Protein AF-0000000078991186 (afdb_homodimer)

Nearest PDB structures (foldseek):
  8r7i-assembly1_A-2  TM=9.058E-01  e=6.563E-64  Neocapritermes taracua
  5a7e-assembly1_A  TM=8.671E-01  e=4.006E-41  Coriolopsis gallica
  5ehf-assembly1_A  TM=8.457E-01  e=2.054E-40  Antrodiella faginea
  5anh-assembly2_B  TM=8.358E-01  e=5.991E-40  basidiomycete PM1
  2ih9-assembly1_A  TM=8.107E-01  e=1.988E-37  Melanocarpus albomyces

pLDDT: mean 91.58, std 9.91, range [33.53, 98.88]

Organism: Anopheles darlingi (NCBI:txid43151)

Sequence (1192 aa):
MVLSACGDCRWGNRSHCFHPQCITADGMERGVLSLNRKIPGPTIHVCRNDVVVVDLHNMMEGLESTIHWHGVHQTDTPWMDGVPMITQCPIPHGTTFRYVFNATESGTQYYHSHSGHQKANGHYGLLVVRSPTDLSLPLYDYDLSEHHIVISDWTLDLVEKFVPGLQSSTVRMDSILINGRGRHYDEEEHELQVQAPLAVFRVRKGFRYRFRLISSGSQFCPFQLQIEHHRMQLISTDGGAVLPRTIDTLISTSGERYDFVLHANQKPGNYWVRVRAIGFCNVERREEFAILSYADEATVTDEELAYPPTSPPTWDRRFPPGTVLNNPNATCYVPEDNDLCVADLESHEEHRDDSLIDAKPDKTFRILFNTFTADPNILFSDSGYVRYMTVVLTLNNIGVTNNISMVFPDFPLLTQPEMIVGDKLFCNNTHRPDHCRPHHACFCLHRLKVNLDDVVEMSLIDDAEVIRDLYHPFHLHGHRFIVTGMGQLPHFRTQNEKVEYVERQPRVPRKVQMPSDHNPPYKDTVSIPSRGFTKIRFRADNPGFWLVHCHFEWHLGIGMSFVLQVGEIEQMKRPPADFPRCGSFQPDVRVPAPALMVLSACGDCRWGNRSHCFHPQCITADGMERGVLSLNRKIPGPTIHVCRNDVVVVDLHNMMEGLESTIHWHGVHQTDTPWMDGVPMITQCPIPHGTTFRYVFNATESGTQYYHSHSGHQKANGHYGLLVVRSPTDLSLPLYDYDLSEHHIVISDWTLDLVEKFVPGLQSSTVRMDSILINGRGRHYDEEEHELQVQAPLAVFRVRKGFRYRFRLISSGSQFCPFQLQIEHHRMQLISTDGGAVLPRTIDTLISTSGERYDFVLHANQKPGNYWVRVRAIGFCNVERREEFAILSYADEATVTDEELAYPPTSPPTWDRRFPPGTVLNNPNATCYVPEDNDLCVADLESHEEHRDDSLIDAKPDKTFRILFNTFTADPNILFSDSGYVRYMTVVLTLNNIGVTNNISMVFPDFPLLTQPEMIVGDKLFCNNTHRPDHCRPHHACFCLHRLKVNLDDVVEMSLIDDAEVIRDLYHPFHLHGHRFIVTGMGQLPHFRTQNEKVEYVERQPRVPRKVQMPSDHNPPYKDTVSIPSRGFTKIRFRADNPGFWLVHCHFEWHLGIGMSFVLQVGEIEQMKRPPADFPRCGSFQPDVRVPAPAL

Secondary structure (DSSP, 8-state):
---GGGTTGGGT-GGGGGSTT---BTSS------BTTBSS---EEEETTPEEEEEEE---TTB-B--EEET---SS-GGGS--BTTTB--B-TT-EEEEEEE--S-EEEEEE--STTTGGGT-EEEEEEE-TT-TTGGG-SB--TT-EEEEEEE-SS-GGGTSS--TT------EEEETTB---EETTTTEE---SPPEEEE--TT-EEEEEEEE---SS--EEEEETTB-EEEEEETTEEEEEEEESEEEE-TT-EEEEEEE--SPSSEEEEEEEE-GGGGGG--EEEEEEE---TTTS-HHHHTS-SSPPPPTTSPPPPS-EES-TTPPTT-TT-SEE-GGG--B--SS--HHHHSPPPSEEEEEEEEEEEEPHHHHTSTT-----EEEETTEEEEEEETTEEE---SS-TTT-GGG--SGGGEE-SS---TTPPTTS-EEEEEEEEE-TT-EEEEEEEE--SS--S--EEEEETT--EEEEEEEEPPP-SSHHHHHHHHHHTTTS--S-PPPTT--PPEESEEEEPTTEEEEEEEE--S-EEEEEEESSHHHHHTT-EEEEEES-GGGSPPPPTT------B-----------/--SGGGTTGGGT-GGGGGSTT---BTSS------BTTBSS---EEEETTPEEEEEEE---TTB-B--EEET---SS-GGGS--BTTTB--B-TT-EEEEEEE--S-EEEEEE--STTTGGGT-EEEEEEE-TT-TTGGG-SB--TT-EEEEEEE-SS-GGGTSS--TT------EEEETTB---EETTTTEE---SPPEEEE--TT-EEEEEEEE---SS--EEEEETTB-EEEEEETTEEEEEEEESEEEE-TT-EEEEEEE--SPSSEEEEEEEE-GGGGGG--EEEEEEE---TTTS-HHHHTS-SSPPPPTTSPPPPS-EES-TTPPTT-TT-SEE-GGG--B--SS--HHHHSPPPSEEEEEEEEEEEEPHHHHTSTT-----EEEETTEEEEEEETTEEE---SS-TTT-GGG--SGGGEE-SS---TTPPTTS-EEEEEEEEE-TT-EEEEEEEE--SS--S--EEEEETT--EEEEEEEEPPP-SSHHHHHHHHHHTTTS--S-PPPTT--PPEESEEEEPTTEEEEEEEE--S-EEEEEEESSHHHHHTT-EEEEEES-GGGSPPPPTT------B-----------

Structure (mmCIF, N/CA/C/O backbone):
data_AF-0000000078991186-model_v1
#
loop_
_entity.id
_entity.type
_entity.pdbx_description
1 polymer 'Multicopper oxidase'
#
loop_
_atom_site.group_PDB
_atom_site.id
_atom_site.type_symbol
_atom_site.label_atom_id
_atom_site.label_alt_id
_atom_site.label_comp_id
_atom_site.label_asym_id
_atom_site.label_entity_id
_atom_site.label_seq_id
_atom_site.pdbx_PDB_ins_code
_atom_site.Cartn_x
_atom_site.Cartn_y
_atom_site.Cartn_z
_atom_site.occupancy
_atom_site.B_iso_or_equiv
_atom_site.auth_seq_id
_atom_site.auth_comp_id
_atom_site.auth_asym_id
_atom_site.auth_atom_id
_atom_site.pdbx_PDB_model_num
ATOM 1 N N . MET A 1 1 ? 13.492 8.094 -2.629 1 52.09 1 MET A N 1
ATOM 2 C CA . MET A 1 1 ? 14.297 9.312 -2.617 1 52.09 1 MET A CA 1
ATOM 3 C C . MET A 1 1 ? 15.711 9.031 -3.098 1 52.09 1 MET A C 1
ATOM 5 O O . MET A 1 1 ? 16.219 7.926 -2.934 1 52.09 1 MET A O 1
ATOM 9 N N . VAL A 1 2 ? 16.25 9.961 -3.82 1 63.91 2 VAL A N 1
ATOM 10 C CA . VAL A 1 2 ? 17.531 9.953 -4.508 1 63.91 2 VAL A CA 1
ATOM 11 C C . VAL A 1 2 ? 17.641 8.719 -5.398 1 63.91 2 VAL A C 1
ATOM 13 O O . VAL A 1 2 ? 18.625 7.984 -5.34 1 63.91 2 VAL A O 1
ATOM 16 N N . LEU A 1 3 ? 16.516 8.547 -6.004 1 80.06 3 LEU A N 1
ATOM 17 C CA . LEU A 1 3 ? 16.406 7.43 -6.934 1 80.06 3 LEU A CA 1
ATOM 18 C C . LEU A 1 3 ? 16.953 7.809 -8.305 1 80.06 3 LEU A C 1
ATOM 20 O O . LEU A 1 3 ? 17.75 8.742 -8.43 1 80.06 3 LEU A O 1
ATOM 24 N N . SER A 1 4 ? 16.641 7.133 -9.234 1 83.19 4 SER A N 1
ATOM 25 C CA . SER A 1 4 ? 17.25 7.223 -10.555 1 83.19 4 SER A CA 1
ATOM 26 C C . SER A 1 4 ? 17.141 8.641 -11.117 1 83.19 4 SER A C 1
ATOM 28 O O . SER A 1 4 ? 18.031 9.086 -11.844 1 83.19 4 SER A O 1
ATOM 30 N N . ALA A 1 5 ? 16.156 9.336 -10.633 1 88.38 5 ALA A N 1
ATOM 31 C CA . ALA A 1 5 ? 15.977 10.703 -11.117 1 88.38 5 ALA A CA 1
ATOM 32 C C . ALA A 1 5 ? 17.094 11.609 -10.617 1 88.38 5 ALA A C 1
ATOM 34 O O . ALA A 1 5 ? 17.391 12.641 -11.234 1 88.38 5 ALA A O 1
ATOM 35 N N . CYS A 1 6 ? 17.734 11.273 -9.516 1 91.25 6 CYS A N 1
ATOM 36 C CA . CYS A 1 6 ? 18.719 12.141 -8.859 1 91.25 6 CYS A CA 1
ATOM 37 C C . CYS A 1 6 ? 20.125 11.82 -9.344 1 91.25 6 CYS A C 1
ATOM 39 O O . CYS A 1 6 ? 21.109 12.383 -8.844 1 91.25 6 CYS A O 1
ATOM 41 N N . GLY A 1 7 ? 20.25 10.883 -10.242 1 88.44 7 GLY A N 1
ATOM 42 C CA . GLY A 1 7 ? 21.562 10.547 -10.766 1 88.44 7 GLY A CA 1
ATOM 43 C C . GLY A 1 7 ? 22.578 10.227 -9.688 1 88.44 7 GLY A C 1
ATOM 44 O O . GLY A 1 7 ? 22.328 9.391 -8.82 1 88.44 7 GLY A O 1
ATOM 45 N N . ASP A 1 8 ? 23.656 11.047 -9.648 1 89.12 8 ASP A N 1
ATOM 46 C CA . ASP A 1 8 ? 24.75 10.773 -8.727 1 89.12 8 ASP A CA 1
ATOM 47 C C . ASP A 1 8 ? 24.688 11.672 -7.5 1 89.12 8 ASP A C 1
ATOM 49 O O . ASP A 1 8 ? 25.688 11.891 -6.824 1 89.12 8 ASP A O 1
ATOM 53 N N . CYS A 1 9 ? 23.547 12.188 -7.16 1 91.38 9 CYS A N 1
ATOM 54 C CA . CYS A 1 9 ? 23.406 13.094 -6.031 1 91.38 9 CYS A CA 1
ATOM 55 C C . CYS A 1 9 ? 23.859 12.43 -4.734 1 91.38 9 CYS A C 1
ATOM 57 O O . CYS A 1 9 ? 24.625 13.008 -3.973 1 91.38 9 CYS A O 1
ATOM 59 N N . ARG A 1 10 ? 23.484 11.258 -4.547 1 85.75 10 ARG A N 1
ATOM 60 C CA . ARG A 1 10 ? 23.797 10.562 -3.299 1 85.75 10 ARG A CA 1
ATOM 61 C C . ARG A 1 10 ? 25.297 10.344 -3.154 1 85.75 10 ARG A C 1
ATOM 63 O O . ARG A 1 10 ? 25.797 10.188 -2.043 1 85.75 10 ARG A O 1
ATOM 70 N N . TRP A 1 11 ? 25.938 10.359 -4.262 1 84.56 11 TRP A N 1
ATOM 71 C CA . TRP A 1 11 ? 27.359 10.07 -4.246 1 84.56 11 TRP A CA 1
ATOM 72 C C . TRP A 1 11 ? 28.172 11.359 -4.281 1 84.56 11 TRP A C 1
ATOM 74 O O . TRP A 1 11 ? 29.391 11.336 -4.535 1 84.56 11 TRP A O 1
ATOM 84 N N . GLY A 1 12 ? 27.531 12.461 -4.129 1 87 12 GLY A N 1
ATOM 85 C CA . GLY A 1 12 ? 28.25 13.695 -3.885 1 87 12 GLY A CA 1
ATOM 86 C C . GLY A 1 12 ? 28.172 14.672 -5.043 1 87 12 GLY A C 1
ATOM 87 O O . GLY A 1 12 ? 28.688 15.789 -4.953 1 87 12 GLY A O 1
ATOM 88 N N . ASN A 1 13 ? 27.5 14.297 -6.156 1 92.25 13 ASN A N 1
ATOM 89 C CA . ASN A 1 13 ? 27.328 15.234 -7.258 1 92.25 13 ASN A CA 1
ATOM 90 C C . ASN A 1 13 ? 26.203 16.219 -6.973 1 92.25 13 ASN A C 1
ATOM 92 O O . ASN A 1 13 ? 25.047 15.969 -7.312 1 92.25 13 ASN A O 1
ATOM 96 N N . ARG A 1 14 ? 26.516 17.406 -6.586 1 94 14 ARG A N 1
ATOM 97 C CA . ARG A 1 14 ? 25.562 18.406 -6.102 1 94 14 ARG A CA 1
ATOM 98 C C . ARG A 1 14 ? 24.641 18.875 -7.227 1 94 14 ARG A C 1
ATOM 100 O O . ARG A 1 14 ? 23.469 19.141 -6.992 1 94 14 ARG A O 1
ATOM 107 N N . SER A 1 15 ? 25.172 18.969 -8.391 1 93.06 15 SER A N 1
ATOM 108 C CA . SER A 1 15 ? 24.359 19.453 -9.508 1 93.06 15 SER A CA 1
ATOM 109 C C . SER A 1 15 ? 23.219 18.484 -9.812 1 93.06 15 SER A C 1
ATOM 111 O O . SER A 1 15 ? 22.141 18.906 -10.25 1 93.06 15 SER A O 1
ATOM 113 N N . HIS A 1 16 ? 23.438 17.172 -9.578 1 92.12 16 HIS A N 1
ATOM 114 C CA . HIS A 1 16 ? 22.438 16.156 -9.867 1 92.12 16 HIS A CA 1
ATOM 115 C C . HIS A 1 16 ? 21.281 16.234 -8.891 1 92.12 16 HIS A C 1
ATOM 117 O O . HIS A 1 16 ? 20.172 15.766 -9.188 1 92.12 16 HIS A O 1
ATOM 123 N N . CYS A 1 17 ? 21.547 16.844 -7.746 1 94.75 17 CYS A N 1
ATOM 124 C CA . CYS A 1 17 ? 20.5 16.969 -6.727 1 94.75 17 CYS A CA 1
ATOM 125 C C . CYS A 1 17 ? 19.406 17.922 -7.172 1 94.75 17 CYS A C 1
ATOM 127 O O . CYS A 1 17 ? 18.328 17.969 -6.582 1 94.75 17 CYS A O 1
ATOM 129 N N . PHE A 1 18 ? 19.656 18.594 -8.242 1 93.06 18 PHE A N 1
ATOM 130 C CA . PHE A 1 18 ? 18.703 19.594 -8.719 1 93.06 18 PHE A CA 1
ATOM 131 C C . PHE A 1 18 ? 18.109 19.156 -10.055 1 93.06 18 PHE A C 1
ATOM 133 O O . PHE A 1 18 ? 17.469 19.953 -10.742 1 93.06 18 PHE A O 1
ATOM 140 N N . HIS A 1 19 ? 18.312 17.859 -10.438 1 89.5 19 HIS A N 1
ATOM 141 C CA . HIS A 1 19 ? 17.656 17.328 -11.617 1 89.5 19 HIS A CA 1
ATOM 142 C C . HIS A 1 19 ? 16.141 17.422 -11.5 1 89.5 19 HIS A C 1
ATOM 144 O O . HIS A 1 19 ? 15.602 17.391 -10.391 1 89.5 19 HIS A O 1
ATOM 150 N N . PRO A 1 20 ? 15.578 17.438 -12.727 1 83.81 20 PRO A N 1
ATOM 151 C CA . PRO A 1 20 ? 14.117 17.406 -12.688 1 83.81 20 PRO A CA 1
ATOM 152 C C . PRO A 1 20 ? 13.578 16.172 -11.969 1 83.81 20 PRO A C 1
ATOM 154 O O . PRO A 1 20 ? 14.102 15.062 -12.148 1 83.81 20 PRO A O 1
ATOM 157 N N . GLN A 1 21 ? 12.664 16.391 -11.156 1 87.44 21 GLN A N 1
ATOM 158 C CA . GLN A 1 21 ? 11.914 15.336 -10.469 1 87.44 21 GLN A CA 1
ATOM 159 C C . GLN A 1 21 ? 12.781 14.609 -9.445 1 87.44 21 GLN A C 1
ATOM 161 O O . GLN A 1 21 ? 12.391 13.57 -8.914 1 87.44 21 GLN A O 1
ATOM 166 N N . CYS A 1 22 ? 14 15.133 -9.211 1 91.81 22 CYS A N 1
ATOM 167 C CA . CYS A 1 22 ? 14.789 14.586 -8.102 1 91.81 22 CYS A CA 1
ATOM 168 C C . CYS A 1 22 ? 14.188 14.984 -6.762 1 91.81 22 CYS A C 1
ATOM 170 O O . CYS A 1 22 ? 13.984 16.172 -6.492 1 91.81 22 CYS A O 1
ATOM 172 N N . ILE A 1 23 ? 13.867 14.062 -5.977 1 94.31 23 ILE A N 1
ATOM 173 C CA . ILE A 1 23 ? 13.469 14.258 -4.59 1 94.31 23 ILE A CA 1
ATOM 174 C C . ILE A 1 23 ? 14.609 13.859 -3.658 1 94.31 23 ILE A C 1
ATOM 176 O O . ILE A 1 23 ? 14.852 12.672 -3.438 1 94.31 23 ILE A O 1
ATOM 180 N N . THR A 1 24 ? 15.219 14.789 -3.021 1 95.69 24 THR A N 1
ATOM 181 C CA . THR A 1 24 ? 16.422 14.5 -2.242 1 95.69 24 THR A CA 1
ATOM 182 C C . THR A 1 24 ? 16.047 14.078 -0.822 1 95.69 24 THR A C 1
ATOM 184 O O . THR A 1 24 ? 16.75 13.266 -0.208 1 95.69 24 THR A O 1
ATOM 187 N N . ALA A 1 25 ? 14.953 14.703 -0.305 1 95.81 25 ALA A N 1
ATOM 188 C CA . ALA A 1 25 ? 14.586 14.484 1.092 1 95.81 25 ALA A CA 1
ATOM 189 C C . ALA A 1 25 ? 15.781 14.68 2.014 1 95.81 25 ALA A C 1
ATOM 191 O O . ALA A 1 25 ? 16.422 15.734 1.986 1 95.81 25 ALA A O 1
ATOM 192 N N . ASP A 1 26 ? 16.219 13.641 2.742 1 95.44 26 ASP A N 1
ATOM 193 C CA . ASP A 1 26 ? 17.328 13.828 3.672 1 95.44 26 ASP A CA 1
ATOM 194 C C . ASP A 1 26 ? 18.625 13.25 3.102 1 95.44 26 ASP A C 1
ATOM 196 O O . ASP A 1 26 ? 19.609 13.078 3.828 1 95.44 26 ASP A O 1
ATOM 200 N N . GLY A 1 27 ? 18.641 12.82 1.908 1 93.5 27 GLY A N 1
ATOM 201 C CA . GLY A 1 27 ? 19.844 12.367 1.22 1 93.5 27 GLY A CA 1
ATOM 202 C C . GLY A 1 27 ? 19.984 10.859 1.193 1 93.5 27 GLY A C 1
ATOM 203 O O . GLY A 1 27 ? 20.859 10.32 0.5 1 93.5 27 GLY A O 1
ATOM 204 N N . MET A 1 28 ? 19.172 10.188 1.878 1 91 28 MET A N 1
ATOM 205 C CA . MET A 1 28 ? 19.234 8.734 1.915 1 91 28 MET A CA 1
ATOM 206 C C . MET A 1 28 ? 18.219 8.117 0.968 1 91 28 MET A C 1
ATOM 208 O O . MET A 1 28 ? 17.094 8.602 0.858 1 91 28 MET A O 1
ATOM 212 N N . GLU A 1 29 ? 18.625 7 0.371 1 89.19 29 GLU A N 1
ATOM 213 C CA . GLU A 1 29 ? 17.75 6.328 -0.585 1 89.19 29 GLU A CA 1
ATOM 214 C C . GLU A 1 29 ? 16.609 5.602 0.124 1 89.19 29 GLU A C 1
ATOM 216 O O . GLU A 1 29 ? 16.844 4.801 1.033 1 89.19 29 GLU A O 1
ATOM 221 N N . ARG A 1 30 ? 15.445 5.891 -0.329 1 88.44 30 ARG A N 1
ATOM 222 C CA . ARG A 1 30 ? 14.273 5.109 0.055 1 88.44 30 ARG A CA 1
ATOM 223 C C . ARG A 1 30 ? 13.102 5.387 -0.881 1 88.44 30 ARG A C 1
ATOM 225 O O . ARG A 1 30 ? 13.047 6.438 -1.52 1 88.44 30 ARG A O 1
ATOM 232 N N . GLY A 1 31 ? 12.188 4.453 -0.937 1 88.31 31 GLY A N 1
ATOM 233 C CA . GLY A 1 31 ? 10.961 4.719 -1.677 1 88.31 31 GLY A CA 1
ATOM 234 C C . GLY A 1 31 ? 10.164 5.879 -1.116 1 88.31 31 GLY A C 1
ATOM 235 O O . GLY A 1 31 ? 10.227 6.164 0.082 1 88.31 31 GLY A O 1
ATOM 236 N N . VAL A 1 32 ? 9.414 6.602 -1.979 1 92.06 32 VAL A N 1
ATOM 237 C CA . VAL A 1 32 ? 8.594 7.723 -1.53 1 92.06 32 VAL A CA 1
ATOM 238 C C . VAL A 1 32 ? 7.238 7.68 -2.227 1 92.06 32 VAL A C 1
ATOM 240 O O . VAL A 1 32 ? 7.074 7 -3.244 1 92.06 32 VAL A O 1
ATOM 243 N N . LEU A 1 33 ? 6.242 8.25 -1.683 1 94.19 33 LEU A N 1
ATOM 244 C CA . LEU A 1 33 ? 4.973 8.602 -2.318 1 94.19 33 LEU A CA 1
ATOM 245 C C . LEU A 1 33 ? 4.895 10.094 -2.596 1 94.19 33 LEU A C 1
ATOM 247 O O . LEU A 1 33 ? 4.848 10.906 -1.666 1 94.19 33 LEU A O 1
ATOM 251 N N . SER A 1 34 ? 4.957 10.445 -3.854 1 94.19 34 SER A N 1
ATOM 252 C CA . SER A 1 34 ? 5.055 11.859 -4.211 1 94.19 34 SER A CA 1
ATOM 253 C C . SER A 1 34 ? 3.805 12.328 -4.949 1 94.19 34 SER A C 1
ATOM 255 O O . SER A 1 34 ? 2.979 11.516 -5.363 1 94.19 34 SER A O 1
ATOM 257 N N . LEU A 1 35 ? 3.527 13.539 -4.977 1 95.44 35 LEU A N 1
ATOM 258 C CA . LEU A 1 35 ? 2.521 14.211 -5.789 1 95.44 35 LEU A CA 1
ATOM 259 C C . LEU A 1 35 ? 3.176 15.023 -6.902 1 95.44 35 LEU A C 1
ATOM 261 O O . LEU A 1 35 ? 3.922 15.969 -6.629 1 95.44 35 LEU A O 1
ATOM 265 N N . ASN A 1 36 ? 2.936 14.641 -8.125 1 92.38 36 ASN A N 1
ATOM 266 C CA . ASN A 1 36 ? 3.59 15.234 -9.281 1 92.38 36 ASN A CA 1
ATOM 267 C C . ASN A 1 36 ? 5.109 15.188 -9.148 1 92.38 36 ASN A C 1
ATOM 269 O O . ASN A 1 36 ? 5.793 16.172 -9.43 1 92.38 36 ASN A O 1
ATOM 273 N N . ARG A 1 37 ? 5.598 14.141 -8.461 1 90.25 37 ARG A N 1
ATOM 274 C CA . ARG A 1 37 ? 7.02 13.859 -8.273 1 90.25 37 ARG A CA 1
ATOM 275 C C . ARG A 1 37 ? 7.688 14.953 -7.441 1 90.25 37 ARG A C 1
ATOM 277 O O . ARG A 1 37 ? 8.82 15.352 -7.727 1 90.25 37 ARG A O 1
ATOM 284 N N . LYS A 1 38 ? 6.898 15.398 -6.516 1 93.31 38 LYS A N 1
ATOM 285 C CA . LYS A 1 38 ? 7.398 16.391 -5.57 1 93.31 38 LYS A CA 1
ATOM 286 C C . LYS A 1 38 ? 7.023 16.016 -4.137 1 93.31 38 LYS A C 1
ATOM 288 O O . LYS A 1 38 ? 5.969 15.422 -3.9 1 93.31 38 LYS A O 1
ATOM 293 N N . ILE A 1 39 ? 7.945 16.359 -3.24 1 96.12 39 ILE A N 1
ATOM 294 C CA . ILE A 1 39 ? 7.691 16.359 -1.805 1 96.12 39 ILE A CA 1
ATOM 295 C C . ILE A 1 39 ? 8.258 17.641 -1.186 1 96.12 39 ILE A C 1
ATOM 297 O O . ILE A 1 39 ? 9.469 17.891 -1.247 1 96.12 39 ILE A O 1
ATOM 301 N N . PRO A 1 40 ? 7.434 18.484 -0.637 1 97 40 PRO A N 1
ATOM 302 C CA . PRO A 1 40 ? 5.973 18.422 -0.645 1 97 40 PRO A CA 1
ATOM 303 C C . PRO A 1 40 ? 5.383 18.5 -2.053 1 97 40 PRO A C 1
ATOM 305 O O . PRO A 1 40 ? 6.098 18.828 -3.004 1 97 40 PRO A O 1
ATOM 308 N N . GLY A 1 41 ? 4.109 18.109 -2.123 1 96.56 41 GLY A N 1
ATOM 309 C CA . GLY A 1 41 ? 3.422 18.281 -3.393 1 96.56 41 GLY A CA 1
ATOM 310 C C . GLY A 1 41 ? 3.348 19.734 -3.838 1 96.56 41 GLY A C 1
ATOM 311 O O . GLY A 1 41 ? 3.793 20.625 -3.121 1 96.56 41 GLY A O 1
ATOM 312 N N . PRO A 1 42 ? 2.729 19.984 -4.992 1 95.38 42 PRO A N 1
ATOM 313 C CA . PRO A 1 42 ? 2.65 21.344 -5.52 1 95.38 42 PRO A CA 1
ATOM 314 C C . PRO A 1 42 ? 1.891 22.297 -4.59 1 95.38 42 PRO A C 1
ATOM 316 O O . PRO A 1 42 ? 0.873 21.906 -4.008 1 95.38 42 PRO A O 1
ATOM 319 N N . THR A 1 43 ? 2.465 23.5 -4.465 1 96.62 43 THR A N 1
ATOM 320 C CA . THR A 1 43 ? 1.747 24.531 -3.717 1 96.62 43 THR A CA 1
ATOM 321 C C . THR A 1 43 ? 0.546 25.031 -4.508 1 96.62 43 THR A C 1
ATOM 323 O O . THR A 1 43 ? 0.637 25.25 -5.723 1 96.62 43 THR A O 1
ATOM 326 N N . ILE A 1 44 ? -0.542 25.188 -3.85 1 97.62 44 ILE A N 1
ATOM 327 C CA . ILE A 1 44 ? -1.756 25.719 -4.465 1 97.62 44 ILE A CA 1
ATOM 328 C C . ILE A 1 44 ? -2.102 27.062 -3.85 1 97.62 44 ILE A C 1
ATOM 330 O O . ILE A 1 44 ? -2.289 27.172 -2.635 1 97.62 44 ILE A O 1
ATOM 334 N N . HIS A 1 45 ? -2.1 28.109 -4.629 1 97.69 45 HIS A N 1
ATOM 335 C CA . HIS A 1 45 ? -2.527 29.453 -4.227 1 97.69 45 HIS A CA 1
ATOM 336 C C . HIS A 1 45 ? -3.777 29.875 -4.984 1 97.69 45 HIS A C 1
ATOM 338 O O . HIS A 1 45 ? -3.793 29.875 -6.215 1 97.69 45 HIS A O 1
ATOM 344 N N . VAL A 1 46 ? -4.773 30.156 -4.238 1 97.44 46 VAL A N 1
ATOM 345 C CA . VAL A 1 46 ? -6.023 30.609 -4.84 1 97.44 46 VAL A CA 1
ATOM 346 C C . VAL A 1 46 ? -6.539 31.844 -4.09 1 97.44 46 VAL A C 1
ATOM 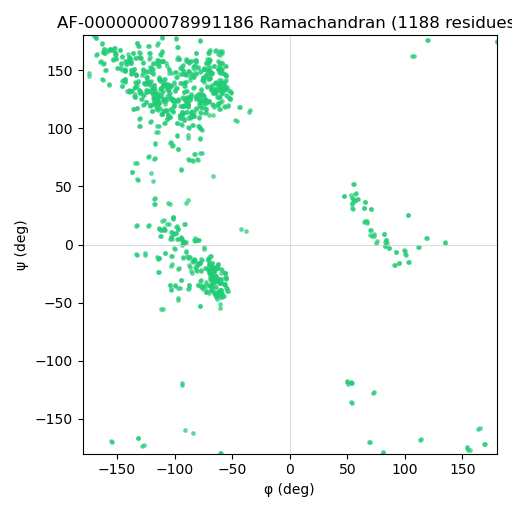348 O O . VAL A 1 46 ? -5.93 32.281 -3.109 1 97.44 46 VAL A O 1
ATOM 351 N N . CYS A 1 47 ? -7.578 32.438 -4.605 1 96.69 47 CYS A N 1
ATOM 352 C CA . CYS A 1 47 ? -8.25 33.531 -3.932 1 96.69 47 CYS A CA 1
ATOM 353 C C . CYS A 1 47 ? -9.57 33.062 -3.314 1 96.69 47 CYS A C 1
ATOM 355 O O . CYS A 1 47 ? -10.203 32.125 -3.814 1 96.69 47 CYS A O 1
ATOM 357 N N . ARG A 1 48 ? -9.891 33.75 -2.258 1 95.69 48 ARG A N 1
ATOM 358 C CA . ARG A 1 48 ? -11.172 33.438 -1.626 1 95.69 48 ARG A CA 1
ATOM 359 C C . ARG A 1 48 ? -12.312 33.5 -2.641 1 95.69 48 ARG A C 1
ATOM 361 O O . ARG A 1 48 ? -12.344 34.375 -3.496 1 95.69 48 ARG A O 1
ATOM 368 N N . ASN A 1 49 ? -13.18 32.5 -2.648 1 92.31 49 ASN A N 1
ATOM 369 C CA . ASN A 1 49 ? -14.383 32.344 -3.463 1 92.31 49 ASN A CA 1
ATOM 370 C C . ASN A 1 49 ? -14.055 31.781 -4.848 1 92.31 49 ASN A C 1
ATOM 372 O O . ASN A 1 49 ? -14.938 31.641 -5.691 1 92.31 49 ASN A O 1
ATOM 376 N N . ASP A 1 50 ? -12.758 31.5 -5.02 1 95.38 50 ASP A N 1
ATOM 377 C CA . ASP A 1 50 ? -12.453 30.703 -6.207 1 95.38 50 ASP A CA 1
ATOM 378 C C . ASP A 1 50 ? -13.047 29.312 -6.102 1 95.38 50 ASP A C 1
ATOM 380 O O . ASP A 1 50 ? -13.305 28.812 -5 1 95.38 50 ASP A O 1
ATOM 384 N N . VAL A 1 51 ? -13.32 28.719 -7.258 1 96.38 51 VAL A N 1
ATOM 385 C CA . VAL A 1 51 ? -13.594 27.281 -7.32 1 96.38 51 VAL A CA 1
ATOM 386 C C . VAL A 1 51 ? -12.289 26.516 -7.543 1 96.38 51 VAL A C 1
ATOM 388 O O . VAL A 1 51 ? -11.578 26.766 -8.523 1 96.38 51 VAL A O 1
ATOM 391 N N . VAL A 1 52 ? -11.969 25.672 -6.621 1 97.31 52 VAL A N 1
ATOM 392 C CA . VAL A 1 52 ? -10.773 24.844 -6.727 1 97.31 52 VAL A CA 1
ATOM 393 C C . VAL A 1 52 ? -11.102 23.531 -7.441 1 97.31 52 VAL A C 1
ATOM 395 O O . VAL A 1 52 ? -12.023 22.828 -7.039 1 97.31 52 VAL A O 1
ATOM 398 N N . VAL A 1 53 ? -10.398 23.25 -8.555 1 97.94 53 VAL A N 1
ATOM 399 C CA . VAL A 1 53 ? -10.539 22 -9.305 1 97.94 53 VAL A CA 1
ATOM 400 C C . VAL A 1 53 ? -9.203 21.266 -9.328 1 97.94 53 VAL A C 1
ATOM 402 O O . VAL A 1 53 ? -8.219 21.766 -9.883 1 97.94 53 VAL A O 1
ATOM 405 N N . VAL A 1 54 ? -9.133 20.109 -8.703 1 97.94 54 VAL A N 1
ATOM 406 C CA . VAL A 1 54 ? -7.91 19.312 -8.656 1 97.94 54 VAL A CA 1
ATOM 407 C C . VAL A 1 54 ? -8.211 17.875 -9.094 1 97.94 54 VAL A C 1
ATOM 409 O O . VAL A 1 54 ? -9.086 17.219 -8.523 1 97.94 54 VAL A O 1
ATOM 412 N N . ASP A 1 55 ? -7.512 17.344 -10.07 1 97.75 55 ASP A N 1
ATOM 413 C CA . ASP A 1 55 ? -7.566 15.945 -10.469 1 97.75 55 ASP A CA 1
ATOM 414 C C . ASP A 1 55 ? -6.48 15.125 -9.766 1 97.75 55 ASP A C 1
ATOM 416 O O . ASP A 1 55 ? -5.289 15.383 -9.953 1 97.75 55 ASP A O 1
ATOM 420 N N . LEU A 1 56 ? -6.895 14.227 -8.922 1 97.94 56 LEU A N 1
ATOM 421 C CA . LEU A 1 56 ? -5.961 13.242 -8.375 1 97.94 56 LEU A CA 1
ATOM 422 C C . LEU A 1 56 ? -5.949 11.977 -9.227 1 97.94 56 LEU A C 1
ATOM 424 O O . LEU A 1 56 ? -6.926 11.227 -9.242 1 97.94 56 LEU A O 1
ATOM 428 N N . HIS A 1 57 ? -4.918 11.781 -9.945 1 96.56 57 HIS A N 1
ATOM 429 C CA . HIS A 1 57 ? -4.684 10.555 -10.695 1 96.56 57 HIS A CA 1
ATOM 430 C C . HIS A 1 57 ? -3.807 9.586 -9.906 1 96.56 57 HIS A C 1
ATOM 432 O O . HIS A 1 57 ? -2.598 9.805 -9.773 1 96.56 57 HIS A O 1
ATOM 438 N N . ASN A 1 58 ? -4.391 8.5 -9.43 1 96.94 58 ASN A N 1
ATOM 439 C CA . ASN A 1 58 ? -3.668 7.547 -8.594 1 96.94 58 ASN A CA 1
ATOM 440 C C . ASN A 1 58 ? -2.875 6.551 -9.43 1 96.94 58 ASN A C 1
ATOM 442 O O . ASN A 1 58 ? -3.453 5.652 -10.039 1 96.94 58 ASN A O 1
ATOM 446 N N . MET A 1 59 ? -1.567 6.676 -9.367 1 93.19 59 MET A N 1
ATOM 447 C CA . MET A 1 59 ? -0.696 5.793 -10.141 1 93.19 59 MET A CA 1
ATOM 448 C C . MET A 1 59 ? 0.078 4.855 -9.219 1 93.19 59 MET A C 1
ATOM 450 O O . MET A 1 59 ? 1.031 4.203 -9.656 1 93.19 59 MET A O 1
ATOM 454 N N . MET A 1 60 ? -0.32 4.797 -7.992 1 93.56 60 MET A N 1
ATOM 455 C CA . MET A 1 60 ? 0.362 3.93 -7.035 1 93.56 60 MET A CA 1
ATOM 456 C C . MET A 1 60 ? -0.205 2.514 -7.086 1 93.56 60 MET A C 1
ATOM 458 O O . MET A 1 60 ? -1.272 2.25 -6.527 1 93.56 60 MET A O 1
ATOM 462 N N . GLU A 1 61 ? 0.595 1.628 -7.59 1 91.69 61 GLU A N 1
ATOM 463 C CA . GLU A 1 61 ? 0.138 0.262 -7.832 1 91.69 61 GLU A CA 1
ATOM 464 C C . GLU A 1 61 ? -0.283 -0.417 -6.531 1 91.69 61 GLU A C 1
ATOM 466 O O . GLU A 1 61 ? 0.484 -0.455 -5.566 1 91.69 61 GLU A O 1
ATOM 471 N N . GLY A 1 62 ? -1.576 -0.85 -6.516 1 94.88 62 GLY A N 1
ATOM 472 C CA . GLY A 1 62 ? -2.09 -1.618 -5.391 1 94.88 62 GLY A CA 1
ATOM 473 C C . GLY A 1 62 ? -2.531 -0.752 -4.227 1 94.88 62 GLY A C 1
ATOM 474 O O . GLY A 1 62 ? -3.021 -1.263 -3.219 1 94.88 62 GLY A O 1
ATOM 475 N N . LEU A 1 63 ? -2.387 0.554 -4.336 1 96.94 63 LEU A N 1
ATOM 476 C CA . LEU A 1 63 ? -2.742 1.453 -3.244 1 96.94 63 LEU A CA 1
ATOM 477 C C . LEU A 1 63 ? -4.008 2.236 -3.576 1 96.94 63 LEU A C 1
ATOM 479 O O . LEU A 1 63 ? -4.254 2.562 -4.738 1 96.94 63 LEU A O 1
ATOM 483 N N . GLU A 1 64 ? -4.801 2.428 -2.59 1 98.31 64 GLU A N 1
ATOM 484 C CA . GLU A 1 64 ? -5.895 3.393 -2.666 1 98.31 64 GLU A CA 1
ATOM 485 C C . GLU A 1 64 ? -5.488 4.734 -2.064 1 98.31 64 GLU A C 1
ATOM 487 O O . GLU A 1 64 ? -4.527 4.812 -1.296 1 98.31 64 GLU A O 1
ATOM 492 N N . SER A 1 65 ? -6.215 5.812 -2.434 1 98 65 SER A N 1
ATOM 493 C CA . SER A 1 65 ? -5.797 7.113 -1.927 1 98 65 SER A CA 1
ATOM 494 C C . SER A 1 65 ? -6.984 8.062 -1.803 1 98 65 SER A C 1
ATOM 496 O O . SER A 1 65 ? -8.078 7.758 -2.271 1 98 65 SER A O 1
ATOM 498 N N . THR A 1 66 ? -6.852 9.125 -1.076 1 98.38 66 THR A N 1
ATOM 499 C CA . THR A 1 66 ? -7.699 10.312 -0.991 1 98.38 66 THR A CA 1
ATOM 500 C C . THR A 1 66 ? -6.875 11.531 -0.596 1 98.38 66 THR A C 1
ATOM 502 O O . THR A 1 66 ? -5.719 11.406 -0.193 1 98.38 66 THR A O 1
ATOM 505 N N . ILE A 1 67 ? -7.453 12.695 -0.781 1 98.56 67 ILE A N 1
ATOM 506 C CA . ILE A 1 67 ? -6.84 13.922 -0.283 1 98.56 67 ILE A CA 1
ATOM 507 C C . ILE A 1 67 ? -7.828 14.664 0.614 1 98.56 67 ILE A C 1
ATOM 509 O O . ILE A 1 67 ? -8.961 14.93 0.21 1 98.56 67 ILE A O 1
ATOM 513 N N . HIS A 1 68 ? -7.379 14.875 1.772 1 98.62 68 HIS A N 1
ATOM 514 C CA . HIS A 1 68 ? -8.078 15.773 2.691 1 98.62 68 HIS A CA 1
ATOM 515 C C . HIS A 1 68 ? -7.582 17.203 2.541 1 98.62 68 HIS A C 1
ATOM 517 O O . HIS A 1 68 ? -6.375 17.453 2.525 1 98.62 68 HIS A O 1
ATOM 523 N N . TRP A 1 69 ? -8.539 18.094 2.438 1 98.56 69 TRP A N 1
ATOM 524 C CA . TRP A 1 69 ? -8.242 19.516 2.342 1 98.56 69 TRP A CA 1
ATOM 525 C C . TRP A 1 69 ? -8.352 20.188 3.705 1 98.56 69 TRP A C 1
ATOM 527 O O . TRP A 1 69 ? -9.352 20.844 4 1 98.56 69 TRP A O 1
ATOM 537 N N . HIS A 1 70 ? -7.281 20.031 4.414 1 98.44 70 HIS A N 1
ATOM 538 C CA . HIS A 1 70 ? -7.172 20.422 5.82 1 98.44 70 HIS A CA 1
ATOM 539 C C . HIS A 1 70 ? -7.348 21.922 6 1 98.44 70 HIS A C 1
ATOM 541 O O . HIS A 1 70 ? -6.559 22.703 5.473 1 98.44 70 HIS A O 1
ATOM 547 N N . GLY A 1 71 ? -8.297 22.344 6.727 1 97.75 71 GLY A N 1
ATOM 548 C CA . GLY A 1 71 ? -8.602 23.734 6.949 1 97.75 71 GLY A CA 1
ATOM 549 C C . GLY A 1 71 ? -9.789 24.219 6.145 1 97.75 71 GLY A C 1
ATOM 550 O O . GLY A 1 71 ? -10.352 25.281 6.434 1 97.75 71 GLY A O 1
ATOM 551 N N . VAL A 1 72 ? -10.188 23.438 5.145 1 98 72 VAL A N 1
ATOM 552 C CA . VAL A 1 72 ? -11.391 23.734 4.367 1 98 72 VAL A CA 1
ATOM 553 C C . VAL A 1 72 ? -12.594 23.031 4.984 1 98 72 VAL A C 1
ATOM 555 O O . VAL A 1 72 ? -12.555 21.828 5.242 1 98 72 VAL A O 1
ATOM 558 N N . HIS A 1 73 ? -13.664 23.75 5.188 1 97.94 73 HIS A N 1
ATOM 559 C CA . HIS A 1 73 ? -14.789 23.203 5.93 1 97.94 73 HIS A CA 1
ATOM 560 C C . HIS A 1 73 ? -15.734 22.438 5.008 1 97.94 73 HIS A C 1
ATOM 562 O O . HIS A 1 73 ? -16.578 21.656 5.477 1 97.94 73 HIS A O 1
ATOM 568 N N . GLN A 1 74 ? -15.664 22.672 3.742 1 98 74 GLN A N 1
ATOM 569 C CA . GLN A 1 74 ? -16.453 21.953 2.75 1 98 74 GLN A CA 1
ATOM 570 C C . GLN A 1 74 ? -17.953 22.125 3.012 1 98 74 GLN A C 1
ATOM 572 O O . GLN A 1 74 ? -18.719 21.172 2.889 1 98 74 GLN A O 1
ATOM 577 N N . THR A 1 75 ? -18.375 23.297 3.398 1 97.31 75 THR A N 1
ATOM 578 C CA . THR A 1 75 ? -19.75 23.547 3.797 1 97.31 75 THR A CA 1
ATOM 579 C C . THR A 1 75 ? -20.719 23.234 2.648 1 97.31 75 THR A C 1
ATOM 581 O O . THR A 1 75 ? -21.828 22.75 2.873 1 97.31 75 THR A O 1
ATOM 584 N N . ASP A 1 76 ? -20.281 23.469 1.432 1 96.44 76 ASP A N 1
ATOM 585 C CA . ASP A 1 76 ? -21.172 23.281 0.285 1 96.44 76 ASP A CA 1
ATOM 586 C C . ASP A 1 76 ? -20.953 21.906 -0.348 1 96.44 76 ASP A C 1
ATOM 588 O O . ASP A 1 76 ? -21.812 21.422 -1.095 1 96.44 76 ASP A O 1
ATOM 592 N N . THR A 1 77 ? -19.812 21.312 -0.1 1 97.62 77 THR A N 1
ATOM 593 C CA . THR A 1 77 ? -19.453 20.047 -0.713 1 97.62 77 THR A CA 1
ATOM 594 C C . THR A 1 77 ? -18.812 19.109 0.316 1 97.62 77 THR A C 1
ATOM 596 O O . THR A 1 77 ? -17.688 18.641 0.127 1 97.62 77 THR A O 1
ATOM 599 N N . PRO A 1 78 ? -19.562 18.734 1.338 1 98.5 78 PRO A N 1
ATOM 600 C CA . PRO A 1 78 ? -18.969 17.906 2.393 1 98.5 78 PRO A CA 1
ATOM 601 C C . PRO A 1 78 ? -18.359 16.609 1.86 1 98.5 78 PRO A C 1
ATOM 603 O O . PRO A 1 78 ? -17.422 16.062 2.449 1 98.5 78 PRO A O 1
ATOM 606 N N . TRP A 1 79 ? -18.828 16.109 0.698 1 98.5 79 TRP A N 1
ATOM 607 C CA . TRP A 1 79 ? -18.344 14.875 0.118 1 98.5 79 TRP A CA 1
ATOM 608 C C . TRP A 1 79 ? -16.953 15.062 -0.495 1 98.5 79 TRP A C 1
ATOM 610 O O . TRP A 1 79 ? -16.328 14.102 -0.925 1 98.5 79 TRP A O 1
ATOM 620 N N . MET A 1 80 ? -16.406 16.297 -0.498 1 98.62 80 MET A N 1
ATOM 621 C CA . MET A 1 80 ? -15.078 16.594 -1.038 1 98.62 80 MET A CA 1
ATOM 622 C C . MET A 1 80 ? -14.047 16.703 0.08 1 98.62 80 MET A C 1
ATOM 624 O O . MET A 1 80 ? -12.898 17.094 -0.161 1 98.62 80 MET A O 1
ATOM 628 N N . ASP A 1 81 ? -14.398 16.344 1.313 1 98.5 81 ASP A N 1
ATOM 629 C CA . ASP A 1 81 ? -13.516 16.469 2.469 1 98.5 81 ASP A CA 1
ATOM 630 C C . ASP A 1 81 ? -12.312 15.539 2.334 1 98.5 81 ASP A C 1
ATOM 632 O O . ASP A 1 81 ? -11.203 15.883 2.754 1 98.5 81 ASP A O 1
ATOM 636 N N . GLY A 1 82 ? -12.555 14.289 1.854 1 98.5 82 GLY A N 1
ATOM 637 C CA . GLY A 1 82 ? -11.43 13.453 1.481 1 98.5 82 GLY A CA 1
ATOM 638 C C . GLY A 1 82 ? -11.102 12.391 2.518 1 98.5 82 GLY A C 1
ATOM 639 O O . GLY A 1 82 ? -9.961 11.945 2.617 1 98.5 82 GLY A O 1
ATOM 640 N N . VAL A 1 83 ? -12.047 11.914 3.385 1 98.44 83 VAL A N 1
ATOM 641 C CA . VAL A 1 83 ? -11.805 10.852 4.348 1 98.44 83 VAL A CA 1
ATOM 642 C C . VAL A 1 83 ? -12.422 9.547 3.846 1 98.44 83 VAL A C 1
ATOM 644 O O . VAL A 1 83 ? -13.648 9.438 3.732 1 98.44 83 VAL A O 1
ATOM 647 N N . PRO A 1 84 ? -11.578 8.547 3.584 1 98.06 84 PRO A N 1
ATOM 648 C CA . PRO A 1 84 ? -12.156 7.285 3.109 1 98.06 84 PRO A CA 1
ATOM 649 C C . PRO A 1 84 ? -13.148 6.68 4.098 1 98.06 84 PRO A C 1
ATOM 651 O O . PRO A 1 84 ? -12.883 6.641 5.305 1 98.06 84 PRO A O 1
ATOM 654 N N . MET A 1 85 ? -14.367 6.289 3.598 1 98.31 85 MET A N 1
ATOM 655 C CA . MET A 1 85 ? -15.414 5.559 4.301 1 98.31 85 MET A CA 1
ATOM 656 C C . MET A 1 85 ? -16.156 6.477 5.266 1 98.31 85 MET A C 1
ATOM 658 O O . MET A 1 85 ? -17 6.016 6.043 1 98.31 85 MET A O 1
ATOM 662 N N . ILE A 1 86 ? -15.797 7.773 5.289 1 98.56 86 ILE A N 1
ATOM 663 C CA . ILE A 1 86 ? -16.594 8.75 6.023 1 98.56 86 ILE A CA 1
ATOM 664 C C . ILE A 1 86 ? -17.281 9.703 5.039 1 98.56 86 ILE A C 1
ATOM 666 O O . ILE A 1 86 ? -18.5 9.773 4.98 1 98.56 86 ILE A O 1
ATOM 670 N N . THR A 1 87 ? -16.438 10.344 4.172 1 98.69 87 THR A N 1
ATOM 671 C CA . THR A 1 87 ? -17.016 11.336 3.283 1 98.69 87 THR A CA 1
ATOM 672 C C . THR A 1 87 ? -16.922 10.891 1.828 1 98.69 87 THR A C 1
ATOM 674 O O . THR A 1 87 ? -17.547 11.477 0.949 1 98.69 87 THR A O 1
ATOM 677 N N . GLN A 1 88 ? -16.156 9.859 1.501 1 98.44 88 GLN A N 1
ATOM 678 C CA . GLN A 1 88 ? -16.031 9.344 0.141 1 98.44 88 GLN A CA 1
ATOM 679 C C . GLN A 1 88 ? -15.453 7.934 0.14 1 98.44 88 GLN A C 1
ATOM 681 O O . GLN A 1 88 ? -14.961 7.453 1.164 1 98.44 88 GLN A O 1
ATOM 686 N N . CYS A 1 89 ? -15.555 7.258 -0.984 1 98.31 89 CYS A N 1
ATOM 687 C CA . CYS A 1 89 ? -14.844 6.016 -1.243 1 98.31 89 CYS A CA 1
ATOM 688 C C . CYS A 1 89 ? -13.367 6.281 -1.512 1 98.31 89 CYS A C 1
ATOM 690 O O . CYS A 1 89 ? -13 7.359 -1.978 1 98.31 89 CYS A O 1
ATOM 692 N N . PRO A 1 90 ? -12.5 5.301 -1.188 1 98.25 90 PRO A N 1
ATOM 693 C CA . PRO A 1 90 ? -11.117 5.449 -1.65 1 98.25 90 PRO A CA 1
ATOM 694 C C . PRO A 1 90 ? -11.008 5.465 -3.172 1 98.25 90 PRO A C 1
ATOM 696 O O . PRO A 1 90 ? -11.844 4.887 -3.865 1 98.25 90 PRO A O 1
ATOM 699 N N . ILE A 1 91 ? -10.023 6.125 -3.707 1 98.56 91 ILE A N 1
ATOM 700 C CA . ILE A 1 91 ? -9.734 6.227 -5.133 1 98.56 91 ILE A CA 1
ATOM 701 C C . ILE A 1 91 ? -8.812 5.086 -5.555 1 98.56 91 ILE A C 1
ATOM 703 O O . ILE A 1 91 ? -7.652 5.031 -5.129 1 98.56 91 ILE A O 1
ATOM 707 N N . PRO A 1 92 ? -9.281 4.176 -6.379 1 97.69 92 PRO A N 1
ATOM 708 C CA . PRO A 1 92 ? -8.461 3.016 -6.742 1 97.69 92 PRO A CA 1
ATOM 709 C C . PRO A 1 92 ? -7.281 3.385 -7.633 1 97.69 92 PRO A C 1
ATOM 711 O O . PRO A 1 92 ? -7.297 4.43 -8.289 1 97.69 92 PRO A O 1
ATOM 714 N N . HIS A 1 93 ? -6.309 2.537 -7.664 1 96 93 HIS A N 1
ATOM 715 C CA . HIS A 1 93 ? -5.18 2.668 -8.578 1 96 93 HIS A CA 1
ATOM 716 C C . HIS A 1 93 ? -5.648 2.725 -10.023 1 96 93 HIS A C 1
ATOM 718 O O . HIS A 1 93 ? -6.559 1.992 -10.422 1 96 93 HIS A O 1
ATOM 724 N N . GLY A 1 94 ? -5.094 3.623 -10.742 1 95.56 94 GLY A N 1
ATOM 725 C CA . GLY A 1 94 ? -5.363 3.713 -12.172 1 95.56 94 GLY A CA 1
ATOM 726 C C . GLY A 1 94 ? -6.5 4.664 -12.5 1 95.56 94 GLY A C 1
ATOM 727 O O . GLY A 1 94 ? -6.746 4.957 -13.672 1 95.56 94 GLY A O 1
ATOM 728 N N . THR A 1 95 ? -7.191 5.184 -11.508 1 97.94 95 THR A N 1
ATOM 729 C CA . THR A 1 95 ? -8.344 6.043 -11.758 1 97.94 95 THR A CA 1
ATOM 730 C C . THR A 1 95 ? -8.039 7.48 -11.352 1 97.94 95 THR A C 1
ATOM 732 O O . THR A 1 95 ? -7.008 7.758 -10.734 1 97.94 95 THR A O 1
ATOM 735 N N . THR A 1 96 ? -8.93 8.367 -11.82 1 98.12 96 THR A N 1
ATOM 736 C CA . THR A 1 96 ? -8.844 9.789 -11.508 1 98.12 96 THR A CA 1
ATOM 737 C C . THR A 1 96 ? -10.078 10.25 -10.734 1 98.12 96 THR A C 1
ATOM 739 O O . THR A 1 96 ? -11.195 9.828 -11.039 1 98.12 96 THR A O 1
ATOM 742 N N . PHE A 1 97 ? -9.906 10.914 -9.695 1 98.75 97 PHE A N 1
ATOM 743 C CA . PHE A 1 97 ? -10.969 11.586 -8.961 1 98.75 97 PHE A CA 1
ATOM 744 C C . PHE A 1 97 ? -10.781 13.102 -9.008 1 98.75 97 PHE A C 1
ATOM 746 O O . PHE A 1 97 ? -9.727 13.609 -8.633 1 98.75 97 PHE A O 1
ATOM 753 N N . ARG A 1 98 ? -11.836 13.852 -9.516 1 98.31 98 ARG A N 1
ATOM 754 C CA . ARG A 1 98 ? -11.797 15.312 -9.562 1 98.31 98 ARG A CA 1
ATOM 755 C C . ARG A 1 98 ? -12.445 15.922 -8.328 1 98.31 98 ARG A C 1
ATOM 757 O O . ARG A 1 98 ? -13.648 15.75 -8.109 1 98.31 98 ARG A O 1
ATOM 764 N N . TYR A 1 99 ? -11.617 16.562 -7.496 1 98.56 99 TYR A N 1
ATOM 765 C CA . TYR A 1 99 ? -12.133 17.391 -6.406 1 98.56 99 TYR A CA 1
ATOM 766 C C . TYR A 1 99 ? -12.594 18.75 -6.922 1 98.56 99 TYR A C 1
ATOM 768 O O . TYR A 1 99 ? -11.883 19.406 -7.672 1 98.56 99 TYR A O 1
ATOM 776 N N . VAL A 1 100 ? -13.781 19.109 -6.559 1 97.62 100 VAL A N 1
ATOM 777 C CA . VAL A 1 100 ? -14.344 20.422 -6.875 1 97.62 100 VAL A CA 1
ATOM 778 C C . VAL A 1 100 ? -14.969 21.031 -5.621 1 97.62 100 VAL A C 1
ATOM 780 O O . VAL A 1 100 ? -15.914 20.469 -5.059 1 97.62 100 VAL A O 1
ATOM 783 N N . PHE A 1 101 ? -14.453 22.156 -5.164 1 97.06 101 PHE A N 1
ATOM 784 C CA . PHE A 1 101 ? -15 22.812 -3.98 1 97.06 101 PHE A CA 1
ATOM 785 C C . PHE A 1 101 ? -14.672 24.297 -3.977 1 97.06 101 PHE A C 1
ATOM 787 O O . PHE A 1 101 ? -13.82 24.75 -4.746 1 97.06 101 PHE A O 1
ATOM 794 N N . ASN A 1 102 ? -15.289 25.047 -3.107 1 95.62 102 ASN A N 1
ATOM 795 C CA . ASN A 1 102 ? -15.07 26.484 -2.994 1 95.62 102 ASN A CA 1
ATOM 796 C C . ASN A 1 102 ? -13.977 26.812 -1.978 1 95.62 102 ASN A C 1
ATOM 798 O O . ASN A 1 102 ? -13.938 26.234 -0.894 1 95.62 102 ASN A O 1
ATOM 802 N N . ALA A 1 103 ? -13.117 27.734 -2.361 1 96.25 103 ALA A N 1
ATOM 803 C CA . ALA A 1 103 ? -12.141 28.266 -1.414 1 96.25 103 ALA A CA 1
ATOM 804 C C . ALA A 1 103 ? -12.789 29.281 -0.476 1 96.25 103 ALA A C 1
ATOM 806 O O . ALA A 1 103 ? -12.727 30.484 -0.722 1 96.25 103 ALA A O 1
ATOM 807 N N . THR A 1 104 ? -13.273 28.828 0.622 1 94.44 104 THR A N 1
ATOM 808 C CA . THR A 1 104 ? -14.062 29.703 1.484 1 94.44 104 THR A CA 1
ATOM 809 C C . THR A 1 104 ? -13.234 30.172 2.68 1 94.44 104 THR A C 1
ATOM 811 O O . THR A 1 104 ? -13.359 31.312 3.121 1 94.44 104 THR A O 1
ATOM 814 N N . GLU A 1 105 ? -12.438 29.375 3.244 1 95.69 105 GLU A N 1
ATOM 815 C CA . GLU A 1 105 ? -11.641 29.688 4.43 1 95.69 105 GLU A CA 1
ATOM 816 C C . GLU A 1 105 ? -10.312 30.344 4.043 1 95.69 105 GLU A C 1
ATOM 818 O O . GLU A 1 105 ? -9.398 29.656 3.574 1 95.69 105 GLU A O 1
ATOM 823 N N . SER A 1 106 ? -10.18 31.578 4.301 1 95.62 106 SER A N 1
ATOM 824 C CA . SER A 1 106 ? -8.945 32.281 3.967 1 95.62 106 SER A CA 1
ATOM 825 C C . SER A 1 106 ? -7.801 31.828 4.879 1 95.62 106 SER A C 1
ATOM 827 O O . SER A 1 106 ? -8.031 31.422 6.02 1 95.62 106 SER A O 1
ATOM 829 N N . GLY A 1 107 ? -6.582 32.031 4.363 1 96.75 107 GLY A N 1
ATOM 830 C CA . GLY A 1 107 ? -5.395 31.75 5.164 1 96.75 107 GLY A CA 1
ATOM 831 C C . GLY A 1 107 ? -4.574 30.594 4.652 1 96.75 107 GLY A C 1
ATOM 832 O O . GLY A 1 107 ? -4.703 30.188 3.492 1 96.75 107 GLY A O 1
ATOM 833 N N . THR A 1 108 ? -3.617 30.141 5.504 1 98 108 THR A N 1
ATOM 834 C CA . THR A 1 108 ? -2.748 29 5.215 1 98 108 THR A CA 1
ATOM 835 C C . THR A 1 108 ? -3.443 27.688 5.555 1 98 108 THR A C 1
ATOM 837 O O . THR A 1 108 ? -3.719 27.406 6.723 1 98 108 THR A O 1
ATOM 840 N N . GLN A 1 109 ? -3.748 26.984 4.488 1 97.75 109 GLN A N 1
ATOM 841 C CA . GLN A 1 109 ? -4.305 25.641 4.645 1 97.75 109 GLN A CA 1
ATOM 842 C C . GLN A 1 109 ? -3.311 24.578 4.188 1 97.75 109 GLN A C 1
ATOM 844 O O . GLN A 1 109 ? -2.129 24.875 3.992 1 97.75 109 GLN A O 1
ATOM 849 N N . TYR A 1 110 ? -3.797 23.328 4.367 1 92.5 110 TYR A N 1
ATOM 850 C CA . TYR A 1 110 ? -2.957 22.141 4.25 1 92.5 110 TYR A CA 1
ATOM 851 C C . TYR A 1 110 ? -3.701 21.016 3.541 1 92.5 110 TYR A C 1
ATOM 853 O O . TYR A 1 110 ? -4.926 20.922 3.627 1 92.5 110 TYR A O 1
ATOM 861 N N . TYR A 1 111 ? -3.049 20.297 2.498 1 98.56 111 TYR A N 1
ATOM 862 C CA . TYR A 1 111 ? -3.701 19.078 2.041 1 98.56 111 TYR A CA 1
ATOM 863 C C . TYR A 1 111 ? -2.805 17.875 2.262 1 98.56 111 TYR A C 1
ATOM 865 O O . TYR A 1 111 ? -1.578 17.984 2.215 1 98.56 111 TYR A O 1
ATOM 873 N N . HIS A 1 112 ? -3.371 16.734 2.545 1 98.5 112 HIS A N 1
ATOM 874 C CA . HIS A 1 112 ? -2.635 15.492 2.734 1 98.5 112 HIS A CA 1
ATOM 875 C C . HIS A 1 112 ? -3.549 14.281 2.576 1 98.5 112 HIS A C 1
ATOM 877 O O . HIS A 1 112 ? -4.773 14.414 2.6 1 98.5 112 HIS A O 1
ATOM 883 N N . SER A 1 113 ? -2.961 13.172 2.42 1 98.12 113 SER A N 1
ATOM 884 C CA . SER A 1 113 ? -3.705 11.93 2.271 1 98.12 113 SER A CA 1
ATOM 885 C C . SER A 1 113 ? -4.285 11.469 3.605 1 98.12 113 SER A C 1
ATOM 887 O O . SER A 1 113 ? -3.666 11.656 4.652 1 98.12 113 SER A O 1
ATOM 889 N N . HIS A 1 114 ? -5.492 10.867 3.562 1 97.69 114 HIS A N 1
ATOM 890 C CA . HIS A 1 114 ? -6.074 10.156 4.695 1 97.69 114 HIS A CA 1
ATOM 891 C C . HIS A 1 114 ? -6.098 8.648 4.449 1 97.69 114 HIS A C 1
ATOM 893 O O . HIS A 1 114 ? -6.727 7.906 5.199 1 97.69 114 HIS A O 1
ATOM 899 N N . SER A 1 115 ? -5.359 8.156 3.428 1 96.62 115 SER A N 1
ATOM 900 C CA . SER A 1 115 ? -5.312 6.727 3.115 1 96.62 115 SER A CA 1
ATOM 901 C C . SER A 1 115 ? -4.012 6.098 3.604 1 96.62 115 SER A C 1
ATOM 903 O O . SER A 1 115 ? -2.924 6.523 3.215 1 96.62 115 SER A O 1
ATOM 905 N N . GLY A 1 116 ? -4.188 5.062 4.371 1 93.81 116 GLY A N 1
ATOM 906 C CA . GLY A 1 116 ? -3.002 4.426 4.926 1 93.81 116 GLY A CA 1
ATOM 907 C C . GLY A 1 116 ? -2.096 5.395 5.664 1 93.81 116 GLY A C 1
ATOM 908 O O . GLY A 1 116 ? -2.555 6.152 6.52 1 93.81 116 GLY A O 1
ATOM 909 N N . HIS A 1 117 ? -0.821 5.266 5.391 1 93.56 117 HIS A N 1
ATOM 910 C CA . HIS A 1 117 ? 0.181 6.141 5.992 1 93.56 117 HIS A CA 1
ATOM 911 C C . HIS A 1 117 ? 0.912 6.953 4.926 1 93.56 117 HIS A C 1
ATOM 913 O O . HIS A 1 117 ? 2.107 7.227 5.059 1 93.56 117 HIS A O 1
ATOM 919 N N . GLN A 1 118 ? 0.118 7.281 3.941 1 96.31 118 GLN A N 1
ATOM 920 C CA . GLN A 1 118 ? 0.686 7.93 2.764 1 96.31 118 GLN A CA 1
ATOM 921 C C . GLN A 1 118 ? 1.242 9.305 3.107 1 96.31 118 GLN A C 1
ATOM 923 O O . GLN A 1 118 ? 2.238 9.742 2.527 1 96.31 118 GLN A O 1
ATOM 928 N N . LYS A 1 119 ? 0.641 9.992 4.07 1 96.81 119 LYS A N 1
ATOM 929 C CA . LYS A 1 119 ? 1.134 11.305 4.496 1 96.81 119 LYS A CA 1
ATOM 930 C C . LYS A 1 119 ? 2.57 11.211 5.004 1 96.81 119 LYS A C 1
ATOM 932 O O . LYS A 1 119 ? 3.414 12.031 4.645 1 96.81 119 LYS A O 1
ATOM 937 N N . ALA A 1 120 ? 2.859 10.18 5.758 1 94.88 120 ALA A N 1
ATOM 938 C CA . ALA A 1 120 ? 4.18 10.016 6.355 1 94.88 120 ALA A CA 1
ATOM 939 C C . ALA A 1 120 ? 5.227 9.68 5.293 1 94.88 120 ALA A C 1
ATOM 941 O O . ALA A 1 120 ? 6.426 9.844 5.52 1 94.88 120 ALA A O 1
ATOM 942 N N . ASN A 1 121 ? 4.723 9.258 4.152 1 94.81 121 ASN A N 1
ATOM 943 C CA . ASN A 1 121 ? 5.633 8.898 3.072 1 94.81 121 ASN A CA 1
ATOM 944 C C . ASN A 1 121 ? 5.754 10.023 2.045 1 94.81 121 ASN A C 1
ATOM 946 O O . ASN A 1 121 ? 6.477 9.883 1.055 1 94.81 121 ASN A O 1
ATOM 950 N N . GLY A 1 122 ? 5.004 11.117 2.191 1 96.44 122 GLY A N 1
ATOM 951 C CA . GLY A 1 122 ? 5.289 12.266 1.344 1 96.44 122 GLY A CA 1
ATOM 952 C C . GLY A 1 122 ? 4.043 12.891 0.742 1 96.44 122 GLY A C 1
ATOM 953 O O . GLY A 1 122 ? 4.125 13.898 0.039 1 96.44 122 GLY A O 1
ATOM 954 N N . HIS A 1 123 ? 2.801 12.391 1.022 1 97.19 123 HIS A N 1
ATOM 955 C CA . HIS A 1 123 ? 1.569 12.852 0.391 1 97.19 123 HIS A CA 1
ATOM 956 C C . HIS A 1 123 ? 0.976 14.039 1.145 1 97.19 123 HIS A C 1
ATOM 958 O O . HIS A 1 123 ? -0.09 13.922 1.753 1 97.19 123 HIS A O 1
ATOM 964 N N . TYR A 1 124 ? 1.581 15.164 1.025 1 98.12 124 TYR A N 1
ATOM 965 C CA . TYR A 1 124 ? 1.109 16.406 1.646 1 98.12 124 TYR A CA 1
ATOM 966 C C . TYR A 1 124 ? 1.574 17.625 0.859 1 98.12 124 TYR A C 1
ATOM 968 O O . TYR A 1 124 ? 2.514 17.531 0.064 1 98.12 124 TYR A O 1
ATOM 976 N N . GLY A 1 125 ? 0.861 18.719 1.067 1 98.19 125 GLY A N 1
ATOM 977 C CA . GLY A 1 125 ? 1.212 19.969 0.412 1 98.19 125 GLY A CA 1
ATOM 978 C C . GLY A 1 125 ? 0.477 21.172 0.981 1 98.19 125 GLY A C 1
ATOM 979 O O . GLY A 1 125 ? -0.32 21.031 1.912 1 98.19 125 GLY A O 1
ATOM 980 N N . LEU A 1 126 ? 0.817 22.312 0.436 1 98.12 126 LEU A N 1
ATOM 981 C CA . LEU A 1 126 ? 0.319 23.609 0.917 1 98.12 126 LEU A CA 1
ATOM 982 C C . LEU A 1 126 ? -0.828 24.109 0.046 1 98.12 126 LEU A C 1
ATOM 984 O O . LEU A 1 126 ? -0.771 24 -1.182 1 98.12 126 LEU A O 1
ATOM 988 N N . LEU A 1 127 ? -1.881 24.531 0.697 1 98.44 127 LEU A N 1
ATOM 989 C CA . LEU A 1 127 ? -2.986 25.25 0.077 1 98.44 127 LEU A CA 1
ATOM 990 C C . LEU A 1 127 ? -3.172 26.625 0.721 1 98.44 127 LEU A C 1
ATOM 992 O O . LEU A 1 127 ? -3.406 26.719 1.928 1 98.44 127 LEU A O 1
ATOM 996 N N . VAL A 1 128 ? -3.047 27.672 -0.053 1 98.31 128 VAL A N 1
ATOM 997 C CA . VAL A 1 128 ? -3.221 29.016 0.46 1 98.31 128 VAL A CA 1
ATOM 998 C C . VAL A 1 128 ? -4.449 29.672 -0.183 1 98.31 128 VAL A C 1
ATOM 1000 O O . VAL A 1 128 ? -4.582 29.672 -1.409 1 98.31 128 VAL A O 1
ATOM 1003 N N . VAL A 1 129 ? -5.305 30.141 0.619 1 97.81 129 VAL A N 1
ATOM 1004 C CA . VAL A 1 129 ? -6.438 30.938 0.153 1 97.81 129 VAL A CA 1
ATOM 1005 C C . VAL A 1 129 ? -6.215 32.406 0.5 1 97.81 129 VAL A C 1
ATOM 1007 O O . VAL A 1 129 ? -6.355 32.812 1.658 1 97.81 129 VAL A O 1
ATOM 1010 N N . ARG A 1 130 ? -5.961 33.156 -0.413 1 96.44 130 ARG A N 1
ATOM 1011 C CA . ARG A 1 130 ? -5.711 34.594 -0.222 1 96.44 130 ARG A CA 1
ATOM 1012 C C . ARG A 1 130 ? -7.016 35.375 -0.184 1 96.44 130 ARG A C 1
ATOM 1014 O O . ARG A 1 130 ? -7.988 35 -0.845 1 96.44 130 ARG A O 1
ATOM 1021 N N . SER A 1 131 ? -6.992 36.406 0.605 1 93.44 131 SER A N 1
ATOM 1022 C CA . SER A 1 131 ? -8.148 37.281 0.702 1 93.44 131 SER A CA 1
ATOM 1023 C C . SER A 1 131 ? -7.758 38.719 0.456 1 93.44 131 SER A C 1
ATOM 1025 O O . SER A 1 131 ? -6.746 39.188 0.974 1 93.44 131 SER A O 1
ATOM 1027 N N . PRO A 1 132 ? -8.586 39.406 -0.276 1 88.56 132 PRO A N 1
ATOM 1028 C CA . PRO A 1 132 ? -8.312 40.844 -0.468 1 88.56 132 PRO A CA 1
ATOM 1029 C C . PRO A 1 132 ? -8.539 41.656 0.802 1 88.56 132 PRO A C 1
ATOM 1031 O O . PRO A 1 132 ? -8.062 42.781 0.899 1 88.56 132 PRO A O 1
ATOM 1034 N N . THR A 1 133 ? -9.227 41.125 1.711 1 88.31 133 THR A N 1
ATOM 1035 C CA . THR A 1 133 ? -9.516 41.844 2.957 1 88.31 133 THR A CA 1
ATOM 1036 C C . THR A 1 133 ? -8.664 41.281 4.098 1 88.31 133 THR A C 1
ATOM 1038 O O . THR A 1 133 ? -9.125 41.156 5.234 1 88.31 133 THR A O 1
ATOM 1041 N N . ASP A 1 134 ? -7.539 40.938 3.738 1 90.88 134 ASP A N 1
ATOM 1042 C CA . ASP A 1 134 ? -6.609 40.438 4.754 1 90.88 134 ASP A CA 1
ATOM 1043 C C . ASP A 1 134 ? -6.332 41.5 5.805 1 90.88 134 ASP A C 1
ATOM 1045 O O . ASP A 1 134 ? -5.746 42.562 5.496 1 90.88 134 ASP A O 1
ATOM 1049 N N . LEU A 1 135 ? -6.695 41.281 7.031 1 89 135 LEU A N 1
ATOM 1050 C CA . LEU A 1 135 ? -6.566 42.219 8.133 1 89 135 LEU A CA 1
ATOM 1051 C C . LEU A 1 135 ? -5.102 42.5 8.445 1 89 135 LEU A C 1
ATOM 1053 O O . LEU A 1 135 ? -4.77 43.531 9.047 1 89 135 LEU A O 1
ATOM 1057 N N . SER A 1 136 ? -4.258 41.625 8.055 1 93.25 136 SER A N 1
ATOM 1058 C CA . SER A 1 136 ? -2.838 41.75 8.375 1 93.25 136 SER A CA 1
ATOM 1059 C C . SER A 1 136 ? -2.076 42.438 7.25 1 93.25 136 SER A C 1
ATOM 1061 O O . SER A 1 136 ? -0.855 42.594 7.32 1 93.25 136 SER A O 1
ATOM 1063 N N . LEU A 1 137 ? -2.754 42.906 6.277 1 93.56 137 LEU A N 1
ATOM 1064 C CA . LEU A 1 137 ? -2.156 43.469 5.066 1 93.56 137 LEU A CA 1
ATOM 1065 C C . LEU A 1 137 ? -1.149 44.562 5.406 1 93.56 137 LEU A C 1
ATOM 1067 O O . LEU A 1 137 ? -0.074 44.625 4.809 1 93.56 137 LEU A O 1
ATOM 1071 N N . PRO A 1 138 ? -1.421 45.406 6.367 1 95.25 138 PRO A N 1
ATOM 1072 C CA . PRO A 1 138 ? -0.484 46.5 6.645 1 95.25 138 PRO A CA 1
ATOM 1073 C C . PRO A 1 138 ? 0.812 46 7.289 1 95.25 138 PRO A C 1
ATOM 1075 O O . PRO A 1 138 ? 1.782 46.781 7.383 1 95.25 138 PRO A O 1
ATOM 1078 N N . LEU A 1 139 ? 0.832 44.844 7.719 1 97.31 139 LEU A N 1
ATOM 1079 C CA . LEU A 1 139 ? 1.932 44.375 8.555 1 97.31 139 LEU A CA 1
ATOM 1080 C C . LEU A 1 139 ? 3.059 43.812 7.699 1 97.31 139 LEU A C 1
ATOM 1082 O O . LEU A 1 139 ? 4.164 43.562 8.195 1 97.31 139 LEU A O 1
ATOM 1086 N N . TYR A 1 140 ? 2.844 43.594 6.434 1 98.06 140 TYR A N 1
ATOM 1087 C CA . TYR A 1 140 ? 3.881 43.031 5.578 1 98.06 140 TYR A CA 1
ATOM 1088 C C . TYR A 1 140 ? 3.92 43.719 4.23 1 98.06 140 TYR A C 1
ATOM 1090 O O . TYR A 1 140 ? 2.939 44.344 3.82 1 98.06 140 TYR A O 1
ATOM 1098 N N . ASP A 1 141 ? 5.086 43.594 3.547 1 98.38 141 ASP A N 1
ATOM 1099 C CA . ASP A 1 141 ? 5.277 44.156 2.213 1 98.38 141 ASP A CA 1
ATOM 1100 C C . ASP A 1 141 ? 5.102 43.094 1.139 1 98.38 141 ASP A C 1
ATOM 1102 O O . ASP A 1 141 ? 4.621 43.375 0.041 1 98.38 141 ASP A O 1
ATOM 1106 N N . TYR A 1 142 ? 5.555 41.781 1.47 1 97.56 142 TYR A N 1
ATOM 1107 C CA . TYR A 1 142 ? 5.52 40.719 0.486 1 97.56 142 TYR A CA 1
ATOM 1108 C C . TYR A 1 142 ? 4.848 39.469 1.06 1 97.56 142 TYR A C 1
ATOM 1110 O O . TYR A 1 142 ? 5.117 39.094 2.199 1 97.56 142 TYR A O 1
ATOM 1118 N N . ASP A 1 143 ? 3.934 38.875 0.354 1 96.94 143 ASP A N 1
ATOM 1119 C CA . ASP A 1 143 ? 3.354 37.562 0.551 1 96.94 143 ASP A CA 1
ATOM 1120 C C . ASP A 1 143 ? 3.633 36.656 -0.646 1 96.94 143 ASP A C 1
ATOM 1122 O O . ASP A 1 143 ? 2.727 36.344 -1.421 1 96.94 143 ASP A O 1
ATOM 1126 N N . LEU A 1 144 ? 4.883 36.219 -0.725 1 96.31 144 LEU A N 1
ATOM 1127 C CA . LEU A 1 144 ? 5.352 35.469 -1.887 1 96.31 144 LEU A CA 1
ATOM 1128 C C . LEU A 1 144 ? 5.176 33.969 -1.679 1 96.31 144 LEU A C 1
ATOM 1130 O O . LEU A 1 144 ? 5.312 33.469 -0.557 1 96.31 144 LEU A O 1
ATOM 1134 N N . SER A 1 145 ? 4.906 33.281 -2.768 1 94.62 145 SER A N 1
ATOM 1135 C CA . SER A 1 145 ? 4.641 31.844 -2.699 1 94.62 145 SER A CA 1
ATOM 1136 C C . SER A 1 145 ? 5.863 31.078 -2.209 1 94.62 145 SER A C 1
ATOM 1138 O O . SER A 1 145 ? 5.738 29.969 -1.674 1 94.62 145 SER A O 1
ATOM 1140 N N . GLU A 1 146 ? 7.02 31.656 -2.305 1 95.19 146 GLU A N 1
ATOM 1141 C CA . GLU A 1 146 ? 8.25 30.953 -1.956 1 95.19 146 GLU A CA 1
ATOM 1142 C C . GLU A 1 146 ? 8.531 31.031 -0.459 1 95.19 146 GLU A C 1
ATOM 1144 O O . GLU A 1 146 ? 9.367 30.297 0.064 1 95.19 146 GLU A O 1
ATOM 1149 N N . HIS A 1 147 ? 7.836 31.906 0.21 1 98.12 147 HIS A N 1
ATOM 1150 C CA . HIS A 1 147 ? 8.094 32.062 1.636 1 98.12 147 HIS A CA 1
ATOM 1151 C C . HIS A 1 147 ? 7.148 31.219 2.471 1 98.12 147 HIS A C 1
ATOM 1153 O O . HIS A 1 147 ? 6.316 31.75 3.209 1 98.12 147 HIS A O 1
ATOM 1159 N N . HIS A 1 148 ? 7.254 29.922 2.352 1 98.44 148 HIS A N 1
ATOM 1160 C CA . HIS A 1 148 ? 6.562 28.938 3.184 1 98.44 148 HIS A CA 1
ATOM 1161 C C . HIS A 1 148 ? 7.539 27.922 3.771 1 98.44 148 HIS A C 1
ATOM 1163 O O . HIS A 1 148 ? 8.594 27.656 3.186 1 98.44 148 HIS A O 1
ATOM 1169 N N . ILE A 1 149 ? 7.254 27.484 4.938 1 98.75 149 ILE A N 1
ATOM 1170 C CA . ILE A 1 149 ? 8.016 26.453 5.641 1 98.75 149 ILE A CA 1
ATOM 1171 C C . ILE A 1 149 ? 7.109 25.266 5.953 1 98.75 149 ILE A C 1
ATOM 1173 O O . ILE A 1 149 ? 6.234 25.344 6.816 1 98.75 149 ILE A O 1
ATOM 1177 N N . VAL A 1 150 ? 7.27 24.188 5.246 1 98.69 150 VAL A N 1
ATOM 1178 C CA . VAL A 1 150 ? 6.59 22.938 5.566 1 98.69 150 VAL A CA 1
ATOM 1179 C C . VAL A 1 150 ? 7.559 21.984 6.277 1 98.69 150 VAL A C 1
ATOM 1181 O O . VAL A 1 150 ? 8.555 21.562 5.695 1 98.69 150 VAL A O 1
ATOM 1184 N N . ILE A 1 151 ? 7.266 21.719 7.52 1 98.62 151 ILE A N 1
ATOM 1185 C CA . ILE A 1 151 ? 8.094 20.812 8.32 1 98.62 151 ILE A CA 1
ATOM 1186 C C . ILE A 1 151 ? 7.48 19.422 8.336 1 98.62 151 ILE A C 1
ATOM 1188 O O . ILE A 1 151 ? 6.266 19.266 8.5 1 98.62 151 ILE A O 1
ATOM 1192 N N . SER A 1 152 ? 8.289 18.422 8.141 1 97.12 152 SER A N 1
ATOM 1193 C CA . SER A 1 152 ? 7.824 17.047 8.258 1 97.12 152 SER A CA 1
ATOM 1194 C C . SER A 1 152 ? 8.891 16.156 8.883 1 97.12 152 SER A C 1
ATOM 1196 O O . SER A 1 152 ? 10.078 16.453 8.828 1 97.12 152 SER A O 1
ATOM 1198 N N . ASP A 1 153 ? 8.477 15.148 9.594 1 96.12 153 ASP A N 1
ATOM 1199 C CA . ASP A 1 153 ? 9.391 14.102 10.039 1 96.12 153 ASP A CA 1
ATOM 1200 C C . ASP A 1 153 ? 9.641 13.086 8.93 1 96.12 153 ASP A C 1
ATOM 1202 O O . ASP A 1 153 ? 8.859 12.984 7.984 1 96.12 153 ASP A O 1
ATOM 1206 N N . TRP A 1 154 ? 10.734 12.406 9.047 1 95.38 154 TRP A N 1
ATOM 1207 C CA . TRP A 1 154 ? 11.156 11.5 7.98 1 95.38 154 TRP A CA 1
ATOM 1208 C C . TRP A 1 154 ? 11.852 10.273 8.555 1 95.38 154 TRP A C 1
ATOM 1210 O O . TRP A 1 154 ? 12.516 10.352 9.594 1 95.38 154 TRP A O 1
ATOM 1220 N N . THR A 1 155 ? 11.555 9.117 7.93 1 91.69 155 THR A N 1
ATOM 1221 C CA . THR A 1 155 ? 12.188 7.859 8.328 1 91.69 155 THR A CA 1
ATOM 1222 C C . THR A 1 155 ? 13.117 7.352 7.23 1 91.69 155 THR A C 1
ATOM 1224 O O . THR A 1 155 ? 13.031 7.797 6.082 1 91.69 155 THR A O 1
ATOM 1227 N N . LEU A 1 156 ? 13.992 6.426 7.605 1 88.31 156 LEU A N 1
ATOM 1228 C CA . LEU A 1 156 ? 14.938 5.879 6.637 1 88.31 156 LEU A CA 1
ATOM 1229 C C . LEU A 1 156 ? 14.289 4.781 5.801 1 88.31 156 LEU A C 1
ATOM 1231 O O . LEU A 1 156 ? 14.797 4.418 4.742 1 88.31 156 LEU A O 1
ATOM 1235 N N . ASP A 1 157 ? 13.195 4.207 6.281 1 88.25 157 ASP A N 1
ATOM 1236 C CA . ASP A 1 157 ? 12.398 3.223 5.555 1 88.25 157 ASP A CA 1
ATOM 1237 C C . ASP A 1 157 ? 10.953 3.699 5.398 1 88.25 157 ASP A C 1
ATOM 1239 O O . ASP A 1 157 ? 10.539 4.672 6.035 1 88.25 157 ASP A O 1
ATOM 1243 N N . LEU A 1 158 ? 10.234 3.002 4.469 1 89.12 158 LEU A N 1
ATOM 1244 C CA . LEU A 1 158 ? 8.797 3.262 4.414 1 89.12 158 LEU A CA 1
ATOM 1245 C C . LEU A 1 158 ? 8.156 3.033 5.777 1 89.12 158 LEU A C 1
ATOM 1247 O O . LEU A 1 158 ? 8.547 2.119 6.508 1 89.12 158 LEU A O 1
ATOM 1251 N N . VAL A 1 159 ? 7.195 3.822 6.039 1 89.25 159 VAL A N 1
ATOM 1252 C CA . VAL A 1 159 ? 6.66 3.875 7.395 1 89.25 159 VAL A CA 1
ATOM 1253 C C . VAL A 1 159 ? 5.953 2.562 7.723 1 89.25 159 VAL A C 1
ATOM 1255 O O . VAL A 1 159 ? 5.801 2.205 8.891 1 89.25 159 VAL A O 1
ATOM 1258 N N . GLU A 1 160 ? 5.547 1.792 6.715 1 87.25 160 GLU A N 1
ATOM 1259 C CA . GLU A 1 160 ? 4.859 0.522 6.926 1 87.25 160 GLU A CA 1
ATOM 1260 C C . GLU A 1 160 ? 5.75 -0.471 7.668 1 87.25 160 GLU A C 1
ATOM 1262 O O . GLU A 1 160 ? 5.254 -1.443 8.242 1 87.25 160 GLU A O 1
ATOM 1267 N N . LYS A 1 161 ? 7.035 -0.199 7.684 1 85.38 161 LYS A N 1
ATOM 1268 C CA . LYS A 1 161 ? 7.961 -1.019 8.461 1 85.38 161 LYS A CA 1
ATOM 1269 C C . LYS A 1 161 ? 7.699 -0.873 9.961 1 85.38 161 LYS A C 1
ATOM 1271 O O . LYS A 1 161 ? 7.961 -1.797 10.734 1 85.38 161 LYS A O 1
ATOM 1276 N N . PHE A 1 162 ? 7.031 0.228 10.32 1 83.19 162 PHE A N 1
ATOM 1277 C CA . PHE A 1 162 ? 6.953 0.568 11.734 1 83.19 162 PHE A CA 1
ATOM 1278 C C . PHE A 1 162 ? 5.52 0.449 12.242 1 83.19 162 PHE A C 1
ATOM 1280 O O . PHE A 1 162 ? 5.273 0.517 13.445 1 83.19 162 PHE A O 1
ATOM 1287 N N . VAL A 1 163 ? 4.539 0.3 11.422 1 78.81 163 VAL A N 1
ATOM 1288 C CA . VAL A 1 163 ? 3.137 0.129 11.781 1 78.81 163 VAL A CA 1
ATOM 1289 C C . VAL A 1 163 ? 2.551 -1.064 11.023 1 78.81 163 VAL A C 1
ATOM 1291 O O . VAL A 1 163 ? 2.307 -0.987 9.82 1 78.81 163 VAL A O 1
ATOM 1294 N N . PRO A 1 164 ? 2.371 -2.252 11.609 1 82.25 164 PRO A N 1
ATOM 1295 C CA . PRO A 1 164 ? 2.277 -2.32 13.07 1 82.25 164 PRO A CA 1
ATOM 1296 C C . PRO A 1 164 ? 3.645 -2.346 13.75 1 82.25 164 PRO A C 1
ATOM 1298 O O . PRO A 1 164 ? 3.74 -2.129 14.961 1 82.25 164 PRO A O 1
ATOM 1301 N N . GLY A 1 165 ? 4.711 -2.578 13.016 1 83.12 165 GLY A N 1
ATOM 1302 C CA . GLY A 1 165 ? 6.051 -2.393 13.547 1 83.12 165 GLY A CA 1
ATOM 1303 C C . GLY A 1 165 ? 6.766 -3.699 13.836 1 83.12 165 GLY A C 1
ATOM 1304 O O . GLY A 1 165 ? 6.137 -4.754 13.906 1 83.12 165 GLY A O 1
ATOM 1305 N N . LEU A 1 166 ? 8.078 -3.598 13.953 1 86.94 166 LEU A N 1
ATOM 1306 C CA . LEU A 1 166 ? 8.961 -4.715 14.273 1 86.94 166 LEU A CA 1
ATOM 1307 C C . LEU A 1 166 ? 9.227 -4.781 15.773 1 86.94 166 LEU A C 1
ATOM 1309 O O . LEU A 1 166 ? 9.242 -3.752 16.453 1 86.94 166 LEU A O 1
ATOM 1313 N N . GLN A 1 167 ? 9.484 -5.926 16.25 1 85.62 167 GLN A N 1
ATOM 1314 C CA . GLN A 1 167 ? 9.82 -6.086 17.656 1 85.62 167 GLN A CA 1
ATOM 1315 C C . GLN A 1 167 ? 11.164 -5.453 17.984 1 85.62 167 GLN A C 1
ATOM 1317 O O . GLN A 1 167 ? 11.367 -4.934 19.094 1 85.62 167 GLN A O 1
ATOM 1322 N N . SER A 1 168 ? 11.969 -5.457 16.984 1 81.75 168 SER A N 1
ATOM 1323 C CA . SER A 1 168 ? 13.344 -5.031 17.203 1 81.75 168 SER A CA 1
ATOM 1324 C C . SER A 1 168 ? 13.484 -3.52 17.062 1 81.75 168 SER A C 1
ATOM 1326 O O . SER A 1 168 ? 14.555 -2.965 17.328 1 81.75 168 SER A O 1
ATOM 1328 N N . SER A 1 169 ? 12.43 -2.961 16.578 1 77.88 169 SER A N 1
ATOM 1329 C CA . SER A 1 169 ? 12.547 -1.534 16.297 1 77.88 169 SER A CA 1
ATOM 1330 C C . SER A 1 169 ? 11.312 -0.773 16.781 1 77.88 169 SER A C 1
ATOM 1332 O O . SER A 1 169 ? 10.234 -1.354 16.922 1 77.88 169 SER A O 1
ATOM 1334 N N . THR A 1 170 ? 11.594 0.423 17.156 1 75.62 170 THR A N 1
ATOM 1335 C CA . THR A 1 170 ? 10.516 1.323 17.562 1 75.62 170 THR A CA 1
ATOM 1336 C C . THR A 1 170 ? 10.273 2.385 16.5 1 75.62 170 THR A C 1
ATOM 1338 O O . THR A 1 170 ? 11.117 2.607 15.633 1 75.62 170 THR A O 1
ATOM 1341 N N . VAL A 1 171 ? 9.008 2.863 16.5 1 74.38 171 VAL A N 1
ATOM 1342 C CA . VAL A 1 171 ? 8.742 4.012 15.633 1 74.38 171 VAL A CA 1
ATOM 1343 C C . VAL A 1 171 ? 9.688 5.152 15.992 1 74.38 171 VAL A C 1
ATOM 1345 O O . VAL A 1 171 ? 9.891 5.461 17.172 1 74.38 171 VAL A O 1
ATOM 1348 N N . ARG A 1 172 ? 10.484 5.523 15.031 1 77.44 172 ARG A N 1
ATOM 1349 C CA . ARG A 1 172 ? 11.422 6.609 15.281 1 77.44 172 ARG A CA 1
ATOM 1350 C C . ARG A 1 172 ? 11.484 7.566 14.102 1 77.44 172 ARG A C 1
ATOM 1352 O O . ARG A 1 172 ? 11.211 7.172 12.961 1 77.44 172 ARG A O 1
ATOM 1359 N N . MET A 1 173 ? 11.695 8.758 14.438 1 88.25 173 MET A N 1
ATOM 1360 C CA . MET A 1 173 ? 11.992 9.773 13.43 1 88.25 173 MET A CA 1
ATOM 1361 C C . MET A 1 173 ? 13.5 9.859 13.188 1 88.25 173 MET A C 1
ATOM 1363 O O . MET A 1 173 ? 14.281 10.016 14.125 1 88.25 173 MET A O 1
ATOM 1367 N N . ASP A 1 174 ? 13.891 9.727 11.945 1 92.5 174 ASP A N 1
ATOM 1368 C CA . ASP A 1 174 ? 15.312 9.703 11.617 1 92.5 174 ASP A CA 1
ATOM 1369 C C . ASP A 1 174 ? 15.812 11.094 11.234 1 92.5 174 ASP A C 1
ATOM 1371 O O . ASP A 1 174 ? 16.984 11.422 11.445 1 92.5 174 ASP A O 1
ATOM 1375 N N . SER A 1 175 ? 14.953 11.875 10.664 1 95.56 175 SER A N 1
ATOM 1376 C CA . SER A 1 175 ? 15.336 13.227 10.242 1 95.56 175 SER A CA 1
ATOM 1377 C C . SER A 1 175 ? 14.117 14.133 10.117 1 95.56 175 SER A C 1
ATOM 1379 O O . SER A 1 175 ? 12.984 13.68 10.281 1 95.56 175 SER A O 1
ATOM 1381 N N . ILE A 1 176 ? 14.367 15.391 10 1 97.38 176 ILE A N 1
ATOM 1382 C CA . ILE A 1 176 ? 13.367 16.422 9.742 1 97.38 176 ILE A CA 1
ATOM 1383 C C . ILE A 1 176 ? 13.555 16.969 8.328 1 97.38 176 ILE A C 1
ATOM 1385 O O . ILE A 1 176 ? 14.688 17.109 7.855 1 97.38 176 ILE A O 1
ATOM 1389 N N . LEU A 1 177 ? 12.477 17.203 7.652 1 97.88 177 LEU A N 1
ATOM 1390 C CA . LEU A 1 177 ? 12.539 17.875 6.359 1 97.88 177 LEU A CA 1
ATOM 1391 C C . LEU A 1 177 ? 11.945 19.281 6.449 1 97.88 177 LEU A C 1
ATOM 1393 O O . LEU A 1 177 ? 10.938 19.484 7.133 1 97.88 177 LEU A O 1
ATOM 1397 N N . ILE A 1 178 ? 12.586 20.203 5.855 1 98.69 178 ILE A N 1
ATOM 1398 C CA . ILE A 1 178 ? 12.055 21.531 5.602 1 98.69 178 ILE A CA 1
ATOM 1399 C C . ILE A 1 178 ? 11.82 21.719 4.105 1 98.69 178 ILE A C 1
ATOM 1401 O O . ILE A 1 178 ? 12.773 21.766 3.322 1 98.69 178 ILE A O 1
ATOM 1405 N N . ASN A 1 179 ? 10.578 21.812 3.756 1 98.12 179 ASN A N 1
ATOM 1406 C CA . ASN A 1 179 ? 10.195 21.906 2.352 1 98.12 179 ASN A CA 1
ATOM 1407 C C . ASN A 1 179 ? 10.773 20.75 1.536 1 98.12 179 ASN A C 1
ATOM 1409 O O . ASN A 1 179 ? 11.305 20.969 0.442 1 98.12 179 ASN A O 1
ATOM 1413 N N . GLY A 1 180 ? 10.773 19.562 2.129 1 96.88 180 GLY A N 1
ATOM 1414 C CA . GLY A 1 180 ? 11.164 18.344 1.439 1 96.88 180 GLY A CA 1
ATOM 1415 C C . GLY A 1 180 ? 12.664 18.125 1.423 1 96.88 180 GLY A C 1
ATOM 1416 O O . GLY A 1 180 ? 13.148 17.141 0.847 1 96.88 180 GLY A O 1
ATOM 1417 N N . ARG A 1 181 ? 13.383 18.984 2.076 1 97.12 181 ARG A N 1
ATOM 1418 C CA . ARG A 1 181 ? 14.836 18.891 2.08 1 97.12 181 ARG A CA 1
ATOM 1419 C C . ARG A 1 181 ? 15.375 18.766 3.502 1 97.12 181 ARG A C 1
ATOM 1421 O O . ARG A 1 181 ? 14.844 19.391 4.43 1 97.12 181 ARG A O 1
ATOM 1428 N N . GLY A 1 182 ? 16.297 17.938 3.668 1 96.44 182 GLY A N 1
ATOM 1429 C CA . GLY A 1 182 ? 16.969 17.719 4.941 1 96.44 182 GLY A CA 1
ATOM 1430 C C . GLY A 1 182 ? 18.203 16.859 4.82 1 96.44 182 GLY A C 1
ATOM 1431 O O . GLY A 1 182 ? 18.609 16.5 3.713 1 96.44 182 GLY A O 1
ATOM 1432 N N . ARG A 1 183 ? 18.844 16.641 5.949 1 95.38 183 ARG A N 1
ATOM 1433 C CA . ARG A 1 183 ? 20.047 15.828 6 1 95.38 183 ARG A CA 1
ATOM 1434 C C . ARG A 1 183 ? 19.969 14.797 7.117 1 95.38 183 ARG A C 1
ATOM 1436 O O . ARG A 1 183 ? 19.438 15.078 8.188 1 95.38 183 ARG A O 1
ATOM 1443 N N . HIS A 1 184 ? 20.438 13.633 6.824 1 92.69 184 HIS A N 1
ATOM 1444 C CA . HIS A 1 184 ? 20.391 12.57 7.824 1 92.69 184 HIS A CA 1
ATOM 1445 C C . HIS A 1 184 ? 21.719 12.406 8.531 1 92.69 184 HIS A C 1
ATOM 1447 O O . HIS A 1 184 ? 22.781 12.695 7.961 1 92.69 184 HIS A O 1
ATOM 1453 N N . TYR A 1 185 ? 21.594 12.008 9.758 1 90.44 185 TYR A N 1
ATOM 1454 C CA . TYR A 1 185 ? 22.781 11.648 10.539 1 90.44 185 TYR A CA 1
ATOM 1455 C C . TYR A 1 185 ? 23.125 10.18 10.352 1 90.44 185 TYR A C 1
ATOM 1457 O O . TYR A 1 185 ? 22.297 9.297 10.609 1 90.44 185 TYR A O 1
ATOM 1465 N N . ASP A 1 186 ? 24.281 9.93 9.883 1 88.75 186 ASP A N 1
ATOM 1466 C CA . ASP A 1 186 ? 24.781 8.555 9.742 1 88.75 186 ASP A CA 1
ATOM 1467 C C . ASP A 1 186 ? 25.266 8.016 11.078 1 88.75 186 ASP A C 1
ATOM 1469 O O . ASP A 1 186 ? 26.344 8.391 11.555 1 88.75 186 ASP A O 1
ATOM 1473 N N . GLU A 1 187 ? 24.562 7.137 11.586 1 84.56 187 GLU A N 1
ATOM 1474 C CA . GLU A 1 187 ? 24.875 6.598 12.906 1 84.56 187 GLU A CA 1
ATOM 1475 C C . GLU A 1 187 ? 26.156 5.766 12.867 1 84.56 187 GLU A C 1
ATOM 1477 O O . GLU A 1 187 ? 26.875 5.668 13.867 1 84.56 187 GLU A O 1
ATOM 1482 N N . GLU A 1 188 ? 26.438 5.156 11.758 1 84.94 188 GLU A N 1
ATOM 1483 C CA . GLU A 1 188 ? 27.641 4.34 11.641 1 84.94 188 GLU A CA 1
ATOM 1484 C C . GLU A 1 188 ? 28.891 5.207 11.57 1 84.94 188 GLU A C 1
ATOM 1486 O O . GLU A 1 188 ? 29.891 4.926 12.242 1 84.94 188 GLU A O 1
ATOM 1491 N N . GLU A 1 189 ? 28.781 6.281 10.844 1 88.06 189 GLU A N 1
ATOM 1492 C CA . GLU A 1 189 ? 29.922 7.176 10.672 1 88.06 189 GLU A CA 1
ATOM 1493 C C . GLU A 1 189 ? 29.922 8.289 11.719 1 88.06 189 GLU A C 1
ATOM 1495 O O . GLU A 1 189 ? 30.906 9.016 11.867 1 88.06 189 GLU A O 1
ATOM 1500 N N . HIS A 1 190 ? 28.859 8.422 12.422 1 87.44 190 HIS A N 1
ATOM 1501 C CA . HIS A 1 190 ? 28.688 9.438 13.461 1 87.44 190 HIS A CA 1
ATOM 1502 C C . HIS A 1 190 ? 28.891 10.836 12.898 1 87.44 190 HIS A C 1
ATOM 1504 O O . HIS A 1 190 ? 29.625 11.641 13.469 1 87.44 190 HIS A O 1
ATOM 1510 N N . GLU A 1 191 ? 28.312 11.016 11.773 1 88.88 191 GLU A N 1
ATOM 1511 C CA . GLU A 1 191 ? 28.422 12.336 11.148 1 88.88 191 GLU A CA 1
ATOM 1512 C C . GLU A 1 191 ? 27.156 12.688 10.367 1 88.88 191 GLU A C 1
ATOM 1514 O O . GLU A 1 191 ? 26.453 11.797 9.891 1 88.88 191 GLU A O 1
ATOM 1519 N N . LEU A 1 192 ? 26.906 13.969 10.281 1 89.81 192 LEU A N 1
ATOM 1520 C CA . LEU A 1 192 ? 25.844 14.484 9.438 1 89.81 192 LEU A CA 1
ATOM 1521 C C . LEU A 1 192 ? 26.219 14.414 7.965 1 89.81 192 LEU A C 1
ATOM 1523 O O . LEU A 1 192 ? 27.297 14.898 7.574 1 89.81 192 LEU A O 1
ATOM 1527 N N . GLN A 1 193 ? 25.406 13.781 7.152 1 89.44 193 GLN A N 1
ATOM 1528 C CA . GLN A 1 193 ? 25.672 13.734 5.719 1 89.44 193 GLN A CA 1
ATOM 1529 C C . GLN A 1 193 ? 25.203 15.008 5.035 1 89.44 193 GLN A C 1
ATOM 1531 O O . GLN A 1 193 ? 24.031 15.375 5.133 1 89.44 193 GLN A O 1
ATOM 1536 N N . VAL A 1 194 ? 26.062 15.664 4.309 1 91.38 194 VAL A N 1
ATOM 1537 C CA . VAL A 1 194 ? 25.766 17.016 3.84 1 91.38 194 VAL A CA 1
ATOM 1538 C C . VAL A 1 194 ? 25.562 17 2.326 1 91.38 194 VAL A C 1
ATOM 1540 O O . VAL A 1 194 ? 25.688 18.031 1.668 1 91.38 194 VAL A O 1
ATOM 1543 N N . GLN A 1 195 ? 25.266 15.82 1.776 1 90.5 195 GLN A N 1
ATOM 1544 C CA . GLN A 1 195 ? 25.125 15.703 0.33 1 90.5 195 GLN A CA 1
ATOM 1545 C C . GLN A 1 195 ? 23.812 16.328 -0.146 1 90.5 195 GLN A C 1
ATOM 1547 O O . GLN A 1 195 ? 23.75 16.922 -1.223 1 90.5 195 GLN A O 1
ATOM 1552 N N . ALA A 1 196 ? 22.797 16.188 0.619 1 94.38 196 ALA A N 1
ATOM 1553 C CA . ALA A 1 196 ? 21.5 16.719 0.229 1 94.38 196 ALA A CA 1
ATOM 1554 C C . ALA A 1 196 ? 21.453 18.234 0.399 1 94.38 196 ALA A C 1
ATOM 1556 O O . ALA A 1 196 ? 22.016 18.766 1.35 1 94.38 196 ALA A O 1
ATOM 1557 N N . PRO A 1 197 ? 20.797 18.938 -0.533 1 96.94 197 PRO A N 1
ATOM 1558 C CA . PRO A 1 197 ? 20.688 20.391 -0.433 1 96.94 197 PRO A CA 1
ATOM 1559 C C . PRO A 1 197 ? 19.719 20.828 0.666 1 96.94 197 PRO A C 1
ATOM 1561 O O . PRO A 1 197 ? 18.766 20.109 0.988 1 96.94 197 PRO A O 1
ATOM 1564 N N . LEU A 1 198 ? 20.016 22 1.214 1 97.81 198 LEU A N 1
ATOM 1565 C CA . LEU A 1 198 ? 19.109 22.594 2.186 1 97.81 198 LEU A CA 1
ATOM 1566 C C . LEU A 1 198 ? 18.078 23.484 1.494 1 97.81 198 LEU A C 1
ATOM 1568 O O . LEU A 1 198 ? 18.281 23.906 0.355 1 97.81 198 LEU A O 1
ATOM 1572 N N . ALA A 1 199 ? 16.969 23.734 2.18 1 98.12 199 ALA A N 1
ATOM 1573 C CA . ALA A 1 199 ? 16.016 24.734 1.713 1 98.12 199 ALA A CA 1
ATOM 1574 C C . ALA A 1 199 ? 16.594 26.141 1.84 1 98.12 199 ALA A C 1
ATOM 1576 O O . ALA A 1 199 ? 17.375 26.406 2.744 1 98.12 199 ALA A O 1
ATOM 1577 N N . VAL A 1 200 ? 16.141 26.969 0.9 1 98.19 200 VAL A N 1
ATOM 1578 C CA . VAL A 1 200 ? 16.641 28.344 0.869 1 98.19 200 VAL A CA 1
ATOM 1579 C C . VAL A 1 200 ? 15.484 29.312 0.772 1 98.19 200 VAL A C 1
ATOM 1581 O O . VAL A 1 200 ? 14.547 29.109 -0.006 1 98.19 200 VAL A O 1
ATOM 1584 N N . PHE A 1 201 ? 15.547 30.328 1.616 1 98.38 201 PHE A N 1
ATOM 1585 C CA . PHE A 1 201 ? 14.633 31.469 1.556 1 98.38 201 PHE A CA 1
ATOM 1586 C C . PHE A 1 201 ? 15.383 32.75 1.283 1 98.38 201 PHE A C 1
ATOM 1588 O O . PHE A 1 201 ? 16.422 33.031 1.898 1 98.38 201 PHE A O 1
ATOM 1595 N N . ARG A 1 202 ? 14.828 33.594 0.395 1 98.06 202 ARG A N 1
ATOM 1596 C CA . ARG A 1 202 ? 15.469 34.844 0.088 1 98.06 202 ARG A CA 1
ATOM 1597 C C . ARG A 1 202 ? 14.625 36.031 0.589 1 98.06 202 ARG A C 1
ATOM 1599 O O . ARG A 1 202 ? 13.398 36 0.515 1 98.06 202 ARG A O 1
ATOM 1606 N N . VAL A 1 203 ? 15.367 37 1.096 1 98.31 203 VAL A N 1
ATOM 1607 C CA . VAL A 1 203 ? 14.727 38.25 1.499 1 98.31 203 VAL A CA 1
ATOM 1608 C C . VAL A 1 203 ? 15.594 39.438 1.092 1 98.31 203 VAL A C 1
ATOM 1610 O O . VAL A 1 203 ? 16.781 39.281 0.779 1 98.31 203 VAL A O 1
ATOM 1613 N N . ARG A 1 204 ? 15 40.562 1.024 1 97.5 204 ARG A N 1
ATOM 1614 C CA . ARG A 1 204 ? 15.703 41.812 0.787 1 97.5 204 ARG A CA 1
ATOM 1615 C C . ARG A 1 204 ? 15.664 42.719 2.021 1 97.5 204 ARG A C 1
ATOM 1617 O O . ARG A 1 204 ? 14.609 42.875 2.637 1 97.5 204 ARG A O 1
ATOM 1624 N N . LYS A 1 205 ? 16.844 43.281 2.326 1 97.69 205 LYS A N 1
ATOM 1625 C CA . LYS A 1 205 ? 16.922 44.125 3.502 1 97.69 205 LYS A CA 1
ATOM 1626 C C . LYS A 1 205 ? 15.914 45.281 3.432 1 97.69 205 LYS A C 1
ATOM 1628 O O . LYS A 1 205 ? 15.734 45.875 2.379 1 97.69 205 LYS A O 1
ATOM 1633 N N . GLY A 1 206 ? 15.219 45.5 4.512 1 98.06 206 GLY A N 1
ATOM 1634 C CA . GLY A 1 206 ? 14.32 46.656 4.629 1 98.06 206 GLY A CA 1
ATOM 1635 C C . GLY A 1 206 ? 12.867 46.281 4.379 1 98.06 206 GLY A C 1
ATOM 1636 O O . GLY A 1 206 ? 11.977 47.125 4.578 1 98.06 206 GLY A O 1
ATOM 1637 N N . PHE A 1 207 ? 12.633 45.094 4.012 1 98.5 207 PHE A N 1
ATOM 1638 C CA . PHE A 1 207 ? 11.266 44.719 3.678 1 98.5 207 PHE A CA 1
ATOM 1639 C C . PHE A 1 207 ? 10.727 43.719 4.684 1 98.5 207 PHE A C 1
ATOM 1641 O O . PHE A 1 207 ? 11.5 43.062 5.414 1 98.5 207 PHE A O 1
ATOM 1648 N N . ARG A 1 208 ? 9.414 43.625 4.789 1 98.5 208 ARG A N 1
ATOM 1649 C CA . ARG A 1 208 ? 8.695 42.688 5.66 1 98.5 208 ARG A CA 1
ATOM 1650 C C . ARG A 1 208 ? 8.023 41.594 4.848 1 98.5 208 ARG A C 1
ATOM 1652 O O . ARG A 1 208 ? 7.234 41.875 3.943 1 98.5 208 ARG A O 1
ATOM 1659 N N . TYR A 1 209 ? 8.352 40.281 5.23 1 98.69 209 TYR A N 1
ATOM 1660 C CA . TYR A 1 209 ? 7.871 39.156 4.469 1 98.69 209 TYR A CA 1
ATOM 1661 C C . TYR A 1 209 ? 6.918 38.281 5.305 1 98.69 209 TYR A C 1
ATOM 1663 O O . TYR A 1 209 ? 7.238 37.906 6.434 1 98.69 209 TYR A O 1
ATOM 1671 N N . ARG A 1 210 ? 5.77 38.031 4.781 1 98.56 210 ARG A N 1
ATOM 1672 C CA . ARG A 1 210 ? 4.922 37 5.391 1 98.56 210 ARG A CA 1
ATOM 1673 C C . ARG A 1 210 ? 5.461 35.625 5.117 1 98.56 210 ARG A C 1
ATOM 1675 O O . ARG A 1 210 ? 5.684 35.25 3.961 1 98.56 210 ARG A O 1
ATOM 1682 N N . PHE A 1 211 ? 5.715 34.844 6.137 1 98.81 211 PHE A N 1
ATOM 1683 C CA . PHE A 1 211 ? 6.055 33.406 6.059 1 98.81 211 PHE A CA 1
ATOM 1684 C C . PHE A 1 211 ? 4.883 32.562 6.512 1 98.81 211 PHE A C 1
ATOM 1686 O O . PHE A 1 211 ? 4.18 32.906 7.461 1 98.81 211 PHE A O 1
ATOM 1693 N N . ARG A 1 212 ? 4.656 31.5 5.789 1 98.62 212 ARG A N 1
ATOM 1694 C CA . ARG A 1 212 ? 3.621 30.516 6.125 1 98.62 212 ARG A CA 1
ATOM 1695 C C . ARG A 1 212 ? 4.238 29.203 6.574 1 98.62 212 ARG A C 1
ATOM 1697 O O . ARG A 1 212 ? 5.082 28.641 5.879 1 98.62 212 ARG A O 1
ATOM 1704 N N . LEU A 1 213 ? 3.832 28.766 7.762 1 98.75 213 LEU A N 1
ATOM 1705 C CA . LEU A 1 213 ? 4.391 27.547 8.336 1 98.75 213 LEU A CA 1
ATOM 1706 C C . LEU A 1 213 ? 3.32 26.469 8.477 1 98.75 213 LEU A C 1
ATOM 1708 O O . LEU A 1 213 ? 2.213 26.75 8.945 1 98.75 213 LEU A O 1
ATOM 1712 N N . ILE A 1 214 ? 3.619 25.266 7.965 1 98.38 214 ILE A N 1
ATOM 1713 C CA . ILE A 1 214 ? 2.816 24.062 8.188 1 98.38 214 ILE A CA 1
ATOM 1714 C C . ILE A 1 214 ? 3.65 23.016 8.914 1 98.38 214 ILE A C 1
ATOM 1716 O O . ILE A 1 214 ? 4.777 22.719 8.508 1 98.38 214 ILE A O 1
ATOM 1720 N N . SER A 1 215 ? 3.104 22.5 9.961 1 97.81 215 SER A N 1
ATOM 1721 C CA . SER A 1 215 ? 3.693 21.312 10.57 1 97.81 215 SER A CA 1
ATOM 1722 C C . SER A 1 215 ? 3.033 20.047 10.047 1 97.81 215 SER A C 1
ATOM 1724 O O . SER A 1 215 ? 1.991 19.625 10.562 1 97.81 215 SER A O 1
ATOM 1726 N N . SER A 1 216 ? 3.727 19.375 9.164 1 97.06 216 SER A N 1
ATOM 1727 C CA . SER A 1 216 ? 3.168 18.172 8.531 1 97.06 216 SER A CA 1
ATOM 1728 C C . SER A 1 216 ? 3.727 16.906 9.156 1 97.06 216 SER A C 1
ATOM 1730 O O . SER A 1 216 ? 3.738 15.852 8.523 1 97.06 216 SER A O 1
ATOM 1732 N N . GLY A 1 217 ? 4.195 17.031 10.352 1 94.62 217 GLY A N 1
ATOM 1733 C CA . GLY A 1 217 ? 4.672 15.852 11.039 1 94.62 217 GLY A CA 1
ATOM 1734 C C . GLY A 1 217 ? 3.623 14.758 11.148 1 94.62 217 GLY A C 1
ATOM 1735 O O . GLY A 1 217 ? 2.428 15.047 11.242 1 94.62 217 GLY A O 1
ATOM 1736 N N . SER A 1 218 ? 4.031 13.523 11.102 1 91.69 218 SER A N 1
ATOM 1737 C CA . SER A 1 218 ? 3.121 12.383 11.18 1 91.69 218 SER A CA 1
ATOM 1738 C C . SER A 1 218 ? 3.348 11.586 12.461 1 91.69 218 SER A C 1
ATOM 1740 O O . SER A 1 218 ? 2.457 10.859 12.906 1 91.69 218 SER A O 1
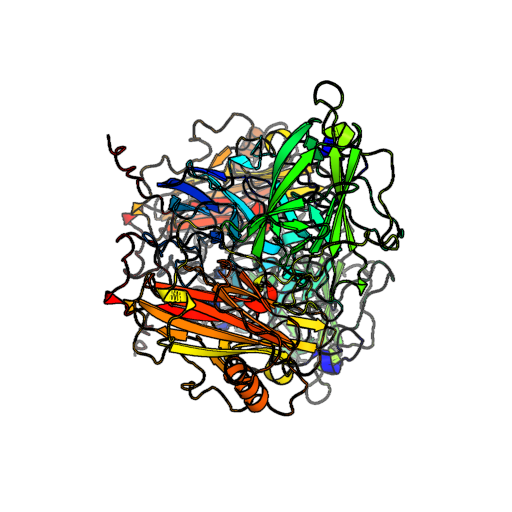ATOM 1742 N N . GLN A 1 219 ? 4.438 11.68 12.984 1 87.12 219 GLN A N 1
ATOM 1743 C CA . GLN A 1 219 ? 4.793 10.828 14.117 1 87.12 219 GLN A CA 1
ATOM 1744 C C . GLN A 1 219 ? 4.5 11.523 15.438 1 87.12 219 GLN A C 1
ATOM 1746 O O . GLN A 1 219 ? 3.43 12.109 15.617 1 87.12 219 GLN A O 1
ATOM 1751 N N . PHE A 1 220 ? 5.484 11.742 16.328 1 86.88 220 PHE A N 1
ATOM 1752 C CA . PHE A 1 220 ? 5.066 12.156 17.656 1 86.88 220 PHE A CA 1
ATOM 1753 C C . PHE A 1 220 ? 5.875 13.359 18.125 1 86.88 220 PHE A C 1
ATOM 1755 O O . PHE A 1 220 ? 5.746 13.797 19.281 1 86.88 220 PHE A O 1
ATOM 1762 N N . CYS A 1 221 ? 6.531 14.023 17.219 1 90.88 221 CYS A N 1
ATOM 1763 C CA . CYS A 1 221 ? 7.426 15.078 17.672 1 90.88 221 CYS A CA 1
ATOM 1764 C C . CYS A 1 221 ? 6.82 16.453 17.422 1 90.88 221 CYS A C 1
ATOM 1766 O O . CYS A 1 221 ? 6.402 16.766 16.312 1 90.88 221 CYS A O 1
ATOM 1768 N N . PRO A 1 222 ? 6.809 17.312 18.453 1 94.81 222 PRO A N 1
ATOM 1769 C CA . PRO A 1 222 ? 6.676 18.734 18.156 1 94.81 222 PRO A CA 1
ATOM 1770 C C . PRO A 1 222 ? 7.941 19.344 17.547 1 94.81 222 PRO A C 1
ATOM 1772 O O . PRO A 1 222 ? 9.039 18.812 17.75 1 94.81 222 PRO A O 1
ATOM 1775 N N . PHE A 1 223 ? 7.805 20.422 16.828 1 97.12 223 PHE A N 1
ATOM 1776 C CA . PHE A 1 223 ? 8.945 21.062 16.188 1 97.12 223 PHE A CA 1
ATOM 1777 C C . PHE A 1 223 ? 9.133 22.484 16.703 1 97.12 223 PHE A C 1
ATOM 1779 O O . PHE A 1 223 ? 8.195 23.281 16.719 1 97.12 223 PHE A O 1
ATOM 1786 N N . GLN A 1 224 ? 10.312 22.75 17.156 1 97.19 224 GLN A N 1
ATOM 1787 C CA . GLN A 1 224 ? 10.719 24.062 17.625 1 97.19 224 GLN A CA 1
ATOM 1788 C C . GLN A 1 224 ? 11.469 24.828 16.531 1 97.19 224 GLN A C 1
ATOM 1790 O O . GLN A 1 224 ? 12.484 24.359 16.031 1 97.19 224 GLN A O 1
ATOM 1795 N N . LEU A 1 225 ? 10.984 26.016 16.188 1 98.5 225 LEU A N 1
ATOM 1796 C CA . LEU A 1 225 ? 11.555 26.812 15.109 1 98.5 225 LEU A CA 1
ATOM 1797 C C . LEU A 1 225 ? 12.094 28.141 15.641 1 98.5 225 LEU A C 1
ATOM 1799 O O . LEU A 1 225 ? 11.438 28.812 16.422 1 98.5 225 LEU A O 1
ATOM 1803 N N . GLN A 1 226 ? 13.266 28.469 15.242 1 98.31 226 GLN A N 1
ATOM 1804 C CA . GLN A 1 226 ? 13.852 29.797 15.391 1 98.31 226 GLN A CA 1
ATOM 1805 C C . GLN A 1 226 ? 14.586 30.219 14.125 1 98.31 226 GLN A C 1
ATOM 1807 O O . GLN A 1 226 ? 15.078 29.375 13.375 1 98.31 226 GLN A O 1
ATOM 1812 N N . ILE A 1 227 ? 14.617 31.438 13.906 1 98.56 227 ILE A N 1
ATOM 1813 C CA . ILE A 1 227 ? 15.406 32 12.82 1 98.56 227 ILE A CA 1
ATOM 1814 C C . ILE A 1 227 ? 16.5 32.906 13.406 1 98.56 227 ILE A C 1
ATOM 1816 O O . ILE A 1 227 ? 16.219 33.875 14.125 1 98.56 227 ILE A O 1
ATOM 1820 N N . GLU A 1 228 ? 17.719 32.594 13.07 1 97.62 228 GLU A N 1
ATOM 1821 C CA . GLU A 1 228 ? 18.906 33.25 13.625 1 97.62 228 GLU A CA 1
ATOM 1822 C C . GLU A 1 228 ? 18.828 34.781 13.461 1 97.62 228 GLU A C 1
ATOM 1824 O O . GLU A 1 228 ? 18.672 35.281 12.344 1 97.62 228 GLU A O 1
ATOM 1829 N N . HIS A 1 229 ? 18.844 35.5 14.57 1 97.25 229 HIS A N 1
ATOM 1830 C CA . HIS A 1 229 ? 18.922 36.938 14.664 1 97.25 229 HIS A CA 1
ATOM 1831 C C . HIS A 1 229 ? 17.625 37.594 14.188 1 97.25 229 HIS A C 1
ATOM 1833 O O . HIS A 1 229 ? 17.594 38.781 13.898 1 97.25 229 HIS A O 1
ATOM 1839 N N . HIS A 1 230 ? 16.609 36.844 14.016 1 98.31 230 HIS A N 1
ATOM 1840 C CA . HIS A 1 230 ? 15.328 37.375 13.578 1 98.31 230 HIS A CA 1
ATOM 1841 C C . HIS A 1 230 ? 14.211 36.969 14.531 1 98.31 230 HIS A C 1
ATOM 1843 O O . HIS A 1 230 ? 14.203 35.844 15.031 1 98.31 230 HIS A O 1
ATOM 1849 N N . ARG A 1 231 ? 13.344 37.875 14.812 1 97.5 231 ARG A N 1
ATOM 1850 C CA . ARG A 1 231 ? 12.109 37.562 15.531 1 97.5 231 ARG A CA 1
ATOM 1851 C C . ARG A 1 231 ? 10.945 37.375 14.562 1 97.5 231 ARG A C 1
ATOM 1853 O O . ARG A 1 231 ? 11.039 37.781 13.391 1 97.5 231 ARG A O 1
ATOM 1860 N N . MET A 1 232 ? 9.945 36.75 15.039 1 98.5 232 MET A N 1
ATOM 1861 C CA . MET A 1 232 ? 8.766 36.469 14.227 1 98.5 232 MET A CA 1
ATOM 1862 C C . MET A 1 232 ? 7.535 37.156 14.773 1 98.5 232 MET A C 1
ATOM 1864 O O . MET A 1 232 ? 7.152 36.969 15.93 1 98.5 232 MET A O 1
ATOM 1868 N N . GLN A 1 233 ? 6.961 38 13.969 1 98.62 233 GLN A N 1
ATOM 1869 C CA . GLN A 1 233 ? 5.691 38.625 14.344 1 98.62 233 GLN A CA 1
ATOM 1870 C C . GLN A 1 233 ? 4.516 37.75 13.914 1 98.62 233 GLN A C 1
ATOM 1872 O O . GLN A 1 233 ? 4.078 37.812 12.766 1 98.62 233 GLN A O 1
ATOM 1877 N N . LEU A 1 234 ? 3.98 37 14.898 1 98.38 234 LEU A N 1
ATOM 1878 C CA . LEU A 1 234 ? 2.879 36.094 14.633 1 98.38 234 LEU A CA 1
ATOM 1879 C C . LEU A 1 234 ? 1.627 36.875 14.211 1 98.38 234 LEU A C 1
ATOM 1881 O O . LEU A 1 234 ? 1.243 37.844 14.859 1 98.38 234 LEU A O 1
ATOM 1885 N N . ILE A 1 235 ? 0.941 36.344 13.07 1 98.19 235 ILE A N 1
ATOM 1886 C CA . ILE A 1 235 ? -0.216 37.094 12.602 1 98.19 235 ILE A CA 1
ATOM 1887 C C . ILE A 1 235 ? -1.383 36.156 12.336 1 98.19 235 ILE A C 1
ATOM 1889 O O . ILE A 1 235 ? -2.508 36.594 12.094 1 98.19 235 ILE A O 1
ATOM 1893 N N . SER A 1 236 ? -1.134 34.875 12.391 1 97.44 236 SER A N 1
ATOM 1894 C CA . SER A 1 236 ? -2.209 33.938 12.078 1 97.44 236 SER A CA 1
ATOM 1895 C C . SER A 1 236 ? -1.917 32.531 12.648 1 97.44 236 SER A C 1
ATOM 1897 O O . SER A 1 236 ? -0.754 32.156 12.805 1 97.44 236 SER A O 1
ATOM 1899 N N . THR A 1 237 ? -2.945 31.781 12.992 1 97.56 237 THR A N 1
ATOM 1900 C CA . THR A 1 237 ? -2.885 30.359 13.289 1 97.56 237 THR A CA 1
ATOM 1901 C C . THR A 1 237 ? -4.09 29.625 12.695 1 97.56 237 THR A C 1
ATOM 1903 O O . THR A 1 237 ? -5.223 30.109 12.797 1 97.56 237 THR A O 1
ATOM 1906 N N . ASP A 1 238 ? -3.826 28.531 12 1 97.75 238 ASP A N 1
ATOM 1907 C CA . ASP A 1 238 ? -4.828 27.656 11.383 1 97.75 238 ASP A CA 1
ATOM 1908 C C . ASP A 1 238 ? -5.758 28.453 10.469 1 97.75 238 ASP A C 1
ATOM 1910 O O . ASP A 1 238 ? -6.969 28.219 10.469 1 97.75 238 ASP A O 1
ATOM 1914 N N . GLY A 1 239 ? -5.164 29.438 9.828 1 94.06 239 GLY A N 1
ATOM 1915 C CA . GLY A 1 239 ? -5.902 30.219 8.844 1 94.06 239 GLY A CA 1
ATOM 1916 C C . GLY A 1 239 ? -6.578 31.438 9.438 1 94.06 239 GLY A C 1
ATOM 1917 O O . GLY A 1 239 ? -6.938 32.375 8.711 1 94.06 239 GLY A O 1
ATOM 1918 N N . GLY A 1 240 ? -6.754 31.516 10.742 1 92.69 240 GLY A N 1
ATOM 1919 C CA . GLY A 1 240 ? -7.398 32.656 11.398 1 92.69 240 GLY A CA 1
ATOM 1920 C C . GLY A 1 240 ? -6.422 33.719 11.812 1 92.69 240 GLY A C 1
ATOM 1921 O O . GLY A 1 240 ? -5.352 33.438 12.352 1 92.69 240 GLY A O 1
ATOM 1922 N N . ALA A 1 241 ? -6.789 34.938 11.633 1 95.31 241 ALA A N 1
ATOM 1923 C CA . ALA A 1 241 ? -5.941 36.062 12 1 95.31 241 ALA A CA 1
ATOM 1924 C C . ALA A 1 241 ? -5.918 36.281 13.516 1 95.31 241 ALA A C 1
ATOM 1926 O O . ALA A 1 241 ? -6.93 36.062 14.188 1 95.31 241 ALA A O 1
ATOM 1927 N N . VAL A 1 242 ? -4.785 36.656 14.031 1 96.88 242 VAL A N 1
ATOM 1928 C CA . VAL A 1 242 ? -4.645 37 15.445 1 96.88 242 VAL A CA 1
ATOM 1929 C C . VAL A 1 242 ? -3.994 38.375 15.578 1 96.88 242 VAL A C 1
ATOM 1931 O O . VAL A 1 242 ? -3.354 38.844 14.641 1 96.88 242 VAL A O 1
ATOM 1934 N N . LEU A 1 243 ? -4.27 38.969 16.75 1 96.5 243 LEU A N 1
ATOM 1935 C CA . LEU A 1 243 ? -3.516 40.188 17.016 1 96.5 243 LEU A CA 1
ATOM 1936 C C . LEU A 1 243 ? -2.016 39.906 17.031 1 96.5 243 LEU A C 1
ATOM 1938 O O . LEU A 1 243 ? -1.569 38.938 17.641 1 96.5 243 LEU A O 1
ATOM 1942 N N . PRO A 1 244 ? -1.271 40.719 16.281 1 97.25 244 PRO A N 1
ATOM 1943 C CA . PRO A 1 244 ? 0.156 40.438 16.125 1 97.25 244 PRO A CA 1
ATOM 1944 C C . PRO A 1 244 ? 0.883 40.312 17.469 1 97.25 244 PRO A C 1
ATOM 1946 O O . PRO A 1 244 ? 0.61 41.062 18.406 1 97.25 244 PRO A O 1
ATOM 1949 N N . ARG A 1 245 ? 1.685 39.344 17.562 1 96.06 245 ARG A N 1
ATOM 1950 C CA . ARG A 1 245 ? 2.559 39.094 18.703 1 96.06 245 ARG A CA 1
ATOM 1951 C C . ARG A 1 245 ? 3.961 38.719 18.25 1 96.06 245 ARG A C 1
ATOM 1953 O O . ARG A 1 245 ? 4.125 37.812 17.406 1 96.06 245 ARG A O 1
ATOM 1960 N N . THR A 1 246 ? 4.941 39.406 18.781 1 97.12 246 THR A N 1
ATOM 1961 C CA . THR A 1 246 ? 6.316 39.094 18.406 1 97.12 246 THR A CA 1
ATOM 1962 C C . THR A 1 246 ? 6.859 37.969 19.266 1 97.12 246 THR A C 1
ATOM 1964 O O . THR A 1 246 ? 6.797 38 20.5 1 97.12 246 THR A O 1
ATOM 1967 N N . ILE A 1 247 ? 7.371 36.938 18.641 1 98 247 ILE A N 1
ATOM 1968 C CA . ILE A 1 247 ? 7.914 35.781 19.344 1 98 247 ILE A CA 1
ATOM 1969 C C . ILE A 1 247 ? 9.312 35.469 18.828 1 98 247 ILE A C 1
ATOM 1971 O O . ILE A 1 247 ? 9.688 35.938 17.734 1 98 247 ILE A O 1
ATOM 1975 N N . ASP A 1 248 ? 10.039 34.719 19.656 1 98 248 ASP A N 1
ATOM 1976 C CA . ASP A 1 248 ? 11.391 34.312 19.281 1 98 248 ASP A CA 1
ATOM 1977 C C . ASP A 1 248 ? 11.422 32.844 18.859 1 98 248 ASP A C 1
ATOM 1979 O O . ASP A 1 248 ? 12.25 32.438 18.047 1 98 248 ASP A O 1
ATOM 1983 N N . THR A 1 249 ? 10.617 32.062 19.5 1 98 249 THR A N 1
ATOM 1984 C CA . THR A 1 249 ? 10.547 30.625 19.266 1 98 249 THR A CA 1
ATOM 1985 C C . THR A 1 249 ? 9.109 30.172 19.062 1 98 249 THR A C 1
ATOM 1987 O O . THR A 1 249 ? 8.211 30.562 19.812 1 98 249 THR A O 1
ATOM 1990 N N . LEU A 1 250 ? 8.914 29.438 18.016 1 98.19 250 LEU A N 1
ATOM 1991 C CA . LEU A 1 250 ? 7.594 28.891 17.703 1 98.19 250 LEU A CA 1
ATOM 1992 C C . LEU A 1 250 ? 7.602 27.359 17.781 1 98.19 250 LEU A C 1
ATOM 1994 O O . LEU A 1 250 ? 8.406 26.703 17.109 1 98.19 250 LEU A O 1
ATOM 1998 N N . ILE A 1 251 ? 6.77 26.812 18.609 1 97.12 251 ILE A N 1
ATOM 1999 C CA . ILE A 1 251 ? 6.586 25.359 18.688 1 97.12 251 ILE A CA 1
ATOM 2000 C C . ILE A 1 251 ? 5.285 24.969 17.984 1 97.12 251 ILE A C 1
ATOM 2002 O O . ILE A 1 251 ? 4.234 25.562 18.25 1 97.12 251 ILE A O 1
ATOM 2006 N N . SER A 1 252 ? 5.391 24.062 17.047 1 97.12 252 SER A N 1
ATOM 2007 C CA . SER A 1 252 ? 4.227 23.578 16.297 1 97.12 252 SER A CA 1
ATOM 2008 C C . SER A 1 252 ? 4.141 22.062 16.328 1 97.12 252 SER A C 1
ATOM 2010 O O . SER A 1 252 ? 5.16 21.375 16.469 1 97.12 252 SER A O 1
ATOM 2012 N N . THR A 1 253 ? 2.957 21.547 16.25 1 95.5 253 THR A N 1
ATOM 2013 C CA . THR A 1 253 ? 2.707 20.109 16.203 1 95.5 253 THR A CA 1
ATOM 2014 C C . THR A 1 253 ? 1.908 19.75 14.961 1 95.5 253 THR A C 1
ATOM 2016 O O . THR A 1 253 ? 1.437 20.625 14.234 1 95.5 253 THR A O 1
ATOM 2019 N N . SER A 1 254 ? 1.805 18.453 14.75 1 96.62 254 SER A N 1
ATOM 2020 C CA . SER A 1 254 ? 1.229 17.922 13.516 1 96.62 254 SER A CA 1
ATOM 2021 C C . SER A 1 254 ? -0.137 18.547 13.234 1 96.62 254 SER A C 1
ATOM 2023 O O . SER A 1 254 ? -1.018 18.531 14.102 1 96.62 254 SER A O 1
ATOM 2025 N N . GLY A 1 255 ? -0.26 19.094 12.039 1 97.5 255 GLY A N 1
ATOM 2026 C CA . GLY A 1 255 ? -1.536 19.625 11.57 1 97.5 255 GLY A CA 1
ATOM 2027 C C . GLY A 1 255 ? -1.7 21.109 11.812 1 97.5 255 GLY A C 1
ATOM 2028 O O . GLY A 1 255 ? -2.568 21.75 11.211 1 97.5 255 GLY A O 1
ATOM 2029 N N . GLU A 1 256 ? -0.88 21.75 12.68 1 97.81 256 GLU A N 1
ATOM 2030 C CA . GLU A 1 256 ? -0.986 23.172 12.977 1 97.81 256 GLU A CA 1
ATOM 2031 C C . GLU A 1 256 ? -0.33 24.016 11.883 1 97.81 256 GLU A C 1
ATOM 2033 O O . GLU A 1 256 ? 0.587 23.547 11.203 1 97.81 256 GLU A O 1
ATOM 2038 N N . ARG A 1 257 ? -0.845 25.203 11.766 1 98.62 257 ARG A N 1
ATOM 2039 C CA . ARG A 1 257 ? -0.295 26.188 10.836 1 98.62 257 ARG A CA 1
ATOM 2040 C C . ARG A 1 257 ? -0.153 27.547 11.508 1 98.62 257 ARG A C 1
ATOM 2042 O O . ARG A 1 257 ? -0.986 27.922 12.328 1 98.62 257 ARG A O 1
ATOM 2049 N N . TYR A 1 258 ? 0.878 28.25 11.094 1 98.56 258 TYR A N 1
ATOM 2050 C CA . TYR A 1 258 ? 1.146 29.594 11.586 1 98.56 258 TYR A CA 1
ATOM 2051 C C . TYR A 1 258 ? 1.688 30.484 10.477 1 98.56 258 TYR A C 1
ATOM 2053 O O . TYR A 1 258 ? 2.436 30.031 9.609 1 98.56 258 TYR A O 1
ATOM 2061 N N . ASP A 1 259 ? 1.263 31.703 10.523 1 98.56 259 ASP A N 1
ATOM 2062 C CA . ASP A 1 259 ? 1.911 32.75 9.719 1 98.56 259 ASP A CA 1
ATOM 2063 C C . ASP A 1 259 ? 2.607 33.781 10.594 1 98.56 259 ASP A C 1
ATOM 2065 O O . ASP A 1 259 ? 2.092 34.156 11.656 1 98.56 259 ASP A O 1
ATOM 2069 N N . PHE A 1 260 ? 3.719 34.219 10.125 1 98.81 260 PHE A N 1
ATOM 2070 C CA . PHE A 1 260 ? 4.414 35.312 10.805 1 98.81 260 PHE A CA 1
ATOM 2071 C C . PHE A 1 260 ? 5.066 36.25 9.797 1 98.81 260 PHE A C 1
ATOM 2073 O O . PHE A 1 260 ? 5.266 35.875 8.641 1 98.81 260 PHE A O 1
ATOM 2080 N N . VAL A 1 261 ? 5.293 37.438 10.25 1 98.81 261 VAL A N 1
ATOM 2081 C CA . VAL A 1 261 ? 6.004 38.406 9.453 1 98.81 261 VAL A CA 1
ATOM 2082 C C . VAL A 1 261 ? 7.457 38.5 9.906 1 98.81 261 VAL A C 1
ATOM 2084 O O . VAL A 1 261 ? 7.73 38.688 11.102 1 98.81 261 VAL A O 1
ATOM 2087 N N . LEU A 1 262 ? 8.312 38.312 9.008 1 98.81 262 LEU A N 1
ATOM 2088 C CA . LEU A 1 262 ? 9.734 38.469 9.242 1 98.81 262 LEU A CA 1
ATOM 2089 C C . LEU A 1 262 ? 10.211 39.812 8.719 1 98.81 262 LEU A C 1
ATOM 2091 O O . LEU A 1 262 ? 10.055 40.125 7.531 1 98.81 262 LEU A O 1
ATOM 2095 N N . HIS A 1 263 ? 10.734 40.625 9.602 1 98.5 263 HIS A N 1
ATOM 2096 C CA . HIS A 1 263 ? 11.375 41.844 9.188 1 98.5 263 HIS A CA 1
ATOM 2097 C C . HIS A 1 263 ? 12.82 41.625 8.758 1 98.5 263 HIS A C 1
ATOM 2099 O O . HIS A 1 263 ? 13.648 41.219 9.578 1 98.5 263 HIS A O 1
ATOM 2105 N N . ALA A 1 264 ? 13.07 41.844 7.477 1 98.5 264 ALA A N 1
ATOM 2106 C CA . ALA A 1 264 ? 14.445 41.75 6.996 1 98.5 264 ALA A CA 1
ATOM 2107 C C . ALA A 1 264 ? 15.266 42.969 7.375 1 98.5 264 ALA A C 1
ATOM 2109 O O . ALA A 1 264 ? 15.633 43.781 6.512 1 98.5 264 ALA A O 1
ATOM 2110 N N . ASN A 1 265 ? 15.688 43 8.586 1 98.19 265 ASN A N 1
ATOM 2111 C CA . ASN A 1 265 ? 16.328 44.219 9.102 1 98.19 265 ASN A CA 1
ATOM 2112 C C . ASN A 1 265 ? 17.734 43.906 9.617 1 98.19 265 ASN A C 1
ATOM 2114 O O . ASN A 1 265 ? 18.297 44.688 10.383 1 98.19 265 ASN A O 1
ATOM 2118 N N . GLN A 1 266 ? 18.281 42.781 9.258 1 98.12 266 GLN A N 1
ATOM 2119 C CA . GLN A 1 266 ? 19.625 42.438 9.695 1 98.12 266 GLN A CA 1
ATOM 2120 C C . GLN A 1 266 ? 20.656 42.781 8.625 1 98.12 266 GLN A C 1
ATOM 2122 O O . GLN A 1 266 ? 20.297 43.125 7.492 1 98.12 266 GLN A O 1
ATOM 2127 N N . LYS A 1 267 ? 21.953 42.688 9.023 1 97.81 267 LYS A N 1
ATOM 2128 C CA . LYS A 1 267 ? 23.031 42.844 8.039 1 97.81 267 LYS A CA 1
ATOM 2129 C C . LYS A 1 267 ? 22.922 41.781 6.941 1 97.81 267 LYS A C 1
ATOM 2131 O O . LYS A 1 267 ? 22.688 40.625 7.223 1 97.81 267 LYS A O 1
ATOM 2136 N N . PRO A 1 268 ? 23.047 42.281 5.688 1 97 268 PRO A N 1
ATOM 2137 C CA . PRO A 1 268 ? 22.984 41.312 4.605 1 97 268 PRO A CA 1
ATOM 2138 C C . PRO A 1 268 ? 23.938 40.125 4.816 1 97 268 PRO A C 1
ATOM 2140 O O . PRO A 1 268 ? 25.109 40.344 5.16 1 97 268 PRO A O 1
ATOM 2143 N N . GLY A 1 269 ? 23.516 38.969 4.695 1 96.88 269 GLY A N 1
ATOM 2144 C CA . GLY A 1 269 ? 24.219 37.688 4.91 1 96.88 269 GLY A CA 1
ATOM 2145 C C . GLY A 1 269 ? 23.281 36.5 4.898 1 96.88 269 GLY A C 1
ATOM 2146 O O . GLY A 1 269 ? 22.188 36.562 4.344 1 96.88 269 GLY A O 1
ATOM 2147 N N . ASN A 1 270 ? 23.875 35.375 5.27 1 97.62 270 ASN A N 1
ATOM 2148 C CA . ASN A 1 270 ? 23.094 34.156 5.402 1 97.62 270 ASN A CA 1
ATOM 2149 C C . ASN A 1 270 ? 22.859 33.781 6.867 1 97.62 270 ASN A C 1
ATOM 2151 O O . ASN A 1 270 ? 23.75 33.938 7.703 1 97.62 270 ASN A O 1
ATOM 2155 N N . TYR A 1 271 ? 21.625 33.438 7.184 1 98.19 271 TYR A N 1
ATOM 2156 C CA . TYR A 1 271 ? 21.219 33.094 8.539 1 98.19 271 TYR A CA 1
ATOM 2157 C C . TYR A 1 271 ? 20.562 31.719 8.57 1 98.19 271 TYR A C 1
ATOM 2159 O O . TYR A 1 271 ? 19.938 31.297 7.602 1 98.19 271 TYR A O 1
ATOM 2167 N N . TRP A 1 272 ? 20.734 31.031 9.68 1 98.19 272 TRP A N 1
ATOM 2168 C CA . TRP A 1 272 ? 20.172 29.703 9.836 1 98.19 272 TRP A CA 1
ATOM 2169 C C . TRP A 1 272 ? 18.688 29.766 10.227 1 98.19 272 TRP A C 1
ATOM 2171 O O . TRP A 1 272 ? 18.328 30.5 11.141 1 98.19 272 TRP A O 1
ATOM 2181 N N . VAL A 1 273 ? 17.875 29.109 9.531 1 98.69 273 VAL A N 1
ATOM 2182 C CA . VAL A 1 273 ? 16.562 28.672 10.008 1 98.69 273 VAL A CA 1
ATOM 2183 C C . VAL A 1 273 ? 16.703 27.312 10.695 1 98.69 273 VAL A C 1
ATOM 2185 O O . VAL A 1 273 ? 17.109 26.328 10.07 1 98.69 273 VAL A O 1
ATOM 2188 N N . ARG A 1 274 ? 16.375 27.266 11.977 1 98.38 274 ARG A N 1
ATOM 2189 C CA . ARG A 1 274 ? 16.656 26.078 12.781 1 98.38 274 ARG A CA 1
ATOM 2190 C C . ARG A 1 274 ? 15.359 25.438 13.281 1 98.38 274 ARG A C 1
ATOM 2192 O O . ARG A 1 274 ? 14.508 26.125 13.867 1 98.38 274 ARG A O 1
ATOM 2199 N N . VAL A 1 275 ? 15.141 24.125 12.961 1 98.25 275 VAL A N 1
ATOM 2200 C CA . VAL A 1 275 ? 14.008 23.359 13.43 1 98.25 275 VAL A CA 1
ATOM 2201 C C . VAL A 1 275 ? 14.492 22.188 14.281 1 98.25 275 VAL A C 1
ATOM 2203 O O . VAL A 1 275 ? 15.305 21.375 13.828 1 98.25 275 VAL A O 1
ATOM 2206 N N . ARG A 1 276 ? 13.992 22.094 15.508 1 96.88 276 ARG A N 1
ATOM 2207 C CA . ARG A 1 276 ? 14.375 21.047 16.438 1 96.88 276 ARG A CA 1
ATOM 2208 C C . ARG A 1 276 ? 13.164 20.203 16.844 1 96.88 276 ARG A C 1
ATOM 2210 O O . ARG A 1 276 ? 12.094 20.734 17.125 1 96.88 276 ARG A O 1
ATOM 2217 N N . ALA A 1 277 ? 13.383 18.875 16.734 1 95.56 277 ALA A N 1
ATOM 2218 C CA . ALA A 1 277 ? 12.359 18 17.312 1 95.56 277 ALA A CA 1
ATOM 2219 C C . ALA A 1 277 ? 12.477 17.938 18.828 1 95.56 277 ALA A C 1
ATOM 2221 O O . ALA A 1 277 ? 13.562 17.703 19.359 1 95.56 277 ALA A O 1
ATOM 2222 N N . ILE A 1 278 ? 11.359 18.172 19.531 1 93.19 278 ILE A N 1
ATOM 2223 C CA . ILE A 1 278 ? 11.445 18.234 20.984 1 93.19 278 ILE A CA 1
ATOM 2224 C C . ILE A 1 278 ? 10.438 17.266 21.609 1 93.19 278 ILE A C 1
ATOM 2226 O O . ILE A 1 278 ? 9.867 16.422 20.906 1 93.19 278 ILE A O 1
ATOM 2230 N N . GLY A 1 279 ? 10.312 17.344 22.938 1 89.38 279 GLY A N 1
ATOM 2231 C CA . GLY A 1 279 ? 9.438 16.422 23.656 1 89.38 279 GLY A CA 1
ATOM 2232 C C . GLY A 1 279 ? 9.992 15.023 23.734 1 89.38 279 GLY A C 1
ATOM 2233 O O . GLY A 1 279 ? 11.141 14.828 24.141 1 89.38 279 GLY A O 1
ATOM 2234 N N . PHE A 1 280 ? 9.133 14.102 23.312 1 85.19 280 PHE A N 1
ATOM 2235 C CA . PHE A 1 280 ? 9.539 12.703 23.344 1 85.19 280 PHE A CA 1
ATOM 2236 C C . PHE A 1 280 ? 10.742 12.469 22.438 1 85.19 280 PHE A C 1
ATOM 2238 O O . PHE A 1 280 ? 11.492 11.516 22.625 1 85.19 280 PHE A O 1
ATOM 2245 N N . CYS A 1 281 ? 10.961 13.359 21.516 1 89.88 281 CYS A N 1
ATOM 2246 C CA . CYS A 1 281 ? 12 13.203 20.516 1 89.88 281 CYS A CA 1
ATOM 2247 C C . CYS A 1 281 ? 13.312 13.82 20.984 1 89.88 281 CYS A C 1
ATOM 2249 O O . CYS A 1 281 ? 14.328 13.742 20.281 1 89.88 281 CYS A O 1
ATOM 2251 N N . ASN A 1 282 ? 13.359 14.352 22.188 1 89.44 282 ASN A N 1
ATOM 2252 C CA . ASN A 1 282 ? 14.586 14.938 22.719 1 89.44 282 ASN A CA 1
ATOM 2253 C C . ASN A 1 282 ? 15.727 13.922 22.719 1 89.44 282 ASN A C 1
ATOM 2255 O O . ASN A 1 282 ? 16.891 14.281 22.5 1 89.44 282 ASN A O 1
ATOM 2259 N N . VAL A 1 283 ? 15.359 12.727 22.938 1 86.31 283 VAL A N 1
ATOM 2260 C CA . VAL A 1 283 ? 16.359 11.688 23.094 1 86.31 283 VAL A CA 1
ATOM 2261 C C . VAL A 1 283 ? 17.047 11.422 21.766 1 86.31 283 VAL A C 1
ATOM 2263 O O . VAL A 1 283 ? 18.203 11 21.719 1 86.31 283 VAL A O 1
ATOM 2266 N N . GLU A 1 284 ? 16.344 11.711 20.688 1 86.94 284 GLU A N 1
ATOM 2267 C CA . GLU A 1 284 ? 16.891 11.445 19.359 1 86.94 284 GLU A CA 1
ATOM 2268 C C . GLU A 1 284 ? 17.859 12.547 18.938 1 86.94 284 GLU A C 1
ATOM 2270 O O . GLU A 1 284 ? 18.672 12.344 18.031 1 86.94 284 GLU A O 1
ATOM 2275 N N . ARG A 1 285 ? 17.766 13.734 19.5 1 91.5 285 ARG A N 1
ATOM 2276 C CA . ARG A 1 285 ? 18.656 14.867 19.219 1 91.5 285 ARG A CA 1
ATOM 2277 C C . ARG A 1 285 ? 18.672 15.195 17.734 1 91.5 285 ARG A C 1
ATOM 2279 O O . ARG A 1 285 ? 19.75 15.266 17.125 1 91.5 285 ARG A O 1
ATOM 2286 N N . ARG A 1 286 ? 17.453 15.375 17.156 1 94.06 286 ARG A N 1
ATOM 2287 C CA . ARG A 1 286 ? 17.359 15.656 15.734 1 94.06 286 ARG A CA 1
ATOM 2288 C C . ARG A 1 286 ? 16.984 17.109 15.484 1 94.06 286 ARG A C 1
ATOM 2290 O O . ARG A 1 286 ? 16.109 17.656 16.156 1 94.06 286 ARG A O 1
ATOM 2297 N N . GLU A 1 287 ? 17.688 17.734 14.555 1 95.69 287 GLU A N 1
ATOM 2298 C CA . GLU A 1 287 ? 17.422 19.094 14.078 1 95.69 287 GLU A CA 1
ATOM 2299 C C . GLU A 1 287 ? 17.656 19.203 12.578 1 95.69 287 GLU A C 1
ATOM 2301 O O . GLU A 1 287 ? 18.281 18.328 11.977 1 95.69 287 GLU A O 1
ATOM 2306 N N . GLU A 1 288 ? 17.062 20.078 12 1 97.31 288 GLU A N 1
ATOM 2307 C CA . GLU A 1 288 ? 17.281 20.406 10.594 1 97.31 288 GLU A CA 1
ATOM 2308 C C . GLU A 1 288 ? 17.406 21.922 10.391 1 97.31 288 GLU A C 1
ATOM 2310 O O . GLU A 1 288 ? 17 22.703 11.25 1 97.31 288 GLU A O 1
ATOM 2315 N N . PHE A 1 289 ? 18 22.266 9.258 1 98.06 289 PHE A N 1
ATOM 2316 C CA . PHE A 1 289 ? 18.328 23.656 9.016 1 98.06 289 PHE A CA 1
ATOM 2317 C C . PHE A 1 289 ? 17.938 24.062 7.594 1 98.06 289 PHE A C 1
ATOM 2319 O O . PHE A 1 289 ? 17.891 23.234 6.695 1 98.06 289 PHE A O 1
ATOM 2326 N N . ALA A 1 290 ? 17.641 25.25 7.402 1 98.69 290 ALA A N 1
ATOM 2327 C CA . ALA A 1 290 ? 17.5 25.953 6.125 1 98.69 290 ALA A CA 1
ATOM 2328 C C . ALA A 1 290 ? 18.266 27.281 6.148 1 98.69 290 ALA A C 1
ATOM 2330 O O . ALA A 1 290 ? 18.812 27.656 7.18 1 98.69 290 ALA A O 1
ATOM 2331 N N . ILE A 1 291 ? 18.359 27.922 4.934 1 98.5 291 ILE A N 1
ATOM 2332 C CA . ILE A 1 291 ? 19.141 29.156 4.828 1 98.5 291 ILE A CA 1
ATOM 2333 C C . ILE A 1 291 ? 18.203 30.328 4.52 1 98.5 291 ILE A C 1
ATOM 2335 O O . ILE A 1 291 ? 17.422 30.266 3.568 1 98.5 291 ILE A O 1
ATOM 2339 N N . LEU A 1 292 ? 18.203 31.281 5.336 1 98.69 292 LEU A N 1
ATOM 2340 C CA . LEU A 1 292 ? 17.656 32.594 5.012 1 98.69 292 LEU A CA 1
ATOM 2341 C C . LEU A 1 292 ? 18.734 33.5 4.469 1 98.69 292 LEU A C 1
ATOM 2343 O O . LEU A 1 292 ? 19.688 33.844 5.18 1 98.69 292 LEU A O 1
ATOM 2347 N N . SER A 1 293 ? 18.594 33.969 3.236 1 98.62 293 SER A N 1
ATOM 2348 C CA . SER A 1 293 ? 19.672 34.719 2.592 1 98.62 293 SER A CA 1
ATOM 2349 C C . SER A 1 293 ? 19.188 36.094 2.162 1 98.62 293 SER A C 1
ATOM 2351 O O . SER A 1 293 ? 18.078 36.25 1.651 1 98.62 293 SER A O 1
ATOM 2353 N N . TYR A 1 294 ? 20.016 37.094 2.354 1 98 294 TYR A N 1
ATOM 2354 C CA . TYR A 1 294 ? 19.781 38.469 1.904 1 98 294 TYR A CA 1
ATOM 2355 C C . TYR A 1 294 ? 20.391 38.688 0.53 1 98 294 TYR A C 1
ATOM 2357 O O . TYR A 1 294 ? 20.297 39.781 -0.018 1 98 294 TYR A O 1
ATOM 2365 N N . ALA A 1 295 ? 20.953 37.656 -0.065 1 96.19 295 ALA A N 1
ATOM 2366 C CA . ALA A 1 295 ? 21.641 37.812 -1.343 1 96.19 295 ALA A CA 1
ATOM 2367 C C . ALA A 1 295 ? 20.641 37.812 -2.504 1 96.19 295 ALA A C 1
ATOM 2369 O O . ALA A 1 295 ? 19.656 37.062 -2.486 1 96.19 295 ALA A O 1
ATOM 2370 N N . ASP A 1 296 ? 21.016 38.562 -3.488 1 92.62 296 ASP A N 1
ATOM 2371 C CA . ASP A 1 296 ? 20.219 38.594 -4.707 1 92.62 296 ASP A CA 1
ATOM 2372 C C . ASP A 1 296 ? 20.469 37.375 -5.57 1 92.62 296 ASP A C 1
ATOM 2374 O O . ASP A 1 296 ? 21.594 36.875 -5.629 1 92.62 296 ASP A O 1
ATOM 2378 N N . GLU A 1 297 ? 19.484 36.938 -6.281 1 88.56 297 GLU A N 1
ATOM 2379 C CA . GLU A 1 297 ? 19.594 35.781 -7.137 1 88.56 297 GLU A CA 1
ATOM 2380 C C . GLU A 1 297 ? 20.672 35.969 -8.203 1 88.56 297 GLU A C 1
ATOM 2382 O O . GLU A 1 297 ? 21.297 35 -8.648 1 88.56 297 GLU A O 1
ATOM 2387 N N . ALA A 1 298 ? 20.844 37.188 -8.602 1 91.94 298 ALA A N 1
ATOM 2388 C CA . ALA A 1 298 ? 21.828 37.5 -9.633 1 91.94 298 ALA A CA 1
ATOM 2389 C C . ALA A 1 298 ? 23.25 37.281 -9.117 1 91.94 298 ALA A C 1
ATOM 2391 O O . ALA A 1 298 ? 24.172 37.031 -9.898 1 91.94 298 ALA A O 1
ATOM 2392 N N . THR A 1 299 ? 23.406 37.312 -7.844 1 93.06 299 THR A N 1
ATOM 2393 C CA . THR A 1 299 ? 24.734 37.219 -7.27 1 93.06 299 THR A CA 1
ATOM 2394 C C . THR A 1 299 ? 25.078 35.781 -6.879 1 93.06 299 THR A C 1
ATOM 2396 O O . THR A 1 299 ? 26.234 35.375 -6.93 1 93.06 299 THR A O 1
ATOM 2399 N N . VAL A 1 300 ? 24.141 35.062 -6.395 1 95.31 300 VAL A N 1
ATOM 2400 C CA . VAL A 1 300 ? 24.359 33.719 -5.953 1 95.31 300 VAL A CA 1
ATOM 2401 C C . VAL A 1 300 ? 23.125 32.875 -6.227 1 95.31 300 VAL A C 1
ATOM 2403 O O . VAL A 1 300 ? 22 33.312 -6.012 1 95.31 300 VAL A O 1
ATOM 2406 N N . THR A 1 301 ? 23.359 31.656 -6.738 1 94.62 301 THR A N 1
ATOM 2407 C CA . THR A 1 301 ? 22.234 30.781 -7.074 1 94.62 301 THR A CA 1
ATOM 2408 C C . THR A 1 301 ? 21.719 30.062 -5.832 1 94.62 301 THR A C 1
ATOM 2410 O O . THR A 1 301 ? 22.406 29.984 -4.82 1 94.62 301 THR A O 1
ATOM 2413 N N . ASP A 1 302 ? 20.484 29.625 -5.934 1 92.88 302 ASP A N 1
ATOM 2414 C CA . ASP A 1 302 ? 19.922 28.828 -4.852 1 92.88 302 ASP A CA 1
ATOM 2415 C C . ASP A 1 302 ? 20.719 27.531 -4.652 1 92.88 302 ASP A C 1
ATOM 2417 O O . ASP A 1 302 ? 20.859 27.047 -3.529 1 92.88 302 ASP A O 1
ATOM 2421 N N . GLU A 1 303 ? 21.234 27 -5.742 1 93.94 303 GLU A N 1
ATOM 2422 C CA . GLU A 1 303 ? 22.047 25.781 -5.68 1 93.94 303 GLU A CA 1
ATOM 2423 C C . GLU A 1 303 ? 23.297 26 -4.82 1 93.94 303 GLU A C 1
ATOM 2425 O O . GLU A 1 303 ? 23.656 25.125 -4.02 1 93.94 303 GLU A O 1
ATOM 2430 N N . GLU A 1 304 ? 23.828 27.109 -5.016 1 95.75 304 GLU A N 1
ATOM 2431 C CA . GLU A 1 304 ? 25.016 27.438 -4.227 1 95.75 304 GLU A CA 1
ATOM 2432 C C . GLU A 1 304 ? 24.656 27.672 -2.764 1 95.75 304 GLU A C 1
ATOM 2434 O O . GLU A 1 304 ? 25.344 27.203 -1.863 1 95.75 304 GLU A O 1
ATOM 2439 N N . LEU A 1 305 ? 23.562 28.359 -2.541 1 96.88 305 LEU A N 1
ATOM 2440 C CA . LEU A 1 305 ? 23.141 28.703 -1.183 1 96.88 305 LEU A CA 1
ATOM 2441 C C . LEU A 1 305 ? 22.734 27.453 -0.415 1 96.88 305 LEU A C 1
ATOM 2443 O O . LEU A 1 305 ? 22.875 27.391 0.81 1 96.88 305 LEU A O 1
ATOM 2447 N N . ALA A 1 306 ? 22.266 26.453 -1.139 1 97.44 306 ALA A N 1
ATOM 2448 C CA . ALA A 1 306 ? 21.781 25.219 -0.521 1 97.44 306 ALA A CA 1
ATOM 2449 C C . ALA A 1 306 ? 22.922 24.406 0.081 1 97.44 306 ALA A C 1
ATOM 2451 O O . ALA A 1 306 ? 22.688 23.469 0.835 1 97.44 306 ALA A O 1
ATOM 2452 N N . TYR A 1 307 ? 24.125 24.781 -0.26 1 96.56 307 TYR A N 1
ATOM 2453 C CA . TYR A 1 307 ? 25.328 24.156 0.297 1 96.56 307 TYR A CA 1
ATOM 2454 C C . TYR A 1 307 ? 26.203 25.203 0.969 1 96.56 307 TYR A C 1
ATOM 2456 O O . TYR A 1 307 ? 27.297 25.5 0.482 1 96.56 307 TYR A O 1
ATOM 2464 N N . PRO A 1 308 ? 25.781 25.609 2.133 1 95.38 308 PRO A N 1
ATOM 2465 C CA . PRO A 1 308 ? 26.547 26.656 2.814 1 95.38 308 PRO A CA 1
ATOM 2466 C C . PRO A 1 308 ? 27.922 26.203 3.266 1 95.38 308 PRO A C 1
ATOM 2468 O O . PRO A 1 308 ? 28.094 25.047 3.686 1 95.38 308 PRO A O 1
ATOM 2471 N N . PRO A 1 309 ? 28.891 27.078 3.277 1 92.94 309 PRO A N 1
ATOM 2472 C CA . PRO A 1 309 ? 30.25 26.703 3.691 1 92.94 309 PRO A CA 1
ATOM 2473 C C . PRO A 1 309 ? 30.391 26.578 5.207 1 92.94 309 PRO A C 1
ATOM 2475 O O . PRO A 1 309 ? 31.344 25.953 5.691 1 92.94 309 PRO A O 1
ATOM 2478 N N . THR A 1 310 ? 29.547 27.188 5.898 1 92 310 THR A N 1
ATOM 2479 C CA . THR A 1 310 ? 29.609 27.125 7.355 1 92 310 THR A CA 1
ATOM 2480 C C . THR A 1 310 ? 28.75 26 7.898 1 92 310 THR A C 1
ATOM 2482 O O . THR A 1 310 ? 27.688 25.688 7.344 1 92 310 THR A O 1
ATOM 2485 N N . SER A 1 311 ? 29.172 25.453 9.023 1 91.31 311 SER A N 1
ATOM 2486 C CA . SER A 1 311 ? 28.391 24.406 9.688 1 91.31 311 SER A CA 1
ATOM 2487 C C . SER A 1 311 ? 27.297 25.016 10.555 1 91.31 311 SER A C 1
ATOM 2489 O O . SER A 1 311 ? 27.5 26.062 11.172 1 91.31 311 SER A O 1
ATOM 2491 N N . PRO A 1 312 ? 26.188 24.359 10.594 1 93.38 312 PRO A N 1
ATOM 2492 C CA . PRO A 1 312 ? 25.141 24.828 11.492 1 93.38 312 PRO A CA 1
ATOM 2493 C C . PRO A 1 312 ? 25.484 24.625 12.969 1 93.38 312 PRO A C 1
ATOM 2495 O O . PRO A 1 312 ? 26.406 23.891 13.289 1 93.38 312 PRO A O 1
ATOM 2498 N N . PRO A 1 313 ? 24.703 25.328 13.805 1 92.75 313 PRO A N 1
ATOM 2499 C CA . PRO A 1 313 ? 24.891 25.094 15.234 1 92.75 313 PRO A CA 1
ATOM 2500 C C . PRO A 1 313 ? 24.641 23.625 15.625 1 92.75 313 PRO A C 1
ATOM 2502 O O . PRO A 1 313 ? 23.781 22.969 15.047 1 92.75 313 PRO A O 1
ATOM 2505 N N . THR A 1 314 ? 25.344 23.203 16.672 1 90.94 314 THR A N 1
ATOM 2506 C CA . THR A 1 314 ? 25.156 21.844 17.172 1 90.94 314 THR A CA 1
ATOM 2507 C C . THR A 1 314 ? 23.922 21.766 18.062 1 90.94 314 THR A C 1
ATOM 2509 O O . THR A 1 314 ? 23.422 22.781 18.531 1 90.94 314 THR A O 1
ATOM 2512 N N . TRP A 1 315 ? 23.516 20.625 18.297 1 90.69 315 TRP A N 1
ATOM 2513 C CA . TRP A 1 315 ? 22.344 20.375 19.125 1 90.69 315 TRP A CA 1
ATOM 2514 C C . TRP A 1 315 ? 22.516 21.016 20.5 1 90.69 315 TRP A C 1
ATOM 2516 O O . TRP A 1 315 ? 21.562 21.5 21.109 1 90.69 315 TRP A O 1
ATOM 2526 N N . ASP A 1 316 ? 23.766 21.016 20.984 1 92.88 316 ASP A N 1
ATOM 2527 C CA . ASP A 1 316 ? 24.016 21.453 22.344 1 92.88 316 ASP A CA 1
ATOM 2528 C C . ASP A 1 316 ? 24.016 22.984 22.453 1 92.88 316 ASP A C 1
ATOM 2530 O O . ASP A 1 316 ? 23.984 23.531 23.547 1 92.88 316 ASP A O 1
ATOM 2534 N N . ARG A 1 317 ? 24.125 23.547 21.266 1 92.12 317 ARG A N 1
ATOM 2535 C CA . ARG A 1 317 ? 23.938 24.984 21.297 1 92.12 317 ARG A CA 1
ATOM 2536 C C . ARG A 1 317 ? 22.484 25.359 21.516 1 92.12 317 ARG A C 1
ATOM 2538 O O . ARG A 1 317 ? 21.641 25.109 20.656 1 92.12 317 ARG A O 1
ATOM 2545 N N . ARG A 1 318 ? 22.266 25.969 22.547 1 87.19 318 ARG A N 1
ATOM 2546 C CA . ARG A 1 318 ? 20.891 26.25 22.969 1 87.19 318 ARG A CA 1
ATOM 2547 C C . ARG A 1 318 ? 20.281 27.359 22.125 1 87.19 318 ARG A C 1
ATOM 2549 O O . ARG A 1 318 ? 20.984 28.219 21.625 1 87.19 318 ARG A O 1
ATOM 2556 N N . PHE A 1 319 ? 19 27.297 21.984 1 85.94 319 PHE A N 1
ATOM 2557 C CA . PHE A 1 319 ? 18.234 28.391 21.406 1 85.94 319 PHE A CA 1
ATOM 2558 C C . PHE A 1 319 ? 18.328 29.641 22.281 1 85.94 319 PHE A C 1
ATOM 2560 O O . PHE A 1 319 ? 18.266 29.547 23.5 1 85.94 319 PHE A O 1
ATOM 2567 N N . PRO A 1 320 ? 18.547 30.75 21.719 1 89.19 320 PRO A N 1
ATOM 2568 C CA . PRO A 1 320 ? 18.484 31.969 22.516 1 89.19 320 PRO A CA 1
ATOM 2569 C C . PRO A 1 320 ? 17.141 32.156 23.234 1 89.19 320 PRO A C 1
ATOM 2571 O O . PRO A 1 320 ? 16.094 31.828 22.672 1 89.19 320 PRO A O 1
ATOM 2574 N N . PRO A 1 321 ? 17.25 32.625 24.422 1 92.12 321 PRO A N 1
ATOM 2575 C CA . PRO A 1 321 ? 16 32.812 25.172 1 92.12 321 PRO A CA 1
ATOM 2576 C C . PRO A 1 321 ? 15.141 33.938 24.609 1 92.12 321 PRO A C 1
ATOM 2578 O O . PRO A 1 321 ? 15.641 34.781 23.875 1 92.12 321 PRO A O 1
ATOM 2581 N N . GLY A 1 322 ? 13.891 33.938 24.875 1 95.56 322 GLY A N 1
ATOM 2582 C CA . GLY A 1 322 ? 12.914 34.938 24.453 1 95.56 322 GLY A CA 1
ATOM 2583 C C . GLY A 1 322 ? 11.484 34.469 24.625 1 95.56 322 GLY A C 1
ATOM 2584 O O . GLY A 1 322 ? 11.195 33.625 25.516 1 95.56 322 GLY A O 1
ATOM 2585 N N . THR A 1 323 ? 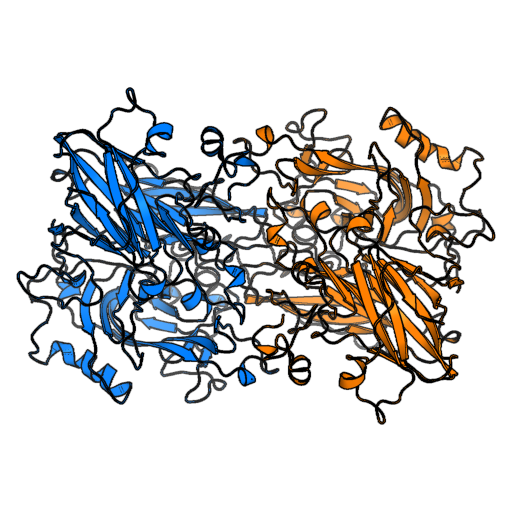10.617 35.094 23.875 1 96.94 323 THR A N 1
ATOM 2586 C CA . THR A 1 323 ? 9.211 34.719 23.938 1 96.94 323 THR A CA 1
ATOM 2587 C C . THR A 1 323 ? 8.969 33.438 23.141 1 96.94 323 THR A C 1
ATOM 2589 O O . THR A 1 323 ? 9.344 33.344 21.969 1 96.94 323 THR A O 1
ATOM 2592 N N . VAL A 1 324 ? 8.422 32.469 23.797 1 96.75 324 VAL A N 1
ATOM 2593 C CA . VAL A 1 324 ? 8.117 31.172 23.188 1 96.75 324 VAL A CA 1
ATOM 2594 C C . VAL A 1 324 ? 6.609 31 23.062 1 96.75 324 VAL A C 1
ATOM 2596 O O . VAL A 1 324 ? 5.859 31.328 23.984 1 96.75 324 VAL A O 1
ATOM 2599 N N . LEU A 1 325 ? 6.184 30.625 21.922 1 96.69 325 LEU A N 1
ATOM 2600 C CA . LEU A 1 325 ? 4.773 30.312 21.734 1 96.69 325 LEU A CA 1
ATOM 2601 C C . LEU A 1 325 ? 4.555 28.797 21.672 1 96.69 325 LEU A C 1
ATOM 2603 O O . LEU A 1 325 ? 5.281 28.094 20.969 1 96.69 325 LEU A O 1
ATOM 2607 N N . ASN A 1 326 ? 3.477 28.344 22.375 1 94.31 326 ASN A N 1
ATOM 2608 C CA . ASN A 1 326 ? 2.926 27 22.266 1 94.31 326 ASN A CA 1
ATOM 2609 C C . ASN A 1 326 ? 3.861 25.953 22.891 1 94.31 326 ASN A C 1
ATOM 2611 O O . ASN A 1 326 ? 3.996 24.844 22.375 1 94.31 326 ASN A O 1
ATOM 2615 N N . ASN A 1 327 ? 4.578 26.391 23.891 1 88.25 327 ASN A N 1
ATOM 2616 C CA . ASN A 1 327 ? 5.324 25.453 24.719 1 88.25 327 ASN A CA 1
ATOM 2617 C C . ASN A 1 327 ? 4.391 24.5 25.453 1 88.25 327 ASN A C 1
ATOM 2619 O O . ASN A 1 327 ? 3.443 24.938 26.109 1 88.25 327 ASN A O 1
ATOM 2623 N N . PRO A 1 328 ? 4.625 23.266 25.328 1 76.81 328 PRO A N 1
ATOM 2624 C CA . PRO A 1 328 ? 3.711 22.297 25.938 1 76.81 328 PRO A CA 1
ATOM 2625 C C . PRO A 1 328 ? 3.588 22.453 27.453 1 76.81 328 PRO A C 1
ATOM 2627 O O . PRO A 1 328 ? 2.594 22.031 28.031 1 76.81 328 PRO A O 1
ATOM 2630 N N . ASN A 1 329 ? 4.539 23.062 28.078 1 77 329 ASN A N 1
ATOM 2631 C CA . ASN A 1 329 ? 4.543 23.203 29.531 1 77 329 ASN A CA 1
ATOM 2632 C C . ASN A 1 329 ? 4.133 24.609 29.953 1 77 329 ASN A C 1
ATOM 2634 O O . ASN A 1 329 ? 4.227 24.953 31.141 1 77 329 ASN A O 1
ATOM 2638 N N . ALA A 1 330 ? 3.664 25.344 29.047 1 84 330 ALA A N 1
ATOM 2639 C CA . ALA A 1 330 ? 3.289 26.719 29.375 1 84 330 ALA A CA 1
ATOM 2640 C C . ALA A 1 330 ? 2.006 26.75 30.203 1 84 330 ALA A C 1
ATOM 2642 O O . ALA A 1 330 ? 1.136 25.891 30.047 1 84 330 ALA A O 1
ATOM 2643 N N . THR A 1 331 ? 1.945 27.719 31.109 1 86.56 331 THR A N 1
ATOM 2644 C CA . THR A 1 331 ? 0.706 28.031 31.797 1 86.56 331 THR A CA 1
ATOM 2645 C C . THR A 1 331 ? -0.055 29.141 31.062 1 86.56 331 THR A C 1
ATOM 2647 O O . THR A 1 331 ? 0.479 30.234 30.844 1 86.56 331 THR A O 1
ATOM 2650 N N . CYS A 1 332 ? -1.264 28.875 30.781 1 89.69 332 CYS A N 1
ATOM 2651 C CA . CYS A 1 332 ? -2.029 29.797 29.938 1 89.69 332 CYS A CA 1
ATOM 2652 C C . CYS A 1 332 ? -2.596 30.953 30.766 1 89.69 332 CYS A C 1
ATOM 2654 O O . CYS A 1 332 ? -2.76 30.812 31.984 1 89.69 332 CYS A O 1
ATOM 2656 N N . TYR A 1 333 ? -2.812 32.031 30.125 1 88.94 333 TYR A N 1
ATOM 2657 C CA . TYR A 1 333 ? -3.51 33.219 30.625 1 88.94 333 TYR A CA 1
ATOM 2658 C C . TYR A 1 333 ? -2.738 33.844 31.781 1 88.94 333 TYR A C 1
ATOM 2660 O O . TYR A 1 333 ? -3.332 34.281 32.781 1 88.94 333 TYR A O 1
ATOM 2668 N N . VAL A 1 334 ? -1.5 33.688 31.688 1 86.69 334 VAL A N 1
ATOM 2669 C CA . VAL A 1 334 ? -0.642 34.406 32.625 1 86.69 334 VAL A CA 1
ATOM 2670 C C . VAL A 1 334 ? -0.182 35.719 32.031 1 86.69 334 VAL A C 1
ATOM 2672 O O . VAL A 1 334 ? 0.546 35.75 31.016 1 86.69 334 VAL A O 1
ATOM 2675 N N . PRO A 1 335 ? -0.528 36.75 32.656 1 83.5 335 PRO A N 1
ATOM 2676 C CA . PRO A 1 335 ? -0.173 38.062 32.062 1 83.5 335 PRO A CA 1
ATOM 2677 C C . PRO A 1 335 ? 1.336 38.281 32 1 83.5 335 PRO A C 1
ATOM 2679 O O . PRO A 1 335 ? 2.066 37.875 32.906 1 83.5 335 PRO A O 1
ATOM 2682 N N . GLU A 1 336 ? 1.817 38.812 30.984 1 80.94 336 GLU A N 1
ATOM 2683 C CA . GLU A 1 336 ? 3.168 39.344 30.766 1 80.94 336 GLU A CA 1
ATOM 2684 C C . GLU A 1 336 ? 4.199 38.219 30.812 1 80.94 336 GLU A C 1
ATOM 2686 O O . GLU A 1 336 ? 5.383 38.469 31.047 1 80.94 336 GLU A O 1
ATOM 2691 N N . ASP A 1 337 ? 3.74 37.031 30.625 1 86 337 ASP A N 1
ATOM 2692 C CA . ASP A 1 337 ? 4.742 35.969 30.594 1 86 337 ASP A CA 1
ATOM 2693 C C . ASP A 1 337 ? 5.293 35.781 29.172 1 86 337 ASP A C 1
ATOM 2695 O O . ASP A 1 337 ? 4.672 36.188 28.203 1 86 337 ASP A O 1
ATOM 2699 N N . ASN A 1 338 ? 6.508 35.219 29.125 1 91.62 338 ASN A N 1
ATOM 2700 C CA . ASN A 1 338 ? 7.18 35 27.844 1 91.62 338 ASN A CA 1
ATOM 2701 C C . ASN A 1 338 ? 6.988 33.594 27.328 1 91.62 338 ASN A C 1
ATOM 2703 O O . ASN A 1 338 ? 7.613 33.188 26.344 1 91.62 338 ASN A O 1
ATOM 2707 N N . ASP A 1 339 ? 6.23 32.844 27.969 1 93.31 339 ASP A N 1
ATOM 2708 C CA . ASP A 1 339 ? 5.852 31.5 27.578 1 93.31 339 ASP A CA 1
ATOM 2709 C C . ASP A 1 339 ? 4.352 31.406 27.297 1 93.31 339 ASP A C 1
ATOM 2711 O O . ASP A 1 339 ? 3.568 31.094 28.203 1 93.31 339 ASP A O 1
ATOM 2715 N N . LEU A 1 340 ? 4.035 31.516 26.031 1 93.25 340 LEU A N 1
ATOM 2716 C CA . LEU A 1 340 ? 2.643 31.703 25.656 1 93.25 340 LEU A CA 1
ATOM 2717 C C . LEU A 1 340 ? 2.023 30.391 25.188 1 93.25 340 LEU A C 1
ATOM 2719 O O . LEU A 1 340 ? 2.676 29.594 24.5 1 93.25 340 LEU A O 1
ATOM 2723 N N . CYS A 1 341 ? 0.784 30.234 25.625 1 92 341 CYS A N 1
ATOM 2724 C CA . CYS A 1 341 ? -0.055 29.203 25.031 1 92 341 CYS A CA 1
ATOM 2725 C C . CYS A 1 341 ? -0.752 29.734 23.781 1 92 341 CYS A C 1
ATOM 2727 O O . CYS A 1 341 ? -0.896 30.938 23.609 1 92 341 CYS A O 1
ATOM 2729 N N . VAL A 1 342 ? -1.139 28.812 22.969 1 92.88 342 VAL A N 1
ATOM 2730 C CA . VAL A 1 342 ? -1.936 29.234 21.828 1 92.88 342 VAL A CA 1
ATOM 2731 C C . VAL A 1 342 ? -3.225 29.891 22.297 1 92.88 342 VAL A C 1
ATOM 2733 O O . VAL A 1 342 ? -3.754 30.797 21.641 1 92.88 342 VAL A O 1
ATOM 2736 N N . ALA A 1 343 ? -3.721 29.453 23.469 1 91.5 343 ALA A N 1
ATOM 2737 C CA . ALA A 1 343 ? -4.953 29.969 24.047 1 91.5 343 ALA A CA 1
ATOM 2738 C C . ALA A 1 343 ? -4.781 31.422 24.484 1 91.5 343 ALA A C 1
ATOM 2740 O O . ALA A 1 343 ? -5.766 32.125 24.703 1 91.5 343 ALA A O 1
ATOM 2741 N N . ASP A 1 344 ? -3.557 31.859 24.578 1 92.88 344 ASP A N 1
ATOM 2742 C CA . ASP A 1 344 ? -3.268 33.219 25.016 1 92.88 344 ASP A CA 1
ATOM 2743 C C . ASP A 1 344 ? -3.445 34.219 23.859 1 92.88 344 ASP A C 1
ATOM 2745 O O . ASP A 1 344 ? -3.531 35.438 24.078 1 92.88 344 ASP A O 1
ATOM 2749 N N . LEU A 1 345 ? -3.465 33.688 22.672 1 94.62 345 LEU A N 1
ATOM 2750 C CA . LEU A 1 345 ? -3.559 34.562 21.5 1 94.62 345 LEU A CA 1
ATOM 2751 C C . LEU A 1 345 ? -4.938 35.219 21.422 1 94.62 345 LEU A C 1
ATOM 2753 O O . LEU A 1 345 ? -5.91 34.688 21.953 1 94.62 345 LEU A O 1
ATOM 2757 N N . GLU A 1 346 ? -4.977 36.375 20.812 1 94.94 346 GLU A N 1
ATOM 2758 C CA . GLU A 1 346 ? -6.223 37.125 20.594 1 94.94 346 GLU A CA 1
ATOM 2759 C C . GLU A 1 346 ? -6.629 37.094 19.125 1 94.94 346 GLU A C 1
ATOM 2761 O O . GLU A 1 346 ? -5.863 37.5 18.266 1 94.94 346 GLU A O 1
ATOM 2766 N N . SER A 1 347 ? -7.816 36.562 18.922 1 95.31 347 SER A N 1
ATOM 2767 C CA . SER A 1 347 ? -8.312 36.594 17.547 1 95.31 347 SER A CA 1
ATOM 2768 C C . SER A 1 347 ? -8.438 38 17.016 1 95.31 347 SER A C 1
ATOM 2770 O O . SER A 1 347 ? -8.82 38.906 17.734 1 95.31 347 SER A O 1
ATOM 2772 N N . HIS A 1 348 ? -7.977 38.156 15.789 1 94.06 348 HIS A N 1
ATOM 2773 C CA . HIS A 1 348 ? -8.156 39.406 15.078 1 94.06 348 HIS A CA 1
ATOM 2774 C C . HIS A 1 348 ? -9.297 39.312 14.078 1 94.06 348 HIS A C 1
ATOM 2776 O O . HIS A 1 348 ? -9.086 38.938 12.922 1 94.06 348 HIS A O 1
ATOM 2782 N N . GLU A 1 349 ? -10.414 39.531 14.484 1 87.75 349 GLU A N 1
ATOM 2783 C CA . GLU A 1 349 ? -11.625 39.531 13.672 1 87.75 349 GLU A CA 1
ATOM 2784 C C . GLU A 1 349 ? -12.344 40.875 13.758 1 87.75 349 GLU A C 1
ATOM 2786 O O . GLU A 1 349 ? -12.102 41.656 14.672 1 87.75 349 GLU A O 1
ATOM 2791 N N . GLU A 1 350 ? -13.164 41.156 12.812 1 82.62 350 GLU A N 1
ATOM 2792 C CA . GLU A 1 350 ? -13.914 42.406 12.812 1 82.62 350 GLU A CA 1
ATOM 2793 C C . GLU A 1 350 ? -14.789 42.531 14.055 1 82.62 350 GLU A C 1
ATOM 2795 O O . GLU A 1 350 ? -14.906 43.625 14.633 1 82.62 350 GLU A O 1
ATOM 2800 N N . HIS A 1 351 ? -15.414 41.344 14.391 1 87.06 351 HIS A N 1
ATOM 2801 C CA . HIS A 1 351 ? -16.25 41.344 15.578 1 87.06 351 HIS A CA 1
ATOM 2802 C C . HIS A 1 351 ? -15.961 40.094 16.438 1 87.06 351 HIS A C 1
ATOM 2804 O O . HIS A 1 351 ? -15.68 39.031 15.922 1 87.06 351 HIS A O 1
ATOM 2810 N N . ARG A 1 352 ? -15.961 40.406 17.75 1 92.62 352 ARG A N 1
ATOM 2811 C CA . ARG A 1 352 ? -15.898 39.312 18.703 1 92.62 352 ARG A CA 1
ATOM 2812 C C . ARG A 1 352 ? -17.172 38.469 18.656 1 92.62 352 ARG A C 1
ATOM 2814 O O . ARG A 1 352 ? -18.281 39.031 18.703 1 92.62 352 ARG A O 1
ATOM 2821 N N . ASP A 1 353 ? -17.062 37.188 18.562 1 94.12 353 ASP A N 1
ATOM 2822 C CA . ASP A 1 353 ? -18.234 36.312 18.484 1 94.12 353 ASP A CA 1
ATOM 2823 C C . ASP A 1 353 ? -18.781 36.031 19.875 1 94.12 353 ASP A C 1
ATOM 2825 O O . ASP A 1 353 ? -18.672 34.875 20.359 1 94.12 353 ASP A O 1
ATOM 2829 N N . ASP A 1 354 ? -19.469 36.938 20.422 1 94.38 354 ASP A N 1
ATOM 2830 C CA . ASP A 1 354 ? -19.984 36.812 21.781 1 94.38 354 ASP A CA 1
ATOM 2831 C C . ASP A 1 354 ? -21 35.656 21.875 1 94.38 354 ASP A C 1
ATOM 2833 O O . ASP A 1 354 ? -21.141 35.031 22.922 1 94.38 354 ASP A O 1
ATOM 2837 N N . SER A 1 355 ? -21.656 35.438 20.781 1 94.5 355 SER A N 1
ATOM 2838 C CA . SER A 1 355 ? -22.688 34.406 20.766 1 94.5 355 SER A CA 1
ATOM 2839 C C . SER A 1 355 ? -22.078 33.031 20.875 1 94.5 355 SER A C 1
ATOM 2841 O O . SER A 1 355 ? -22.766 32.062 21.266 1 94.5 355 SER A O 1
ATOM 2843 N N . LEU A 1 356 ? -20.828 32.875 20.531 1 95.62 356 LEU A N 1
ATOM 2844 C CA . LEU A 1 356 ? -20.125 31.609 20.719 1 95.62 356 LEU A CA 1
ATOM 2845 C C . LEU A 1 356 ? -19.312 31.625 22.016 1 95.62 356 LEU A C 1
ATOM 2847 O O . LEU A 1 356 ? -19.391 30.688 22.812 1 95.62 356 LEU A O 1
ATOM 2851 N N . ILE A 1 357 ? -18.594 32.688 22.234 1 95 357 ILE A N 1
ATOM 2852 C CA . ILE A 1 357 ? -17.609 32.781 23.312 1 95 357 ILE A CA 1
ATOM 2853 C C . ILE A 1 357 ? -18.328 32.781 24.672 1 95 357 ILE A C 1
ATOM 2855 O O . ILE A 1 357 ? -17.906 32.062 25.594 1 95 357 ILE A O 1
ATOM 2859 N N . ASP A 1 358 ? -19.438 33.438 24.766 1 92.25 358 ASP A N 1
ATOM 2860 C CA . ASP A 1 358 ? -20.125 33.594 26.047 1 92.25 358 ASP A CA 1
ATOM 2861 C C . ASP A 1 358 ? -21.328 32.688 26.156 1 92.25 358 ASP A C 1
ATOM 2863 O O . ASP A 1 358 ? -22.047 32.688 27.156 1 92.25 358 ASP A O 1
ATOM 2867 N N . ALA A 1 359 ? -21.484 31.875 25.156 1 92.94 359 ALA A N 1
ATOM 2868 C CA . ALA A 1 359 ? -22.656 31 25.125 1 92.94 359 ALA A CA 1
ATOM 2869 C C . ALA A 1 359 ? -22.547 29.891 26.172 1 92.94 359 ALA A C 1
ATOM 2871 O O . ALA A 1 359 ? -21.453 29.422 26.469 1 92.94 359 ALA A O 1
ATOM 2872 N N . LYS A 1 360 ? -23.766 29.562 26.672 1 94.12 360 LYS A N 1
ATOM 2873 C CA . LYS A 1 360 ? -23.859 28.281 27.359 1 94.12 360 LYS A CA 1
ATOM 2874 C C . LYS A 1 360 ? -23.953 27.125 26.359 1 94.12 360 LYS A C 1
ATOM 2876 O O . LYS A 1 360 ? -24.828 27.109 25.5 1 94.12 360 LYS A O 1
ATOM 2881 N N . PRO A 1 361 ? -23.062 26.234 26.453 1 96.69 361 PRO A N 1
ATOM 2882 C CA . PRO A 1 361 ? -23.078 25.156 25.469 1 96.69 361 PRO A CA 1
ATOM 2883 C C . PRO A 1 361 ? -24.391 24.359 25.484 1 96.69 361 PRO A C 1
ATOM 2885 O O . PRO A 1 361 ? -24.938 24.109 26.562 1 96.69 361 PRO A O 1
ATOM 2888 N N . ASP A 1 362 ? -24.844 23.984 24.328 1 97.81 362 ASP A N 1
ATOM 2889 C CA . ASP A 1 362 ? -26 23.094 24.188 1 97.81 362 ASP A CA 1
ATOM 2890 C C . ASP A 1 362 ? -25.625 21.641 24.469 1 97.81 362 ASP A C 1
ATOM 2892 O O . ASP A 1 362 ? -26.438 20.859 24.969 1 97.81 362 ASP A O 1
ATOM 2896 N N . LYS A 1 363 ? -24.438 21.281 24.094 1 97.12 363 LYS A N 1
ATOM 2897 C CA . LYS A 1 363 ? -23.891 19.938 24.297 1 97.12 363 LYS A CA 1
ATOM 2898 C C . LYS A 1 363 ? -22.469 20.016 24.844 1 97.12 363 LYS A C 1
ATOM 2900 O O . LYS A 1 363 ? -21.672 20.875 24.438 1 97.12 363 LYS A O 1
ATOM 2905 N N . THR A 1 364 ? -22.234 19.188 25.828 1 95.44 364 THR A N 1
ATOM 2906 C CA . THR A 1 364 ? -20.891 19.078 26.375 1 95.44 364 THR A CA 1
ATOM 2907 C C . THR A 1 364 ? -20.391 17.641 26.281 1 95.44 364 THR A C 1
ATOM 2909 O O . THR A 1 364 ? -21.125 16.688 26.578 1 95.44 364 THR A O 1
ATOM 2912 N N . PHE A 1 365 ? -19.203 17.5 25.797 1 96.25 365 PHE A N 1
ATOM 2913 C CA . PHE A 1 365 ? -18.562 16.188 25.734 1 96.25 365 PHE A CA 1
ATOM 2914 C C . PHE A 1 365 ? -17.25 16.188 26.516 1 96.25 365 PHE A C 1
ATOM 2916 O O . PHE A 1 365 ? -16.531 17.188 26.516 1 96.25 365 PHE A O 1
ATOM 2923 N N . ARG A 1 366 ? -17.016 15.117 27.203 1 95.25 366 ARG A N 1
ATOM 2924 C CA . ARG A 1 366 ? -15.711 14.805 27.781 1 95.25 366 ARG A CA 1
ATOM 2925 C C . ARG A 1 366 ? -15.07 13.617 27.078 1 95.25 366 ARG A C 1
ATOM 2927 O O . ARG A 1 366 ? -15.555 12.492 27.188 1 95.25 366 ARG A O 1
ATOM 2934 N N . ILE A 1 367 ? -14.023 13.867 26.391 1 96.12 367 ILE A N 1
ATOM 2935 C CA . ILE A 1 367 ? -13.359 12.836 25.609 1 96.12 367 ILE A CA 1
ATOM 2936 C C . ILE A 1 367 ? -12.031 12.461 26.266 1 96.12 367 ILE A C 1
ATOM 2938 O O . ILE A 1 367 ? -11.047 13.195 26.156 1 96.12 367 ILE A O 1
ATOM 2942 N N . LEU A 1 368 ? -12.023 11.367 26.875 1 94.62 368 LEU A N 1
ATOM 2943 C CA . LEU A 1 368 ? -10.781 10.82 27.406 1 94.62 368 LEU A CA 1
ATOM 2944 C C . LEU A 1 368 ? -10.047 9.992 26.359 1 94.62 368 LEU A C 1
ATOM 2946 O O . LEU A 1 368 ? -10.633 9.094 25.75 1 94.62 368 LEU A O 1
ATOM 2950 N N . PHE A 1 369 ? -8.812 10.328 26.109 1 94.56 369 PHE A N 1
ATOM 2951 C CA . PHE A 1 369 ? -8.039 9.531 25.156 1 94.56 369 PHE A CA 1
ATOM 2952 C C . PHE A 1 369 ? -6.789 8.977 25.828 1 94.56 369 PHE A C 1
ATOM 2954 O O . PHE A 1 369 ? -6.297 9.539 26.812 1 94.56 369 PHE A O 1
ATOM 2961 N N . ASN A 1 370 ? -6.359 7.867 25.297 1 91.06 370 ASN A N 1
ATOM 2962 C CA . ASN A 1 370 ? -5.172 7.188 25.812 1 91.06 370 ASN A CA 1
ATOM 2963 C C . ASN A 1 370 ? -4.703 6.094 24.859 1 91.06 370 ASN A C 1
ATOM 2965 O O . ASN A 1 370 ? -5.387 5.781 23.875 1 91.06 370 ASN A O 1
ATOM 2969 N N . THR A 1 371 ? -3.475 5.648 25.031 1 88.44 371 THR A N 1
ATOM 2970 C CA . THR A 1 371 ? -2.982 4.414 24.422 1 88.44 371 THR A CA 1
ATOM 2971 C C . THR A 1 371 ? -2.877 3.309 25.469 1 88.44 371 THR A C 1
ATOM 2973 O O . THR A 1 371 ? -2.451 3.555 26.609 1 88.44 371 THR A O 1
ATOM 2976 N N . PHE A 1 372 ? -3.398 2.17 25.078 1 84.31 372 PHE A N 1
ATOM 2977 C CA . PHE A 1 372 ? -3.377 1.041 26 1 84.31 372 PHE A CA 1
ATOM 2978 C C . PHE A 1 372 ? -2.479 -0.071 25.484 1 84.31 372 PHE A C 1
ATOM 2980 O O . PHE A 1 372 ? -2.41 -0.304 24.266 1 84.31 372 PHE A O 1
ATOM 2987 N N . THR A 1 373 ? -1.875 -0.639 26.453 1 86.88 373 THR A N 1
ATOM 2988 C CA . THR A 1 373 ? -1.117 -1.835 26.109 1 86.88 373 THR A CA 1
ATOM 2989 C C . THR A 1 373 ? -2.055 -3.004 25.812 1 86.88 373 THR A C 1
ATOM 2991 O O . THR A 1 373 ? -2.889 -3.359 26.641 1 86.88 373 THR A O 1
ATOM 2994 N N . ALA A 1 374 ? -1.912 -3.488 24.656 1 86.19 374 ALA A N 1
ATOM 2995 C CA . ALA A 1 374 ? -2.742 -4.633 24.281 1 86.19 374 ALA A CA 1
ATOM 2996 C C . ALA A 1 374 ? -2.088 -5.945 24.703 1 86.19 374 ALA A C 1
ATOM 2998 O O . ALA A 1 374 ? -0.866 -6.09 24.641 1 86.19 374 ALA A O 1
ATOM 2999 N N . ASP A 1 375 ? -2.895 -6.852 25.141 1 83 375 ASP A N 1
ATOM 3000 C CA . ASP A 1 375 ? -2.432 -8.195 25.469 1 83 375 ASP A CA 1
ATOM 3001 C C . ASP A 1 375 ? -2.195 -9.023 24.203 1 83 375 ASP A C 1
ATOM 3003 O O . ASP A 1 375 ? -3.143 -9.367 23.5 1 83 375 ASP A O 1
ATOM 3007 N N . PRO A 1 376 ? -0.989 -9.391 24.047 1 80.38 376 PRO A N 1
ATOM 3008 C CA . PRO A 1 376 ? -0.688 -10.164 22.844 1 80.38 376 PRO A CA 1
ATOM 3009 C C . PRO A 1 376 ? -1.556 -11.414 22.703 1 80.38 376 PRO A C 1
ATOM 3011 O O . PRO A 1 376 ? -1.858 -11.844 21.594 1 80.38 376 PRO A O 1
ATOM 3014 N N . ASN A 1 377 ? -1.985 -11.953 23.797 1 77.75 377 ASN A N 1
ATOM 3015 C CA . ASN A 1 377 ? -2.789 -13.172 23.734 1 77.75 377 ASN A CA 1
ATOM 3016 C C . ASN A 1 377 ? -4.164 -12.906 23.125 1 77.75 377 ASN A C 1
ATOM 3018 O O . ASN A 1 377 ? -4.781 -13.805 22.562 1 77.75 377 ASN A O 1
ATOM 3022 N N . ILE A 1 378 ? -4.52 -11.727 23.281 1 77.88 378 ILE A N 1
ATOM 3023 C CA . ILE A 1 378 ? -5.82 -11.359 22.719 1 77.88 378 ILE A CA 1
ATOM 3024 C C . ILE A 1 378 ? -5.656 -10.93 21.266 1 77.88 378 ILE A C 1
ATOM 3026 O O . ILE A 1 378 ? -6.461 -11.297 20.406 1 77.88 378 ILE A O 1
ATOM 3030 N N . LEU A 1 379 ? -4.574 -10.258 21.031 1 82.5 379 LEU A N 1
ATOM 3031 C CA . LEU A 1 379 ? -4.336 -9.711 19.703 1 82.5 379 LEU A CA 1
ATOM 3032 C C . LEU A 1 379 ? -4.102 -10.828 18.688 1 82.5 379 LEU A C 1
ATOM 3034 O O . LEU A 1 379 ? -4.461 -10.688 17.516 1 82.5 379 LEU A O 1
ATOM 3038 N N . PHE A 1 380 ? -3.543 -11.844 19.109 1 84.25 380 PHE A N 1
ATOM 3039 C CA . PHE A 1 380 ? -3.141 -12.898 18.188 1 84.25 380 PHE A CA 1
ATOM 3040 C C . PHE A 1 380 ? -3.877 -14.195 18.5 1 84.25 380 PHE A C 1
ATOM 3042 O O . PHE A 1 380 ? -3.275 -15.273 18.5 1 84.25 380 PHE A O 1
ATOM 3049 N N . SER A 1 381 ? -5.219 -13.922 18.844 1 76.81 381 SER A N 1
ATOM 3050 C CA . SER A 1 381 ? -6.141 -15.039 19.016 1 76.81 381 SER A CA 1
ATOM 3051 C C . SER A 1 381 ? -6.988 -15.25 17.766 1 76.81 381 SER A C 1
ATOM 3053 O O . SER A 1 381 ? -6.832 -14.531 16.781 1 76.81 381 SER A O 1
ATOM 3055 N N . ASP A 1 382 ? -7.793 -16.203 17.719 1 74.81 382 ASP A N 1
ATOM 3056 C CA . ASP A 1 382 ? -8.633 -16.516 16.562 1 74.81 382 ASP A CA 1
ATOM 3057 C C . ASP A 1 382 ? -9.844 -15.594 16.5 1 74.81 382 ASP A C 1
ATOM 3059 O O . ASP A 1 382 ? -10.703 -15.742 15.625 1 74.81 382 ASP A O 1
ATOM 3063 N N . SER A 1 383 ? -9.859 -14.672 17.422 1 66.19 383 SER A N 1
ATOM 3064 C CA . SER A 1 383 ? -11.047 -13.836 17.562 1 66.19 383 SER A CA 1
ATOM 3065 C C . SER A 1 383 ? -11.039 -12.695 16.547 1 66.19 383 SER A C 1
ATOM 3067 O O . SER A 1 383 ? -11.938 -11.852 16.547 1 66.19 383 SER A O 1
ATOM 3069 N N . GLY A 1 384 ? -10.141 -12.648 15.688 1 71.69 384 GLY A N 1
ATOM 3070 C CA . GLY A 1 384 ? -10.148 -11.586 14.695 1 71.69 384 GLY A CA 1
ATOM 3071 C C . GLY A 1 384 ? 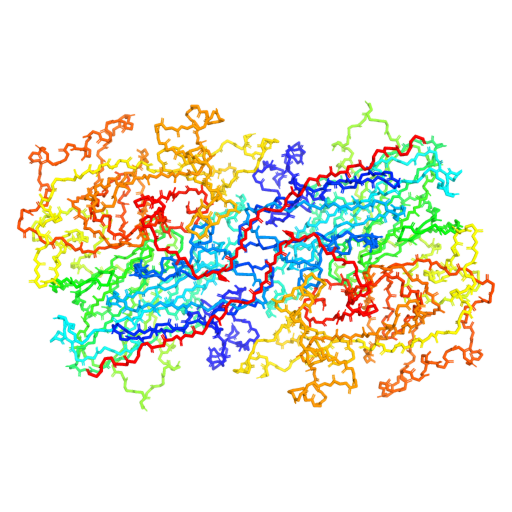-8.906 -10.711 14.742 1 71.69 384 GLY A C 1
ATOM 3072 O O . GLY A 1 384 ? -8.031 -10.922 15.586 1 71.69 384 GLY A O 1
ATOM 3073 N N . TYR A 1 385 ? -8.875 -9.797 13.789 1 78.06 385 TYR A N 1
ATOM 3074 C CA . TYR A 1 385 ? -7.73 -8.891 13.688 1 78.06 385 TYR A CA 1
ATOM 3075 C C . TYR A 1 385 ? -8.062 -7.523 14.266 1 78.06 385 TYR A C 1
ATOM 3077 O O . TYR A 1 385 ? -9.117 -6.953 13.969 1 78.06 385 TYR A O 1
ATOM 3085 N N . VAL A 1 386 ? -7.215 -7.117 15.211 1 80.38 386 VAL A N 1
ATOM 3086 C CA . VAL A 1 386 ? -7.277 -5.77 15.766 1 80.38 386 VAL A CA 1
ATOM 3087 C C . VAL A 1 386 ? -6.027 -4.988 15.367 1 80.38 386 VAL A C 1
ATOM 3089 O O . VAL A 1 386 ? -4.914 -5.512 15.438 1 80.38 386 VAL A O 1
ATOM 3092 N N . ARG A 1 387 ? -6.266 -3.775 14.93 1 87.12 387 ARG A N 1
ATOM 3093 C CA . ARG A 1 387 ? -5.133 -2.922 14.602 1 87.12 387 ARG A CA 1
ATOM 3094 C C . ARG A 1 387 ? -4.355 -2.535 15.852 1 87.12 387 ARG A C 1
ATOM 3096 O O . ARG A 1 387 ? -4.949 -2.229 16.891 1 87.12 387 ARG A O 1
ATOM 3103 N N . TYR A 1 388 ? -3.049 -2.648 15.719 1 89.25 388 TYR A N 1
ATOM 3104 C CA . TYR A 1 388 ? -2.166 -2.314 16.828 1 89.25 388 TYR A CA 1
ATOM 3105 C C . TYR A 1 388 ? -0.843 -1.749 16.328 1 89.25 388 TYR A C 1
ATOM 3107 O O . TYR A 1 388 ? -0.582 -1.747 15.117 1 89.25 388 TYR A O 1
ATOM 3115 N N . MET A 1 389 ? -0.107 -1.182 17.25 1 89.5 389 MET A N 1
ATOM 3116 C CA . MET A 1 389 ? 1.266 -0.761 16.984 1 89.5 389 MET A CA 1
ATOM 3117 C C . MET A 1 389 ? 2.232 -1.395 17.969 1 89.5 389 MET A C 1
ATOM 3119 O O . MET A 1 389 ? 1.957 -1.433 19.172 1 89.5 389 MET A O 1
ATOM 3123 N N . THR A 1 390 ? 3.279 -1.938 17.391 1 88.62 390 THR A N 1
ATOM 3124 C CA . THR A 1 390 ? 4.352 -2.438 18.25 1 88.62 390 THR A CA 1
ATOM 3125 C C . THR A 1 390 ? 5.328 -1.32 18.594 1 88.62 390 THR A C 1
ATOM 3127 O O . THR A 1 390 ? 5.992 -0.771 17.719 1 88.62 390 THR A O 1
ATOM 3130 N N . VAL A 1 391 ? 5.336 -0.977 19.875 1 84.69 391 VAL A N 1
ATOM 3131 C CA . VAL A 1 391 ? 6.223 0.087 20.344 1 84.69 391 VAL A CA 1
ATOM 3132 C C . VAL A 1 391 ? 7.648 -0.449 20.469 1 84.69 391 VAL A C 1
ATOM 3134 O O . VAL A 1 391 ? 8.594 0.142 19.938 1 84.69 391 VAL A O 1
ATOM 3137 N N . VAL A 1 392 ? 7.766 -1.558 21.203 1 80.69 392 VAL A N 1
ATOM 3138 C CA . VAL A 1 392 ? 9.047 -2.248 21.344 1 80.69 392 VAL A CA 1
ATOM 3139 C C . VAL A 1 392 ? 8.812 -3.666 21.859 1 80.69 392 VAL A C 1
ATOM 3141 O O . VAL A 1 392 ? 7.922 -3.896 22.688 1 80.69 392 VAL A O 1
ATOM 3144 N N . LEU A 1 393 ? 9.656 -4.547 21.297 1 80.75 393 LEU A N 1
ATOM 3145 C CA . LEU A 1 393 ? 9.547 -5.945 21.688 1 80.75 393 LEU A CA 1
ATOM 3146 C C . LEU A 1 393 ? 8.109 -6.438 21.578 1 80.75 393 LEU A C 1
ATOM 3148 O O . LEU A 1 393 ? 7.492 -6.328 20.516 1 80.75 393 LEU A O 1
ATOM 3152 N N . THR A 1 394 ? 7.531 -6.871 22.641 1 78.31 394 THR A N 1
ATOM 3153 C CA . THR A 1 394 ? 6.172 -7.391 22.578 1 78.31 394 THR A CA 1
ATOM 3154 C C . THR A 1 394 ? 5.18 -6.387 23.156 1 78.31 394 THR A C 1
ATOM 3156 O O . THR A 1 394 ? 4.051 -6.75 23.5 1 78.31 394 THR A O 1
ATOM 3159 N N . LEU A 1 395 ? 5.656 -5.18 23.234 1 88.06 395 LEU A N 1
ATOM 3160 C CA . LEU A 1 395 ? 4.758 -4.133 23.719 1 88.06 395 LEU A CA 1
ATOM 3161 C C . LEU A 1 395 ? 3.912 -3.576 22.578 1 88.06 395 LEU A C 1
ATOM 3163 O O . LEU A 1 395 ? 4.391 -2.766 21.781 1 88.06 395 LEU A O 1
ATOM 3167 N N . ASN A 1 396 ? 2.645 -4.031 22.562 1 89.81 396 ASN A N 1
ATOM 3168 C CA . ASN A 1 396 ? 1.676 -3.592 21.562 1 89.81 396 ASN A CA 1
ATOM 3169 C C . ASN A 1 396 ? 0.665 -2.613 22.156 1 89.81 396 ASN A C 1
ATOM 3171 O O . ASN A 1 396 ? 0.233 -2.775 23.297 1 89.81 396 ASN A O 1
ATOM 3175 N N . ASN A 1 397 ? 0.395 -1.578 21.359 1 90.56 397 ASN A N 1
ATOM 3176 C CA . ASN A 1 397 ? -0.518 -0.553 21.859 1 90.56 397 ASN A CA 1
ATOM 3177 C C . ASN A 1 397 ? -1.721 -0.38 20.938 1 90.56 397 ASN A C 1
ATOM 3179 O O . ASN A 1 397 ? -1.621 -0.61 19.734 1 90.56 397 ASN A O 1
ATOM 3183 N N . ILE A 1 398 ? -2.822 -0.023 21.547 1 92 398 ILE A N 1
ATOM 3184 C CA . ILE A 1 398 ? -4.039 0.394 20.859 1 92 398 ILE A CA 1
ATOM 3185 C C . ILE A 1 398 ? -4.453 1.784 21.344 1 92 398 ILE A C 1
ATOM 3187 O O . ILE A 1 398 ? -4.16 2.17 22.484 1 92 398 ILE A O 1
ATOM 3191 N N . GLY A 1 399 ? -4.984 2.566 20.422 1 93.56 399 GLY A N 1
ATOM 3192 C CA . GLY A 1 399 ? -5.5 3.879 20.781 1 93.56 399 GLY A CA 1
ATOM 3193 C C . GLY A 1 399 ? -6.992 3.881 21.047 1 93.56 399 GLY A C 1
ATOM 3194 O O . GLY A 1 399 ? -7.746 3.131 20.422 1 93.56 399 GLY A O 1
ATOM 3195 N N . VAL A 1 400 ? -7.391 4.766 22 1 94.06 400 VAL A N 1
ATOM 3196 C CA . VAL A 1 400 ? -8.812 4.805 22.344 1 94.06 400 VAL A CA 1
ATOM 3197 C C . VAL A 1 400 ? -9.234 6.242 22.625 1 94.06 400 VAL A C 1
ATOM 3199 O O . VAL A 1 400 ? -8.414 7.078 23 1 94.06 400 VAL A O 1
ATOM 3202 N N . THR A 1 401 ? -10.43 6.539 22.375 1 95.62 401 THR A N 1
ATOM 3203 C CA . THR A 1 401 ? -11.195 7.676 22.859 1 95.62 401 THR A CA 1
ATOM 3204 C C . THR A 1 401 ? -12.438 7.207 23.609 1 95.62 401 THR A C 1
ATOM 3206 O O . THR A 1 401 ? -13.289 6.516 23.047 1 95.62 401 THR A O 1
ATOM 3209 N N . ASN A 1 402 ? -12.555 7.547 24.891 1 93.06 402 ASN A N 1
ATOM 3210 C CA . ASN A 1 402 ? -13.617 7.062 25.766 1 93.06 402 ASN A CA 1
ATOM 3211 C C . ASN A 1 402 ? -13.648 5.539 25.828 1 93.06 402 ASN A C 1
ATOM 3213 O O . ASN A 1 402 ? -14.711 4.934 25.703 1 93.06 402 ASN A O 1
ATOM 3217 N N . ASN A 1 403 ? -12.5 4.941 25.812 1 91.19 403 ASN A N 1
ATOM 3218 C CA . ASN A 1 403 ? -12.289 3.5 25.906 1 91.19 403 ASN A CA 1
ATOM 3219 C C . ASN A 1 403 ? -12.82 2.775 24.672 1 91.19 403 ASN A C 1
ATOM 3221 O O . ASN A 1 403 ? -13.125 1.583 24.734 1 91.19 403 ASN A O 1
ATOM 3225 N N . ILE A 1 404 ? -12.984 3.471 23.625 1 94.31 404 ILE A N 1
ATOM 3226 C CA . ILE A 1 404 ? -13.398 2.893 22.359 1 94.31 404 ILE A CA 1
ATOM 3227 C C . ILE A 1 404 ? -12.289 3.066 21.328 1 94.31 404 ILE A C 1
ATOM 3229 O O . ILE A 1 404 ? -11.742 4.16 21.172 1 94.31 404 ILE A O 1
ATOM 3233 N N . SER A 1 405 ? -11.867 1.983 20.688 1 94.5 405 SER A N 1
ATOM 3234 C CA . SER A 1 405 ? -10.992 2.029 19.516 1 94.5 405 SER A CA 1
ATOM 3235 C C . SER A 1 405 ? -11.805 2.045 18.219 1 94.5 405 SER A C 1
ATOM 3237 O O . SER A 1 405 ? -12.445 1.054 17.875 1 94.5 405 SER A O 1
ATOM 3239 N N . MET A 1 406 ? -11.727 3.105 17.562 1 95.75 406 MET A N 1
ATOM 3240 C CA . MET A 1 406 ? -12.586 3.387 16.422 1 95.75 406 MET A CA 1
ATOM 3241 C C . MET A 1 406 ? -12.359 2.377 15.297 1 95.75 406 MET A C 1
ATOM 3243 O O . MET A 1 406 ? -11.219 2.092 14.938 1 95.75 406 MET A O 1
ATOM 3247 N N . VAL A 1 407 ? -13.406 1.885 14.797 1 93.75 407 VAL A N 1
ATOM 3248 C CA . VAL A 1 407 ? -13.391 1.054 13.602 1 93.75 407 VAL A CA 1
ATOM 3249 C C . VAL A 1 407 ? -14.203 1.728 12.5 1 93.75 407 VAL A C 1
ATOM 3251 O O . VAL A 1 407 ? -15.391 2.027 12.68 1 93.75 407 VAL A O 1
ATOM 3254 N N . PHE A 1 408 ? -13.586 1.999 11.383 1 96.12 408 PHE A N 1
ATOM 3255 C CA . PHE A 1 408 ? -14.281 2.605 10.258 1 96.12 408 PHE A CA 1
ATOM 3256 C C . PHE A 1 408 ? -15.273 1.625 9.648 1 96.12 408 PHE A C 1
ATOM 3258 O O . PHE A 1 408 ? -15.055 0.412 9.672 1 96.12 408 PHE A O 1
ATOM 3265 N N . PRO A 1 409 ? -16.359 2.133 9.086 1 96.44 409 PRO A N 1
ATOM 3266 C CA . PRO A 1 409 ? -17.328 1.256 8.422 1 96.44 409 PRO A CA 1
ATOM 3267 C C . PRO A 1 409 ? -16.875 0.823 7.031 1 96.44 409 PRO A C 1
ATOM 3269 O O . PRO A 1 409 ? -15.844 1.281 6.543 1 96.44 409 PRO A O 1
ATOM 3272 N N . ASP A 1 410 ? -17.656 -0.058 6.387 1 96.88 410 ASP A N 1
ATOM 3273 C CA . ASP A 1 410 ? -17.281 -0.563 5.066 1 96.88 410 ASP A CA 1
ATOM 3274 C C . ASP A 1 410 ? -18.016 0.203 3.963 1 96.88 410 ASP A C 1
ATOM 3276 O O . ASP A 1 410 ? -18.125 -0.288 2.84 1 96.88 410 ASP A O 1
ATOM 3280 N N . PHE A 1 411 ? -18.578 1.331 4.277 1 97.75 411 PHE A N 1
ATOM 3281 C CA . PHE A 1 411 ? -19.188 2.262 3.334 1 97.75 411 PHE A CA 1
ATOM 3282 C C . PHE A 1 411 ? -19.078 3.695 3.838 1 97.75 411 PHE A C 1
ATOM 3284 O O . PHE A 1 411 ? -18.969 3.93 5.043 1 97.75 411 PHE A O 1
ATOM 3291 N N . PRO A 1 412 ? -19.031 4.691 2.99 1 98.38 412 PRO A N 1
ATOM 3292 C CA . PRO A 1 412 ? -18.969 6.082 3.445 1 98.38 412 PRO A CA 1
ATOM 3293 C C . PRO A 1 412 ? -20.266 6.555 4.086 1 98.38 412 PRO A C 1
ATOM 3295 O O . PRO A 1 412 ? -21.312 6.59 3.424 1 98.38 412 PRO A O 1
ATOM 3298 N N . LEU A 1 413 ? -20.234 7 5.242 1 98.44 413 LEU A N 1
ATOM 3299 C CA . LEU A 1 413 ? -21.391 7.418 6.016 1 98.44 413 LEU A CA 1
ATOM 3300 C C . LEU A 1 413 ? -22.109 8.578 5.332 1 98.44 413 LEU A C 1
ATOM 3302 O O . LEU A 1 413 ? -23.344 8.578 5.238 1 98.44 413 LEU A O 1
ATOM 3306 N N . LEU A 1 414 ? -21.344 9.531 4.832 1 98.69 414 LEU A N 1
ATOM 3307 C CA . LEU A 1 414 ? -21.938 10.773 4.34 1 98.69 414 LEU A CA 1
ATOM 3308 C C . LEU A 1 414 ? -22.578 10.562 2.977 1 98.69 414 LEU A C 1
ATOM 3310 O O . LEU A 1 414 ? -23.625 11.148 2.688 1 98.69 414 LEU A O 1
ATOM 3314 N N . THR A 1 415 ? -21.984 9.727 2.098 1 98.38 415 THR A N 1
ATOM 3315 C CA . THR A 1 415 ? -22.438 9.664 0.71 1 98.38 415 THR A CA 1
ATOM 3316 C C . THR A 1 415 ? -23.297 8.43 0.477 1 98.38 415 THR A C 1
ATOM 3318 O O . THR A 1 415 ? -23.922 8.297 -0.579 1 98.38 415 THR A O 1
ATOM 3321 N N . GLN A 1 416 ? -23.359 7.531 1.42 1 97.56 416 GLN A N 1
ATOM 3322 C CA . GLN A 1 416 ? -24.234 6.371 1.343 1 97.56 416 GLN A CA 1
ATOM 3323 C C . GLN A 1 416 ? -25.031 6.184 2.641 1 97.56 416 GLN A C 1
ATOM 3325 O O . GLN A 1 416 ? -25 5.105 3.234 1 97.56 416 GLN A O 1
ATOM 3330 N N . PRO A 1 417 ? -25.766 7.238 3.049 1 96.88 417 PRO A N 1
ATOM 3331 C CA . PRO A 1 417 ? -26.453 7.215 4.344 1 96.88 417 PRO A CA 1
ATOM 3332 C C . PRO A 1 417 ? -27.562 6.172 4.398 1 96.88 417 PRO A C 1
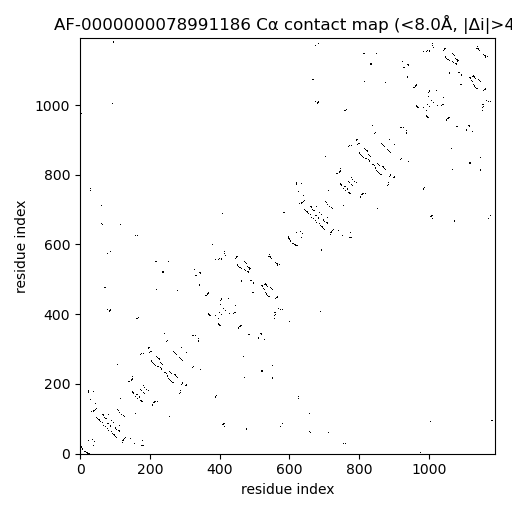ATOM 3334 O O . PRO A 1 417 ? -27.984 5.777 5.484 1 96.88 417 PRO A O 1
ATOM 3337 N N . GLU A 1 418 ? -28.062 5.715 3.217 1 95.44 418 GLU A N 1
ATOM 3338 C CA . GLU A 1 418 ? -29.109 4.703 3.174 1 95.44 418 GLU A CA 1
ATOM 3339 C C . GLU A 1 418 ? -28.641 3.385 3.779 1 95.44 418 GLU A C 1
ATOM 3341 O O . GLU A 1 418 ? -29.438 2.529 4.141 1 95.44 418 GLU A O 1
ATOM 3346 N N . MET A 1 419 ? -27.312 3.24 3.881 1 96.19 419 MET A N 1
ATOM 3347 C CA . MET A 1 419 ? -26.75 2.008 4.418 1 96.19 419 MET A CA 1
ATOM 3348 C C . MET A 1 419 ? -26.734 2.031 5.941 1 96.19 419 MET A C 1
ATOM 3350 O O . MET A 1 419 ? -26.5 1.007 6.582 1 96.19 419 MET A O 1
ATOM 3354 N N . ILE A 1 420 ? -26.969 3.203 6.555 1 96.19 420 ILE A N 1
ATOM 3355 C CA . ILE A 1 420 ? -27.047 3.328 8.008 1 96.19 420 ILE A CA 1
ATOM 3356 C C . ILE A 1 420 ? -28.406 2.828 8.492 1 96.19 420 ILE A C 1
ATOM 3358 O O . ILE A 1 420 ? -29.422 3.514 8.336 1 96.19 420 ILE A O 1
ATOM 3362 N N . VAL A 1 421 ? -28.375 1.61 8.969 1 89.56 421 VAL A N 1
ATOM 3363 C CA . VAL A 1 421 ? -29.609 1.005 9.438 1 89.56 421 VAL A CA 1
ATOM 3364 C C . VAL A 1 421 ? -29.703 1.134 10.961 1 89.56 421 VAL A C 1
ATOM 3366 O O . VAL A 1 421 ? -29.281 0.239 11.688 1 89.56 421 VAL A O 1
ATOM 3369 N N . GLY A 1 422 ? -30.328 2.121 11.445 1 83.12 422 GLY A N 1
ATOM 3370 C CA . GLY A 1 422 ? -30.484 2.357 12.867 1 83.12 422 GLY A CA 1
ATOM 3371 C C . GLY A 1 422 ? -29.188 2.734 13.562 1 83.12 422 GLY A C 1
ATOM 3372 O O . GLY A 1 422 ? -28.188 3.029 12.898 1 83.12 422 GLY A O 1
ATOM 3373 N N . ASP A 1 423 ? -29.219 2.764 14.852 1 87.06 423 ASP A N 1
ATOM 3374 C CA . ASP A 1 423 ? -28.094 3.264 15.633 1 87.06 423 ASP A CA 1
ATOM 3375 C C . ASP A 1 423 ? -27.172 2.121 16.047 1 87.06 423 ASP A C 1
ATOM 3377 O O . ASP A 1 423 ? -26.141 2.354 16.672 1 87.06 423 ASP A O 1
ATOM 3381 N N . LYS A 1 424 ? -27.469 0.955 15.586 1 87 424 LYS A N 1
ATOM 3382 C CA . LYS A 1 424 ? -26.703 -0.207 16.016 1 87 424 LYS A CA 1
ATOM 3383 C C . LYS A 1 424 ? -25.312 -0.21 15.391 1 87 424 LYS A C 1
ATOM 3385 O O . LYS A 1 424 ? -24.391 -0.865 15.891 1 87 424 LYS A O 1
ATOM 3390 N N . LEU A 1 425 ? -25.188 0.516 14.344 1 91.38 425 LEU A N 1
ATOM 3391 C CA . LEU A 1 425 ? -23.906 0.619 13.648 1 91.38 425 LEU A CA 1
ATOM 3392 C C . LEU A 1 425 ? -22.891 1.366 14.5 1 91.38 425 LEU A C 1
ATOM 3394 O O . LEU A 1 425 ? -21.688 1.154 14.359 1 91.38 425 LEU A O 1
ATOM 3398 N N . PHE A 1 426 ? -23.422 2.203 15.398 1 95.62 426 PHE A N 1
ATOM 3399 C CA . PHE A 1 426 ? -22.562 3.135 16.125 1 95.62 426 PHE A CA 1
ATOM 3400 C C . PHE A 1 426 ? -22.469 2.744 17.594 1 95.62 426 PHE A C 1
ATOM 3402 O O . PHE A 1 426 ? -23.312 1.994 18.094 1 95.62 426 PHE A O 1
ATOM 3409 N N . CYS A 1 427 ? -21.406 3.205 18.203 1 95.25 427 CYS A N 1
ATOM 3410 C CA . CYS A 1 427 ? -21.297 3.096 19.656 1 95.25 427 CYS A CA 1
ATOM 3411 C C . CYS A 1 427 ? -20.781 4.395 20.25 1 95.25 427 CYS A C 1
ATOM 3413 O O . CYS A 1 427 ? -20.328 5.289 19.531 1 95.25 427 CYS A O 1
ATOM 3415 N N . ASN A 1 428 ? -20.906 4.582 21.484 1 93.06 428 ASN A N 1
ATOM 3416 C CA . ASN A 1 428 ? -20.328 5.641 22.312 1 93.06 428 ASN A CA 1
ATOM 3417 C C . ASN A 1 428 ? -20.172 5.211 23.766 1 93.06 428 ASN A C 1
ATOM 3419 O O . ASN A 1 428 ? -20.281 4.023 24.078 1 93.06 428 ASN A O 1
ATOM 3423 N N . ASN A 1 429 ? -19.859 6.152 24.609 1 85.81 429 ASN A N 1
ATOM 3424 C CA . ASN A 1 429 ? -19.562 5.816 26 1 85.81 429 ASN A CA 1
ATOM 3425 C C . ASN A 1 429 ? -20.781 5.238 26.719 1 85.81 429 ASN A C 1
ATOM 3427 O O . ASN A 1 429 ? -20.641 4.453 27.656 1 85.81 429 ASN A O 1
ATOM 3431 N N . THR A 1 430 ? -21.938 5.602 26.266 1 86.06 430 THR A N 1
ATOM 3432 C CA . THR A 1 430 ? -23.141 5.18 26.969 1 86.06 430 THR A CA 1
ATOM 3433 C C . THR A 1 430 ? -23.812 4.008 26.234 1 86.06 430 THR A C 1
ATOM 3435 O O . THR A 1 430 ? -24.656 3.324 26.812 1 86.06 430 THR A O 1
ATOM 3438 N N . HIS A 1 431 ? -23.469 3.797 25.016 1 88.75 431 HIS A N 1
ATOM 3439 C CA . HIS A 1 431 ? -24.047 2.711 24.234 1 88.75 431 HIS A CA 1
ATOM 3440 C C . HIS A 1 431 ? -22.938 1.894 23.547 1 88.75 431 HIS A C 1
ATOM 3442 O O . HIS A 1 431 ? -22.375 2.324 22.547 1 88.75 431 HIS A O 1
ATOM 3448 N N . ARG A 1 432 ? -22.75 0.736 24.047 1 88.5 432 ARG A N 1
ATOM 3449 C CA . ARG A 1 432 ? -21.734 -0.162 23.516 1 88.5 432 ARG A CA 1
ATOM 3450 C C . ARG A 1 432 ? -22.344 -1.489 23.078 1 88.5 432 ARG A C 1
ATOM 3452 O O . ARG A 1 432 ? -23.266 -1.991 23.719 1 88.5 432 ARG A O 1
ATOM 3459 N N . PRO A 1 433 ? -21.859 -1.954 22 1 86.25 433 PRO A N 1
ATOM 3460 C CA . PRO A 1 433 ? -22.344 -3.277 21.609 1 86.25 433 PRO A CA 1
ATOM 3461 C C . PRO A 1 433 ? -22.031 -4.355 22.641 1 86.25 433 PRO A C 1
ATOM 3463 O O . PRO A 1 433 ? -21.141 -4.176 23.469 1 86.25 433 PRO A O 1
ATOM 3466 N N . ASP A 1 434 ? -22.688 -5.445 22.453 1 81.88 434 ASP A N 1
ATOM 3467 C CA . ASP A 1 434 ? -22.594 -6.535 23.422 1 81.88 434 ASP A CA 1
ATOM 3468 C C . ASP A 1 434 ? -21.188 -7.145 23.422 1 81.88 434 ASP A C 1
ATOM 3470 O O . ASP A 1 434 ? -20.734 -7.637 24.469 1 81.88 434 ASP A O 1
ATOM 3474 N N . HIS A 1 435 ? -20.594 -7.008 22.328 1 78.88 435 HIS A N 1
ATOM 3475 C CA . HIS A 1 435 ? -19.297 -7.676 22.234 1 78.88 435 HIS A CA 1
ATOM 3476 C C . HIS A 1 435 ? -18.219 -6.887 22.969 1 78.88 435 HIS A C 1
ATOM 3478 O O . HIS A 1 435 ? -17.125 -7.402 23.219 1 78.88 435 HIS A O 1
ATOM 3484 N N . CYS A 1 436 ? -18.562 -5.715 23.297 1 83.12 436 CYS A N 1
ATOM 3485 C CA . CYS A 1 436 ? -17.625 -4.898 24.047 1 83.12 436 CYS A CA 1
ATOM 3486 C C . CYS A 1 436 ? -17.609 -5.285 25.516 1 83.12 436 CYS A C 1
ATOM 3488 O O . CYS A 1 436 ? -18.672 -5.41 26.141 1 83.12 436 CYS A O 1
ATOM 3490 N N . ARG A 1 437 ? -16.406 -5.688 25.953 1 73.69 437 ARG A N 1
ATOM 3491 C CA . ARG A 1 437 ? -16.266 -6.117 27.344 1 73.69 437 ARG A CA 1
ATOM 3492 C C . ARG A 1 437 ? -15.844 -4.957 28.234 1 73.69 437 ARG A C 1
ATOM 3494 O O . ARG A 1 437 ? -15.141 -4.047 27.797 1 73.69 437 ARG A O 1
ATOM 3501 N N . PRO A 1 438 ? -16.25 -5.172 29.5 1 64.5 438 PRO A N 1
ATOM 3502 C CA . PRO A 1 438 ? -15.844 -4.141 30.453 1 64.5 438 PRO A CA 1
ATOM 3503 C C . PRO A 1 438 ? -14.328 -4.074 30.641 1 64.5 438 PRO A C 1
ATOM 3505 O O . PRO A 1 438 ? -13.656 -5.105 30.578 1 64.5 438 PRO A O 1
ATOM 3508 N N . HIS A 1 439 ? -13.773 -2.865 30.719 1 62.19 439 HIS A N 1
ATOM 3509 C CA . HIS A 1 439 ? -12.383 -2.572 31.047 1 62.19 439 HIS A CA 1
ATOM 3510 C C . HIS A 1 439 ? -11.453 -2.912 29.906 1 62.19 439 HIS A C 1
ATOM 3512 O O . HIS A 1 439 ? -10.25 -3.107 30.109 1 62.19 439 HIS A O 1
ATOM 3518 N N . HIS A 1 440 ? -12.086 -3.262 28.781 1 74.81 440 HIS A N 1
ATOM 3519 C CA . HIS A 1 440 ? -11.281 -3.434 27.578 1 74.81 440 HIS A CA 1
ATOM 3520 C C . HIS A 1 440 ? -11.648 -2.396 26.516 1 74.81 440 HIS A C 1
ATOM 3522 O O . HIS A 1 440 ? -12.742 -1.836 26.547 1 74.81 440 HIS A O 1
ATOM 3528 N N . ALA A 1 441 ? -10.703 -2.217 25.734 1 84.31 441 ALA A N 1
ATOM 3529 C CA . ALA A 1 441 ? -11.016 -1.354 24.594 1 84.31 441 ALA A CA 1
ATOM 3530 C C . ALA A 1 441 ? -12.133 -1.951 23.75 1 84.31 441 ALA A C 1
ATOM 3532 O O . ALA A 1 441 ? -12.156 -3.158 23.5 1 84.31 441 ALA A O 1
ATOM 3533 N N . CYS A 1 442 ? -13.094 -1.2 23.531 1 89.56 442 CYS A N 1
ATOM 3534 C CA . CYS A 1 442 ? -14.18 -1.607 22.656 1 89.56 442 CYS A CA 1
ATOM 3535 C C . CYS A 1 442 ? -13.891 -1.215 21.203 1 89.56 442 CYS A C 1
ATOM 3537 O O . CYS A 1 442 ? -13.547 -0.063 20.938 1 89.56 442 CYS A O 1
ATOM 3539 N N . PHE A 1 443 ? -13.984 -2.199 20.312 1 90.88 443 PHE A N 1
ATOM 3540 C CA . PHE A 1 443 ? -13.758 -1.932 18.891 1 90.88 443 PHE A CA 1
ATOM 3541 C C . PHE A 1 443 ? -15.086 -1.748 18.156 1 90.88 443 PHE A C 1
ATOM 3543 O O . PHE A 1 443 ? -15.773 -2.725 17.859 1 90.88 443 PHE A O 1
ATOM 3550 N N . CYS A 1 444 ? -15.422 -0.546 17.844 1 93.81 444 CYS A N 1
ATOM 3551 C CA . CYS A 1 444 ? -16.672 -0.247 17.141 1 93.81 444 CYS A CA 1
ATOM 3552 C C . CYS A 1 444 ? -16.625 1.149 16.531 1 93.81 444 CYS A C 1
ATOM 3554 O O . CYS A 1 444 ? -15.656 1.881 16.719 1 93.81 444 CYS A O 1
ATOM 3556 N N . LEU A 1 445 ? -17.609 1.497 15.766 1 96.56 445 LEU A N 1
ATOM 3557 C CA . LEU A 1 445 ? -17.719 2.805 15.125 1 96.56 445 LEU A CA 1
ATOM 3558 C C . LEU A 1 445 ? -18.156 3.867 16.125 1 96.56 445 LEU A C 1
ATOM 3560 O O . LEU A 1 445 ? -19.359 4.012 16.406 1 96.56 445 LEU A O 1
ATOM 3564 N N . HIS A 1 446 ? -17.219 4.621 16.656 1 97.5 446 HIS A N 1
ATOM 3565 C CA . HIS A 1 446 ? -17.438 5.621 17.688 1 97.5 446 HIS A CA 1
ATOM 3566 C C . HIS A 1 446 ? -18.047 6.891 17.109 1 97.5 446 HIS A C 1
ATOM 3568 O O . HIS A 1 446 ? -17.406 7.594 16.328 1 97.5 446 HIS A O 1
ATOM 3574 N N . ARG A 1 447 ? -19.312 7.176 17.5 1 97.88 447 ARG A N 1
ATOM 3575 C CA . ARG A 1 447 ? -20.016 8.352 17 1 97.88 447 ARG A CA 1
ATOM 3576 C C . ARG A 1 447 ? -20.547 9.211 18.125 1 97.88 447 ARG A C 1
ATOM 3578 O O . ARG A 1 447 ? -21.156 8.695 19.078 1 97.88 447 ARG A O 1
ATOM 3585 N N . LEU A 1 448 ? -20.266 10.484 18.125 1 97.88 448 LEU A N 1
ATOM 3586 C CA . LEU A 1 448 ? -20.969 11.492 18.906 1 97.88 448 LEU A CA 1
ATOM 3587 C C . LEU A 1 448 ? -21.922 12.289 18.016 1 97.88 448 LEU A C 1
ATOM 3589 O O . LEU A 1 448 ? -21.594 12.633 16.891 1 97.88 448 LEU A O 1
ATOM 3593 N N . LYS A 1 449 ? -23.078 12.523 18.469 1 97.38 449 LYS A N 1
ATOM 3594 C CA . LYS A 1 449 ? -24.109 13.188 17.672 1 97.38 449 LYS A CA 1
ATOM 3595 C C . LYS A 1 449 ? -24.562 14.492 18.344 1 97.38 449 LYS A C 1
ATOM 3597 O O . LYS A 1 449 ? -24.734 14.547 19.562 1 97.38 449 LYS A O 1
ATOM 3602 N N . VAL A 1 450 ? -24.688 15.539 17.609 1 98.56 450 VAL A N 1
ATOM 3603 C CA . VAL A 1 450 ? -25.188 16.828 18.062 1 98.56 450 VAL A CA 1
ATOM 3604 C C . VAL A 1 450 ? -26.266 17.328 17.094 1 98.56 450 VAL A C 1
ATOM 3606 O O . VAL A 1 450 ? -26.359 16.844 15.953 1 98.56 450 VAL A O 1
ATOM 3609 N N . ASN A 1 451 ? -27.078 18.266 17.547 1 98.56 451 ASN A N 1
ATOM 3610 C CA . ASN A 1 451 ? -28.062 18.875 16.656 1 98.56 451 ASN A CA 1
ATOM 3611 C C . ASN A 1 451 ? -27.453 20.016 15.844 1 98.56 451 ASN A C 1
ATOM 3613 O O . ASN A 1 451 ? -26.453 20.609 16.234 1 98.56 451 ASN A O 1
ATOM 3617 N N . LEU A 1 452 ? -28.031 20.203 14.719 1 98.38 452 LEU A N 1
ATOM 3618 C CA . LEU A 1 452 ? -27.609 21.344 13.906 1 98.38 452 LEU A CA 1
ATOM 3619 C C . LEU A 1 452 ? -27.719 22.641 14.703 1 98.38 452 LEU A C 1
ATOM 3621 O O . LEU A 1 452 ? -28.703 22.875 15.391 1 98.38 452 LEU A O 1
ATOM 3625 N N . ASP A 1 453 ? -26.641 23.453 14.742 1 97.94 453 ASP A N 1
ATOM 3626 C CA . ASP A 1 453 ? -26.531 24.797 15.312 1 97.94 453 ASP A CA 1
ATOM 3627 C C . ASP A 1 453 ? -26.312 24.734 16.828 1 97.94 453 ASP A C 1
ATOM 3629 O O . ASP A 1 453 ? -26.297 25.766 17.5 1 97.94 453 ASP A O 1
ATOM 3633 N N . ASP A 1 454 ? -26.078 23.578 17.312 1 98.56 454 ASP A N 1
ATOM 3634 C CA . ASP A 1 454 ? -25.672 23.484 18.703 1 98.56 454 ASP A CA 1
ATOM 3635 C C . ASP A 1 454 ? -24.359 24.203 18.938 1 98.56 454 ASP A C 1
ATOM 3637 O O . ASP A 1 454 ? -23.453 24.156 18.109 1 98.56 454 ASP A O 1
ATOM 3641 N N . VAL A 1 455 ? -24.281 24.906 20.031 1 98.44 455 VAL A N 1
ATOM 3642 C CA . VAL A 1 455 ? -22.969 25.25 20.578 1 98.44 455 VAL A CA 1
ATOM 3643 C C . VAL A 1 455 ? -22.406 24.078 21.375 1 98.44 455 VAL A C 1
ATOM 3645 O O . VAL A 1 455 ? -23 23.656 22.375 1 98.44 455 VAL A O 1
ATOM 3648 N N . VAL A 1 456 ? -21.297 23.547 20.922 1 98.56 456 VAL A N 1
ATOM 3649 C CA . VAL A 1 456 ? -20.75 22.328 21.516 1 98.56 456 VAL A CA 1
ATOM 3650 C C . VAL A 1 456 ? -19.438 22.656 22.25 1 98.56 456 VAL A C 1
ATOM 3652 O O . VAL A 1 456 ? -18.594 23.391 21.719 1 98.56 456 VAL A O 1
ATOM 3655 N N . GLU A 1 457 ? -19.344 22.25 23.453 1 97.06 457 GLU A N 1
ATOM 3656 C CA . GLU A 1 457 ? -18.062 22.297 24.172 1 97.06 457 GLU A CA 1
ATOM 3657 C C . GLU A 1 457 ? -17.5 20.891 24.391 1 97.06 457 GLU A C 1
ATOM 3659 O O . GLU A 1 457 ? -18.188 20 24.875 1 97.06 457 GLU A O 1
ATOM 3664 N N . MET A 1 458 ? -16.281 20.672 23.922 1 96.81 458 MET A N 1
ATOM 3665 C CA . MET A 1 458 ? -15.594 19.406 24.078 1 96.81 458 MET A CA 1
ATOM 3666 C C . MET A 1 458 ? -14.328 19.562 24.922 1 96.81 458 MET A C 1
ATOM 3668 O O . MET A 1 458 ? -13.508 20.438 24.641 1 96.81 458 MET A O 1
ATOM 3672 N N . SER A 1 459 ? -14.25 18.797 25.984 1 95.62 459 SER A N 1
ATOM 3673 C CA . SER A 1 459 ? -13.008 18.688 26.734 1 95.62 459 SER A CA 1
ATOM 3674 C C . SER A 1 459 ? -12.195 17.484 26.297 1 95.62 459 SER A C 1
ATOM 3676 O O . SER A 1 459 ? -12.617 16.344 26.5 1 95.62 459 SER A O 1
ATOM 3678 N N . LEU A 1 460 ? -11.117 17.734 25.688 1 96.56 460 LEU A N 1
ATOM 3679 C CA . LEU A 1 460 ? -10.172 16.688 25.328 1 96.56 460 LEU A CA 1
ATOM 3680 C C . LEU A 1 460 ? -9.18 16.453 26.469 1 96.56 460 LEU A C 1
ATOM 3682 O O . LEU A 1 460 ? -8.422 17.359 26.828 1 96.56 460 LEU A O 1
ATOM 3686 N N . ILE A 1 461 ? -9.164 15.242 26.969 1 94.88 461 ILE A N 1
ATOM 3687 C CA . ILE A 1 461 ? -8.438 14.977 28.203 1 94.88 461 ILE A CA 1
ATOM 3688 C C . ILE A 1 461 ? -7.473 13.812 28 1 94.88 461 ILE A C 1
ATOM 3690 O O . ILE A 1 461 ? -7.891 12.719 27.625 1 94.88 461 ILE A O 1
ATOM 3694 N N . ASP A 1 462 ? -6.199 14.07 28.203 1 93.69 462 ASP A N 1
ATOM 3695 C CA . ASP A 1 462 ? -5.195 13.008 28.203 1 93.69 462 ASP A CA 1
ATOM 3696 C C . ASP A 1 462 ? -5.297 12.172 29.484 1 93.69 462 ASP A C 1
ATOM 3698 O O . ASP A 1 462 ? -4.969 12.648 30.562 1 93.69 462 ASP A O 1
ATOM 3702 N N . ASP A 1 463 ? -5.68 10.953 29.297 1 90.5 463 ASP A N 1
ATOM 3703 C CA . ASP A 1 463 ? -5.926 10.086 30.438 1 90.5 463 ASP A CA 1
ATOM 3704 C C . ASP A 1 463 ? -4.664 9.32 30.828 1 90.5 463 ASP A C 1
ATOM 3706 O O . ASP A 1 463 ? -4.738 8.305 31.531 1 90.5 463 ASP A O 1
ATOM 3710 N N . ALA A 1 464 ? -3.578 9.75 30.391 1 85.06 464 ALA A N 1
ATOM 3711 C CA . ALA A 1 464 ? -2.316 9.117 30.766 1 85.06 464 ALA A CA 1
ATOM 3712 C C . ALA A 1 464 ? -2.096 9.188 32.281 1 85.06 464 ALA A C 1
ATOM 3714 O O . ALA A 1 464 ? -2.486 10.156 32.938 1 85.06 464 ALA A O 1
ATOM 3715 N N . GLU A 1 465 ? -1.419 8.156 32.844 1 79.19 465 GLU A N 1
ATOM 3716 C CA . GLU A 1 465 ? -1.159 8.094 34.281 1 79.19 465 GLU A CA 1
ATOM 3717 C C . GLU A 1 465 ? 0.022 8.977 34.656 1 79.19 465 GLU A C 1
ATOM 3719 O O . GLU A 1 465 ? 0.056 9.523 35.781 1 79.19 465 GLU A O 1
ATOM 3724 N N . VAL A 1 466 ? 0.958 9.031 33.75 1 77.56 466 VAL A N 1
ATOM 3725 C CA . VAL A 1 466 ? 2.178 9.773 34.062 1 77.56 466 VAL A CA 1
ATOM 3726 C C . VAL A 1 466 ? 2.41 10.828 32.969 1 77.56 466 VAL A C 1
ATOM 3728 O O . VAL A 1 466 ? 1.969 10.672 31.828 1 77.56 466 VAL A O 1
ATOM 3731 N N . ILE A 1 467 ? 2.924 11.922 33.531 1 76.19 467 ILE A N 1
ATOM 3732 C CA . ILE A 1 467 ? 3.32 12.961 32.594 1 76.19 467 ILE A CA 1
ATOM 3733 C C . ILE A 1 467 ? 4.48 12.453 31.734 1 76.19 467 ILE A C 1
ATOM 3735 O O . ILE A 1 467 ? 5.488 11.977 32.25 1 76.19 467 ILE A O 1
ATOM 3739 N N . ARG A 1 468 ? 4.191 12.422 30.531 1 77.88 468 ARG A N 1
ATOM 3740 C CA . ARG A 1 468 ? 5.238 12.133 29.562 1 77.88 468 ARG A CA 1
ATOM 3741 C C . ARG A 1 468 ? 5.488 13.336 28.656 1 77.88 468 ARG A C 1
ATOM 3743 O O . ARG A 1 468 ? 4.945 14.422 28.891 1 77.88 468 ARG A O 1
ATOM 3750 N N . ASP A 1 469 ? 6.527 13.32 27.812 1 81.5 469 ASP A N 1
ATOM 3751 C CA . ASP A 1 469 ? 6.793 14.391 26.859 1 81.5 469 ASP A CA 1
ATOM 3752 C C . ASP A 1 469 ? 6.066 14.133 25.547 1 81.5 469 ASP A C 1
ATOM 3754 O O . ASP A 1 469 ? 6.648 14.297 24.469 1 81.5 469 ASP A O 1
ATOM 3758 N N . LEU A 1 470 ? 4.824 13.594 25.75 1 83.5 470 LEU A N 1
ATOM 3759 C CA . LEU A 1 470 ? 4.031 13.312 24.562 1 83.5 470 LEU A CA 1
ATOM 3760 C C . LEU A 1 470 ? 2.771 14.172 24.531 1 83.5 470 LEU A C 1
ATOM 3762 O O . LEU A 1 470 ? 1.936 14.086 25.438 1 83.5 470 LEU A O 1
ATOM 3766 N N . TYR A 1 471 ? 2.658 15.039 23.531 1 89.25 471 TYR A N 1
ATOM 3767 C CA . TYR A 1 471 ? 1.53 15.93 23.297 1 89.25 471 TYR A CA 1
ATOM 3768 C C . TYR A 1 471 ? 0.704 15.461 22.109 1 89.25 471 TYR A C 1
ATOM 3770 O O . TYR A 1 471 ? 1.253 14.992 21.109 1 89.25 471 TYR A O 1
ATOM 3778 N N . HIS A 1 472 ? -0.574 15.5 22.281 1 93 472 HIS A N 1
ATOM 3779 C CA . HIS A 1 472 ? -1.424 14.961 21.219 1 93 472 HIS A CA 1
ATOM 3780 C C . HIS A 1 472 ? -2.174 16.078 20.5 1 93 472 HIS A C 1
ATOM 3782 O O . HIS A 1 472 ? -3.008 16.766 21.094 1 93 472 HIS A O 1
ATOM 3788 N N . PRO A 1 473 ? -1.9 16.312 19.234 1 96.25 473 PRO A N 1
ATOM 3789 C CA . PRO A 1 473 ? -2.715 17.234 18.438 1 96.25 473 PRO A CA 1
ATOM 3790 C C . PRO A 1 473 ? -4.027 16.625 17.969 1 96.25 473 PRO A C 1
ATOM 3792 O O . PRO A 1 473 ? -4.031 15.523 17.406 1 96.25 473 PRO A O 1
ATOM 3795 N N . PHE A 1 474 ? -5.113 17.234 18.25 1 97.88 474 PHE A N 1
ATOM 3796 C CA . PHE A 1 474 ? -6.406 16.781 17.766 1 97.88 474 PHE A CA 1
ATOM 3797 C C . PHE A 1 474 ? -6.957 17.734 16.703 1 97.88 474 PHE A C 1
ATOM 3799 O O . PHE A 1 474 ? -6.844 18.953 16.844 1 97.88 474 PHE A O 1
ATOM 3806 N N . HIS A 1 475 ? -7.473 17.156 15.695 1 98.38 475 HIS A N 1
ATOM 3807 C CA . HIS A 1 475 ? -8.055 17.891 14.57 1 98.38 475 HIS A CA 1
ATOM 3808 C C . HIS A 1 475 ? -9.539 17.594 14.43 1 98.38 475 HIS A C 1
ATOM 3810 O O . HIS A 1 475 ? -9.969 16.438 14.578 1 98.38 475 HIS A O 1
ATOM 3816 N N . LEU A 1 476 ? -10.344 18.594 14.227 1 98.69 476 LEU A N 1
ATOM 3817 C CA . LEU A 1 476 ? -11.766 18.5 13.922 1 98.69 476 LEU A CA 1
ATOM 3818 C C . LEU A 1 476 ? -12.031 18.859 12.469 1 98.69 476 LEU A C 1
ATOM 3820 O O . LEU A 1 476 ? -11.82 20.016 12.062 1 98.69 476 LEU A O 1
ATOM 3824 N N . HIS A 1 477 ? -12.5 17.891 11.672 1 98.69 477 HIS A N 1
ATOM 3825 C CA . HIS A 1 477 ? -12.875 18.156 10.289 1 98.69 477 HIS A CA 1
ATOM 3826 C C . HIS A 1 477 ? -14.133 19.016 10.211 1 98.69 477 HIS A C 1
ATOM 3828 O O . HIS A 1 477 ? -15.016 18.906 11.062 1 98.69 477 HIS A O 1
ATOM 3834 N N . GLY A 1 478 ? -14.234 19.938 9.234 1 98.38 478 GLY A N 1
ATOM 3835 C CA . GLY A 1 478 ? -15.469 20.578 8.828 1 98.38 478 GLY A CA 1
ATOM 3836 C C . GLY A 1 478 ? -15.805 21.812 9.656 1 98.38 478 GLY A C 1
ATOM 3837 O O . GLY A 1 478 ? -16.781 22.516 9.383 1 98.38 478 GLY A O 1
ATOM 3838 N N . HIS A 1 479 ? -14.938 22.094 10.695 1 98.25 479 HIS A N 1
ATOM 3839 C CA . HIS A 1 479 ? -15.242 23.203 11.594 1 98.25 479 HIS A CA 1
ATOM 3840 C C . HIS A 1 479 ? -13.969 23.906 12.062 1 98.25 479 HIS A C 1
ATOM 3842 O O . HIS A 1 479 ? -12.875 23.359 11.906 1 98.25 479 HIS A O 1
ATOM 3848 N N . ARG A 1 480 ? -14.172 25.062 12.523 1 97.31 480 ARG A N 1
ATOM 3849 C CA . ARG A 1 480 ? -13.211 25.703 13.398 1 97.31 480 ARG A CA 1
ATOM 3850 C C . ARG A 1 480 ? -13.75 25.812 14.82 1 97.31 480 ARG A C 1
ATOM 3852 O O . ARG A 1 480 ? -14.961 25.734 15.039 1 97.31 480 ARG A O 1
ATOM 3859 N N . PHE A 1 481 ? -12.953 25.938 15.75 1 98 481 PHE A N 1
ATOM 3860 C CA . PHE A 1 481 ? -13.352 26.047 17.141 1 98 481 PHE A CA 1
ATOM 3861 C C . PHE A 1 481 ? -12.508 27.078 17.875 1 98 481 PHE A C 1
ATOM 3863 O O . PHE A 1 481 ? -11.453 27.484 17.391 1 98 481 PHE A O 1
ATOM 3870 N N . ILE A 1 482 ? -13 27.531 19 1 95.88 482 ILE A N 1
ATOM 3871 C CA . ILE A 1 482 ? -12.211 28.375 19.891 1 95.88 482 ILE A CA 1
ATOM 3872 C C . ILE A 1 482 ? -11.695 27.547 21.062 1 95.88 482 ILE A C 1
ATOM 3874 O O . ILE A 1 482 ? -12.305 26.547 21.453 1 95.88 482 ILE A O 1
ATOM 3878 N N . VAL A 1 483 ? -10.57 27.906 21.516 1 92.56 483 VAL A N 1
ATOM 3879 C CA . VAL A 1 483 ? -9.984 27.266 22.688 1 92.56 483 VAL A CA 1
ATOM 3880 C C . VAL A 1 483 ? -10.367 28.047 23.938 1 92.56 483 VAL A C 1
ATOM 3882 O O . VAL A 1 483 ? -9.984 29.219 24.094 1 92.56 483 VAL A O 1
ATOM 3885 N N . THR A 1 484 ? -11.055 27.391 24.844 1 87.5 484 THR A N 1
ATOM 3886 C CA . THR A 1 484 ? -11.602 28.109 26 1 87.5 484 THR A CA 1
ATOM 3887 C C . THR A 1 484 ? -10.836 27.734 27.266 1 87.5 484 THR A C 1
ATOM 3889 O O . THR A 1 484 ? -11.039 28.359 28.312 1 87.5 484 THR A O 1
ATOM 3892 N N . GLY A 1 485 ? -10.016 26.812 27.141 1 84.38 485 GLY A N 1
ATOM 3893 C CA . GLY A 1 485 ? -9.219 26.406 28.281 1 84.38 485 GLY A CA 1
ATOM 3894 C C . GLY A 1 485 ? -8.172 25.359 27.938 1 84.38 485 GLY A C 1
ATOM 3895 O O . GLY A 1 485 ? -8.414 24.484 27.109 1 84.38 485 GLY A O 1
ATOM 3896 N N . MET A 1 486 ? -7.066 25.438 28.641 1 89.31 486 MET A N 1
ATOM 3897 C CA . MET A 1 486 ? -5.961 24.5 28.453 1 89.31 486 MET A CA 1
ATOM 3898 C C . MET A 1 486 ? -5.09 24.438 29.703 1 89.31 486 MET A C 1
ATOM 3900 O O . MET A 1 486 ? -4.812 25.469 30.328 1 89.31 486 MET A O 1
ATOM 3904 N N . GLY A 1 487 ? -4.676 23.172 30.062 1 83.56 487 GLY A N 1
ATOM 3905 C CA . GLY A 1 487 ? -3.781 23.047 31.203 1 83.56 487 GLY A CA 1
ATOM 3906 C C . GLY A 1 487 ? -3.402 21.609 31.5 1 83.56 487 GLY A C 1
ATOM 3907 O O . GLY A 1 487 ? -3.854 20.688 30.812 1 83.56 487 GLY A O 1
ATOM 3908 N N . GLN A 1 488 ? -2.508 21.453 32.438 1 84.12 488 GLN A N 1
ATOM 3909 C CA . GLN A 1 488 ? -2.111 20.141 32.938 1 84.12 488 GLN A CA 1
ATOM 3910 C C . GLN A 1 488 ? -2.984 19.703 34.125 1 84.12 488 GLN A C 1
ATOM 3912 O O . GLN A 1 488 ? -3.447 20.531 34.906 1 84.12 488 GLN A O 1
ATOM 3917 N N . LEU A 1 489 ? -3.189 18.438 34.156 1 82.5 489 LEU A N 1
ATOM 3918 C CA . LEU A 1 489 ? -3.982 17.891 35.25 1 82.5 489 LEU A CA 1
ATOM 3919 C C . LEU A 1 489 ? -3.09 17.5 36.438 1 82.5 489 LEU A C 1
ATOM 3921 O O . LEU A 1 489 ? -1.982 17 36.25 1 82.5 489 LEU A O 1
ATOM 3925 N N . PRO A 1 490 ? -3.57 17.781 37.625 1 79.25 490 PRO A N 1
ATOM 3926 C CA . PRO A 1 490 ? -2.898 17.141 38.75 1 79.25 490 PRO A CA 1
ATOM 3927 C C . PRO A 1 490 ? -3.016 15.625 38.75 1 79.25 490 PRO A C 1
ATOM 3929 O O . PRO A 1 490 ? -3.699 15.062 37.875 1 79.25 490 PRO A O 1
ATOM 3932 N N . HIS A 1 491 ? -2.199 15.023 39.594 1 77.5 491 HIS A N 1
ATOM 3933 C CA . HIS A 1 491 ? -2.316 13.578 39.688 1 77.5 491 HIS A CA 1
ATOM 3934 C C . HIS A 1 491 ? -3.643 13.172 40.312 1 77.5 491 HIS A C 1
ATOM 3936 O O . HIS A 1 491 ? -3.996 13.664 41.406 1 77.5 491 HIS A O 1
ATOM 3942 N N . PHE A 1 492 ? -4.348 12.445 39.594 1 76.5 492 PHE A N 1
ATOM 3943 C CA . PHE A 1 492 ? -5.605 11.914 40.094 1 76.5 492 PHE A CA 1
ATOM 3944 C C . PHE A 1 492 ? -5.582 10.391 40.125 1 76.5 492 PHE A C 1
ATOM 3946 O O . PHE A 1 492 ? -4.785 9.766 39.438 1 76.5 492 PHE A O 1
ATOM 3953 N N . ARG A 1 493 ? -6.469 9.703 41.062 1 70.38 493 ARG A N 1
ATOM 3954 C CA . ARG A 1 493 ? -6.516 8.25 41.188 1 70.38 493 ARG A CA 1
ATOM 3955 C C . ARG A 1 493 ? -7.441 7.625 40.156 1 70.38 493 ARG A C 1
ATOM 3957 O O . ARG A 1 493 ? -7.301 6.445 39.844 1 70.38 493 ARG A O 1
ATOM 3964 N N . THR A 1 494 ? -8.453 8.484 39.656 1 76.56 494 THR A N 1
ATOM 3965 C CA . THR A 1 494 ? -9.477 7.906 38.781 1 76.56 494 THR A CA 1
ATOM 3966 C C . THR A 1 494 ? -9.781 8.828 37.594 1 76.56 494 THR A C 1
ATOM 3968 O O . THR A 1 494 ? -9.539 10.039 37.688 1 76.56 494 THR A O 1
ATOM 3971 N N . GLN A 1 495 ? -10.312 8.188 36.562 1 79.38 495 GLN A N 1
ATOM 3972 C CA . GLN A 1 495 ? -10.766 8.938 35.406 1 79.38 495 GLN A CA 1
ATOM 3973 C C . GLN A 1 495 ? -11.852 9.938 35.781 1 79.38 495 GLN A C 1
ATOM 3975 O O . GLN A 1 495 ? -11.891 11.055 35.25 1 79.38 495 GLN A O 1
ATOM 3980 N N . ASN A 1 496 ? -12.719 9.547 36.656 1 79.75 496 ASN A N 1
ATOM 3981 C CA . ASN A 1 496 ? -13.812 10.414 37.094 1 79.75 496 ASN A CA 1
ATOM 3982 C C . ASN A 1 496 ? -13.289 11.688 37.75 1 79.75 496 ASN A C 1
ATOM 3984 O O . ASN A 1 496 ? -13.844 12.773 37.531 1 79.75 496 ASN A O 1
ATOM 3988 N N . GLU A 1 497 ? -12.242 11.57 38.531 1 82.12 497 GLU A N 1
ATOM 3989 C CA . GLU A 1 497 ? -11.641 12.742 39.156 1 82.12 497 GLU A CA 1
ATOM 3990 C C . GLU A 1 497 ? -11.07 13.695 38.125 1 82.12 497 GLU A C 1
ATOM 3992 O O . GLU A 1 497 ? -11.172 14.922 38.281 1 82.12 497 GLU A O 1
ATOM 3997 N N . LYS A 1 498 ? -10.539 13.164 37.125 1 81.69 498 LYS A N 1
ATOM 3998 C CA . LYS A 1 498 ? -10.016 13.984 36.062 1 81.69 498 LYS A CA 1
ATOM 3999 C C . LYS A 1 498 ? -11.125 14.781 35.375 1 81.69 498 LYS A C 1
ATOM 4001 O O . LYS A 1 498 ? -10.992 15.992 35.188 1 81.69 498 LYS A O 1
ATOM 4006 N N . VAL A 1 499 ? -12.188 14.062 35.125 1 82.62 499 VAL A N 1
ATOM 4007 C CA . VAL A 1 499 ? -13.32 14.672 34.438 1 82.62 499 VAL A CA 1
ATOM 4008 C C . VAL A 1 499 ? -13.938 15.766 35.281 1 82.62 499 VAL A C 1
ATOM 4010 O O . VAL A 1 499 ? -14.234 16.859 34.812 1 82.62 499 VAL A O 1
ATOM 4013 N N . GLU A 1 500 ? -14.078 15.5 36.5 1 80.62 500 GLU A N 1
ATOM 4014 C CA . GLU A 1 500 ? -14.656 16.469 37.438 1 80.62 500 GLU A CA 1
ATOM 4015 C C . GLU A 1 500 ? -13.781 17.719 37.531 1 80.62 500 GLU A C 1
ATOM 4017 O O . GLU A 1 500 ? -14.289 18.844 37.625 1 80.62 500 GLU A O 1
ATOM 4022 N N . TYR A 1 501 ? -12.547 17.484 37.625 1 77.75 501 TYR A N 1
ATOM 4023 C CA . TYR A 1 501 ? -11.617 18.594 37.688 1 77.75 501 TYR A CA 1
ATOM 4024 C C . TYR A 1 501 ? -11.758 19.5 36.469 1 77.75 501 TYR A C 1
ATOM 4026 O O . TYR A 1 501 ? -11.828 20.734 36.625 1 77.75 501 TYR A O 1
ATOM 4034 N N . VAL A 1 502 ? -11.852 18.969 35.375 1 76.44 502 VAL A N 1
ATOM 4035 C CA . VAL A 1 502 ? -11.93 19.703 34.125 1 76.44 502 VAL A CA 1
ATOM 4036 C C . VAL A 1 502 ? -13.266 20.438 34.031 1 76.44 502 VAL A C 1
ATOM 4038 O O . VAL A 1 502 ? -13.336 21.578 33.562 1 76.44 502 VAL A O 1
ATOM 4041 N N . GLU A 1 503 ? -14.297 19.797 34.562 1 75.56 503 GLU A N 1
ATOM 4042 C CA . GLU A 1 503 ? -15.625 20.391 34.531 1 75.56 503 GLU A CA 1
ATOM 4043 C C . GLU A 1 503 ? -15.703 21.594 35.469 1 75.56 503 GLU A C 1
ATOM 4045 O O . GLU A 1 503 ? -16.453 22.547 35.219 1 75.56 503 GLU A O 1
ATOM 4050 N N . ARG A 1 504 ? -14.969 21.422 36.562 1 65.94 504 ARG A N 1
ATOM 4051 C CA . ARG A 1 504 ? -15.016 22.453 37.562 1 65.94 504 ARG A CA 1
ATOM 4052 C C . ARG A 1 504 ? -14.156 23.656 37.188 1 65.94 504 ARG A C 1
ATOM 4054 O O . ARG A 1 504 ? -14.227 24.703 37.812 1 65.94 504 ARG A O 1
ATOM 4061 N N . GLN A 1 505 ? -13.367 23.438 36.312 1 58.31 505 GLN A N 1
ATOM 4062 C CA . GLN A 1 505 ? -12.398 24.484 36 1 58.31 505 GLN A CA 1
ATOM 4063 C C . GLN A 1 505 ? -13.109 25.797 35.688 1 58.31 505 GLN A C 1
ATOM 4065 O O . GLN A 1 505 ? -12.508 26.875 35.75 1 58.31 505 GLN A O 1
ATOM 4070 N N . PRO A 1 506 ? -14.414 25.891 35.156 1 49.81 506 PRO A N 1
ATOM 4071 C CA . PRO A 1 506 ? -14.898 27.266 35.188 1 49.81 506 PRO A CA 1
ATOM 4072 C C . PRO A 1 506 ? -14.969 27.828 36.594 1 49.81 506 PRO A C 1
ATOM 4074 O O . PRO A 1 506 ? -14.812 29.047 36.781 1 49.81 506 PRO A O 1
ATOM 4077 N N . ARG A 1 507 ? -15.68 27.172 37.594 1 38.78 507 ARG A N 1
ATOM 4078 C CA . ARG A 1 507 ? -16.188 27.719 38.844 1 38.78 507 ARG A CA 1
ATOM 4079 C C . ARG A 1 507 ? -15.07 27.891 39.875 1 38.78 507 ARG A C 1
ATOM 4081 O O . ARG A 1 507 ? -15.312 28.344 41 1 38.78 507 ARG A O 1
ATOM 4088 N N . VAL A 1 508 ? -14.117 27.078 39.812 1 35.31 508 VAL A N 1
ATOM 4089 C CA . VAL A 1 508 ? -13.18 27.375 40.875 1 35.31 508 VAL A CA 1
ATOM 4090 C C . VAL A 1 508 ? -12.367 28.609 40.531 1 35.31 508 VAL A C 1
ATOM 4092 O O . VAL A 1 508 ? -11.906 28.766 39.406 1 35.31 508 VAL A O 1
ATOM 4095 N N . PRO A 1 509 ? -12.453 29.516 41.344 1 36.53 509 PRO A N 1
ATOM 4096 C CA . PRO A 1 509 ? -11.578 30.688 41.219 1 36.53 509 PRO A CA 1
ATOM 4097 C C . PRO A 1 509 ? -10.141 30.328 40.875 1 36.53 509 PRO A C 1
ATOM 4099 O O . PRO A 1 509 ? -9.203 31 41.281 1 36.53 509 PRO A O 1
ATOM 4102 N N . ARG A 1 510 ? -9.844 29.141 40.469 1 43.12 510 ARG A N 1
ATOM 4103 C CA . ARG A 1 510 ? -8.398 29.125 40.25 1 43.12 510 ARG A CA 1
ATOM 4104 C C . ARG A 1 510 ? -7.984 30.172 39.219 1 43.12 510 ARG A C 1
ATOM 4106 O O . ARG A 1 510 ? -8.812 30.641 38.438 1 43.12 510 ARG A O 1
ATOM 4113 N N . LYS A 1 511 ? -6.629 30.484 39.156 1 44.72 511 LYS A N 1
ATOM 4114 C CA . LYS A 1 511 ? -5.738 31.516 38.625 1 44.72 511 LYS A CA 1
ATOM 4115 C C . LYS A 1 511 ? -5.824 31.578 37.094 1 44.72 511 LYS A C 1
ATOM 4117 O O . LYS A 1 511 ? -5.52 32.625 36.5 1 44.72 511 LYS A O 1
ATOM 4122 N N . VAL A 1 512 ? -6.102 30.453 36.312 1 54.72 512 VAL A N 1
ATOM 4123 C CA . VAL A 1 512 ? -5.859 30.75 34.906 1 54.72 512 VAL A CA 1
ATOM 4124 C C . VAL A 1 512 ? -7.145 30.562 34.094 1 54.72 512 VAL A C 1
ATOM 4126 O O . VAL A 1 512 ? -7.473 29.438 33.688 1 54.72 512 VAL A O 1
ATOM 4129 N N . GLN A 1 513 ? -8.164 31.266 34.344 1 64.88 513 GLN A N 1
ATOM 4130 C CA . GLN A 1 513 ? -9.375 31.312 33.531 1 64.88 513 GLN A CA 1
ATOM 4131 C C . GLN A 1 513 ? -9.227 32.312 32.406 1 64.88 513 GLN A C 1
ATOM 4133 O O . GLN A 1 513 ? -8.539 33.312 32.531 1 64.88 513 GLN A O 1
ATOM 4138 N N . MET A 1 514 ? -9.898 31.891 31.359 1 79.5 514 MET A N 1
ATOM 4139 C CA . MET A 1 514 ? -9.945 32.812 30.219 1 79.5 514 MET A CA 1
ATOM 4140 C C . MET A 1 514 ? -10.57 34.125 30.625 1 79.5 514 MET A C 1
ATOM 4142 O O . MET A 1 514 ? -11.688 34.156 31.156 1 79.5 514 MET A O 1
ATOM 4146 N N . PRO A 1 515 ? -9.898 35.219 30.453 1 82.19 515 PRO A N 1
ATOM 4147 C CA . PRO A 1 515 ? -10.484 36.5 30.781 1 82.19 515 PRO A CA 1
ATOM 4148 C C . PRO A 1 515 ? -11.758 36.781 30 1 82.19 515 PRO A C 1
ATOM 4150 O O . PRO A 1 515 ? -11.891 36.375 28.844 1 82.19 515 PRO A O 1
ATOM 4153 N N . SER A 1 516 ? -12.664 37.5 30.641 1 83.88 516 SER A N 1
ATOM 4154 C CA . SER A 1 516 ? -13.977 37.75 30.047 1 83.88 516 SER A CA 1
ATOM 4155 C C . SER A 1 516 ? -13.852 38.562 28.766 1 83.88 516 SER A C 1
ATOM 4157 O O . SER A 1 516 ? -14.688 38.438 27.859 1 83.88 516 SER A O 1
ATOM 4159 N N . ASP A 1 517 ? -12.852 39.375 28.688 1 88.75 517 ASP A N 1
ATOM 4160 C CA . ASP A 1 517 ? -12.695 40.219 27.5 1 88.75 517 ASP A CA 1
ATOM 4161 C C . ASP A 1 517 ? -11.805 39.531 26.469 1 88.75 517 ASP A C 1
ATOM 4163 O O . ASP A 1 517 ? -11.547 40.125 25.406 1 88.75 517 ASP A O 1
ATOM 4167 N N . HIS A 1 518 ? -11.383 38.375 26.797 1 91.62 518 HIS A N 1
ATOM 4168 C CA . HIS A 1 518 ? -10.523 37.594 25.891 1 91.62 518 HIS A CA 1
ATOM 4169 C C . HIS A 1 518 ? -11.258 37.219 24.609 1 91.62 518 HIS A C 1
ATOM 4171 O O . HIS A 1 518 ? -12.438 36.844 24.656 1 91.62 518 HIS A O 1
ATOM 4177 N N . ASN A 1 519 ? -10.664 37.438 23.438 1 94.94 519 ASN A N 1
ATOM 4178 C CA . ASN A 1 519 ? -11.125 36.938 22.141 1 94.94 519 ASN A CA 1
ATOM 4179 C C . ASN A 1 519 ? -10.297 35.75 21.672 1 94.94 519 ASN A C 1
ATOM 4181 O O . ASN A 1 519 ? -9.352 35.906 20.891 1 94.94 519 ASN A O 1
ATOM 4185 N N . PRO A 1 520 ? -10.711 34.594 22.078 1 94.81 520 PRO A N 1
ATOM 4186 C CA . PRO A 1 520 ? -9.875 33.406 21.828 1 94.81 520 PRO A CA 1
ATOM 4187 C C . PRO A 1 520 ? -9.609 33.156 20.344 1 94.81 520 PRO A C 1
ATOM 4189 O O . PRO A 1 520 ? -10.438 33.531 19.5 1 94.81 520 PRO A O 1
ATOM 4192 N N . PRO A 1 521 ? -8.445 32.594 20.016 1 94.19 521 PRO A N 1
ATOM 4193 C CA . PRO A 1 521 ? -8.141 32.281 18.609 1 94.19 521 PRO A CA 1
ATOM 4194 C C . PRO A 1 521 ? -9 31.156 18.047 1 94.19 521 PRO A C 1
ATOM 4196 O O . PRO A 1 521 ? -9.391 30.234 18.781 1 94.19 521 PRO A O 1
ATOM 4199 N N . TYR A 1 522 ? -9.32 31.203 16.797 1 95.94 522 TYR A N 1
ATOM 4200 C CA . TYR A 1 522 ? -9.969 30.109 16.094 1 95.94 522 TYR A CA 1
ATOM 4201 C C . TYR A 1 522 ? -8.938 29.109 15.562 1 95.94 522 TYR A C 1
ATOM 4203 O O . TYR A 1 522 ? -7.949 29.5 14.945 1 95.94 522 TYR A O 1
ATOM 4211 N N . LYS A 1 523 ? -9.164 27.875 15.859 1 97.38 523 LYS A N 1
ATOM 4212 C CA . LYS A 1 523 ? -8.297 26.781 15.438 1 97.38 523 LYS A CA 1
ATOM 4213 C C . LYS A 1 523 ? -9.109 25.656 14.82 1 97.38 523 LYS A C 1
ATOM 4215 O O . LYS A 1 523 ? -10.344 25.672 14.852 1 97.38 523 LYS A O 1
ATOM 4220 N N . ASP A 1 524 ? -8.43 24.75 14.148 1 98.12 524 ASP A N 1
ATOM 4221 C CA . ASP A 1 524 ? -9.039 23.469 13.773 1 98.12 524 ASP A CA 1
ATOM 4222 C C . ASP A 1 524 ? -8.195 22.297 14.266 1 98.12 524 ASP A C 1
ATOM 4224 O O . ASP A 1 524 ? -8.602 21.141 14.141 1 98.12 524 ASP A O 1
ATOM 4228 N N . THR A 1 525 ? -7.023 22.531 14.766 1 97.94 525 THR A N 1
ATOM 4229 C CA . THR A 1 525 ? -6.094 21.578 15.375 1 97.94 525 THR A CA 1
ATOM 4230 C C . THR A 1 525 ? -5.465 22.172 16.641 1 97.94 525 THR A C 1
ATOM 4232 O O . THR A 1 525 ? -5.016 23.328 16.625 1 97.94 525 THR A O 1
ATOM 4235 N N . VAL A 1 526 ? -5.445 21.453 17.688 1 96.25 526 VAL A N 1
ATOM 4236 C CA . VAL A 1 526 ? -4.859 21.969 18.906 1 96.25 526 VAL A CA 1
ATOM 4237 C C . VAL A 1 526 ? -4.117 20.859 19.656 1 96.25 526 VAL A C 1
ATOM 4239 O O . VAL A 1 526 ? -4.574 19.719 19.672 1 96.25 526 VAL A O 1
ATOM 4242 N N . SER A 1 527 ? -3.025 21.203 20.172 1 93.75 527 SER A N 1
ATOM 4243 C CA . SER A 1 527 ? -2.225 20.25 20.938 1 93.75 527 SER A CA 1
ATOM 4244 C C . SER A 1 527 ? -2.711 20.141 22.375 1 93.75 527 SER A C 1
ATOM 4246 O O . SER A 1 527 ? -2.961 21.156 23.031 1 93.75 527 SER A O 1
ATOM 4248 N N . ILE A 1 528 ? -2.828 18.969 22.891 1 93.88 528 ILE A N 1
ATOM 4249 C CA . ILE A 1 528 ? -3.201 18.703 24.281 1 93.88 528 ILE A CA 1
ATOM 4250 C C . ILE A 1 528 ? -1.954 18.359 25.094 1 93.88 528 ILE A C 1
ATOM 4252 O O . ILE A 1 528 ? -1.22 17.422 24.766 1 93.88 528 ILE A O 1
ATOM 4256 N N . PRO A 1 529 ? -1.764 19.109 26.125 1 89.31 529 PRO A N 1
ATOM 4257 C CA . PRO A 1 529 ? -0.582 18.797 26.938 1 89.31 529 PRO A CA 1
ATOM 4258 C C . PRO A 1 529 ? -0.619 17.391 27.531 1 89.31 529 PRO A C 1
ATOM 4260 O O . PRO A 1 529 ? -1.7 16.844 27.766 1 89.31 529 PRO A O 1
ATOM 4263 N N . SER A 1 530 ? 0.562 16.859 27.797 1 88.56 530 SER A N 1
ATOM 4264 C CA . SER A 1 530 ? 0.653 15.562 28.453 1 88.56 530 SER A CA 1
ATOM 4265 C C . SER A 1 530 ? -0.055 15.57 29.797 1 88.56 530 SER A C 1
ATOM 4267 O O . SER A 1 530 ? 0.128 16.484 30.594 1 88.56 530 SER A O 1
ATOM 4269 N N . ARG A 1 531 ? -0.884 14.516 30.016 1 89 531 ARG A N 1
ATOM 4270 C CA . ARG A 1 531 ? -1.719 14.453 31.203 1 89 531 ARG A CA 1
ATOM 4271 C C . ARG A 1 531 ? -2.441 15.773 31.453 1 89 531 ARG A C 1
ATOM 4273 O O . ARG A 1 531 ? -2.373 16.328 32.531 1 89 531 ARG A O 1
ATOM 4280 N N . GLY A 1 532 ? -2.92 16.344 30.453 1 90.06 532 GLY A N 1
ATOM 4281 C CA . GLY A 1 532 ? -3.613 17.625 30.5 1 90.06 532 GLY A CA 1
ATOM 4282 C C . GLY A 1 532 ? -4.934 17.609 29.75 1 90.06 532 GLY A C 1
ATOM 4283 O O . GLY A 1 532 ? -5.535 16.547 29.562 1 90.06 532 GLY A O 1
ATOM 4284 N N . PHE A 1 533 ? -5.449 18.797 29.531 1 91.31 533 PHE A N 1
ATOM 4285 C CA . PHE A 1 533 ? -6.723 18.922 28.828 1 91.31 533 PHE A CA 1
ATOM 4286 C C . PHE A 1 533 ? -6.746 20.188 27.984 1 91.31 533 PHE A C 1
ATOM 4288 O O . PHE A 1 533 ? -5.98 21.125 28.219 1 91.31 533 PHE A O 1
ATOM 4295 N N . THR A 1 534 ? -7.52 20.203 27.016 1 93.75 534 THR A N 1
ATOM 4296 C CA . THR A 1 534 ? -7.895 21.359 26.234 1 93.75 534 THR A CA 1
ATOM 4297 C C . THR A 1 534 ? -9.398 21.406 26 1 93.75 534 THR A C 1
ATOM 4299 O O . THR A 1 534 ? -9.992 20.406 25.578 1 93.75 534 THR A O 1
ATOM 4302 N N . LYS A 1 535 ? -10.039 22.5 26.312 1 93.69 535 LYS A N 1
ATOM 4303 C CA . LYS A 1 535 ? -11.453 22.719 26.047 1 93.69 535 LYS A CA 1
ATOM 4304 C C . LYS A 1 535 ? -11.664 23.516 24.766 1 93.69 535 LYS A C 1
ATOM 4306 O O . LYS A 1 535 ? -11.094 24.594 24.594 1 93.69 535 LYS A O 1
ATOM 4311 N N . ILE A 1 536 ? -12.438 22.938 23.938 1 97 536 ILE A N 1
ATOM 4312 C CA . ILE A 1 536 ? -12.758 23.625 22.688 1 97 536 ILE A CA 1
ATOM 4313 C C . ILE A 1 536 ? -14.266 23.859 22.594 1 97 536 ILE A C 1
ATOM 4315 O O . ILE A 1 536 ? -15.047 23.109 23.172 1 97 536 ILE A O 1
ATOM 4319 N N . ARG A 1 537 ? -14.648 24.906 21.922 1 97.5 537 ARG A N 1
ATOM 4320 C CA . ARG A 1 537 ? -16.047 25.25 21.703 1 97.5 537 ARG A CA 1
ATOM 4321 C C . ARG A 1 537 ? -16.297 25.625 20.25 1 97.5 537 ARG A C 1
ATOM 4323 O O . ARG A 1 537 ? -15.469 26.312 19.625 1 97.5 537 ARG A O 1
ATOM 4330 N N . PHE A 1 538 ? -17.359 25.125 19.656 1 98.38 538 PHE A N 1
ATOM 4331 C CA . PHE A 1 538 ? -17.672 25.438 18.266 1 98.38 538 PHE A CA 1
ATOM 4332 C C . PHE A 1 538 ? -19.188 25.375 18.031 1 98.38 538 PHE A C 1
ATOM 4334 O O . PHE A 1 538 ? -19.922 24.875 18.875 1 98.38 538 PHE A O 1
ATOM 4341 N N . ARG A 1 539 ? -19.578 26 17 1 98.19 539 ARG A N 1
ATOM 4342 C CA . ARG A 1 539 ? -20.953 25.891 16.516 1 98.19 539 ARG A CA 1
ATOM 4343 C C . ARG A 1 539 ? -21.109 24.766 15.516 1 98.19 539 ARG A C 1
ATOM 4345 O O . ARG A 1 539 ? -20.391 24.703 14.516 1 98.19 539 ARG A O 1
ATOM 4352 N N . ALA A 1 540 ? -22.016 23.844 15.773 1 98.62 540 ALA A N 1
ATOM 4353 C CA . ALA A 1 540 ? -22.266 22.734 14.867 1 98.62 540 ALA A CA 1
ATOM 4354 C C . ALA A 1 540 ? -23.156 23.156 13.703 1 98.62 540 ALA A C 1
ATOM 4356 O O . ALA A 1 540 ? -24.266 22.656 13.539 1 98.62 540 ALA A O 1
ATOM 4357 N N . ASP A 1 541 ? -22.609 23.906 12.789 1 98.25 541 ASP A N 1
ATOM 4358 C CA . ASP A 1 541 ? -23.422 24.531 11.75 1 98.25 541 ASP A CA 1
ATOM 4359 C C . ASP A 1 541 ? -23.125 23.922 10.383 1 98.25 541 ASP A C 1
ATOM 4361 O O . ASP A 1 541 ? -23.547 24.453 9.352 1 98.25 541 ASP A O 1
ATOM 4365 N N . ASN A 1 542 ? -22.359 22.891 10.312 1 98.56 542 ASN A N 1
ATOM 4366 C CA . ASN A 1 542 ? -22.016 22.172 9.094 1 98.56 542 ASN A CA 1
ATOM 4367 C C . ASN A 1 542 ? -22.531 20.734 9.133 1 98.56 542 ASN A C 1
ATOM 4369 O O . ASN A 1 542 ? -21.797 19.812 9.508 1 98.56 542 ASN A O 1
ATOM 4373 N N . PRO A 1 543 ? -23.75 20.516 8.734 1 98.75 543 PRO A N 1
ATOM 4374 C CA . PRO A 1 543 ? -24.328 19.172 8.852 1 98.75 543 PRO A CA 1
ATOM 4375 C C . PRO A 1 543 ? -23.531 18.125 8.07 1 98.75 543 PRO A C 1
ATOM 4377 O O . PRO A 1 543 ? -23.094 18.391 6.949 1 98.75 543 PRO A O 1
ATOM 4380 N N . GLY A 1 544 ? -23.266 16.969 8.641 1 98.69 544 GLY A N 1
ATOM 4381 C CA . GLY A 1 544 ? -22.469 15.922 8.031 1 98.69 544 GLY A CA 1
ATOM 4382 C C . GLY A 1 544 ? -21.812 15 9.039 1 98.69 544 GLY A C 1
ATOM 4383 O O . GLY A 1 544 ? -22.188 15.008 10.219 1 98.69 544 GLY A O 1
ATOM 4384 N N . PHE A 1 545 ? -21.031 14.062 8.594 1 98.81 545 PHE A N 1
ATOM 4385 C CA . PHE A 1 545 ? -20.156 13.219 9.383 1 98.81 545 PHE A CA 1
ATOM 4386 C C . PHE A 1 545 ? -18.719 13.719 9.297 1 98.81 545 PHE A C 1
ATOM 4388 O O . PHE A 1 545 ? -18.141 13.781 8.211 1 98.81 545 PHE A O 1
ATOM 4395 N N . TRP A 1 546 ? -18.188 14.078 10.438 1 98.88 546 TRP A N 1
ATOM 4396 C CA . TRP A 1 546 ? -16.859 14.695 10.461 1 98.88 546 TRP A CA 1
ATOM 4397 C C . TRP A 1 546 ? -15.922 13.93 11.383 1 98.88 546 TRP A C 1
ATOM 4399 O O . TRP A 1 546 ? -16.297 13.578 12.508 1 98.88 546 TRP A O 1
ATOM 4409 N N . LEU A 1 547 ? -14.766 13.672 10.898 1 98.81 547 LEU A N 1
ATOM 4410 C CA . LEU A 1 547 ? -13.766 12.953 11.68 1 98.81 547 LEU A CA 1
ATOM 4411 C C . LEU A 1 547 ? -13.117 13.875 12.711 1 98.81 547 LEU A C 1
ATOM 4413 O O . LEU A 1 547 ? -12.797 15.023 12.414 1 98.81 547 LEU A O 1
ATOM 4417 N N . VAL A 1 548 ? -12.984 13.453 13.93 1 98.75 548 VAL A N 1
ATOM 4418 C CA . VAL A 1 548 ? -12.156 14.031 14.977 1 98.75 548 VAL A CA 1
ATOM 4419 C C . VAL A 1 548 ? -11.055 13.047 15.367 1 98.75 548 VAL A C 1
ATOM 4421 O O . VAL A 1 548 ? -11.336 11.883 15.664 1 98.75 548 VAL A O 1
ATOM 4424 N N . HIS A 1 549 ? -9.852 13.508 15.391 1 98.12 549 HIS A N 1
ATOM 4425 C CA . HIS A 1 549 ? -8.812 12.5 15.586 1 98.12 549 HIS A CA 1
ATOM 4426 C C . HIS A 1 549 ? -7.504 13.141 16.047 1 98.12 549 HIS A C 1
ATOM 4428 O O . HIS A 1 549 ? -7.293 14.336 15.859 1 98.12 549 HIS A O 1
ATOM 4434 N N . CYS A 1 550 ? -6.664 12.312 16.719 1 97.44 550 CYS A N 1
ATOM 4435 C CA . CYS A 1 550 ? -5.262 12.672 16.906 1 97.44 550 CYS A CA 1
ATOM 4436 C C . CYS A 1 550 ? -4.539 12.734 15.562 1 97.44 550 CYS A C 1
ATOM 4438 O O . CYS A 1 550 ? -4.629 11.797 14.766 1 97.44 550 CYS A O 1
ATOM 4440 N N . HIS A 1 551 ? -3.869 13.758 15.336 1 96.81 551 HIS A N 1
ATOM 4441 C CA . HIS A 1 551 ? -3.291 14 14.016 1 96.81 551 HIS A CA 1
ATOM 4442 C C . HIS A 1 551 ? -1.974 13.25 13.844 1 96.81 551 HIS A C 1
ATOM 4444 O O . HIS A 1 551 ? -1.324 13.359 12.805 1 96.81 551 HIS A O 1
ATOM 4450 N N . PHE A 1 552 ? -1.586 12.453 14.875 1 93.44 552 PHE A N 1
ATOM 4451 C CA . PHE A 1 552 ? -0.518 11.484 14.672 1 93.44 552 PHE A CA 1
ATOM 4452 C C . PHE A 1 552 ? -1.018 10.289 13.867 1 93.44 552 PHE A C 1
ATOM 4454 O O . PHE A 1 552 ? -1.979 9.625 14.258 1 93.44 552 PHE A O 1
ATOM 4461 N N . GLU A 1 553 ? -0.277 10.023 12.867 1 90.94 553 GLU A N 1
ATOM 4462 C CA . GLU A 1 553 ? -0.724 9.047 11.891 1 90.94 553 GLU A CA 1
ATOM 4463 C C . GLU A 1 553 ? -0.92 7.672 12.531 1 90.94 553 GLU A C 1
ATOM 4465 O O . GLU A 1 553 ? -1.903 6.984 12.242 1 90.94 553 GLU A O 1
ATOM 4470 N N . TRP A 1 554 ? -0.085 7.215 13.375 1 88.25 554 TRP A N 1
ATOM 4471 C CA . TRP A 1 554 ? -0.185 5.883 13.961 1 88.25 554 TRP A CA 1
ATOM 4472 C C . TRP A 1 554 ? -1.321 5.816 14.977 1 88.25 554 TRP A C 1
ATOM 4474 O O . TRP A 1 554 ? -1.974 4.781 15.125 1 88.25 554 TRP A O 1
ATOM 4484 N N . HIS A 1 555 ? -1.528 6.988 15.695 1 92.69 555 HIS A N 1
ATOM 4485 C CA . HIS A 1 555 ? -2.631 7.008 16.656 1 92.69 555 HIS A CA 1
ATOM 4486 C C . HIS A 1 555 ? -3.977 6.93 15.938 1 92.69 555 HIS A C 1
ATOM 4488 O O . HIS A 1 555 ? -4.895 6.258 16.422 1 92.69 555 HIS A O 1
ATOM 4494 N N . LEU A 1 556 ? -4.008 7.617 14.844 1 93.5 556 LEU A N 1
ATOM 4495 C CA . LEU A 1 556 ? -5.199 7.473 14.016 1 93.5 556 LEU A CA 1
ATOM 4496 C C . LEU A 1 556 ? -5.336 6.043 13.508 1 93.5 556 LEU A C 1
ATOM 4498 O O . LEU A 1 556 ? -6.426 5.473 13.531 1 93.5 556 LEU A O 1
ATOM 4502 N N . GLY A 1 557 ? -4.266 5.469 13.117 1 91.69 557 GLY A N 1
ATOM 4503 C CA . GLY A 1 557 ? -4.258 4.129 12.547 1 91.69 557 GLY A CA 1
ATOM 4504 C C . GLY A 1 557 ? -4.695 3.064 13.539 1 91.69 557 GLY A C 1
ATOM 4505 O O . GLY A 1 557 ? -5.25 2.037 13.141 1 91.69 557 GLY A O 1
ATOM 4506 N N . ILE A 1 558 ? -4.473 3.338 14.82 1 92.75 558 ILE A N 1
ATOM 4507 C CA . ILE A 1 558 ? -4.785 2.295 15.797 1 92.75 558 ILE A CA 1
ATOM 4508 C C . ILE A 1 558 ? -6.027 2.688 16.594 1 92.75 558 ILE A C 1
ATOM 4510 O O . ILE A 1 558 ? -6.289 2.131 17.656 1 92.75 558 ILE A O 1
ATOM 4514 N N . GLY A 1 559 ? -6.758 3.736 16.125 1 95 559 GLY A N 1
ATOM 4515 C CA . GLY A 1 559 ? -8.141 3.818 16.578 1 95 559 GLY A CA 1
ATOM 4516 C C . GLY A 1 559 ? -8.438 5.086 17.359 1 95 559 GLY A C 1
ATOM 4517 O O . GLY A 1 559 ? -9.562 5.297 17.812 1 95 559 GLY A O 1
ATOM 4518 N N . MET A 1 560 ? -7.496 6.039 17.469 1 96.44 560 MET A N 1
ATOM 4519 C CA . MET A 1 560 ? -7.715 7.23 18.297 1 96.44 560 MET A CA 1
ATOM 4520 C C . MET A 1 560 ? -8.469 8.297 17.5 1 96.44 560 MET A C 1
ATOM 4522 O O . MET A 1 560 ? -7.891 9.328 17.141 1 96.44 560 MET A O 1
ATOM 4526 N N . SER A 1 561 ? -9.68 8.07 17.297 1 97.88 561 SER A N 1
ATOM 4527 C CA . SER A 1 561 ? -10.562 8.961 16.547 1 97.88 561 SER A CA 1
ATOM 4528 C C . SER A 1 561 ? -12.031 8.672 16.844 1 97.88 561 SER A C 1
ATOM 4530 O O . SER A 1 561 ? -12.344 7.719 17.547 1 97.88 561 SER A O 1
ATOM 4532 N N . PHE A 1 562 ? -12.883 9.477 16.453 1 98.38 562 PHE A N 1
ATOM 4533 C CA . PHE A 1 562 ? -14.32 9.266 16.438 1 98.38 562 PHE A CA 1
ATOM 4534 C C . PHE A 1 562 ? -14.984 10.133 15.375 1 98.38 562 PHE A C 1
ATOM 4536 O O . PHE A 1 562 ? -14.352 11.016 14.797 1 98.38 562 PHE A O 1
ATOM 4543 N N . VAL A 1 563 ? -16.25 9.844 15.078 1 98.62 563 VAL A N 1
ATOM 4544 C CA . VAL A 1 563 ? -17.031 10.594 14.094 1 98.62 563 VAL A CA 1
ATOM 4545 C C . VAL A 1 563 ? -18.031 11.492 14.805 1 98.62 563 VAL A C 1
ATOM 4547 O O . VAL A 1 563 ? -18.766 11.039 15.688 1 98.62 563 VAL A O 1
ATOM 4550 N N . LEU A 1 564 ? -18 12.742 14.453 1 98.75 564 LEU A N 1
ATOM 4551 C CA . LEU A 1 564 ? -19.016 13.688 14.906 1 98.75 564 LEU A CA 1
ATOM 4552 C C . LEU A 1 564 ? -20.125 13.828 13.867 1 98.75 564 LEU A C 1
ATOM 4554 O O . LEU A 1 564 ? -19.875 14.297 12.758 1 98.75 564 LEU A O 1
ATOM 4558 N N . GLN A 1 565 ? -21.266 13.367 14.195 1 98.62 565 GLN A N 1
ATOM 4559 C CA . GLN A 1 565 ? -22.422 13.617 13.344 1 98.62 565 GLN A CA 1
ATOM 4560 C C . GLN A 1 565 ? -23.109 14.922 13.719 1 98.62 565 GLN A C 1
ATOM 4562 O O . GLN A 1 565 ? -23.547 15.102 14.852 1 98.62 565 GLN A O 1
ATOM 4567 N N . VAL A 1 566 ? -23.188 15.812 12.797 1 98.81 566 VAL A N 1
ATOM 4568 C CA . VAL A 1 566 ? -23.859 17.094 12.992 1 98.81 566 VAL A CA 1
ATOM 4569 C C . VAL A 1 566 ? -25.203 17.094 12.258 1 98.81 566 VAL A C 1
ATOM 4571 O O . VAL A 1 566 ? -25.234 17.094 11.023 1 98.81 566 VAL A O 1
ATOM 4574 N N . GLY A 1 567 ? -26.266 17.125 13.031 1 98.56 567 GLY A N 1
ATOM 4575 C CA . GLY A 1 567 ? -27.594 17.125 12.438 1 98.56 567 GLY A CA 1
ATOM 4576 C C . GLY A 1 567 ? -28.062 15.742 12.023 1 98.56 567 GLY A C 1
ATOM 4577 O O . GLY A 1 567 ? -27.391 14.742 12.297 1 98.56 567 GLY A O 1
ATOM 4578 N N . GLU A 1 568 ? -29.25 15.688 11.453 1 97.5 568 GLU A N 1
ATOM 4579 C CA . GLU A 1 568 ? -29.828 14.477 10.891 1 97.5 568 GLU A CA 1
ATOM 4580 C C . GLU A 1 568 ? -29.453 14.305 9.43 1 97.5 568 GLU A C 1
ATOM 4582 O O . GLU A 1 568 ? -29.078 15.266 8.766 1 97.5 568 GLU A O 1
ATOM 4587 N N . ILE A 1 569 ? -29.531 13.094 9 1 96.94 569 ILE A N 1
ATOM 4588 C CA . ILE A 1 569 ? -29.125 12.75 7.641 1 96.94 569 ILE A CA 1
ATOM 4589 C C . ILE A 1 569 ? -29.875 13.625 6.641 1 96.94 569 ILE A C 1
ATOM 4591 O O . ILE A 1 569 ? -29.297 14.094 5.656 1 96.94 569 ILE A O 1
ATOM 4595 N N . GLU A 1 570 ? -31.172 13.922 6.922 1 97 570 GLU A N 1
ATOM 4596 C CA . GLU A 1 570 ? -32.031 14.688 6.016 1 97 570 GLU A CA 1
ATOM 4597 C C . GLU A 1 570 ? -31.562 16.125 5.906 1 97 570 GLU A C 1
ATOM 4599 O O . GLU A 1 570 ? -31.906 16.828 4.957 1 97 570 GLU A O 1
ATOM 4604 N N . GLN A 1 571 ? -30.766 16.609 6.875 1 98.12 571 GLN A N 1
ATOM 4605 C CA . GLN A 1 571 ? -30.297 18 6.902 1 98.12 571 GLN A CA 1
ATOM 4606 C C . GLN A 1 571 ? -28.984 18.141 6.164 1 98.12 571 GLN A C 1
ATOM 4608 O O . GLN A 1 571 ? -28.5 19.266 5.957 1 98.12 571 GLN A O 1
ATOM 4613 N N . MET A 1 572 ? -28.406 17.078 5.734 1 98.19 572 MET A N 1
ATOM 4614 C CA . MET A 1 572 ? -27.094 17.094 5.09 1 98.19 572 MET A CA 1
ATOM 4615 C C . MET A 1 572 ? -27.234 17.344 3.588 1 98.19 572 MET A C 1
ATOM 4617 O O . MET A 1 572 ? -28.234 16.938 2.98 1 98.19 572 MET A O 1
ATOM 4621 N N . LYS A 1 573 ? -26.266 17.969 3.033 1 96.81 573 LYS A N 1
ATOM 4622 C CA . LYS A 1 573 ? -26.219 18.125 1.583 1 96.81 573 LYS A CA 1
ATOM 4623 C C . LYS A 1 573 ? -25.938 16.797 0.891 1 96.81 573 LYS A C 1
ATOM 4625 O O . LYS A 1 573 ? -25.141 15.992 1.382 1 96.81 573 LYS A O 1
ATOM 4630 N N . ARG A 1 574 ? -26.578 16.594 -0.23 1 95.38 574 ARG A N 1
ATOM 4631 C CA . ARG A 1 574 ? -26.422 15.344 -0.965 1 95.38 574 ARG A CA 1
ATOM 4632 C C . ARG A 1 574 ? -25.359 15.484 -2.049 1 95.38 574 ARG A C 1
ATOM 4634 O O . ARG A 1 574 ? -25.266 16.531 -2.703 1 95.38 574 ARG A O 1
ATOM 4641 N N . PRO A 1 575 ? -24.531 14.43 -2.189 1 97.12 575 PRO A N 1
ATOM 4642 C CA . PRO A 1 575 ? -23.609 14.453 -3.322 1 97.12 575 PRO A CA 1
ATOM 4643 C C . PRO A 1 575 ? -24.312 14.281 -4.668 1 97.12 575 PRO A C 1
ATOM 4645 O O . PRO A 1 575 ? -25.5 13.938 -4.707 1 97.12 575 PRO A O 1
ATOM 4648 N N . PRO A 1 576 ? -23.578 14.562 -5.758 1 95.75 576 PRO A N 1
ATOM 4649 C CA . PRO A 1 576 ? -24.156 14.273 -7.074 1 95.75 576 PRO A CA 1
ATOM 4650 C C . PRO A 1 576 ? -24.594 12.812 -7.219 1 95.75 576 PRO A C 1
ATOM 4652 O O . PRO A 1 576 ? -24 11.93 -6.594 1 95.75 576 PRO A O 1
ATOM 4655 N N . ALA A 1 577 ? -25.562 12.57 -8.07 1 94.81 577 ALA A N 1
ATOM 4656 C CA . ALA A 1 577 ? -26.172 11.25 -8.227 1 94.81 577 ALA A CA 1
ATOM 4657 C C . ALA A 1 577 ? -25.141 10.227 -8.703 1 94.81 577 ALA A C 1
ATOM 4659 O O . ALA A 1 577 ? -25.234 9.039 -8.367 1 94.81 577 ALA A O 1
ATOM 4660 N N . ASP A 1 578 ? -24.188 10.664 -9.445 1 95.31 578 ASP A N 1
ATOM 4661 C CA . ASP A 1 578 ? -23.203 9.742 -10.023 1 95.31 578 ASP A CA 1
ATOM 4662 C C . ASP A 1 578 ? -21.938 9.68 -9.18 1 95.31 578 ASP A C 1
ATOM 4664 O O . ASP A 1 578 ? -20.891 9.211 -9.641 1 95.31 578 ASP A O 1
ATOM 4668 N N . PHE A 1 579 ? -22.031 10.234 -7.926 1 98 579 PHE A N 1
ATOM 4669 C CA . PHE A 1 579 ? -20.859 10.18 -7.047 1 98 579 PHE A CA 1
ATOM 4670 C C . PHE A 1 579 ? -20.453 8.734 -6.785 1 98 579 PHE A C 1
ATOM 4672 O O . PHE A 1 579 ? -21.312 7.867 -6.605 1 98 579 PHE A O 1
ATOM 4679 N N . PRO A 1 580 ? -19.172 8.438 -6.773 1 97.81 580 PRO A N 1
ATOM 4680 C CA . PRO A 1 580 ? -18.703 7.055 -6.641 1 97.81 580 PRO A CA 1
ATOM 4681 C C . PRO A 1 580 ? -19.234 6.375 -5.375 1 97.81 580 PRO A C 1
ATOM 4683 O O . PRO A 1 580 ? -19.266 6.996 -4.309 1 97.81 580 PRO A O 1
ATOM 4686 N N . ARG A 1 581 ? -19.609 5.164 -5.5 1 97.31 581 ARG A N 1
ATOM 4687 C CA . ARG A 1 581 ? -20.062 4.336 -4.387 1 97.31 581 ARG A CA 1
ATOM 4688 C C . ARG A 1 581 ? -19.109 3.174 -4.141 1 97.31 581 ARG A C 1
ATOM 4690 O O . ARG A 1 581 ? -18.344 2.795 -5.031 1 97.31 581 ARG A O 1
ATOM 4697 N N . CYS A 1 582 ? -19.062 2.689 -2.975 1 97.44 582 CYS A N 1
ATOM 4698 C CA . CYS A 1 582 ? -18.266 1.518 -2.631 1 97.44 582 CYS A CA 1
ATOM 4699 C C . CYS A 1 582 ? -18.875 0.771 -1.45 1 97.44 582 CYS A C 1
ATOM 4701 O O . CYS A 1 582 ? -19.828 1.244 -0.841 1 97.44 582 CYS A O 1
ATOM 4703 N N . GLY A 1 583 ? -18.375 -0.406 -1.202 1 97.44 583 GLY A N 1
ATOM 4704 C CA . GLY A 1 583 ? -18.844 -1.225 -0.096 1 97.44 583 GLY A CA 1
ATOM 4705 C C . GLY A 1 583 ? -18.641 -2.711 -0.325 1 97.44 583 GLY A C 1
ATOM 4706 O O . GLY A 1 583 ? -17.969 -3.111 -1.274 1 97.44 583 GLY A O 1
ATOM 4707 N N . SER A 1 584 ? -19.141 -3.471 0.606 1 98.06 584 SER A N 1
ATOM 4708 C CA . SER A 1 584 ? -19 -4.922 0.546 1 98.06 584 SER A CA 1
ATOM 4709 C C . SER A 1 584 ? -19.922 -5.527 -0.5 1 98.06 584 SER A C 1
ATOM 4711 O O . SER A 1 584 ? -21 -4.977 -0.781 1 98.06 584 SER A O 1
ATOM 4713 N N . PHE A 1 585 ? -19.531 -6.453 -1.225 1 98.19 585 PHE A N 1
ATOM 4714 C CA . PHE A 1 585 ? -20.297 -7.262 -2.164 1 98.19 585 PHE A CA 1
ATOM 4715 C C . PHE A 1 585 ? -20.375 -8.711 -1.691 1 98.19 585 PHE A C 1
ATOM 4717 O O . PHE A 1 585 ? -19.406 -9.469 -1.824 1 98.19 585 PHE A O 1
ATOM 4724 N N . GLN A 1 586 ? -21.453 -9.109 -1.14 1 97.31 586 GLN A N 1
ATOM 4725 C CA . GLN A 1 586 ? -21.688 -10.445 -0.591 1 97.31 586 GLN A CA 1
ATOM 4726 C C . GLN A 1 586 ? -23.031 -11 -1.054 1 97.31 586 GLN A C 1
ATOM 4728 O O . GLN A 1 586 ? -23.938 -11.227 -0.24 1 97.31 586 GLN A O 1
ATOM 4733 N N . PRO A 1 587 ? -23.094 -11.32 -2.311 1 94.19 587 PRO A N 1
ATOM 4734 C CA . PRO A 1 587 ? -24.359 -11.867 -2.814 1 94.19 587 PRO A CA 1
ATOM 4735 C C . PRO A 1 587 ? -24.75 -13.18 -2.139 1 94.19 587 PRO A C 1
ATOM 4737 O O . PRO A 1 587 ? -23.891 -13.891 -1.628 1 94.19 587 PRO A O 1
ATOM 4740 N N . ASP A 1 588 ? -26.031 -13.461 -2.184 1 91.5 588 ASP A N 1
ATOM 4741 C CA . ASP A 1 588 ? -26.5 -14.75 -1.686 1 91.5 588 ASP A CA 1
ATOM 4742 C C . ASP A 1 588 ? -26.016 -15.891 -2.578 1 91.5 588 ASP A C 1
ATOM 4744 O O . ASP A 1 588 ? -25.859 -15.719 -3.789 1 91.5 588 ASP A O 1
ATOM 4748 N N . VAL A 1 589 ? -25.594 -16.938 -1.929 1 88.56 589 VAL A N 1
ATOM 4749 C CA . VAL A 1 589 ? -25.109 -18.094 -2.684 1 88.56 589 VAL A CA 1
ATOM 4750 C C . VAL A 1 589 ? -26.266 -19.078 -2.881 1 88.56 589 VAL A C 1
ATOM 4752 O O . VAL A 1 589 ? -26.891 -19.531 -1.912 1 88.56 589 VAL A O 1
ATOM 4755 N N . ARG A 1 590 ? -26.797 -19.266 -4.074 1 73.31 590 ARG A N 1
ATOM 4756 C CA . ARG A 1 590 ? -27.797 -20.297 -4.352 1 73.31 590 ARG A CA 1
ATOM 4757 C C . ARG A 1 590 ? -27.125 -21.625 -4.73 1 73.31 590 ARG A C 1
ATOM 4759 O O . ARG A 1 590 ? -26.328 -21.672 -5.664 1 73.31 590 ARG A O 1
ATOM 4766 N N . VAL A 1 591 ? -26.938 -22.469 -3.812 1 66.06 591 VAL A N 1
ATOM 4767 C CA . VAL A 1 591 ? -26.375 -23.781 -4.129 1 66.06 591 VAL A CA 1
ATOM 4768 C C . VAL A 1 591 ? -27.406 -24.609 -4.906 1 66.06 591 VAL A C 1
ATOM 4770 O O . VAL A 1 591 ? -28.547 -24.766 -4.465 1 66.06 591 VAL A O 1
ATOM 4773 N N . PRO A 1 592 ? -27.156 -24.859 -6.102 1 58.81 592 PRO A N 1
ATOM 4774 C CA . PRO A 1 592 ? -28.125 -25.719 -6.766 1 58.81 592 PRO A CA 1
ATOM 4775 C C . PRO A 1 592 ? -28.391 -27.016 -5.988 1 58.81 592 PRO A C 1
ATOM 4777 O O . PRO A 1 592 ? -27.5 -27.547 -5.332 1 58.81 592 PRO A O 1
ATOM 4780 N N . ALA A 1 593 ? -29.672 -27.188 -5.746 1 50 593 ALA A N 1
ATOM 4781 C CA . ALA A 1 593 ? -30.094 -28.453 -5.145 1 50 593 ALA A CA 1
ATOM 4782 C C . ALA A 1 593 ? -29.406 -29.641 -5.805 1 50 593 ALA A C 1
ATOM 4784 O O . ALA A 1 593 ? -29.234 -29.656 -7.027 1 50 593 ALA A O 1
ATOM 4785 N N . PRO A 1 594 ? -28.625 -30.344 -4.922 1 42.91 594 PRO A N 1
ATOM 4786 C CA . PRO A 1 594 ? -28.016 -31.547 -5.504 1 42.91 594 PRO A CA 1
ATOM 4787 C C . PRO A 1 594 ? -28.922 -32.25 -6.52 1 42.91 594 PRO A C 1
ATOM 4789 O O . PRO A 1 594 ? -30.156 -32.219 -6.375 1 42.91 594 PRO A O 1
ATOM 4792 N N . ALA A 1 595 ? -28.391 -32.188 -7.734 1 39.53 595 ALA A N 1
ATOM 4793 C CA . ALA A 1 595 ? -29.188 -33.094 -8.562 1 39.53 595 ALA A CA 1
ATOM 4794 C C . ALA A 1 595 ? -29.422 -34.438 -7.859 1 39.53 595 ALA A C 1
ATOM 4796 O O . ALA A 1 595 ? -28.484 -35.094 -7.43 1 39.53 595 ALA A O 1
ATOM 4797 N N . LEU A 1 596 ? -30.688 -34.75 -7.324 1 33.53 596 LEU A N 1
ATOM 4798 C CA . LEU A 1 596 ? -31.031 -36.094 -6.969 1 33.53 596 LEU A CA 1
ATOM 4799 C C . LEU A 1 596 ? -30.719 -37.062 -8.117 1 33.53 596 LEU A C 1
ATOM 4801 O O . LEU A 1 596 ? -31.047 -36.781 -9.273 1 33.53 596 LEU A O 1
ATOM 4805 N N . MET B 1 1 ? 7.199 -10.961 10.062 1 50.03 1 MET B N 1
ATOM 4806 C CA . MET B 1 1 ? 6.867 -12.305 10.531 1 50.03 1 MET B CA 1
ATOM 4807 C C . MET B 1 1 ? 7.113 -12.43 12.031 1 50.03 1 MET B C 1
ATOM 4809 O O . MET B 1 1 ? 6.207 -12.781 12.789 1 50.03 1 MET B O 1
ATOM 4813 N N . VAL B 1 2 ? 8.406 -12.562 12.266 1 60.78 2 VAL B N 1
ATOM 4814 C CA . VAL B 1 2 ? 8.703 -12.766 13.68 1 60.78 2 VAL B CA 1
ATOM 4815 C C . VAL B 1 2 ? 8.359 -11.5 14.461 1 60.78 2 VAL B C 1
ATOM 4817 O O . VAL B 1 2 ? 9.242 -10.844 15.016 1 60.78 2 VAL B O 1
ATOM 4820 N N . LEU B 1 3 ? 7.008 -11.273 14.242 1 79.06 3 LEU B N 1
ATOM 4821 C CA . LEU B 1 3 ? 6.504 -10.094 14.938 1 79.06 3 LEU B CA 1
ATOM 4822 C C . LEU B 1 3 ? 5.977 -10.461 16.312 1 79.06 3 LEU B C 1
ATOM 4824 O O . LEU B 1 3 ? 6.375 -11.484 16.891 1 79.06 3 LEU B O 1
ATOM 4828 N N . SER B 1 4 ? 5.219 -9.695 16.812 1 82.38 4 SER B N 1
ATOM 4829 C CA . SER B 1 4 ? 4.805 -9.789 18.219 1 82.38 4 SER B CA 1
ATOM 4830 C C . SER B 1 4 ? 4.117 -11.125 18.484 1 82.38 4 SER B C 1
ATOM 4832 O O . SER B 1 4 ? 4.23 -11.672 19.594 1 82.38 4 SER B O 1
ATOM 4834 N N . ALA B 1 5 ? 3.576 -11.672 17.438 1 87.94 5 ALA B N 1
ATOM 4835 C CA . ALA B 1 5 ? 2.885 -12.953 17.609 1 87.94 5 ALA B CA 1
ATOM 4836 C C . ALA B 1 5 ? 3.873 -14.078 17.891 1 87.94 5 ALA B C 1
ATOM 4838 O O . ALA B 1 5 ? 3.51 -15.094 18.5 1 87.94 5 ALA B O 1
ATOM 4839 N N . CYS B 1 6 ? 5.121 -13.938 17.5 1 90.75 6 CYS B N 1
ATOM 4840 C CA . CYS B 1 6 ? 6.117 -15 17.578 1 90.75 6 CYS B CA 1
ATOM 4841 C C . CYS B 1 6 ? 6.91 -14.898 18.875 1 90.75 6 CYS B C 1
ATOM 4843 O O . CYS B 1 6 ? 7.852 -15.664 19.094 1 90.75 6 CYS B O 1
ATOM 4845 N N . GLY B 1 7 ? 6.586 -13.906 19.688 1 87.75 7 GLY B N 1
ATOM 4846 C CA . GLY B 1 7 ? 7.289 -13.766 20.953 1 87.75 7 GLY B CA 1
ATOM 4847 C C . GLY B 1 7 ? 8.797 -13.711 20.797 1 87.75 7 GLY B C 1
ATOM 4848 O O . GLY B 1 7 ? 9.32 -12.914 20.016 1 87.75 7 GLY B O 1
ATOM 4849 N N . ASP B 1 8 ? 9.469 -14.711 21.422 1 88.69 8 ASP B N 1
ATOM 4850 C CA . ASP B 1 8 ? 10.922 -14.695 21.453 1 88.69 8 ASP B CA 1
ATOM 4851 C C . ASP B 1 8 ? 11.508 -15.664 20.422 1 88.69 8 ASP B C 1
ATOM 4853 O O . ASP B 1 8 ? 12.648 -16.109 20.547 1 88.69 8 ASP B O 1
ATOM 4857 N N . CYS B 1 9 ? 10.797 -16 19.406 1 90.94 9 CYS B N 1
ATOM 4858 C CA . CYS B 1 9 ? 11.25 -16.953 18.391 1 90.94 9 CYS B CA 1
ATOM 4859 C C . CYS B 1 9 ? 12.539 -16.469 17.75 1 90.94 9 CYS B C 1
ATOM 4861 O O . CYS B 1 9 ? 13.508 -17.234 17.625 1 90.94 9 CYS B O 1
ATOM 4863 N N . ARG B 1 10 ? 12.602 -15.266 17.422 1 85.31 10 ARG B N 1
ATOM 4864 C CA . ARG B 1 10 ? 13.758 -14.734 16.719 1 85.31 10 ARG B CA 1
ATOM 4865 C C . ARG B 1 10 ? 15.008 -14.789 17.594 1 85.31 10 ARG B C 1
ATOM 4867 O O . ARG B 1 10 ? 16.125 -14.82 17.078 1 85.31 10 ARG B O 1
ATOM 4874 N N . TRP B 1 11 ? 14.75 -14.828 18.859 1 84.38 11 TRP B N 1
ATOM 4875 C CA . TRP B 1 11 ? 15.883 -14.789 19.781 1 84.38 11 TRP B CA 1
ATOM 4876 C C . TRP B 1 11 ? 16.234 -16.188 20.266 1 84.38 11 TRP B C 1
ATOM 4878 O O . TRP B 1 11 ? 16.969 -16.344 21.25 1 84.38 11 TRP B O 1
ATOM 4888 N N . GLY B 1 12 ? 15.648 -17.172 19.672 1 86.56 12 GLY B N 1
ATOM 4889 C CA . GLY B 1 12 ? 16.125 -18.531 19.891 1 86.56 12 GLY B CA 1
ATOM 4890 C C . GLY B 1 12 ? 15.148 -19.391 20.656 1 86.56 12 GLY B C 1
ATOM 4891 O O . GLY B 1 12 ? 15.383 -20.594 20.844 1 86.56 12 GLY B O 1
ATOM 4892 N N . ASN B 1 13 ? 13.992 -18.828 21.094 1 91.94 13 ASN B N 1
ATOM 4893 C CA . ASN B 1 13 ? 12.984 -19.641 21.766 1 91.94 13 ASN B CA 1
ATOM 4894 C C . ASN B 1 13 ? 12.156 -20.438 20.75 1 91.94 13 ASN B C 1
ATOM 4896 O O . ASN B 1 13 ? 11.117 -19.969 20.281 1 91.94 13 ASN B O 1
ATOM 4900 N N . ARG B 1 14 ? 12.445 -21.688 20.609 1 93.62 14 ARG B N 1
ATOM 4901 C CA . ARG B 1 14 ? 11.875 -22.547 19.562 1 93.62 14 ARG B CA 1
ATOM 4902 C C . ARG B 1 14 ? 10.383 -22.766 19.797 1 93.62 14 ARG B C 1
ATOM 4904 O O . ARG B 1 14 ? 9.609 -22.859 18.828 1 93.62 14 ARG B O 1
ATOM 4911 N N . SER B 1 15 ? 10 -22.859 21 1 92.81 15 SER B N 1
ATOM 4912 C CA . SER B 1 15 ? 8.594 -23.109 21.297 1 92.81 15 SER B CA 1
ATOM 4913 C C . SER B 1 15 ? 7.719 -21.938 20.844 1 92.81 15 SER B C 1
ATOM 4915 O O . SER B 1 15 ? 6.566 -22.141 20.453 1 92.81 15 SER B O 1
ATOM 4917 N N . HIS B 1 16 ? 8.266 -20.703 20.891 1 91.81 16 HIS B N 1
ATOM 4918 C CA . HIS B 1 16 ? 7.516 -19.516 20.516 1 91.81 16 HIS B CA 1
ATOM 4919 C C . HIS B 1 16 ? 7.273 -19.469 19.016 1 91.81 16 HIS B C 1
ATOM 4921 O O . HIS B 1 16 ? 6.344 -18.797 18.547 1 91.81 16 HIS B O 1
ATOM 4927 N N . CYS B 1 17 ? 8.102 -20.188 18.281 1 94.31 17 CYS B N 1
ATOM 4928 C CA . CYS B 1 17 ? 7.965 -20.203 16.828 1 94.31 17 CYS B CA 1
ATOM 4929 C C . CYS B 1 17 ? 6.699 -20.922 16.406 1 94.31 17 CYS B C 1
ATOM 4931 O O . CYS B 1 17 ? 6.273 -20.828 15.258 1 94.31 17 CYS B O 1
ATOM 4933 N N . PHE B 1 18 ? 6.086 -21.562 17.344 1 92.94 18 PHE B N 1
ATOM 4934 C CA . PHE B 1 18 ? 4.891 -22.328 17.031 1 92.94 18 PHE B CA 1
ATOM 4935 C C . PHE B 1 18 ? 3.658 -21.719 17.688 1 92.94 18 PHE B C 1
ATOM 4937 O O . PHE B 1 18 ? 2.602 -22.344 17.75 1 92.94 18 PHE B O 1
ATOM 4944 N N . HIS B 1 19 ? 3.797 -20.438 18.188 1 89.06 19 HIS B N 1
ATOM 4945 C CA . HIS B 1 19 ? 2.635 -19.719 18.688 1 89.06 19 HIS B CA 1
ATOM 4946 C C . HIS B 1 19 ? 1.569 -19.562 17.609 1 89.06 19 HIS B C 1
ATOM 4948 O O . HIS B 1 19 ? 1.889 -19.516 16.422 1 89.06 19 HIS B O 1
ATOM 4954 N N . PRO B 1 20 ? 0.358 -19.391 18.188 1 83.12 20 PRO B N 1
ATOM 4955 C CA . PRO B 1 20 ? -0.698 -19.109 17.219 1 83.12 20 PRO B CA 1
ATOM 4956 C C . PRO B 1 20 ? -0.428 -17.859 16.406 1 83.12 20 PRO B C 1
ATOM 4958 O O . PRO B 1 20 ? 0.042 -16.859 16.938 1 83.12 20 PRO B O 1
ATOM 4961 N N . GLN B 1 21 ? -0.604 -17.953 15.172 1 86.88 21 GLN B N 1
ATOM 4962 C CA . GLN B 1 21 ? -0.541 -16.844 14.234 1 86.88 21 GLN B CA 1
ATOM 4963 C C . GLN B 1 21 ? 0.895 -16.359 14.047 1 86.88 21 GLN B C 1
ATOM 4965 O O . GLN B 1 21 ? 1.129 -15.305 13.445 1 86.88 21 GLN B O 1
ATOM 4970 N N . CYS B 1 22 ? 1.854 -17.094 14.633 1 91.31 22 CYS B N 1
ATOM 4971 C CA . CYS B 1 22 ? 3.246 -16.781 14.328 1 91.31 22 CYS B CA 1
ATOM 4972 C C . CYS B 1 22 ? 3.594 -17.156 12.898 1 91.31 22 CYS B C 1
ATOM 4974 O O . CYS B 1 22 ? 3.385 -18.297 12.477 1 91.31 22 CYS B O 1
ATOM 4976 N N . ILE B 1 23 ? 4.047 -16.25 12.148 1 94 23 ILE B N 1
ATOM 4977 C CA . ILE B 1 23 ? 4.609 -16.469 10.828 1 94 23 ILE B CA 1
ATOM 4978 C C . ILE B 1 23 ? 6.129 -16.344 10.883 1 94 23 ILE B C 1
ATOM 4980 O O . ILE B 1 23 ? 6.664 -15.234 10.938 1 94 23 ILE B O 1
ATOM 4984 N N . THR B 1 24 ? 6.824 -17.406 10.734 1 95.5 24 THR B N 1
ATOM 4985 C CA . THR B 1 24 ? 8.266 -17.391 10.938 1 95.5 24 THR B CA 1
ATOM 4986 C C . THR B 1 24 ? 8.992 -17 9.648 1 95.5 24 THR B C 1
ATOM 4988 O O . THR B 1 24 ? 10.047 -16.375 9.695 1 95.5 24 THR B O 1
ATOM 4991 N N . ALA B 1 25 ? 8.406 -17.453 8.516 1 95.62 25 ALA B N 1
ATOM 4992 C CA . ALA B 1 25 ? 9.078 -17.266 7.234 1 95.62 25 ALA B CA 1
ATOM 4993 C C . ALA B 1 25 ? 10.531 -17.734 7.301 1 95.62 25 ALA B C 1
ATOM 4995 O O . ALA B 1 25 ? 10.805 -18.891 7.664 1 95.62 25 ALA B O 1
ATOM 4996 N N . ASP B 1 26 ? 11.508 -16.844 7.09 1 95.25 26 ASP B N 1
ATOM 4997 C CA . ASP B 1 26 ? 12.898 -17.281 7.09 1 95.25 26 ASP B CA 1
ATOM 4998 C C . ASP B 1 26 ? 13.594 -16.906 8.398 1 95.25 26 ASP B C 1
ATOM 5000 O O . ASP B 1 26 ? 14.82 -16.953 8.492 1 95.25 26 ASP B O 1
ATOM 5004 N N . GLY B 1 27 ? 12.922 -16.406 9.352 1 93.12 27 GLY B N 1
ATOM 5005 C CA . GLY B 1 27 ? 13.445 -16.141 10.68 1 93.12 27 GLY B CA 1
ATOM 5006 C C . GLY B 1 27 ? 13.789 -14.672 10.891 1 93.12 27 GLY B C 1
ATOM 5007 O O . GLY B 1 27 ? 14.062 -14.25 12.023 1 93.12 27 GLY B O 1
ATOM 5008 N N . MET B 1 28 ? 13.75 -13.922 9.875 1 90.62 28 MET B N 1
ATOM 5009 C CA . MET B 1 28 ? 14.078 -12.5 9.984 1 90.62 28 MET B CA 1
ATOM 5010 C C . MET B 1 28 ? 12.805 -11.656 10.094 1 90.62 28 MET B C 1
ATOM 5012 O O . MET B 1 28 ? 11.812 -11.938 9.414 1 90.62 28 MET B O 1
ATOM 5016 N N . GLU B 1 29 ? 12.93 -10.602 10.891 1 88.56 29 GLU B N 1
ATOM 5017 C CA . GLU B 1 29 ? 11.773 -9.734 11.094 1 88.56 29 GLU B CA 1
ATOM 5018 C C . GLU B 1 29 ? 11.531 -8.852 9.875 1 88.56 29 GLU B C 1
ATOM 5020 O O . GLU B 1 29 ? 12.438 -8.156 9.414 1 88.56 29 GLU B O 1
ATOM 5025 N N . ARG B 1 30 ? 10.328 -8.891 9.43 1 88.25 30 ARG B N 1
ATOM 5026 C CA . ARG B 1 30 ? 9.852 -7.934 8.445 1 88.25 30 ARG B CA 1
ATOM 5027 C C . ARG B 1 30 ? 8.328 -7.934 8.375 1 88.25 30 ARG B C 1
ATOM 5029 O O . ARG B 1 30 ? 7.68 -8.914 8.758 1 88.25 30 ARG B O 1
ATOM 5036 N N . GLY B 1 31 ? 7.777 -6.855 7.883 1 88 31 GLY B N 1
ATOM 5037 C CA . GLY B 1 31 ? 6.344 -6.852 7.633 1 88 31 GLY B CA 1
ATOM 5038 C C . GLY B 1 31 ? 5.91 -7.902 6.629 1 88 31 GLY B C 1
ATOM 5039 O O . GLY B 1 31 ? 6.688 -8.289 5.754 1 88 31 GLY B O 1
ATOM 5040 N N . VAL B 1 32 ? 4.652 -8.414 6.746 1 91.88 32 VAL B N 1
ATOM 5041 C CA . VAL B 1 32 ? 4.137 -9.406 5.816 1 91.88 32 VAL B CA 1
ATOM 5042 C C . VAL B 1 32 ? 2.689 -9.07 5.453 1 91.88 32 VAL B C 1
ATOM 5044 O O . VAL B 1 32 ? 2.029 -8.305 6.156 1 91.88 32 VAL B O 1
ATOM 5047 N N . LEU B 1 33 ? 2.213 -9.5 4.367 1 94.12 33 LEU B N 1
ATOM 5048 C CA . LEU B 1 33 ? 0.803 -9.57 4.004 1 94.12 33 LEU B CA 1
ATOM 5049 C C . LEU B 1 33 ? 0.297 -11.008 4.066 1 94.12 33 LEU B C 1
ATOM 5051 O O . LEU B 1 33 ? 0.72 -11.859 3.277 1 94.12 33 LEU B O 1
ATOM 5055 N N . SER B 1 34 ? -0.553 -11.273 5.023 1 93.94 34 SER B N 1
ATOM 5056 C CA . SER B 1 34 ? -0.967 -12.648 5.27 1 93.94 34 SER B CA 1
ATOM 5057 C C . SER B 1 34 ? -2.455 -12.836 4.992 1 93.94 34 SER B C 1
ATOM 5059 O O . SER B 1 34 ? -3.188 -11.859 4.812 1 93.94 34 SER B O 1
ATOM 5061 N N . LEU B 1 35 ? -2.889 -13.984 4.758 1 95.25 35 LEU B N 1
ATOM 5062 C CA . LEU B 1 35 ? -4.281 -14.406 4.684 1 95.25 35 LEU B CA 1
ATOM 5063 C C . LEU B 1 35 ? -4.66 -15.25 5.898 1 95.25 35 LEU B C 1
ATOM 5065 O O . LEU B 1 35 ? -4.094 -16.328 6.113 1 95.25 35 LEU B O 1
ATOM 5069 N N . ASN B 1 36 ? -5.562 -14.742 6.688 1 92.12 36 ASN B N 1
ATOM 5070 C CA . ASN B 1 36 ? -5.93 -15.367 7.953 1 92.12 36 ASN B CA 1
ATOM 5071 C C . ASN B 1 36 ? -4.711 -15.594 8.844 1 92.12 36 ASN B C 1
ATOM 5073 O O . ASN B 1 36 ? -4.562 -16.672 9.43 1 92.12 36 ASN B O 1
ATOM 5077 N N . ARG B 1 37 ? -3.717 -14.711 8.703 1 90 37 ARG B N 1
ATOM 5078 C CA . ARG B 1 37 ? -2.488 -14.695 9.484 1 90 37 ARG B CA 1
ATOM 5079 C C . ARG B 1 37 ? -1.649 -15.938 9.211 1 90 37 ARG B C 1
ATOM 5081 O O . ARG B 1 37 ? -1.054 -16.5 10.133 1 90 37 ARG B O 1
ATOM 5088 N N . LYS B 1 38 ? -1.711 -16.297 7.977 1 93.19 38 LYS B N 1
ATOM 5089 C CA . LYS B 1 38 ? -0.902 -17.422 7.516 1 93.19 38 LYS B CA 1
ATOM 5090 C C . LYS B 1 38 ? -0.189 -17.094 6.211 1 93.19 38 LYS B C 1
ATOM 5092 O O . LYS B 1 38 ? -0.714 -16.344 5.383 1 93.19 38 LYS B O 1
ATOM 5097 N N . ILE B 1 39 ? 1.004 -17.656 6.105 1 95.88 39 ILE B N 1
ATOM 5098 C CA . ILE B 1 39 ? 1.744 -17.703 4.848 1 95.88 39 ILE B CA 1
ATOM 5099 C C . ILE B 1 39 ? 2.344 -19.094 4.66 1 95.88 39 ILE B C 1
ATOM 5101 O O . ILE B 1 39 ? 3.16 -19.531 5.473 1 95.88 39 ILE B O 1
ATOM 5105 N N . PRO B 1 40 ? 1.95 -19.812 3.658 1 96.94 40 PRO B N 1
ATOM 5106 C CA . PRO B 1 40 ? 0.867 -19.5 2.725 1 96.94 40 PRO B CA 1
ATOM 5107 C C . PRO B 1 40 ? -0.49 -19.375 3.414 1 96.94 40 PRO B C 1
ATOM 5109 O O . PRO B 1 40 ? -0.635 -19.766 4.574 1 96.94 40 PRO B O 1
ATOM 5112 N N . GLY B 1 41 ? -1.412 -18.75 2.676 1 96.44 41 GLY B N 1
ATOM 5113 C CA . GLY B 1 41 ? -2.773 -18.719 3.184 1 96.44 41 GLY B CA 1
ATOM 5114 C C . GLY B 1 41 ? -3.375 -20.094 3.377 1 96.44 41 GLY B C 1
ATOM 5115 O O . GLY B 1 41 ? -2.74 -21.109 3.057 1 96.44 41 GLY B O 1
ATOM 5116 N N . PRO B 1 42 ? -4.629 -20.156 3.834 1 95.31 42 PRO B N 1
ATOM 5117 C CA . PRO B 1 42 ? -5.27 -21.453 4.09 1 95.31 42 PRO B CA 1
ATOM 5118 C C . PRO B 1 42 ? -5.402 -22.297 2.832 1 95.31 42 PRO B C 1
ATOM 5120 O O . PRO B 1 42 ? -5.711 -21.781 1.758 1 95.31 42 PRO B O 1
ATOM 5123 N N . THR B 1 43 ? -5.102 -23.609 3.035 1 96.62 43 THR B N 1
ATOM 5124 C CA . THR B 1 43 ? -5.332 -24.531 1.936 1 96.62 43 THR B CA 1
ATOM 5125 C C . THR B 1 43 ? -6.824 -24.766 1.724 1 96.62 43 THR B C 1
ATOM 5127 O O . THR B 1 43 ? -7.582 -24.906 2.689 1 96.62 43 THR B O 1
ATOM 5130 N N . ILE B 1 44 ? -7.234 -24.75 0.515 1 97.62 44 ILE B N 1
ATOM 5131 C CA . ILE B 1 44 ? -8.625 -25.016 0.161 1 97.62 44 ILE B CA 1
ATOM 5132 C C . ILE B 1 44 ? -8.727 -26.328 -0.618 1 97.62 44 ILE B C 1
ATOM 5134 O O . ILE B 1 44 ? -8.094 -26.484 -1.669 1 97.62 44 ILE B O 1
ATOM 5138 N N . HIS B 1 45 ? -9.422 -27.297 -0.095 1 97.69 45 HIS B N 1
ATOM 5139 C CA . HIS B 1 45 ? -9.711 -28.562 -0.767 1 97.69 45 HIS B CA 1
ATOM 5140 C C . HIS B 1 45 ? -11.203 -28.719 -1.03 1 97.69 45 HIS B C 1
ATOM 5142 O O . HIS B 1 45 ? -12.016 -28.625 -0.104 1 97.69 45 HIS B O 1
ATOM 5148 N N . VAL B 1 46 ? -11.508 -28.859 -2.26 1 97.44 46 VAL B N 1
ATOM 5149 C CA . VAL B 1 46 ? -12.906 -29.047 -2.643 1 97.44 46 VAL B CA 1
ATOM 5150 C C . VAL B 1 46 ? -13.016 -30.219 -3.625 1 97.44 46 VAL B C 1
ATOM 5152 O O . VAL B 1 46 ? -12.008 -30.812 -3.998 1 97.44 46 VAL B O 1
ATOM 5155 N N . CYS B 1 47 ? -14.227 -30.578 -3.947 1 96.62 47 CYS B N 1
ATOM 5156 C CA . CYS B 1 47 ? -14.484 -31.594 -4.965 1 96.62 47 CYS B CA 1
ATOM 5157 C C . CYS B 1 47 ? -14.977 -30.953 -6.258 1 96.62 47 CYS B C 1
ATOM 5159 O O . CYS B 1 47 ? -15.602 -29.891 -6.23 1 96.62 47 CYS B O 1
ATOM 5161 N N . ARG B 1 48 ? -14.656 -31.609 -7.309 1 95.62 48 ARG B N 1
ATOM 5162 C CA . ARG B 1 48 ? -15.141 -31.141 -8.602 1 95.62 48 ARG B CA 1
ATOM 5163 C C . ARG B 1 48 ? -16.656 -30.922 -8.578 1 95.62 48 ARG B C 1
ATOM 5165 O O . ARG B 1 48 ? -17.391 -31.719 -8.008 1 95.62 48 ARG B O 1
ATOM 5172 N N . ASN B 1 49 ? -17.125 -29.766 -9.07 1 92.31 49 ASN B N 1
ATOM 5173 C CA . ASN B 1 49 ? -18.516 -29.359 -9.227 1 92.31 49 ASN B CA 1
ATOM 5174 C C . ASN B 1 49 ? -19.078 -28.766 -7.93 1 92.31 49 ASN B C 1
ATOM 5176 O O . ASN B 1 49 ? -20.25 -28.422 -7.859 1 92.31 49 ASN B O 1
ATOM 5180 N N . ASP B 1 50 ? -18.172 -28.719 -6.941 1 95.44 50 ASP B N 1
ATOM 5181 C CA . ASP B 1 50 ? -18.578 -27.922 -5.789 1 95.44 50 ASP B CA 1
ATOM 5182 C C . ASP B 1 50 ? -18.703 -26.438 -6.16 1 95.44 50 ASP B C 1
ATOM 5184 O O . ASP B 1 50 ? -18.094 -25.984 -7.133 1 95.44 50 ASP B O 1
ATOM 5188 N N . VAL B 1 51 ? -19.547 -25.734 -5.414 1 96.44 51 VAL B N 1
ATOM 5189 C CA . VAL B 1 51 ? -19.547 -24.281 -5.453 1 96.44 51 VAL B CA 1
ATOM 5190 C C . VAL B 1 51 ? -18.578 -23.75 -4.391 1 96.44 51 VAL B C 1
ATOM 5192 O O . VAL B 1 51 ? -18.734 -24.047 -3.203 1 96.44 51 VAL B O 1
ATOM 5195 N N . VAL B 1 52 ? -17.594 -23.031 -4.82 1 97.31 52 VAL B N 1
ATOM 5196 C CA . VAL B 1 52 ? -16.625 -22.422 -3.914 1 97.31 52 VAL B CA 1
ATOM 5197 C C . VAL B 1 52 ? -17.109 -21.031 -3.502 1 97.31 52 VAL B C 1
ATOM 5199 O O . VAL B 1 52 ? -17.406 -20.203 -4.355 1 97.31 52 VAL B O 1
ATOM 5202 N N . VAL B 1 53 ? -17.25 -20.797 -2.176 1 97.94 53 VAL B N 1
ATOM 5203 C CA . VAL B 1 53 ? -17.609 -19.5 -1.617 1 97.94 53 VAL B CA 1
ATOM 5204 C C . VAL B 1 53 ? -16.5 -19 -0.689 1 97.94 53 VAL B C 1
ATOM 5206 O O . VAL B 1 53 ? -16.219 -19.625 0.335 1 97.94 53 VAL B O 1
ATOM 5209 N N . VAL B 1 54 ? -15.852 -17.922 -1.046 1 97.88 54 VAL B N 1
ATOM 5210 C CA . VAL B 1 54 ? -14.766 -17.359 -0.244 1 97.88 54 VAL B CA 1
ATOM 5211 C C . VAL B 1 54 ? -15.016 -15.875 -0.009 1 97.88 54 VAL B C 1
ATOM 5213 O O . VAL B 1 54 ? -15.172 -15.102 -0.962 1 97.88 54 VAL B O 1
ATOM 5216 N N . ASP B 1 55 ? -15.031 -15.406 1.217 1 97.75 55 ASP B N 1
ATOM 5217 C CA . ASP B 1 55 ? -15.086 -13.992 1.577 1 97.75 55 ASP B CA 1
ATOM 5218 C C . ASP B 1 55 ? -13.68 -13.43 1.801 1 97.75 55 ASP B C 1
ATOM 5220 O O . ASP B 1 55 ? -12.961 -13.883 2.699 1 97.75 55 ASP B O 1
ATOM 5224 N N . LEU B 1 56 ? -13.281 -12.539 0.954 1 97.94 56 LEU B N 1
ATOM 5225 C CA . LEU B 1 56 ? -12.062 -11.773 1.206 1 97.94 56 LEU B CA 1
ATOM 5226 C C . LEU B 1 56 ? -12.367 -10.477 1.943 1 97.94 56 LEU B C 1
ATOM 5228 O O . LEU B 1 56 ? -12.977 -9.562 1.375 1 97.94 56 LEU B O 1
ATOM 5232 N N . HIS B 1 57 ? -12.039 -10.414 3.162 1 96.5 57 HIS B N 1
ATOM 5233 C CA . HIS B 1 57 ? -12.125 -9.195 3.963 1 96.5 57 HIS B CA 1
ATOM 5234 C C . HIS B 1 57 ? -10.797 -8.461 3.994 1 96.5 57 HIS B C 1
ATOM 5236 O O . HIS B 1 57 ? -9.852 -8.891 4.664 1 96.5 57 HIS B O 1
ATOM 5242 N N . ASN B 1 58 ? -10.734 -7.328 3.326 1 97 58 ASN B N 1
ATOM 5243 C CA . ASN B 1 58 ? -9.484 -6.578 3.223 1 97 58 ASN B CA 1
ATOM 5244 C C . ASN B 1 58 ? -9.266 -5.684 4.438 1 97 58 ASN B C 1
ATOM 5246 O O . ASN B 1 58 ? -9.93 -4.656 4.586 1 97 58 ASN B O 1
ATOM 5250 N N . MET B 1 59 ? -8.273 -6.031 5.219 1 93.19 59 MET B N 1
ATOM 5251 C CA . MET B 1 59 ? -7.977 -5.273 6.43 1 93.19 59 MET B CA 1
ATOM 5252 C C . MET B 1 59 ? -6.641 -4.543 6.297 1 93.19 59 MET B C 1
ATOM 5254 O O . MET B 1 59 ? -6.098 -4.047 7.285 1 93.19 59 MET B O 1
ATOM 5258 N N . MET B 1 60 ? -6.133 -4.492 5.113 1 93.62 60 MET B N 1
ATOM 5259 C CA . MET B 1 60 ? -4.855 -3.824 4.887 1 93.62 60 MET B CA 1
ATOM 5260 C C . MET B 1 60 ? -5.059 -2.332 4.652 1 93.62 60 MET B C 1
ATOM 5262 O O . MET B 1 60 ? -5.445 -1.917 3.559 1 93.62 60 MET B O 1
ATOM 5266 N N . GLU B 1 61 ? -4.629 -1.567 5.605 1 91.69 61 GLU B N 1
ATOM 5267 C CA . GLU B 1 61 ? -4.883 -0.13 5.582 1 91.69 61 GLU B CA 1
ATOM 5268 C C . GLU B 1 61 ? -4.23 0.524 4.367 1 91.69 61 GLU B C 1
ATOM 5270 O O . GLU B 1 61 ? -3.031 0.359 4.137 1 91.69 61 GLU B O 1
ATOM 5275 N N . GLY B 1 62 ? -5.09 1.181 3.545 1 94.88 62 GLY B N 1
ATOM 5276 C CA . GLY B 1 62 ? -4.602 1.948 2.41 1 94.88 62 GLY B CA 1
ATOM 5277 C C . GLY B 1 62 ? -4.336 1.096 1.184 1 94.88 62 GLY B C 1
ATOM 5278 O O . GLY B 1 62 ? -3.957 1.614 0.132 1 94.88 62 GLY B O 1
ATOM 5279 N N . LEU B 1 63 ? -4.543 -0.209 1.278 1 96.94 63 LEU B N 1
ATOM 5280 C CA . LEU B 1 63 ? -4.258 -1.103 0.16 1 96.94 63 LEU B CA 1
ATOM 5281 C C . LEU B 1 63 ? -5.551 -1.629 -0.455 1 96.94 63 LEU B C 1
ATOM 5283 O O . LEU B 1 63 ? -6.543 -1.832 0.251 1 96.94 63 LEU B O 1
ATOM 5287 N N . GLU B 1 64 ? -5.531 -1.745 -1.737 1 98.31 64 GLU B N 1
ATOM 5288 C CA . GLU B 1 64 ? -6.562 -2.494 -2.449 1 98.31 64 GLU B CA 1
ATOM 5289 C C . GLU B 1 64 ? -6.109 -3.924 -2.734 1 98.31 64 GLU B C 1
ATOM 5291 O O . GLU B 1 64 ? -4.914 -4.219 -2.697 1 98.31 64 GLU B O 1
ATOM 5296 N N . SER B 1 65 ? -7.082 -4.828 -2.994 1 98 65 SER B N 1
ATOM 5297 C CA . SER B 1 65 ? -6.676 -6.219 -3.195 1 98 65 SER B CA 1
ATOM 5298 C C . SER B 1 65 ? -7.645 -6.949 -4.121 1 98 65 SER B C 1
ATOM 5300 O O . SER B 1 65 ? -8.703 -6.418 -4.457 1 98 65 SER B O 1
ATOM 5302 N N . THR B 1 66 ? -7.262 -8.062 -4.648 1 98.44 66 THR B N 1
ATOM 5303 C CA . THR B 1 66 ? -8.047 -9.086 -5.336 1 98.44 66 THR B CA 1
ATOM 5304 C C . THR B 1 66 ? -7.395 -10.453 -5.184 1 98.44 66 THR B C 1
ATOM 5306 O O . THR B 1 66 ? -6.25 -10.555 -4.73 1 98.44 66 THR B O 1
ATOM 5309 N N . ILE B 1 67 ? -8.148 -11.484 -5.496 1 98.56 67 ILE B N 1
ATOM 5310 C CA . ILE B 1 67 ? -7.59 -12.836 -5.559 1 98.56 67 ILE B CA 1
ATOM 5311 C C . ILE B 1 67 ? -7.871 -13.445 -6.926 1 98.56 67 ILE B C 1
ATOM 5313 O O . ILE B 1 67 ? -9.023 -13.484 -7.371 1 98.56 67 ILE B O 1
ATOM 5317 N N . HIS B 1 68 ? -6.828 -13.805 -7.539 1 98.62 68 HIS B N 1
ATOM 5318 C CA . HIS B 1 68 ? -6.91 -14.625 -8.742 1 98.62 68 HIS B CA 1
ATOM 5319 C C . HIS B 1 68 ? -6.898 -16.109 -8.406 1 98.62 68 HIS B C 1
ATOM 5321 O O . HIS B 1 68 ? -6.059 -16.562 -7.621 1 98.62 68 HIS B O 1
ATOM 5327 N N . TRP B 1 69 ? -7.828 -16.812 -9.008 1 98.56 69 TRP B N 1
ATOM 5328 C CA . TRP B 1 69 ? -7.926 -18.25 -8.828 1 98.56 69 TRP B CA 1
ATOM 5329 C C . TRP B 1 69 ? -7.242 -18.984 -9.977 1 98.56 69 TRP B C 1
ATOM 5331 O O . TRP B 1 69 ? -7.91 -19.484 -10.891 1 98.56 69 TRP B O 1
ATOM 5341 N N . HIS B 1 70 ? -5.957 -19.078 -9.812 1 98.38 70 HIS B N 1
ATOM 5342 C CA . HIS B 1 70 ? -5.031 -19.562 -10.828 1 98.38 70 HIS B CA 1
ATOM 5343 C C . HIS B 1 70 ? -5.312 -21.016 -11.172 1 98.38 70 HIS B C 1
ATOM 5345 O O . HIS B 1 70 ? -5.211 -21.891 -10.305 1 98.38 70 HIS B O 1
ATOM 5351 N N . GLY B 1 71 ? -5.621 -21.312 -12.359 1 97.75 71 GLY B N 1
ATOM 5352 C CA . GLY B 1 71 ? -5.957 -22.656 -12.812 1 97.75 71 GLY B CA 1
ATOM 5353 C C . GLY B 1 71 ? -7.445 -22.859 -13.008 1 97.75 71 GLY B C 1
ATOM 5354 O O . GLY B 1 71 ? -7.863 -23.828 -13.648 1 97.75 71 GLY B O 1
ATOM 5355 N N . VAL B 1 72 ? -8.242 -21.938 -12.453 1 98 72 VAL B N 1
ATOM 5356 C CA . VAL B 1 72 ? -9.688 -21.969 -12.664 1 98 72 VAL B CA 1
ATOM 5357 C C . VAL B 1 72 ? -10.055 -21.109 -13.867 1 98 72 VAL B C 1
ATOM 5359 O O . VAL B 1 72 ? -9.648 -19.938 -13.945 1 98 72 VAL B O 1
ATOM 5362 N N . HIS B 1 73 ? -10.852 -21.641 -14.758 1 98 73 HIS B N 1
ATOM 5363 C CA . HIS B 1 73 ? -11.102 -20.938 -16.016 1 98 73 HIS B CA 1
ATOM 5364 C C . HIS B 1 73 ? -12.266 -19.953 -15.883 1 98 73 HIS B C 1
ATOM 5366 O O . HIS B 1 73 ? -12.438 -19.078 -16.719 1 98 73 HIS B O 1
ATOM 5372 N N . GLN B 1 74 ? -13.055 -20.125 -14.883 1 98 74 GLN B N 1
ATOM 5373 C CA . GLN B 1 74 ? -14.164 -19.219 -14.602 1 98 74 GLN B CA 1
ATOM 5374 C C . GLN B 1 74 ? -15.125 -19.141 -15.773 1 98 74 GLN B C 1
ATOM 5376 O O . GLN B 1 74 ? -15.617 -18.047 -16.109 1 98 74 GLN B O 1
ATOM 5381 N N . THR B 1 75 ? -15.398 -20.234 -16.422 1 97.38 75 THR B N 1
ATOM 5382 C CA . THR B 1 75 ? -16.203 -20.266 -17.641 1 97.38 75 THR B CA 1
ATOM 5383 C C . THR B 1 75 ? -17.609 -19.719 -17.375 1 97.38 75 THR B C 1
ATOM 5385 O O . THR B 1 75 ? -18.188 -19.062 -18.234 1 97.38 75 THR B O 1
ATOM 5388 N N . ASP B 1 76 ? -18.125 -19.938 -16.188 1 96.56 76 ASP B N 1
ATOM 5389 C CA . ASP B 1 76 ? -19.484 -19.516 -15.875 1 96.56 76 ASP B CA 1
ATOM 5390 C C . ASP B 1 76 ? -19.5 -18.172 -15.164 1 96.56 76 ASP B C 1
ATOM 5392 O O . ASP B 1 76 ? -20.516 -17.484 -15.117 1 96.56 76 ASP B O 1
ATOM 5396 N N . THR B 1 77 ? -18.391 -17.812 -14.586 1 97.62 77 THR B N 1
ATOM 5397 C CA . THR B 1 77 ? -18.297 -16.578 -13.805 1 97.62 77 THR B CA 1
ATOM 5398 C C . THR B 1 77 ? -17 -15.844 -14.109 1 97.62 77 THR B C 1
ATOM 5400 O O . THR B 1 77 ? -16.203 -15.57 -13.211 1 97.62 77 THR B O 1
ATOM 5403 N N . PRO B 1 78 ? -16.812 -15.414 -15.336 1 98.56 78 PRO B N 1
ATOM 5404 C CA . PRO B 1 78 ? -15.547 -14.781 -15.703 1 98.56 78 PRO B CA 1
ATOM 5405 C C . PRO B 1 78 ? -15.219 -13.578 -14.82 1 98.56 78 PRO B C 1
ATOM 5407 O O . PRO B 1 78 ? -14.047 -13.25 -14.617 1 98.56 78 PRO B O 1
ATOM 5410 N N . TRP B 1 79 ? -16.234 -12.922 -14.211 1 98.5 79 TRP B N 1
ATOM 5411 C CA . TRP B 1 79 ? -16.031 -11.75 -13.375 1 98.5 79 TRP B CA 1
ATOM 5412 C C . TRP B 1 79 ? -15.438 -12.148 -12.023 1 98.5 79 TRP B C 1
ATOM 5414 O O . TRP B 1 79 ? -15.07 -11.281 -11.227 1 98.5 79 TRP B O 1
ATOM 5424 N N . MET B 1 80 ? -15.227 -13.453 -11.742 1 98.62 80 MET B N 1
ATOM 5425 C CA . MET B 1 80 ? -14.648 -13.945 -10.492 1 98.62 80 MET B CA 1
ATOM 5426 C C . MET B 1 80 ? -13.18 -14.305 -10.68 1 98.62 80 MET B C 1
ATOM 5428 O O . MET B 1 80 ? -12.555 -14.875 -9.781 1 98.62 80 MET B O 1
ATOM 5432 N N . ASP B 1 81 ? -12.594 -13.969 -11.828 1 98.56 81 ASP B N 1
ATOM 5433 C CA . ASP B 1 81 ? -11.211 -14.32 -12.141 1 98.56 81 ASP B CA 1
ATOM 5434 C C . ASP B 1 81 ? -10.234 -13.617 -11.195 1 98.56 81 ASP B C 1
ATOM 5436 O O . ASP B 1 81 ? -9.203 -14.18 -10.82 1 98.56 81 ASP B O 1
ATOM 5440 N N . GLY B 1 82 ? -10.508 -12.32 -10.906 1 98.5 82 GLY B N 1
ATOM 5441 C CA . GLY B 1 82 ? -9.758 -11.672 -9.836 1 98.5 82 GLY B CA 1
ATOM 5442 C C . GLY B 1 82 ? -8.664 -10.758 -10.344 1 98.5 82 GLY B C 1
ATOM 5443 O O . GLY B 1 82 ? -7.656 -10.547 -9.656 1 98.5 82 GLY B O 1
ATOM 5444 N N . VAL B 1 83 ? -8.727 -10.18 -11.578 1 98.5 83 VAL B N 1
ATOM 5445 C CA . VAL B 1 83 ? -7.73 -9.234 -12.078 1 98.5 83 VAL B CA 1
ATOM 5446 C C . VAL B 1 83 ? -8.281 -7.812 -12.016 1 98.5 83 VAL B C 1
ATOM 5448 O O . VAL B 1 83 ? -9.242 -7.48 -12.711 1 98.5 83 VAL B O 1
ATOM 5451 N N . PRO B 1 84 ? -7.652 -6.957 -11.211 1 98.06 84 PRO B N 1
ATOM 5452 C CA . PRO B 1 84 ? -8.172 -5.59 -11.148 1 98.06 84 PRO B CA 1
ATOM 5453 C C . PRO B 1 84 ? -8.164 -4.891 -12.5 1 98.06 84 PRO B C 1
ATOM 5455 O O . PRO B 1 84 ? -7.18 -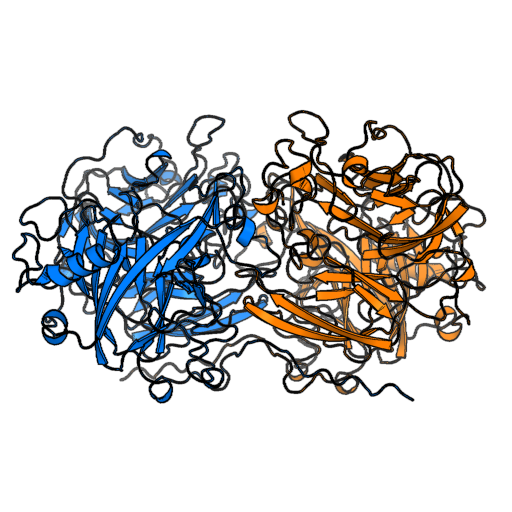4.984 -13.242 1 98.06 84 PRO B O 1
ATOM 5458 N N . MET B 1 85 ? -9.32 -4.25 -12.875 1 98.31 85 MET B N 1
ATOM 5459 C CA . MET B 1 85 ? -9.516 -3.396 -14.047 1 98.31 85 MET B CA 1
ATOM 5460 C C . MET B 1 85 ? -9.609 -4.23 -15.32 1 98.31 85 MET B C 1
ATOM 5462 O O . MET B 1 85 ? -9.641 -3.684 -16.422 1 98.31 85 MET B O 1
ATOM 5466 N N . ILE B 1 86 ? -9.539 -5.57 -15.188 1 98.56 86 ILE B N 1
ATOM 5467 C CA . ILE B 1 86 ? -9.828 -6.438 -16.312 1 98.56 86 ILE B CA 1
ATOM 5468 C C . ILE B 1 86 ? -11.141 -7.188 -16.078 1 98.56 86 ILE B C 1
ATOM 5470 O O . ILE B 1 86 ? -12.102 -7.035 -16.828 1 98.56 86 ILE B O 1
ATOM 5474 N N . THR B 1 87 ? -11.188 -7.895 -14.914 1 98.69 87 THR B N 1
ATOM 5475 C CA . THR B 1 87 ? -12.375 -8.711 -14.68 1 98.69 87 THR B CA 1
ATOM 5476 C C . THR B 1 87 ? -13.156 -8.203 -13.477 1 98.69 87 THR B C 1
ATOM 5478 O O . THR B 1 87 ? -14.297 -8.609 -13.25 1 98.69 87 THR B O 1
ATOM 5481 N N . GLN B 1 88 ? -12.633 -7.301 -12.672 1 98.44 88 GLN B N 1
ATOM 5482 C CA . GLN B 1 88 ? -13.32 -6.727 -11.523 1 98.44 88 GLN B CA 1
ATOM 5483 C C . GLN B 1 88 ? -12.648 -5.438 -11.062 1 98.44 88 GLN B C 1
ATOM 5485 O O . GLN B 1 88 ? -11.539 -5.121 -11.492 1 98.44 88 GLN B O 1
ATOM 5490 N N . CYS B 1 89 ? -13.336 -4.691 -10.227 1 98.31 89 CYS B N 1
ATOM 5491 C CA . CYS B 1 89 ? -12.75 -3.576 -9.492 1 98.31 89 CYS B CA 1
ATOM 5492 C C . CYS B 1 89 ? -11.875 -4.074 -8.352 1 98.31 89 CYS B C 1
ATOM 5494 O O . CYS B 1 89 ? -12.094 -5.164 -7.82 1 98.31 89 CYS B O 1
ATOM 5496 N N . PRO B 1 90 ? -10.852 -3.281 -7.977 1 98.19 90 PRO B N 1
ATOM 5497 C CA . PRO B 1 90 ? -10.148 -3.631 -6.742 1 98.19 90 PRO B CA 1
ATOM 5498 C C . PRO B 1 90 ? -11.047 -3.576 -5.512 1 98.19 90 PRO B C 1
ATOM 5500 O O . PRO B 1 90 ? -12.016 -2.811 -5.484 1 98.19 90 PRO B O 1
ATOM 5503 N N . ILE B 1 91 ? -10.773 -4.355 -4.512 1 98.56 91 ILE B N 1
ATOM 5504 C CA . ILE B 1 91 ? -11.5 -4.418 -3.248 1 98.56 91 ILE B CA 1
ATOM 5505 C C . ILE B 1 91 ? -10.883 -3.439 -2.25 1 98.56 91 ILE B C 1
ATOM 5507 O O . ILE B 1 91 ? -9.742 -3.621 -1.816 1 98.56 91 ILE B O 1
ATOM 5511 N N . PRO B 1 92 ? -11.609 -2.412 -1.867 1 97.75 92 PRO B N 1
ATOM 5512 C CA . PRO B 1 92 ? -11.031 -1.396 -0.985 1 97.75 92 PRO B CA 1
ATOM 5513 C C . PRO B 1 92 ? -10.797 -1.909 0.435 1 97.75 92 PRO B C 1
ATOM 5515 O O . PRO B 1 92 ? -11.43 -2.885 0.853 1 97.75 92 PRO B O 1
ATOM 5518 N N . HIS B 1 93 ? -9.93 -1.25 1.123 1 96.06 93 HIS B N 1
ATOM 5519 C CA . HIS B 1 93 ? -9.711 -1.521 2.541 1 96.06 93 HIS B CA 1
ATOM 5520 C C . HIS B 1 93 ? -11.008 -1.39 3.33 1 96.06 93 HIS B C 1
ATOM 5522 O O . HIS B 1 93 ? -11.805 -0.48 3.082 1 96.06 93 HIS B O 1
ATOM 5528 N N . GLY B 1 94 ? -11.227 -2.324 4.199 1 95.56 94 GLY B N 1
ATOM 5529 C CA . GLY B 1 94 ? -12.367 -2.262 5.098 1 95.56 94 GLY B CA 1
ATOM 5530 C C . GLY B 1 94 ? -13.594 -2.969 4.555 1 95.56 94 GLY B C 1
ATOM 5531 O O . GLY B 1 94 ? -14.594 -3.125 5.262 1 95.56 94 GLY B O 1
ATOM 5532 N N . THR B 1 95 ? -13.547 -3.432 3.312 1 97.94 95 THR B N 1
ATOM 5533 C CA . THR B 1 95 ? -14.711 -4.055 2.701 1 97.94 95 THR B CA 1
ATOM 5534 C C . THR B 1 95 ? -14.484 -5.547 2.492 1 97.94 95 THR B C 1
ATOM 5536 O O . THR B 1 95 ? -13.367 -6.039 2.672 1 97.94 95 THR B O 1
ATOM 5539 N N . THR B 1 96 ? -15.609 -6.238 2.221 1 98.12 96 THR B N 1
ATOM 5540 C CA . THR B 1 96 ? -15.602 -7.672 1.943 1 98.12 96 THR B CA 1
ATOM 5541 C C . THR B 1 96 ? -16.094 -7.949 0.527 1 98.12 96 THR B C 1
ATOM 5543 O O . THR B 1 96 ? -17.047 -7.32 0.061 1 98.12 96 THR B O 1
ATOM 5546 N N . PHE B 1 97 ? -15.422 -8.695 -0.207 1 98.75 97 PHE B N 1
ATOM 5547 C CA . PHE B 1 97 ? -15.859 -9.219 -1.497 1 98.75 97 PHE B CA 1
ATOM 5548 C C . PHE B 1 97 ? -16.016 -10.734 -1.441 1 98.75 97 PHE B C 1
ATOM 5550 O O . PHE B 1 97 ? -15.078 -11.445 -1.079 1 98.75 97 PHE B O 1
ATOM 5557 N N . ARG B 1 98 ? -17.25 -11.258 -1.781 1 98.25 98 ARG B N 1
ATOM 5558 C CA . ARG B 1 98 ? -17.516 -12.695 -1.812 1 98.25 98 ARG B CA 1
ATOM 5559 C C . ARG B 1 98 ? -17.312 -13.258 -3.213 1 98.25 98 ARG B C 1
ATOM 5561 O O . ARG B 1 98 ? -18.031 -12.898 -4.148 1 98.25 98 ARG B O 1
ATOM 5568 N N . TYR B 1 99 ? -16.281 -14.102 -3.348 1 98.56 99 TYR B N 1
ATOM 5569 C CA . TYR B 1 99 ? -16.094 -14.891 -4.562 1 98.56 99 TYR B CA 1
ATOM 5570 C C . TYR B 1 99 ? -17.016 -16.109 -4.559 1 98.56 99 TYR B C 1
ATOM 5572 O O . TYR B 1 99 ? -17.094 -16.844 -3.57 1 98.56 99 TYR B O 1
ATOM 5580 N N . VAL B 1 100 ? -17.734 -16.281 -5.633 1 97.62 100 VAL B N 1
ATOM 5581 C CA . VAL B 1 100 ? -18.578 -17.438 -5.84 1 97.62 100 VAL B CA 1
ATOM 5582 C C . VAL B 1 100 ? -18.344 -18.016 -7.234 1 97.62 100 VAL B C 1
ATOM 5584 O O . VAL B 1 100 ? -18.562 -17.344 -8.234 1 97.62 100 VAL B O 1
ATOM 5587 N N . PHE B 1 101 ? -17.859 -19.25 -7.32 1 97.12 101 PHE B N 1
ATOM 5588 C CA . PHE B 1 101 ? -17.625 -19.859 -8.617 1 97.12 101 PHE B CA 1
ATOM 5589 C C . PHE B 1 101 ? -17.641 -21.391 -8.5 1 97.12 101 PHE B C 1
ATOM 5591 O O . PHE B 1 101 ? -17.594 -21.938 -7.398 1 97.12 101 PHE B O 1
ATOM 5598 N N . ASN B 1 102 ? -17.672 -22.078 -9.602 1 95.69 102 ASN B N 1
ATOM 5599 C CA . ASN B 1 102 ? -17.688 -23.531 -9.641 1 95.69 102 ASN B CA 1
ATOM 5600 C C . ASN B 1 102 ? -16.281 -24.109 -9.719 1 95.69 102 ASN B C 1
ATOM 5602 O O . ASN B 1 102 ? -15.445 -23.609 -10.484 1 95.69 102 ASN B O 1
ATOM 5606 N N . ALA B 1 103 ? -16.047 -25.141 -8.938 1 96.31 103 ALA B N 1
ATOM 5607 C CA . ALA B 1 103 ? -14.812 -25.891 -9.062 1 96.31 103 ALA B CA 1
ATOM 5608 C C . ALA B 1 103 ? -14.867 -26.844 -10.266 1 96.31 103 ALA B C 1
ATOM 5610 O O . ALA B 1 103 ? -15.211 -28.016 -10.117 1 96.31 103 ALA B O 1
ATOM 5611 N N . THR B 1 104 ? -14.43 -26.375 -11.375 1 94.44 104 THR B N 1
ATOM 5612 C CA . THR B 1 104 ? -14.602 -27.156 -12.594 1 94.44 104 THR B CA 1
ATOM 5613 C C . THR B 1 104 ? -13.297 -27.844 -13 1 94.44 104 THR B C 1
ATOM 5615 O O . THR B 1 104 ? -13.305 -28.969 -13.484 1 94.44 104 THR B O 1
ATOM 5618 N N . GLU B 1 105 ? -12.188 -27.25 -12.852 1 95.62 105 GLU B N 1
ATOM 5619 C CA . GLU B 1 105 ? -10.898 -27.781 -13.258 1 95.62 105 GLU B CA 1
ATOM 5620 C C . GLU B 1 105 ? -10.273 -28.625 -12.148 1 95.62 105 GLU B C 1
ATOM 5622 O O . GLU B 1 105 ? -9.773 -28.078 -11.156 1 95.62 105 GLU B O 1
ATOM 5627 N N . SER B 1 106 ? -10.234 -29.859 -12.336 1 95.5 106 SER B N 1
ATOM 5628 C CA . SER B 1 106 ? -9.656 -30.75 -11.328 1 95.5 106 SER B CA 1
ATOM 5629 C C . SER B 1 106 ? -8.141 -30.594 -11.25 1 95.5 106 SER B C 1
ATOM 5631 O O . SER B 1 106 ? -7.5 -30.219 -12.234 1 95.5 106 SER B O 1
ATOM 5633 N N . GLY B 1 107 ? -7.609 -30.953 -10.078 1 96.75 107 GLY B N 1
ATOM 5634 C CA . GLY B 1 107 ? -6.164 -30.953 -9.898 1 96.75 107 GLY B CA 1
ATOM 5635 C C . GLY B 1 107 ? -5.68 -29.922 -8.906 1 96.75 107 GLY B C 1
ATOM 5636 O O . GLY B 1 107 ? -6.461 -29.422 -8.094 1 96.75 107 GLY B O 1
ATOM 5637 N N . THR B 1 108 ? -4.344 -29.703 -8.898 1 98 108 THR B N 1
ATOM 5638 C CA . THR B 1 108 ? -3.686 -28.734 -8.047 1 98 108 THR B CA 1
ATOM 5639 C C . THR B 1 108 ? -3.746 -27.328 -8.672 1 98 108 THR B C 1
ATOM 5641 O O . THR B 1 108 ? -3.145 -27.094 -9.719 1 98 108 THR B O 1
ATOM 5644 N N . GLN B 1 109 ? -4.535 -26.516 -8.016 1 97.69 109 GLN B N 1
ATOM 5645 C CA . GLN B 1 109 ? -4.605 -25.125 -8.406 1 97.69 109 GLN B CA 1
ATOM 5646 C C . GLN B 1 109 ? -3.979 -24.219 -7.348 1 97.69 109 GLN B C 1
ATOM 5648 O O . GLN B 1 109 ? -3.281 -24.703 -6.453 1 97.69 109 GLN B O 1
ATOM 5653 N N . TYR B 1 110 ? -4.012 -22.906 -7.707 1 92.31 110 TYR B N 1
ATOM 5654 C CA . TYR B 1 110 ? -3.248 -21.891 -7.004 1 92.31 110 TYR B CA 1
ATOM 5655 C C . TYR B 1 110 ? -4.059 -20.594 -6.867 1 92.31 110 TYR B C 1
ATOM 5657 O O . TYR B 1 110 ? -4.895 -20.297 -7.719 1 92.31 110 TYR B O 1
ATOM 5665 N N . TYR B 1 111 ? -4.117 -19.969 -5.625 1 98.56 111 TYR B N 1
ATOM 5666 C CA . TYR B 1 111 ? -4.684 -18.625 -5.621 1 98.56 111 TYR B CA 1
ATOM 5667 C C . TYR B 1 111 ? -3.66 -17.609 -5.133 1 98.56 111 TYR B C 1
ATOM 5669 O O . TYR B 1 111 ? -2.797 -17.922 -4.312 1 98.56 111 TYR B O 1
ATOM 5677 N N . HIS B 1 112 ? -3.695 -16.391 -5.625 1 98.5 112 HIS B N 1
ATOM 5678 C CA . HIS B 1 112 ? -2.805 -15.312 -5.215 1 98.5 112 HIS B CA 1
ATOM 5679 C C . HIS B 1 112 ? -3.367 -13.953 -5.605 1 98.5 112 HIS B C 1
ATOM 5681 O O . HIS B 1 112 ? -4.289 -13.867 -6.426 1 98.5 112 HIS B O 1
ATOM 5687 N N . SER B 1 113 ? -2.84 -12.961 -5.047 1 98.12 113 SER B N 1
ATOM 5688 C CA . SER B 1 113 ? -3.268 -11.594 -5.336 1 98.12 113 SER B CA 1
ATOM 5689 C C . SER B 1 113 ? -2.75 -11.125 -6.691 1 98.12 113 SER B C 1
ATOM 5691 O O . SER B 1 113 ? -1.643 -11.484 -7.098 1 98.12 113 SER B O 1
ATOM 5693 N N . HIS B 1 114 ? -3.555 -10.32 -7.402 1 97.69 114 HIS B N 1
ATOM 5694 C CA . HIS B 1 114 ? -3.125 -9.594 -8.594 1 97.69 114 HIS B CA 1
ATOM 5695 C C . HIS B 1 114 ? -3.029 -8.094 -8.32 1 97.69 114 HIS B C 1
ATOM 5697 O O . HIS B 1 114 ? -2.867 -7.297 -9.25 1 97.69 114 HIS B O 1
ATOM 5703 N N . SER B 1 115 ? -3.062 -7.664 -7.031 1 96.69 115 SER B N 1
ATOM 5704 C CA . SER B 1 115 ? -2.979 -6.254 -6.668 1 96.69 115 SER B CA 1
ATOM 5705 C C . SER B 1 115 ? -1.586 -5.895 -6.156 1 96.69 115 SER B C 1
ATOM 5707 O O . SER B 1 115 ? -1.098 -6.496 -5.195 1 96.69 115 SER B O 1
ATOM 5709 N N . GLY B 1 116 ? -1.044 -4.898 -6.789 1 93.88 116 GLY B N 1
ATOM 5710 C CA . GLY B 1 116 ? 0.306 -4.52 -6.398 1 93.88 116 GLY B CA 1
ATOM 5711 C C . GLY B 1 116 ? 1.286 -5.68 -6.441 1 93.88 116 GLY B C 1
ATOM 5712 O O . GLY B 1 116 ? 1.364 -6.395 -7.441 1 93.88 116 GLY B O 1
ATOM 5713 N N . HIS B 1 117 ? 2.094 -5.758 -5.406 1 93.69 117 HIS B N 1
ATOM 5714 C CA . HIS B 1 117 ? 3.066 -6.84 -5.273 1 93.69 117 HIS B CA 1
ATOM 5715 C C . HIS B 1 117 ? 2.773 -7.695 -4.047 1 93.69 117 HIS B C 1
ATOM 5717 O O . HIS B 1 117 ? 3.695 -8.195 -3.4 1 93.69 117 HIS B O 1
ATOM 5723 N N . GLN B 1 118 ? 1.487 -7.812 -3.83 1 96.31 118 GLN B N 1
ATOM 5724 C CA . GLN B 1 118 ? 1.032 -8.469 -2.609 1 96.31 118 GLN B CA 1
ATOM 5725 C C . GLN B 1 118 ? 1.423 -9.945 -2.604 1 96.31 118 GLN B C 1
ATOM 5727 O O . GLN B 1 118 ? 1.712 -10.516 -1.546 1 96.31 118 GLN B O 1
ATOM 5732 N N . LYS B 1 119 ? 1.468 -10.57 -3.762 1 96.81 119 LYS B N 1
ATOM 5733 C CA . LYS B 1 119 ? 1.875 -11.969 -3.852 1 96.81 119 LYS B CA 1
ATOM 5734 C C . LYS B 1 119 ? 3.283 -12.164 -3.301 1 96.81 119 LYS B C 1
ATOM 5736 O O . LYS B 1 119 ? 3.531 -13.102 -2.537 1 96.81 119 LYS B O 1
ATOM 5741 N N . ALA B 1 120 ? 4.168 -11.258 -3.621 1 94.94 120 ALA B N 1
ATOM 5742 C CA . ALA B 1 120 ? 5.566 -11.375 -3.209 1 94.94 120 ALA B CA 1
ATOM 5743 C C . ALA B 1 120 ? 5.711 -11.164 -1.705 1 94.94 120 ALA B C 1
ATOM 5745 O O . ALA B 1 120 ? 6.727 -11.539 -1.114 1 94.94 120 ALA B O 1
ATOM 5746 N N . ASN B 1 121 ? 4.676 -10.594 -1.132 1 94.75 121 ASN B N 1
ATOM 5747 C CA . ASN B 1 121 ? 4.723 -10.336 0.303 1 94.75 121 ASN B CA 1
ATOM 5748 C C . ASN B 1 121 ? 3.945 -11.383 1.091 1 94.75 121 ASN B C 1
ATOM 5750 O O . ASN B 1 121 ? 3.861 -11.305 2.318 1 94.75 121 ASN B O 1
ATOM 5754 N N . GLY B 1 122 ? 3.285 -12.328 0.424 1 96.38 122 GLY B N 1
ATOM 5755 C CA . GLY B 1 122 ? 2.744 -13.453 1.179 1 96.38 122 GLY B CA 1
ATOM 5756 C C . GLY B 1 122 ? 1.319 -13.797 0.789 1 96.38 122 GLY B C 1
ATOM 5757 O O . GLY B 1 122 ? 0.744 -14.758 1.312 1 96.38 122 GLY B O 1
ATOM 5758 N N . HIS B 1 123 ? 0.671 -13.117 -0.199 1 97.12 123 HIS B N 1
ATOM 5759 C CA . HIS B 1 123 ? -0.732 -13.312 -0.548 1 97.12 123 HIS B CA 1
ATOM 5760 C C . HIS B 1 123 ? -0.894 -14.422 -1.582 1 97.12 123 HIS B C 1
ATOM 5762 O O . HIS B 1 123 ? -1.271 -14.164 -2.727 1 97.12 123 HIS B O 1
ATOM 5768 N N . TYR B 1 124 ? -0.729 -15.625 -1.171 1 98.12 124 TYR B N 1
ATOM 5769 C CA . TYR B 1 124 ? -0.896 -16.797 -2.027 1 98.12 124 TYR B CA 1
ATOM 5770 C C . TYR B 1 124 ? -1.279 -18.016 -1.207 1 98.12 124 TYR B C 1
ATOM 5772 O O . TYR B 1 124 ? -1.083 -18.047 0.01 1 98.12 124 TYR B O 1
ATOM 5780 N N . GLY B 1 125 ? -1.867 -19 -1.901 1 98.19 125 GLY B N 1
ATOM 5781 C CA . GLY B 1 125 ? -2.254 -20.25 -1.258 1 98.19 125 GLY B CA 1
ATOM 5782 C C . GLY B 1 125 ? -2.645 -21.328 -2.244 1 98.19 125 GLY B C 1
ATOM 5783 O O . GLY B 1 125 ? -2.615 -21.109 -3.457 1 98.19 125 GLY B O 1
ATOM 5784 N N . LEU B 1 126 ? -2.947 -22.484 -1.682 1 98.19 126 LEU B N 1
ATOM 5785 C CA . LEU B 1 126 ? -3.234 -23.688 -2.451 1 98.19 126 LEU B CA 1
ATOM 5786 C C . LEU B 1 126 ? -4.738 -23.906 -2.568 1 98.19 126 LEU B C 1
ATOM 5788 O O . LEU B 1 126 ? -5.473 -23.734 -1.593 1 98.19 126 LEU B O 1
ATOM 5792 N N . LEU B 1 127 ? -5.164 -24.188 -3.775 1 98.44 127 LEU B N 1
ATOM 5793 C CA . LEU B 1 127 ? -6.516 -24.656 -4.07 1 98.44 127 LEU B CA 1
ATOM 5794 C C . LEU B 1 127 ? -6.48 -26.016 -4.762 1 98.44 127 LEU B C 1
ATOM 5796 O O . LEU B 1 127 ? -5.887 -26.156 -5.836 1 98.44 127 LEU B O 1
ATOM 5800 N N . VAL B 1 128 ? -7.082 -27 -4.16 1 98.31 128 VAL B N 1
ATOM 5801 C CA . VAL B 1 128 ? -7.125 -28.328 -4.746 1 98.31 128 VAL B CA 1
ATOM 5802 C C . VAL B 1 128 ? -8.562 -28.703 -5.098 1 98.31 128 VAL B C 1
ATOM 5804 O O . VAL B 1 128 ? -9.461 -28.594 -4.258 1 98.31 128 VAL B O 1
ATOM 5807 N N . VAL B 1 129 ? -8.758 -29.078 -6.293 1 97.75 129 VAL B N 1
ATOM 5808 C CA . VAL B 1 129 ? -10.039 -29.625 -6.727 1 97.75 129 VAL B CA 1
ATOM 5809 C C . VAL B 1 129 ? -9.906 -31.141 -6.938 1 97.75 129 VAL B C 1
ATOM 5811 O O . VAL B 1 129 ? -9.328 -31.578 -7.934 1 97.75 129 VAL B O 1
ATOM 5814 N N . ARG B 1 130 ? -10.445 -31.859 -6.125 1 96.31 130 ARG B N 1
ATOM 5815 C CA . ARG B 1 130 ? -10.383 -33.312 -6.195 1 96.31 130 ARG B CA 1
ATOM 5816 C C . ARG B 1 130 ? -11.469 -33.875 -7.117 1 96.31 130 ARG B C 1
ATOM 5818 O O . ARG B 1 130 ? -12.555 -33.281 -7.227 1 96.31 130 ARG B O 1
ATOM 5825 N N . SER B 1 131 ? -11.133 -34.906 -7.77 1 93.31 131 SER B N 1
ATOM 5826 C CA . SER B 1 131 ? -12.086 -35.594 -8.648 1 93.31 131 SER B CA 1
ATOM 5827 C C . SER B 1 131 ? -12.211 -37.062 -8.297 1 93.31 131 SER B C 1
ATOM 5829 O O . SER B 1 131 ? -11.211 -37.75 -8.062 1 93.31 131 SER B O 1
ATOM 5831 N N . PRO B 1 132 ? -13.43 -37.562 -8.305 1 88.38 132 PRO B N 1
ATOM 5832 C CA . PRO B 1 132 ? -13.609 -38.969 -8.07 1 88.38 132 PRO B CA 1
ATOM 5833 C C . PRO B 1 132 ? -13.094 -39.844 -9.227 1 88.38 132 PRO B C 1
ATOM 5835 O O . PRO B 1 132 ? -12.883 -41.031 -9.07 1 88.38 132 PRO B O 1
ATOM 5838 N N . THR B 1 133 ? -12.922 -39.25 -10.336 1 88.25 133 THR B N 1
ATOM 5839 C CA . THR B 1 133 ? -12.445 -39.969 -11.516 1 88.25 133 THR B CA 1
ATOM 5840 C C . THR B 1 133 ? -10.977 -39.656 -11.789 1 88.25 133 THR B C 1
ATOM 5842 O O . THR B 1 133 ? -10.57 -39.562 -12.945 1 88.25 133 THR B O 1
ATOM 5845 N N . ASP B 1 134 ? -10.32 -39.5 -10.758 1 90.75 134 ASP B N 1
ATOM 5846 C CA . ASP B 1 134 ? -8.891 -39.25 -10.898 1 90.75 134 ASP B CA 1
ATOM 5847 C C . ASP B 1 134 ? -8.188 -40.438 -11.578 1 90.75 134 ASP B C 1
ATOM 5849 O O . ASP B 1 134 ? -8.148 -41.531 -11.031 1 90.75 134 ASP B O 1
ATOM 5853 N N . LEU B 1 135 ? -7.625 -40.219 -12.742 1 88.88 135 LEU B N 1
ATOM 5854 C CA . LEU B 1 135 ? -6.984 -41.25 -13.547 1 88.88 135 LEU B CA 1
ATOM 5855 C C . LEU B 1 135 ? -5.738 -41.781 -12.852 1 88.88 135 LEU B C 1
ATOM 5857 O O . LEU B 1 135 ? -5.285 -42.906 -13.148 1 88.88 135 LEU B O 1
ATOM 5861 N N . SER B 1 136 ? -5.211 -41.062 -11.945 1 93.12 136 SER B N 1
ATOM 5862 C CA . SER B 1 136 ? -3.975 -41.438 -11.273 1 93.12 136 SER B CA 1
ATOM 5863 C C . SER B 1 136 ? -4.262 -42.188 -9.977 1 93.12 136 SER B C 1
ATOM 5865 O O . SER B 1 136 ? -3.34 -42.562 -9.25 1 93.12 136 SER B O 1
ATOM 5867 N N . LEU B 1 137 ? -5.484 -42.469 -9.703 1 93.44 137 LEU B N 1
ATOM 5868 C CA . LEU B 1 137 ? -5.926 -43.031 -8.438 1 93.44 137 LEU B CA 1
ATOM 5869 C C . LEU B 1 137 ? -5.156 -44.312 -8.109 1 93.44 137 LEU B C 1
ATOM 5871 O O . LEU B 1 137 ? -4.762 -44.531 -6.965 1 93.44 137 LEU B O 1
ATOM 5875 N N . PRO B 1 138 ? -4.883 -45.156 -9.07 1 95.12 138 PRO B N 1
ATOM 5876 C CA . PRO B 1 138 ? -4.203 -46.406 -8.75 1 95.12 138 PRO B CA 1
ATOM 5877 C C . PRO B 1 138 ? -2.738 -46.188 -8.367 1 95.12 138 PRO B C 1
ATOM 5879 O O . PRO B 1 138 ? -2.096 -47.125 -7.859 1 95.12 138 PRO B O 1
ATOM 5882 N N . LEU B 1 139 ? -2.234 -45.094 -8.602 1 97.25 139 LEU B N 1
ATOM 5883 C CA . LEU B 1 139 ? -0.795 -44.875 -8.5 1 97.25 139 LEU B CA 1
ATOM 5884 C C . LEU B 1 139 ? -0.412 -44.438 -7.082 1 97.25 139 LEU B C 1
ATOM 5886 O O . LEU B 1 139 ? 0.768 -44.469 -6.727 1 97.25 139 LEU B O 1
ATOM 5890 N N . TYR B 1 140 ? -1.35 -44.125 -6.242 1 98.06 140 TYR B N 1
ATOM 5891 C CA . TYR B 1 140 ? -1.034 -43.688 -4.887 1 98.06 140 TYR B CA 1
ATOM 5892 C C . TYR B 1 140 ? -2.004 -44.281 -3.883 1 98.06 140 TYR B C 1
ATOM 5894 O O . TYR B 1 140 ? -3.109 -44.719 -4.246 1 98.06 140 TYR B O 1
ATOM 5902 N N . ASP B 1 141 ? -1.559 -44.312 -2.604 1 98.38 141 ASP B N 1
ATOM 5903 C CA . ASP B 1 141 ? -2.381 -44.812 -1.502 1 98.38 141 ASP B CA 1
ATOM 5904 C C . ASP B 1 141 ? -3.012 -43.656 -0.73 1 98.38 141 ASP B C 1
ATOM 5906 O O . ASP B 1 141 ? -4.129 -43.781 -0.224 1 98.38 141 ASP B O 1
ATOM 5910 N N . TYR B 1 142 ? -2.236 -42.5 -0.605 1 97.5 142 TYR B N 1
ATOM 5911 C CA . TYR B 1 142 ? -2.705 -41.344 0.187 1 97.5 142 TYR B CA 1
ATOM 5912 C C . TYR B 1 142 ? -2.609 -40.062 -0.606 1 97.5 142 TYR B C 1
ATOM 5914 O O . TYR B 1 142 ? -1.604 -39.812 -1.271 1 97.5 142 TYR B O 1
ATOM 5922 N N . ASP B 1 143 ? -3.643 -39.281 -0.636 1 96.88 143 ASP B N 1
ATOM 5923 C CA . ASP B 1 143 ? -3.709 -37.875 -1.081 1 96.88 143 ASP B CA 1
ATOM 5924 C C . ASP B 1 143 ? -4.113 -36.969 0.065 1 96.88 143 ASP B C 1
ATOM 5926 O O . ASP B 1 143 ? -5.227 -36.438 0.081 1 96.88 143 ASP B O 1
ATOM 5930 N N . LEU B 1 144 ? -3.162 -36.75 0.97 1 96.19 144 LEU B N 1
ATOM 5931 C CA . LEU B 1 144 ? -3.432 -36 2.203 1 96.19 144 LEU B CA 1
ATOM 5932 C C . LEU B 1 144 ? -3.158 -34.531 2.023 1 96.19 144 LEU B C 1
ATOM 5934 O O . LEU B 1 144 ? -2.242 -34.125 1.29 1 96.19 144 LEU B O 1
ATOM 5938 N N . SER B 1 145 ? -3.943 -33.719 2.717 1 94.5 145 SER B N 1
ATOM 5939 C CA . SER B 1 145 ? -3.838 -32.281 2.58 1 94.5 145 SER B CA 1
ATOM 5940 C C . SER B 1 145 ? -2.479 -31.766 3.051 1 94.5 145 SER B C 1
ATOM 5942 O O . SER B 1 145 ? -2.025 -30.703 2.629 1 94.5 145 SER B O 1
ATOM 5944 N N . GLU B 1 146 ? -1.786 -32.531 3.828 1 95.12 146 GLU B N 1
ATOM 5945 C CA . GLU B 1 146 ? -0.523 -32.094 4.41 1 95.12 146 GLU B CA 1
ATOM 5946 C C . GLU B 1 146 ? 0.639 -32.312 3.449 1 95.12 146 GLU B C 1
ATOM 5948 O O . GLU B 1 146 ? 1.729 -31.766 3.645 1 95.12 146 GLU B O 1
ATOM 5953 N N . HIS B 1 147 ? 0.408 -33.094 2.441 1 98.12 147 HIS B N 1
ATOM 5954 C CA . HIS B 1 147 ? 1.495 -33.406 1.519 1 98.12 147 HIS B CA 1
ATOM 5955 C C . HIS B 1 147 ? 1.484 -32.469 0.323 1 98.12 147 HIS B C 1
ATOM 5957 O O . HIS B 1 147 ? 1.255 -32.906 -0.81 1 98.12 147 HIS B O 1
ATOM 5963 N N . HIS B 1 148 ? 1.71 -31.188 0.572 1 98.38 148 HIS B N 1
ATOM 5964 C CA . HIS B 1 148 ? 1.908 -30.172 -0.445 1 98.38 148 HIS B CA 1
ATOM 5965 C C . HIS B 1 148 ? 3.195 -29.391 -0.196 1 98.38 148 HIS B C 1
ATOM 5967 O O . HIS B 1 148 ? 3.648 -29.281 0.946 1 98.38 148 HIS B O 1
ATOM 5973 N N . ILE B 1 149 ? 3.811 -28.969 -1.244 1 98.75 149 ILE B N 1
ATOM 5974 C CA . ILE B 1 149 ? 5.016 -28.156 -1.225 1 98.75 149 ILE B CA 1
ATOM 5975 C C . ILE B 1 149 ? 4.762 -26.844 -1.973 1 98.75 149 ILE B C 1
ATOM 5977 O O . ILE B 1 149 ? 4.668 -26.828 -3.201 1 98.75 149 ILE B O 1
ATOM 5981 N N . VAL B 1 150 ? 4.609 -25.766 -1.262 1 98.69 150 VAL B N 1
ATOM 5982 C CA . VAL B 1 150 ? 4.539 -24.453 -1.867 1 98.69 150 VAL B CA 1
ATOM 5983 C C . VAL B 1 150 ? 5.883 -23.734 -1.722 1 98.69 150 VAL B C 1
ATOM 5985 O O . VAL B 1 150 ? 6.324 -23.453 -0.605 1 98.69 150 VAL B O 1
ATOM 5988 N N . ILE B 1 151 ? 6.52 -23.484 -2.838 1 98.56 151 ILE B N 1
ATOM 5989 C CA . ILE B 1 151 ? 7.812 -22.812 -2.854 1 98.56 151 ILE B CA 1
ATOM 5990 C C . ILE B 1 151 ? 7.617 -21.344 -3.174 1 98.56 151 ILE B C 1
ATOM 5992 O O . ILE B 1 151 ? 6.848 -20.984 -4.074 1 98.56 151 ILE B O 1
ATOM 5996 N N . SER B 1 152 ? 8.273 -20.484 -2.432 1 97.12 152 SER B N 1
ATOM 5997 C CA . SER B 1 152 ? 8.242 -19.062 -2.738 1 97.12 152 SER B CA 1
ATOM 5998 C C . SER B 1 152 ? 9.602 -18.406 -2.467 1 97.12 152 SER B C 1
ATOM 6000 O O . SER B 1 152 ? 10.391 -18.922 -1.677 1 97.12 152 SER B O 1
ATOM 6002 N N . ASP B 1 153 ? 9.93 -17.391 -3.207 1 96.12 153 ASP B N 1
ATOM 6003 C CA . ASP B 1 153 ? 11.078 -16.562 -2.887 1 96.12 153 ASP B CA 1
ATOM 6004 C C . ASP B 1 153 ? 10.727 -15.531 -1.817 1 96.12 153 ASP B C 1
ATOM 6006 O O . ASP B 1 153 ? 9.555 -15.227 -1.599 1 96.12 153 ASP B O 1
ATOM 6010 N N . TRP B 1 154 ? 11.727 -15.07 -1.143 1 95.25 154 TRP B N 1
ATOM 6011 C CA . TRP B 1 154 ? 11.516 -14.18 -0.006 1 95.25 154 TRP B CA 1
ATOM 6012 C C . TRP B 1 154 ? 12.617 -13.141 0.083 1 95.25 154 TRP B C 1
ATOM 6014 O O . TRP B 1 154 ? 13.766 -13.406 -0.288 1 95.25 154 TRP B O 1
ATOM 6024 N N . THR B 1 155 ? 12.211 -11.906 0.448 1 91.56 155 THR B N 1
ATOM 6025 C CA . THR B 1 155 ? 13.164 -10.812 0.628 1 91.56 155 THR B CA 1
ATOM 6026 C C . THR B 1 155 ? 13.242 -10.406 2.096 1 91.56 155 THR B C 1
ATOM 6028 O O . THR B 1 155 ? 12.375 -10.758 2.895 1 91.56 155 THR B O 1
ATOM 6031 N N . LEU B 1 156 ? 14.305 -9.664 2.422 1 87.81 156 LEU B N 1
ATOM 6032 C CA . LEU B 1 156 ? 14.484 -9.227 3.801 1 87.81 156 LEU B CA 1
ATOM 6033 C C . LEU B 1 156 ? 13.641 -7.996 4.098 1 87.81 156 LEU B C 1
ATOM 6035 O O . LEU B 1 156 ? 13.391 -7.676 5.262 1 87.81 156 LEU B O 1
ATOM 6039 N N . ASP B 1 157 ? 13.227 -7.262 3.08 1 88.12 157 ASP B N 1
ATOM 6040 C CA . ASP B 1 157 ? 12.328 -6.121 3.184 1 88.12 157 ASP B CA 1
ATOM 6041 C C . ASP B 1 157 ? 11.078 -6.324 2.326 1 88.12 157 ASP B C 1
ATOM 6043 O O . ASP B 1 157 ? 11.031 -7.242 1.503 1 88.12 157 ASP B O 1
ATOM 6047 N N . LEU B 1 158 ? 10.055 -5.473 2.617 1 89.19 158 LEU B N 1
ATOM 6048 C CA . LEU B 1 158 ? 8.922 -5.473 1.704 1 89.19 158 LEU B CA 1
ATOM 6049 C C . LEU B 1 158 ? 9.375 -5.207 0.272 1 89.19 158 LEU B C 1
ATOM 6051 O O . LEU B 1 158 ? 10.289 -4.414 0.043 1 89.19 158 LEU B O 1
ATOM 6055 N N . VAL B 1 159 ? 8.703 -5.82 -0.612 1 89.38 159 VAL B N 1
ATOM 6056 C CA . VAL B 1 159 ? 9.18 -5.852 -1.989 1 89.38 159 VAL B CA 1
ATOM 6057 C C . VAL B 1 159 ? 9.102 -4.457 -2.6 1 89.38 159 VAL B C 1
ATOM 6059 O O . VAL B 1 159 ? 9.812 -4.145 -3.555 1 89.38 159 VAL B O 1
ATOM 6062 N N . GLU B 1 160 ? 8.273 -3.57 -2.037 1 87.56 160 GLU B N 1
ATOM 6063 C CA . GLU B 1 160 ? 8.125 -2.211 -2.549 1 87.56 160 GLU B CA 1
ATOM 6064 C C . GLU B 1 160 ? 9.43 -1.436 -2.457 1 87.56 160 GLU B C 1
ATOM 6066 O O . GLU B 1 160 ? 9.609 -0.422 -3.137 1 87.56 160 GLU B O 1
ATOM 6071 N N . LYS B 1 161 ? 10.352 -1.937 -1.666 1 85.69 161 LYS B N 1
ATOM 6072 C CA . LYS B 1 161 ? 11.688 -1.345 -1.592 1 85.69 161 LYS B CA 1
ATOM 6073 C C . LYS B 1 161 ? 12.445 -1.533 -2.902 1 85.69 161 LYS B C 1
ATOM 6075 O O . LYS B 1 161 ? 13.297 -0.719 -3.252 1 85.69 161 LYS B O 1
ATOM 6080 N N . PHE B 1 162 ? 12 -2.521 -3.678 1 83.19 162 PHE B N 1
ATOM 6081 C CA . PHE B 1 162 ? 12.805 -2.934 -4.82 1 83.19 162 PHE B CA 1
ATOM 6082 C C . PHE B 1 162 ? 12.102 -2.607 -6.129 1 83.19 162 PHE B C 1
ATOM 6084 O O . PHE B 1 162 ? 12.695 -2.709 -7.203 1 83.19 162 PHE B O 1
ATOM 6091 N N . VAL B 1 163 ? 10.867 -2.254 -6.141 1 78.81 163 VAL B N 1
ATOM 6092 C CA . VAL B 1 163 ? 10.086 -1.876 -7.32 1 78.81 163 VAL B CA 1
ATOM 6093 C C . VAL B 1 163 ? 9.359 -0.558 -7.059 1 78.81 163 VAL B C 1
ATOM 6095 O O . VAL B 1 163 ? 8.398 -0.515 -6.293 1 78.81 163 VAL B O 1
ATOM 6098 N N . PRO B 1 164 ? 9.812 0.602 -7.559 1 82.31 164 PRO B N 1
ATOM 6099 C CA . PRO B 1 164 ? 10.688 0.587 -8.727 1 82.31 164 PRO B CA 1
ATOM 6100 C C . PRO B 1 164 ? 12.156 0.34 -8.367 1 82.31 164 PRO B C 1
ATOM 6102 O O . PRO B 1 164 ? 12.969 0.038 -9.242 1 82.31 164 PRO B O 1
ATOM 6105 N N . GLY B 1 165 ? 12.523 0.44 -7.102 1 83.44 165 GLY B N 1
ATOM 6106 C CA . GLY B 1 165 ? 13.836 -0.007 -6.66 1 83.44 165 GLY B CA 1
ATOM 6107 C C . GLY B 1 165 ? 14.766 1.136 -6.309 1 83.44 165 GLY B C 1
ATOM 6108 O O . GLY B 1 165 ? 14.523 2.283 -6.684 1 83.44 165 GLY B O 1
ATOM 6109 N N . LEU B 1 166 ? 15.805 0.788 -5.562 1 87.38 166 LEU B N 1
ATOM 6110 C CA . LEU B 1 166 ? 16.859 1.712 -5.152 1 87.38 166 LEU B CA 1
ATOM 6111 C C . LEU B 1 166 ? 18.047 1.64 -6.105 1 87.38 166 LEU B C 1
ATOM 6113 O O . LEU B 1 166 ? 18.312 0.591 -6.699 1 87.38 166 LEU B O 1
ATOM 6117 N N . GLN B 1 167 ? 18.734 2.688 -6.211 1 86.12 167 GLN B N 1
ATOM 6118 C CA . GLN B 1 167 ? 19.922 2.699 -7.051 1 86.12 167 GLN B CA 1
ATOM 6119 C C . GLN B 1 167 ? 21.016 1.799 -6.473 1 86.12 167 GLN B C 1
ATOM 6121 O O . GLN B 1 167 ? 21.781 1.185 -7.219 1 86.12 167 GLN B O 1
ATOM 6126 N N . SER B 1 168 ? 20.953 1.701 -5.195 1 82.44 168 SER B N 1
ATOM 6127 C CA . SER B 1 168 ? 22.031 1.002 -4.512 1 82.44 168 SER B CA 1
ATOM 6128 C C . SER B 1 168 ? 21.766 -0.494 -4.422 1 82.44 168 SER B C 1
ATOM 6130 O O . SER B 1 168 ? 22.609 -1.265 -3.973 1 82.44 168 SER B O 1
ATOM 6132 N N . SER B 1 169 ? 20.562 -0.805 -4.766 1 78.38 169 SER B N 1
ATOM 6133 C CA . SER B 1 169 ? 20.188 -2.203 -4.578 1 78.38 169 SER B CA 1
ATOM 6134 C C . SER B 1 169 ? 19.406 -2.732 -5.773 1 78.38 169 SER B C 1
ATOM 6136 O O . SER B 1 169 ? 18.766 -1.962 -6.492 1 78.38 169 SER B O 1
ATOM 6138 N N . THR B 1 170 ? 19.609 -3.979 -6.016 1 75.69 170 THR B N 1
ATOM 6139 C CA . THR B 1 170 ? 18.859 -4.668 -7.066 1 75.69 170 THR B CA 1
ATOM 6140 C C . THR B 1 170 ? 17.828 -5.617 -6.465 1 75.69 170 THR B C 1
ATOM 6142 O O . THR B 1 170 ? 17.891 -5.938 -5.273 1 75.69 170 THR B O 1
ATOM 6145 N N . VAL B 1 171 ? 16.797 -5.883 -7.297 1 74.69 171 VAL B N 1
ATOM 6146 C CA . VAL B 1 171 ? 15.867 -6.922 -6.871 1 74.69 171 VAL B CA 1
ATOM 6147 C C . VAL B 1 171 ? 16.625 -8.227 -6.625 1 74.69 171 VAL B C 1
ATOM 6149 O O . VAL B 1 171 ? 17.484 -8.609 -7.422 1 74.69 171 VAL B O 1
ATOM 6152 N N . ARG B 1 172 ? 16.547 -8.68 -5.414 1 77.69 172 ARG B N 1
ATOM 6153 C CA . ARG B 1 172 ? 17.219 -9.922 -5.078 1 77.69 172 ARG B CA 1
ATOM 6154 C C . ARG B 1 172 ? 16.359 -10.812 -4.199 1 77.69 172 ARG B C 1
ATOM 6156 O O . ARG B 1 172 ? 15.477 -10.312 -3.486 1 77.69 172 ARG B O 1
ATOM 6163 N N . MET B 1 173 ? 16.547 -12.039 -4.395 1 88.44 173 MET B N 1
ATOM 6164 C CA . MET B 1 173 ? 15.953 -13.031 -3.5 1 88.44 173 MET B CA 1
ATOM 6165 C C . MET B 1 173 ? 16.891 -13.359 -2.35 1 88.44 173 MET B C 1
ATOM 6167 O O . MET B 1 173 ? 18.047 -13.719 -2.574 1 88.44 173 MET B O 1
ATOM 6171 N N . ASP B 1 174 ? 16.406 -13.203 -1.147 1 92.38 174 ASP B N 1
ATOM 6172 C CA . ASP B 1 174 ? 17.266 -13.414 0.019 1 92.38 174 ASP B CA 1
ATOM 6173 C C . ASP B 1 174 ? 17.141 -14.836 0.548 1 92.38 174 ASP B C 1
ATOM 6175 O O . ASP B 1 174 ? 18.078 -15.375 1.127 1 92.38 174 ASP B O 1
ATOM 6179 N N . SER B 1 175 ? 15.992 -15.414 0.38 1 95.5 175 SER B N 1
ATOM 6180 C CA . SER B 1 175 ? 15.773 -16.766 0.861 1 95.5 175 SER B CA 1
ATOM 6181 C C . SER B 1 175 ? 14.625 -17.438 0.115 1 95.5 175 SER B C 1
ATOM 6183 O O . SER B 1 175 ? 13.961 -16.812 -0.711 1 95.5 175 SER B O 1
ATOM 6185 N N . ILE B 1 176 ? 14.516 -18.734 0.272 1 97.31 176 ILE B N 1
ATOM 6186 C CA . ILE B 1 176 ? 13.422 -19.547 -0.239 1 97.31 176 ILE B CA 1
ATOM 6187 C C . ILE B 1 176 ? 12.547 -20.016 0.92 1 97.31 176 ILE B C 1
ATOM 6189 O O . ILE B 1 176 ? 13.055 -20.328 2.002 1 97.31 176 ILE B O 1
ATOM 6193 N N . LEU B 1 177 ? 11.273 -20 0.722 1 97.81 177 LEU B N 1
ATOM 6194 C CA . LEU B 1 177 ? 10.367 -20.594 1.702 1 97.81 177 LEU B CA 1
ATOM 6195 C C . LEU B 1 177 ? 9.727 -21.859 1.16 1 97.81 177 LEU B C 1
ATOM 6197 O O . LEU B 1 177 ? 9.391 -21.938 -0.022 1 97.81 177 LEU B O 1
ATOM 6201 N N . ILE B 1 178 ? 9.656 -22.844 1.972 1 98.62 178 ILE B N 1
ATOM 6202 C CA . ILE B 1 178 ? 8.859 -24.047 1.738 1 98.62 178 ILE B CA 1
ATOM 6203 C C . ILE B 1 178 ? 7.688 -24.078 2.713 1 98.62 178 ILE B C 1
ATOM 6205 O O . ILE B 1 178 ? 7.879 -24.234 3.92 1 98.62 178 ILE B O 1
ATOM 6209 N N . ASN B 1 179 ? 6.52 -23.922 2.166 1 98.06 179 ASN B N 1
ATOM 6210 C CA . ASN B 1 179 ? 5.309 -23.844 2.977 1 98.06 179 ASN B CA 1
ATOM 6211 C C . ASN B 1 179 ? 5.422 -22.766 4.047 1 98.06 179 ASN B C 1
ATOM 6213 O O . ASN B 1 179 ? 5.066 -22.984 5.203 1 98.06 179 ASN B O 1
ATOM 6217 N N . GLY B 1 180 ? 6.016 -21.641 3.668 1 96.75 180 GLY B N 1
ATOM 6218 C CA . GLY B 1 180 ? 6.082 -20.469 4.523 1 96.75 180 GLY B CA 1
ATOM 6219 C C . GLY B 1 180 ? 7.223 -20.516 5.523 1 96.75 180 GLY B C 1
ATOM 6220 O O . GLY B 1 180 ? 7.383 -19.609 6.34 1 96.75 180 GLY B O 1
ATOM 6221 N N . ARG B 1 181 ? 8.023 -21.547 5.43 1 97 181 ARG B N 1
ATOM 6222 C CA . ARG B 1 181 ? 9.125 -21.719 6.371 1 97 181 ARG B CA 1
ATOM 6223 C C . ARG B 1 181 ? 10.461 -21.781 5.648 1 97 181 ARG B C 1
ATOM 6225 O O . ARG B 1 181 ? 10.562 -22.344 4.562 1 97 181 ARG B O 1
ATOM 6232 N N . GLY B 1 182 ? 11.398 -21.141 6.176 1 96.38 182 GLY B N 1
ATOM 6233 C CA . GLY B 1 182 ? 12.758 -21.125 5.656 1 96.38 182 GLY B CA 1
ATOM 6234 C C . GLY B 1 182 ? 13.75 -20.484 6.605 1 96.38 182 GLY B C 1
ATOM 6235 O O . GLY B 1 182 ? 13.406 -20.141 7.738 1 96.38 182 GLY B O 1
ATOM 6236 N N . ARG B 1 183 ? 14.992 -20.453 6.176 1 95.06 183 ARG B N 1
ATOM 6237 C CA . ARG B 1 183 ? 16.062 -19.875 6.973 1 95.06 183 ARG B CA 1
ATOM 6238 C C . ARG B 1 183 ? 16.906 -18.922 6.137 1 95.06 183 ARG B C 1
ATOM 6240 O O . ARG B 1 183 ? 17.156 -19.172 4.953 1 95.06 183 ARG B O 1
ATOM 6247 N N . HIS B 1 184 ? 17.281 -17.859 6.746 1 92.44 184 HIS B N 1
ATOM 6248 C CA . HIS B 1 184 ? 18.062 -16.859 6.02 1 92.44 184 HIS B CA 1
ATOM 6249 C C . HIS B 1 184 ? 19.547 -17 6.352 1 92.44 184 HIS B C 1
ATOM 6251 O O . HIS B 1 184 ? 19.906 -17.422 7.445 1 92.44 184 HIS B O 1
ATOM 6257 N N . TYR B 1 185 ? 20.312 -16.672 5.363 1 90.06 185 TYR B N 1
ATOM 6258 C CA . TYR B 1 185 ? 21.75 -16.578 5.551 1 90.06 185 TYR B CA 1
ATOM 6259 C C . TYR B 1 185 ? 22.172 -15.195 6.008 1 90.06 185 TYR B C 1
ATOM 6261 O O . TYR B 1 185 ? 21.875 -14.203 5.336 1 90.06 185 TYR B O 1
ATOM 6269 N N . ASP B 1 186 ? 22.766 -15.117 7.129 1 88.5 186 ASP B N 1
ATOM 6270 C CA . ASP B 1 186 ? 23.297 -13.852 7.629 1 88.5 186 ASP B CA 1
ATOM 6271 C C . ASP B 1 186 ? 24.625 -13.508 6.957 1 88.5 186 ASP B C 1
ATOM 6273 O O . ASP B 1 186 ? 25.656 -14.102 7.266 1 88.5 186 ASP B O 1
ATOM 6277 N N . GLU B 1 187 ? 24.594 -12.562 6.164 1 84 187 GLU B N 1
ATOM 6278 C CA . GLU B 1 187 ? 25.766 -12.188 5.395 1 84 187 GLU B CA 1
ATOM 6279 C C . GLU B 1 187 ? 26.859 -11.602 6.297 1 84 187 GLU B C 1
ATOM 6281 O O . GLU B 1 187 ? 28.047 -11.711 5.996 1 84 187 GLU B O 1
ATOM 6286 N N . GLU B 1 188 ? 26.453 -10.969 7.359 1 84.5 188 GLU B N 1
ATOM 6287 C CA . GLU B 1 188 ? 27.422 -10.375 8.273 1 84.5 188 GLU B CA 1
ATOM 6288 C C . GLU B 1 188 ? 28.156 -11.445 9.078 1 84.5 188 GLU B C 1
ATOM 6290 O O . GLU B 1 188 ? 29.375 -11.406 9.219 1 84.5 188 GLU B O 1
ATOM 6295 N N . GLU B 1 189 ? 27.406 -12.43 9.5 1 87.62 189 GLU B N 1
ATOM 6296 C CA . GLU B 1 189 ? 27.984 -13.5 10.312 1 87.62 189 GLU B CA 1
ATOM 6297 C C . GLU B 1 189 ? 28.438 -14.664 9.445 1 87.62 189 GLU B C 1
ATOM 6299 O O . GLU B 1 189 ? 29.125 -15.57 9.93 1 87.62 189 GLU B O 1
ATOM 6304 N N . HIS B 1 190 ? 28.078 -14.664 8.219 1 86.81 190 HIS B N 1
ATOM 6305 C CA . HIS B 1 190 ? 28.422 -15.711 7.262 1 86.81 190 HIS B CA 1
ATOM 6306 C C . HIS B 1 190 ? 27.953 -17.078 7.742 1 86.81 190 HIS B C 1
ATOM 6308 O O . HIS B 1 190 ? 28.719 -18.047 7.73 1 86.81 190 HIS B O 1
ATOM 6314 N N . GLU B 1 191 ? 26.781 -17.062 8.219 1 88.5 191 GLU B N 1
ATOM 6315 C CA . GLU B 1 191 ? 26.219 -18.312 8.703 1 88.5 191 GLU B CA 1
ATOM 6316 C C . GLU B 1 191 ? 24.719 -18.375 8.453 1 88.5 191 GLU B C 1
ATOM 6318 O O . GLU B 1 191 ? 24.047 -17.344 8.406 1 88.5 191 GLU B O 1
ATOM 6323 N N . LEU B 1 192 ? 24.25 -19.594 8.266 1 89.5 192 LEU B N 1
ATOM 6324 C CA . LEU B 1 192 ? 22.812 -19.844 8.18 1 89.5 192 LEU B CA 1
ATOM 6325 C C . LEU B 1 192 ? 22.156 -19.734 9.555 1 89.5 192 LEU B C 1
ATOM 6327 O O . LEU B 1 192 ? 22.609 -20.375 10.516 1 89.5 192 LEU B O 1
ATOM 6331 N N . GLN B 1 193 ? 21.141 -18.906 9.68 1 89.19 193 GLN B N 1
ATOM 6332 C CA . GLN B 1 193 ? 20.422 -18.797 10.945 1 89.19 193 GLN B CA 1
ATOM 6333 C C . GLN B 1 193 ? 19.391 -19.922 11.086 1 89.19 193 GLN B C 1
ATOM 6335 O O . GLN B 1 193 ? 18.516 -20.094 10.234 1 89.19 193 GLN B O 1
ATOM 6340 N N . VAL B 1 194 ? 19.469 -20.672 12.164 1 91.12 194 VAL B N 1
ATOM 6341 C CA . VAL B 1 194 ? 18.703 -21.906 12.25 1 91.12 194 VAL B CA 1
ATOM 6342 C C . VAL B 1 194 ? 17.578 -21.75 13.266 1 91.12 194 VAL B C 1
ATOM 6344 O O . VAL B 1 194 ? 17.062 -22.734 13.789 1 91.12 194 VAL B O 1
ATOM 6347 N N . GLN B 1 195 ? 17.203 -20.5 13.547 1 90.19 195 GLN B N 1
ATOM 6348 C CA . GLN B 1 195 ? 16.188 -20.266 14.562 1 90.19 195 GLN B CA 1
ATOM 6349 C C . GLN B 1 195 ? 14.789 -20.609 14.031 1 90.19 195 GLN B C 1
ATOM 6351 O O . GLN B 1 195 ? 13.945 -21.094 14.773 1 90.19 195 GLN B O 1
ATOM 6356 N N . ALA B 1 196 ? 14.57 -20.344 12.805 1 94.12 196 ALA B N 1
ATOM 6357 C CA . ALA B 1 196 ? 13.25 -20.609 12.227 1 94.12 196 ALA B CA 1
ATOM 6358 C C . ALA B 1 196 ? 13.055 -22.109 11.969 1 94.12 196 ALA B C 1
ATOM 6360 O O . ALA B 1 196 ? 13.992 -22.797 11.578 1 94.12 196 ALA B O 1
ATOM 6361 N N . PRO B 1 197 ? 11.852 -22.625 12.211 1 96.75 197 PRO B N 1
ATOM 6362 C CA . PRO B 1 197 ? 11.57 -24.031 11.969 1 96.75 197 PRO B CA 1
ATOM 6363 C C . PRO B 1 197 ? 11.492 -24.375 10.477 1 96.75 197 PRO B C 1
ATOM 6365 O O . PRO B 1 197 ? 11.133 -23.516 9.664 1 96.75 197 PRO B O 1
ATOM 6368 N N . LEU B 1 198 ? 11.852 -25.609 10.188 1 97.75 198 LEU B N 1
ATOM 6369 C CA . LEU B 1 198 ? 11.703 -26.109 8.82 1 97.75 198 LEU B CA 1
ATOM 6370 C C . LEU B 1 198 ? 10.336 -26.75 8.625 1 97.75 198 LEU B C 1
ATOM 6372 O O . LEU B 1 198 ? 9.672 -27.125 9.594 1 97.75 198 LEU B O 1
ATOM 6376 N N . ALA B 1 199 ? 9.914 -26.828 7.371 1 98.06 199 ALA B N 1
ATOM 6377 C CA . ALA B 1 199 ? 8.719 -27.609 7.043 1 98.06 199 ALA B CA 1
ATOM 6378 C C . ALA B 1 199 ? 8.977 -29.109 7.227 1 98.06 199 ALA B C 1
ATOM 6380 O O . ALA B 1 199 ? 10.102 -29.578 7.035 1 98.06 199 ALA B O 1
ATOM 6381 N N . VAL B 1 200 ? 7.898 -29.781 7.598 1 98.12 200 VAL B N 1
ATOM 6382 C CA . VAL B 1 200 ? 8.008 -31.219 7.863 1 98.12 200 VAL B CA 1
ATOM 6383 C C . VAL B 1 200 ? 6.906 -31.969 7.117 1 98.12 200 VAL B C 1
ATOM 6385 O O . VAL B 1 200 ? 5.75 -31.547 7.121 1 98.12 200 VAL B O 1
ATOM 6388 N N . PHE B 1 201 ? 7.312 -33.031 6.457 1 98.31 201 PHE B N 1
ATOM 6389 C CA . PHE B 1 201 ? 6.391 -33.969 5.836 1 98.31 201 PHE B CA 1
ATOM 6390 C C . PHE B 1 201 ? 6.543 -35.344 6.449 1 98.31 201 PHE B C 1
ATOM 6392 O O . PHE B 1 201 ? 7.664 -35.844 6.629 1 98.31 201 PHE B O 1
ATOM 6399 N N . ARG B 1 202 ? 5.418 -36 6.711 1 98.06 202 ARG B N 1
ATOM 6400 C CA . ARG B 1 202 ? 5.469 -37.344 7.277 1 98.06 202 ARG B CA 1
ATOM 6401 C C . ARG B 1 202 ? 4.957 -38.375 6.277 1 98.06 202 ARG B C 1
ATOM 6403 O O . ARG B 1 202 ? 4 -38.125 5.543 1 98.06 202 ARG B O 1
ATOM 6410 N N . VAL B 1 203 ? 5.645 -39.5 6.316 1 98.31 203 VAL B N 1
ATOM 6411 C CA . VAL B 1 203 ? 5.207 -40.656 5.516 1 98.31 203 VAL B CA 1
ATOM 6412 C C . VAL B 1 203 ? 5.375 -41.938 6.316 1 98.31 203 VAL B C 1
ATOM 6414 O O . VAL B 1 203 ? 6.078 -41.969 7.328 1 98.31 203 VAL B O 1
ATOM 6417 N N . ARG B 1 204 ? 4.703 -42.906 5.918 1 97.44 204 ARG B N 1
ATOM 6418 C CA . ARG B 1 204 ? 4.844 -44.25 6.477 1 97.44 204 ARG B CA 1
ATOM 6419 C C . ARG B 1 204 ? 5.453 -45.219 5.453 1 97.44 204 ARG B C 1
ATOM 6421 O O . ARG B 1 204 ? 5.035 -45.25 4.297 1 97.44 204 ARG B O 1
ATOM 6428 N N . LYS B 1 205 ? 6.418 -46 5.949 1 97.69 205 LYS B N 1
ATOM 6429 C CA . LYS B 1 205 ? 7.094 -46.938 5.062 1 97.69 205 LYS B CA 1
ATOM 6430 C C . LYS B 1 205 ? 6.094 -47.875 4.383 1 97.69 205 LYS B C 1
ATOM 6432 O O . LYS B 1 205 ? 5.172 -48.375 5.031 1 97.69 205 LYS B O 1
ATOM 6437 N N . GLY B 1 206 ? 6.23 -48.062 3.098 1 98.06 206 GLY B N 1
ATOM 6438 C CA . GLY B 1 206 ? 5.434 -49.031 2.355 1 98.06 206 GLY B CA 1
ATOM 6439 C C . GLY B 1 206 ? 4.262 -48.406 1.628 1 98.06 206 GLY B C 1
ATOM 6440 O O . GLY B 1 206 ? 3.584 -49.062 0.841 1 98.06 206 GLY B O 1
ATOM 6441 N N . PHE B 1 207 ? 4.059 -47.156 1.833 1 98.44 207 PHE B N 1
ATOM 6442 C CA . PHE B 1 207 ? 2.9 -46.531 1.228 1 98.44 207 PHE B CA 1
ATOM 6443 C C . PHE B 1 207 ? 3.332 -45.5 0.177 1 98.44 207 PHE B C 1
ATOM 6445 O O . PHE B 1 207 ? 4.484 -45.062 0.166 1 98.44 207 PHE B O 1
ATOM 6452 N N . ARG B 1 208 ? 2.439 -45.219 -0.761 1 98.5 208 ARG B N 1
ATOM 6453 C CA . ARG B 1 208 ? 2.635 -44.219 -1.827 1 98.5 208 ARG B CA 1
ATOM 6454 C C . ARG B 1 208 ? 1.81 -42.969 -1.575 1 98.5 208 ARG B C 1
ATOM 6456 O O . ARG B 1 208 ? 0.589 -43.031 -1.419 1 98.5 208 ARG B O 1
ATOM 6463 N N . TYR B 1 209 ? 2.535 -41.781 -1.564 1 98.69 209 TYR B N 1
ATOM 6464 C CA . TYR B 1 209 ? 1.893 -40.5 -1.226 1 98.69 209 TYR B CA 1
ATOM 6465 C C . TYR B 1 209 ? 1.876 -39.562 -2.424 1 98.69 209 TYR B C 1
ATOM 6467 O O . TYR B 1 209 ? 2.91 -39.344 -3.055 1 98.69 209 TYR B O 1
ATOM 6475 N N . ARG B 1 210 ? 0.736 -39.062 -2.75 1 98.56 210 ARG B N 1
ATOM 6476 C CA . ARG B 1 210 ? 0.684 -37.969 -3.699 1 98.56 210 ARG B CA 1
ATOM 6477 C C . ARG B 1 210 ? 1.155 -36.656 -3.055 1 98.56 210 ARG B C 1
ATOM 6479 O O . ARG B 1 210 ? 0.637 -36.25 -2.012 1 98.56 210 ARG B O 1
ATOM 6486 N N . PHE B 1 211 ? 2.139 -36 -3.613 1 98.81 211 PHE B N 1
ATOM 6487 C CA . PHE B 1 211 ? 2.596 -34.656 -3.248 1 98.81 211 PHE B CA 1
ATOM 6488 C C . PHE B 1 211 ? 2.172 -33.656 -4.293 1 98.81 211 PHE B C 1
ATOM 6490 O O . PHE B 1 211 ? 2.209 -33.938 -5.492 1 98.81 211 PHE B O 1
ATOM 6497 N N . ARG B 1 212 ? 1.722 -32.531 -3.828 1 98.62 212 ARG B N 1
ATOM 6498 C CA . ARG B 1 212 ? 1.346 -31.406 -4.691 1 98.62 212 ARG B CA 1
ATOM 6499 C C . ARG B 1 212 ? 2.33 -30.25 -4.551 1 98.62 212 ARG B C 1
ATOM 6501 O O . ARG B 1 212 ? 2.607 -29.797 -3.439 1 98.62 212 ARG B O 1
ATOM 6508 N N . LEU B 1 213 ? 2.873 -29.828 -5.684 1 98.75 213 LEU B N 1
ATOM 6509 C CA . LEU B 1 213 ? 3.879 -28.766 -5.684 1 98.75 213 LEU B CA 1
ATOM 6510 C C . LEU B 1 213 ? 3.367 -27.531 -6.41 1 98.75 213 LEU B C 1
ATOM 6512 O O . LEU B 1 213 ? 2.803 -27.641 -7.504 1 98.75 213 LEU B O 1
ATOM 6516 N N . ILE B 1 214 ? 3.469 -26.359 -5.754 1 98.38 214 ILE B N 1
ATOM 6517 C CA . ILE B 1 214 ? 3.23 -25.062 -6.367 1 98.38 214 ILE B CA 1
ATOM 6518 C C . ILE B 1 214 ? 4.504 -24.219 -6.309 1 98.38 214 ILE B C 1
ATOM 6520 O O . ILE B 1 214 ? 5.129 -24.109 -5.254 1 98.38 214 ILE B O 1
ATOM 6524 N N . SER B 1 215 ? 4.867 -23.703 -7.43 1 97.81 215 SER B N 1
ATOM 6525 C CA . SER B 1 215 ? 5.91 -22.672 -7.438 1 97.81 215 SER B CA 1
ATOM 6526 C C . SER B 1 215 ? 5.316 -21.281 -7.387 1 97.81 215 SER B C 1
ATOM 6528 O O . SER B 1 215 ? 4.949 -20.719 -8.422 1 97.81 215 SER B O 1
ATOM 6530 N N . SER B 1 216 ? 5.371 -20.672 -6.227 1 97.12 216 SER B N 1
ATOM 6531 C CA . SER B 1 216 ? 4.766 -19.359 -6.031 1 97.12 216 SER B CA 1
ATOM 6532 C C . SER B 1 216 ? 5.812 -18.266 -6.062 1 97.12 216 SER B C 1
ATOM 6534 O O . SER B 1 216 ? 5.602 -17.172 -5.508 1 97.12 216 SER B O 1
ATOM 6536 N N . GLY B 1 217 ? 6.91 -18.547 -6.668 1 94.62 217 GLY B N 1
ATOM 6537 C CA . GLY B 1 217 ? 7.926 -17.516 -6.809 1 94.62 217 GLY B CA 1
ATOM 6538 C C . GLY B 1 217 ? 7.41 -16.266 -7.5 1 94.62 217 GLY B C 1
ATOM 6539 O O . GLY B 1 217 ? 6.535 -16.344 -8.359 1 94.62 217 GLY B O 1
ATOM 6540 N N . SER B 1 218 ? 7.906 -15.117 -7.113 1 91.69 218 SER B N 1
ATOM 6541 C CA . SER B 1 218 ? 7.48 -13.844 -7.684 1 91.69 218 SER B CA 1
ATOM 6542 C C . SER B 1 218 ? 8.617 -13.18 -8.453 1 91.69 218 SER B C 1
ATOM 6544 O O . SER B 1 218 ? 8.375 -12.367 -9.352 1 91.69 218 SER B O 1
ATOM 6546 N N . GLN B 1 219 ? 9.75 -13.492 -8.148 1 87 219 GLN B N 1
ATOM 6547 C CA . GLN B 1 219 ? 10.891 -12.797 -8.727 1 87 219 GLN B CA 1
ATOM 6548 C C . GLN B 1 219 ? 11.406 -13.508 -9.969 1 87 219 GLN B C 1
ATOM 6550 O O . GLN B 1 219 ? 10.625 -13.875 -10.852 1 87 219 GLN B O 1
ATOM 6555 N N . PHE B 1 220 ? 12.648 -13.984 -10.016 1 87.06 220 PHE B N 1
ATOM 6556 C CA . PHE B 1 220 ? 13.125 -14.414 -11.328 1 87.06 220 PHE B CA 1
ATOM 6557 C C . PHE B 1 220 ? 13.812 -15.766 -11.242 1 87.06 220 PHE B C 1
ATOM 6559 O O . PHE B 1 220 ? 14.383 -16.25 -12.227 1 87.06 220 PHE B O 1
ATOM 6566 N N . CYS B 1 221 ? 13.602 -16.469 -10.164 1 90.94 221 CYS B N 1
ATOM 6567 C CA . CYS B 1 221 ? 14.375 -17.688 -10.008 1 90.94 221 CYS B CA 1
ATOM 6568 C C . CYS B 1 221 ? 13.523 -18.922 -10.297 1 90.94 221 CYS B C 1
ATOM 6570 O O . CYS B 1 221 ? 12.438 -19.078 -9.742 1 90.94 221 CYS B O 1
ATOM 6572 N N . PRO B 1 222 ? 14.031 -19.828 -11.141 1 94.81 222 PRO B N 1
ATOM 6573 C CA . PRO B 1 222 ? 13.484 -21.188 -11.102 1 94.81 222 PRO B CA 1
ATOM 6574 C C . PRO B 1 222 ? 13.93 -21.969 -9.859 1 94.81 222 PRO B C 1
ATOM 6576 O O . PRO B 1 222 ? 14.969 -21.656 -9.273 1 94.81 222 PRO B O 1
ATOM 6579 N N . PHE B 1 223 ? 13.164 -22.953 -9.469 1 97.06 223 PHE B N 1
ATOM 6580 C CA . PHE B 1 223 ? 13.477 -23.75 -8.281 1 97.06 223 PHE B CA 1
ATOM 6581 C C . PHE B 1 223 ? 13.703 -25.203 -8.648 1 97.06 223 PHE B C 1
ATOM 6583 O O . PHE B 1 223 ? 12.875 -25.828 -9.32 1 97.06 223 PHE B O 1
ATOM 6590 N N . GLN B 1 224 ? 14.82 -25.703 -8.227 1 97.19 224 GLN B N 1
ATOM 6591 C CA . GLN B 1 224 ? 15.195 -27.094 -8.414 1 97.19 224 GLN B CA 1
ATOM 6592 C C . GLN B 1 224 ? 14.914 -27.906 -7.152 1 97.19 224 GLN B C 1
ATOM 6594 O O . GLN B 1 224 ? 15.43 -27.594 -6.078 1 97.19 224 GLN B O 1
ATOM 6599 N N . LEU B 1 225 ? 14.109 -28.969 -7.285 1 98.5 225 LEU B N 1
ATOM 6600 C CA . LEU B 1 225 ? 13.695 -29.781 -6.145 1 98.5 225 LEU B CA 1
ATOM 6601 C C . LEU B 1 225 ? 14.203 -31.203 -6.277 1 98.5 225 LEU B C 1
ATOM 6603 O O . LEU B 1 225 ? 14.102 -31.812 -7.348 1 98.5 225 LEU B O 1
ATOM 6607 N N . GLN B 1 226 ? 14.758 -31.688 -5.242 1 98.19 226 GLN B N 1
ATOM 6608 C CA . GLN B 1 226 ? 15.062 -33.125 -5.07 1 98.19 226 GLN B CA 1
ATOM 6609 C C . GLN B 1 226 ? 14.719 -33.562 -3.658 1 98.19 226 GLN B C 1
ATOM 6611 O O . GLN B 1 226 ? 14.766 -32.781 -2.711 1 98.19 226 GLN B O 1
ATOM 6616 N N . ILE B 1 227 ? 14.359 -34.781 -3.539 1 98.5 227 ILE B N 1
ATOM 6617 C CA . ILE B 1 227 ? 14.141 -35.406 -2.244 1 98.5 227 ILE B CA 1
ATOM 6618 C C . ILE B 1 227 ? 15.172 -36.531 -2.033 1 98.5 227 ILE B C 1
ATOM 6620 O O . ILE B 1 227 ? 15.25 -37.469 -2.824 1 98.5 227 ILE B O 1
ATOM 6624 N N . GLU B 1 228 ? 15.914 -36.406 -0.968 1 97.5 228 GLU B N 1
ATOM 6625 C CA . GLU B 1 228 ? 17.031 -37.281 -0.667 1 97.5 228 GLU B CA 1
ATOM 6626 C C . GLU B 1 228 ? 16.594 -38.75 -0.682 1 97.5 228 GLU B C 1
ATOM 6628 O O . GLU B 1 228 ? 15.664 -39.125 0.028 1 97.5 228 GLU B O 1
ATOM 6633 N N . HIS B 1 229 ? 17.203 -39.531 -1.544 1 97.12 229 HIS B N 1
ATOM 6634 C CA . HIS B 1 229 ? 17.062 -41 -1.656 1 97.12 229 HIS B CA 1
ATOM 6635 C C . HIS B 1 229 ? 15.68 -41.375 -2.176 1 97.12 229 HIS B C 1
ATOM 6637 O O . HIS B 1 229 ? 15.258 -42.531 -2.053 1 97.12 229 HIS B O 1
ATOM 6643 N N . HIS B 1 230 ? 14.953 -40.438 -2.662 1 98.25 230 HIS B N 1
ATOM 6644 C CA . HIS B 1 230 ? 13.617 -40.719 -3.197 1 98.25 230 HIS B CA 1
ATOM 6645 C C . HIS B 1 230 ? 13.484 -40.188 -4.617 1 98.25 230 HIS B C 1
ATOM 6647 O O . HIS B 1 230 ? 14 -39.094 -4.938 1 98.25 230 HIS B O 1
ATOM 6653 N N . ARG B 1 231 ? 12.867 -40.938 -5.457 1 97.44 231 ARG B N 1
ATOM 6654 C CA . ARG B 1 231 ? 12.469 -40.469 -6.785 1 97.44 231 ARG B CA 1
ATOM 6655 C C . ARG B 1 231 ? 11.008 -40.031 -6.793 1 97.44 231 ARG B C 1
ATOM 6657 O O . ARG B 1 231 ? 10.25 -40.344 -5.871 1 97.44 231 ARG B O 1
ATOM 6664 N N . MET B 1 232 ? 10.688 -39.25 -7.762 1 98.5 232 MET B N 1
ATOM 6665 C CA . MET B 1 232 ? 9.344 -38.688 -7.891 1 98.5 232 MET B CA 1
ATOM 6666 C C . MET B 1 232 ? 8.656 -39.219 -9.148 1 98.5 232 MET B C 1
ATOM 6668 O O . MET B 1 232 ? 9.156 -39.031 -10.258 1 98.5 232 MET B O 1
ATOM 6672 N N . GLN B 1 233 ? 7.566 -39.875 -8.961 1 98.62 233 GLN B N 1
ATOM 6673 C CA . GLN B 1 233 ? 6.758 -40.281 -10.109 1 98.62 233 GLN B CA 1
ATOM 6674 C C . GLN B 1 233 ? 5.762 -39.188 -10.484 1 98.62 233 GLN B C 1
ATOM 6676 O O . GLN B 1 233 ? 4.684 -39.094 -9.898 1 98.62 233 GLN B O 1
ATOM 6681 N N . LEU B 1 234 ? 6.133 -38.438 -11.531 1 98.38 234 LEU B N 1
ATOM 6682 C CA . LEU B 1 234 ? 5.305 -37.344 -11.977 1 98.38 234 LEU B CA 1
ATOM 6683 C C . LEU B 1 234 ? 3.969 -37.812 -12.523 1 98.38 234 LEU B C 1
ATOM 6685 O O . LEU B 1 234 ? 3.928 -38.75 -13.32 1 98.38 234 LEU B O 1
ATOM 6689 N N . ILE B 1 235 ? 2.814 -37.125 -12.07 1 98.12 235 ILE B N 1
ATOM 6690 C CA . ILE B 1 235 ? 1.521 -37.625 -12.516 1 98.12 235 ILE B CA 1
ATOM 6691 C C . ILE B 1 235 ? 0.656 -36.469 -13.008 1 98.12 235 ILE B C 1
ATOM 6693 O O . ILE B 1 235 ? -0.421 -36.688 -13.562 1 98.12 235 ILE B O 1
ATOM 6697 N N . SER B 1 236 ? 1.102 -35.25 -12.797 1 97.38 236 SER B N 1
ATOM 6698 C CA . SER B 1 236 ? 0.271 -34.125 -13.195 1 97.38 236 SER B CA 1
ATOM 6699 C C . SER B 1 236 ? 1.102 -32.844 -13.352 1 97.38 236 SER B C 1
ATOM 6701 O O . SER B 1 236 ? 2.131 -32.688 -12.695 1 97.38 236 SER B O 1
ATOM 6703 N N . THR B 1 237 ? 0.707 -31.938 -14.234 1 97.5 237 THR B N 1
ATOM 6704 C CA . THR B 1 237 ? 1.198 -30.578 -14.328 1 97.5 237 THR B CA 1
ATOM 6705 C C . THR B 1 237 ? 0.054 -29.609 -14.609 1 97.5 237 THR B C 1
ATOM 6707 O O . THR B 1 237 ? -0.801 -29.875 -15.461 1 97.5 237 THR B O 1
ATOM 6710 N N . ASP B 1 238 ? -0.008 -28.516 -13.844 1 97.69 238 ASP B N 1
ATOM 6711 C CA . ASP B 1 238 ? -0.987 -27.438 -13.977 1 97.69 238 ASP B CA 1
ATOM 6712 C C . ASP B 1 238 ? -2.412 -27.984 -13.938 1 97.69 238 ASP B C 1
ATOM 6714 O O . ASP B 1 238 ? -3.271 -27.547 -14.703 1 97.69 238 ASP B O 1
ATOM 6718 N N . GLY B 1 239 ? -2.574 -29.031 -13.117 1 93.81 239 GLY B N 1
ATOM 6719 C CA . GLY B 1 239 ? -3.898 -29.594 -12.906 1 93.81 239 GLY B CA 1
ATOM 6720 C C . GLY B 1 239 ? -4.234 -30.719 -13.867 1 93.81 239 GLY B C 1
ATOM 6721 O O . GLY B 1 239 ? -5.152 -31.5 -13.625 1 93.81 239 GLY B O 1
ATOM 6722 N N . GLY B 1 240 ? -3.521 -30.859 -14.969 1 92.69 240 GLY B N 1
ATOM 6723 C CA . GLY B 1 240 ? -3.783 -31.891 -15.953 1 92.69 240 GLY B CA 1
ATOM 6724 C C . GLY B 1 240 ? -2.984 -33.156 -15.711 1 92.69 240 GLY B C 1
ATOM 6725 O O . GLY B 1 240 ? -1.79 -33.094 -15.414 1 92.69 240 GLY B O 1
ATOM 6726 N N . ALA B 1 241 ? -3.59 -34.281 -15.891 1 95.19 241 ALA B N 1
ATOM 6727 C CA . ALA B 1 241 ? -2.926 -35.562 -15.688 1 95.19 241 ALA B CA 1
ATOM 6728 C C . ALA B 1 241 ? -1.967 -35.875 -16.828 1 95.19 241 ALA B C 1
ATOM 6730 O O . ALA B 1 241 ? -2.244 -35.531 -17.984 1 95.19 241 ALA B O 1
ATOM 6731 N N . VAL B 1 242 ? -0.863 -36.469 -16.516 1 96.88 242 VAL B N 1
ATOM 6732 C CA . VAL B 1 242 ? 0.091 -36.938 -17.516 1 96.88 242 VAL B CA 1
ATOM 6733 C C . VAL B 1 242 ? 0.413 -38.406 -17.281 1 96.88 242 VAL B C 1
ATOM 6735 O O . VAL B 1 242 ? 0.202 -38.938 -16.188 1 96.88 242 VAL B O 1
ATOM 6738 N N . LEU B 1 243 ? 0.846 -39.031 -18.375 1 96.44 243 LEU B N 1
ATOM 6739 C CA . LEU B 1 243 ? 1.362 -40.375 -18.172 1 96.44 243 LEU B CA 1
ATOM 6740 C C . LEU B 1 243 ? 2.533 -40.375 -17.188 1 96.44 243 LEU B C 1
ATOM 6742 O O . LEU B 1 243 ? 3.43 -39.531 -17.297 1 96.44 243 LEU B O 1
ATOM 6746 N N . PRO B 1 244 ? 2.467 -41.25 -16.203 1 97.19 244 PRO B N 1
ATOM 6747 C CA . PRO B 1 244 ? 3.473 -41.219 -15.141 1 97.19 244 PRO B CA 1
ATOM 6748 C C . PRO B 1 244 ? 4.902 -41.312 -15.68 1 97.19 244 PRO B C 1
ATOM 6750 O O . PRO B 1 244 ? 5.172 -42.062 -16.609 1 97.19 244 PRO B O 1
ATOM 6753 N N . ARG B 1 245 ? 5.734 -40.5 -15.188 1 96.06 245 ARG B N 1
ATOM 6754 C CA . ARG B 1 245 ? 7.164 -40.5 -15.477 1 96.06 245 ARG B CA 1
ATOM 6755 C C . ARG B 1 245 ? 7.977 -40.344 -14.195 1 96.06 245 ARG B C 1
ATOM 6757 O O . ARG B 1 245 ? 7.719 -39.438 -13.398 1 96.06 245 ARG B O 1
ATOM 6764 N N . THR B 1 246 ? 8.93 -41.219 -14.008 1 97.12 246 THR B N 1
ATOM 6765 C CA . THR B 1 246 ? 9.766 -41.125 -12.82 1 97.12 246 THR B CA 1
ATOM 6766 C C . THR B 1 246 ? 10.93 -40.188 -13.047 1 97.12 246 THR B C 1
ATOM 6768 O O . THR B 1 246 ? 11.664 -40.312 -14.031 1 97.12 246 THR B O 1
ATOM 6771 N N . ILE B 1 247 ? 11.078 -39.25 -12.18 1 98 247 ILE B N 1
ATOM 6772 C CA . ILE B 1 247 ? 12.141 -38.25 -12.289 1 98 247 ILE B CA 1
ATOM 6773 C C . ILE B 1 247 ? 12.891 -38.156 -10.961 1 98 247 ILE B C 1
ATOM 6775 O O . ILE B 1 247 ? 12.391 -38.594 -9.922 1 98 247 ILE B O 1
ATOM 6779 N N . ASP B 1 248 ? 14.109 -37.594 -11.078 1 97.94 248 ASP B N 1
ATOM 6780 C CA . ASP B 1 248 ? 14.938 -37.375 -9.891 1 97.94 248 ASP B CA 1
ATOM 6781 C C . ASP B 1 248 ? 14.953 -35.938 -9.461 1 97.94 248 ASP B C 1
ATOM 6783 O O . ASP B 1 248 ? 15.094 -35.625 -8.273 1 97.94 248 ASP B O 1
ATOM 6787 N N . THR B 1 249 ? 14.906 -35.062 -10.414 1 97.94 249 THR B N 1
ATOM 6788 C CA . THR B 1 249 ? 14.961 -33.625 -10.18 1 97.94 249 THR B CA 1
ATOM 6789 C C . THR B 1 249 ? 13.828 -32.906 -10.922 1 97.94 249 THR B C 1
ATOM 6791 O O . THR B 1 249 ? 13.586 -33.188 -12.102 1 97.94 249 THR B O 1
ATOM 6794 N N . LEU B 1 250 ? 13.148 -32.094 -10.211 1 98.12 250 LEU B N 1
ATOM 6795 C CA . LEU B 1 250 ? 12.062 -31.281 -10.797 1 98.12 250 LEU B CA 1
ATOM 6796 C C . LEU B 1 250 ? 12.398 -29.797 -10.75 1 98.12 250 LEU B C 1
ATOM 6798 O O . LEU B 1 250 ? 12.68 -29.25 -9.68 1 98.12 250 LEU B O 1
ATOM 6802 N N . ILE B 1 251 ? 12.414 -29.156 -11.891 1 97 251 ILE B N 1
ATOM 6803 C CA . ILE B 1 251 ? 12.586 -27.719 -11.969 1 97 251 ILE B CA 1
ATOM 6804 C C . ILE B 1 251 ? 11.242 -27.047 -12.258 1 97 251 ILE B C 1
ATOM 6806 O O . ILE B 1 251 ? 10.516 -27.469 -13.172 1 97 251 ILE B O 1
ATOM 6810 N N . SER B 1 252 ? 10.867 -26.109 -11.422 1 97.06 252 SER B N 1
ATOM 6811 C CA . SER B 1 252 ? 9.609 -25.391 -11.586 1 97.06 252 SER B CA 1
ATOM 6812 C C . SER B 1 252 ? 9.836 -23.875 -11.562 1 97.06 252 SER B C 1
ATOM 6814 O O . SER B 1 252 ? 10.805 -23.406 -10.969 1 97.06 252 SER B O 1
ATOM 6816 N N . THR B 1 253 ? 9.008 -23.156 -12.25 1 95.44 253 THR B N 1
ATOM 6817 C CA . THR B 1 253 ? 9.047 -21.703 -12.289 1 95.44 253 THR B CA 1
ATOM 6818 C C . THR B 1 253 ? 7.719 -21.109 -11.828 1 95.44 253 THR B C 1
ATOM 6820 O O . THR B 1 253 ? 6.742 -21.844 -11.648 1 95.44 253 THR B O 1
ATOM 6823 N N . SER B 1 254 ? 7.742 -19.812 -11.656 1 96.56 254 SER B N 1
ATOM 6824 C CA . SER B 1 254 ? 6.613 -19.109 -11.055 1 96.56 254 SER B CA 1
ATOM 6825 C C . SER B 1 254 ? 5.309 -19.453 -11.773 1 96.56 254 SER B C 1
ATOM 6827 O O . SER B 1 254 ? 5.219 -19.344 -12.992 1 96.56 254 SER B O 1
ATOM 6829 N N . GLY B 1 255 ? 4.344 -19.891 -10.984 1 97.5 255 GLY B N 1
ATOM 6830 C CA . GLY B 1 255 ? 3.004 -20.141 -11.484 1 97.5 255 GLY B CA 1
ATOM 6831 C C . GLY B 1 255 ? 2.768 -21.594 -11.867 1 97.5 255 GLY B C 1
ATOM 6832 O O . GLY B 1 255 ? 1.623 -22.031 -12.016 1 97.5 255 GLY B O 1
ATOM 6833 N N . GLU B 1 256 ? 3.826 -22.422 -12.031 1 97.81 256 GLU B N 1
ATOM 6834 C CA . GLU B 1 256 ? 3.686 -23.828 -12.414 1 97.81 256 GLU B CA 1
ATOM 6835 C C . GLU B 1 256 ? 3.312 -24.703 -11.219 1 97.81 256 GLU B C 1
ATOM 6837 O O . GLU B 1 256 ? 3.629 -24.359 -10.078 1 97.81 256 GLU B O 1
ATOM 6842 N N . ARG B 1 257 ? 2.643 -25.766 -11.531 1 98.62 257 ARG B N 1
ATOM 6843 C CA . ARG B 1 257 ? 2.273 -26.766 -10.531 1 98.62 257 ARG B CA 1
ATOM 6844 C C . ARG B 1 257 ? 2.566 -28.172 -11.031 1 98.62 257 ARG B C 1
ATOM 6846 O O . ARG B 1 257 ? 2.41 -28.469 -12.219 1 98.62 257 ARG B O 1
ATOM 6853 N N . TYR B 1 258 ? 2.941 -29.031 -10.102 1 98.5 258 TYR B N 1
ATOM 6854 C CA . TYR B 1 258 ? 3.217 -30.438 -10.391 1 98.5 258 TYR B CA 1
ATOM 6855 C C . TYR B 1 258 ? 2.742 -31.328 -9.25 1 98.5 258 TYR B C 1
ATOM 6857 O O . TYR B 1 258 ? 2.826 -30.938 -8.078 1 98.5 258 TYR B O 1
ATOM 6865 N N . ASP B 1 259 ? 2.24 -32.438 -9.633 1 98.56 259 ASP B N 1
ATOM 6866 C CA . ASP B 1 259 ? 2.016 -33.531 -8.664 1 98.56 259 ASP B CA 1
ATOM 6867 C C . ASP B 1 259 ? 2.916 -34.719 -8.945 1 98.56 259 ASP B C 1
ATOM 6869 O O . ASP B 1 259 ? 3.152 -35.062 -10.109 1 98.56 259 ASP B O 1
ATOM 6873 N N . PHE B 1 260 ? 3.357 -35.312 -7.895 1 98.81 260 PHE B N 1
ATOM 6874 C CA . PHE B 1 260 ? 4.117 -36.562 -8.031 1 98.81 260 PHE B CA 1
ATOM 6875 C C . PHE B 1 260 ? 3.777 -37.531 -6.902 1 98.81 260 PHE B C 1
ATOM 6877 O O . PHE B 1 260 ? 3.246 -37.125 -5.867 1 98.81 260 PHE B O 1
ATOM 6884 N N . VAL B 1 261 ? 4.027 -38.781 -7.172 1 98.81 261 VAL B N 1
ATOM 6885 C CA . VAL B 1 261 ? 3.854 -39.812 -6.168 1 98.81 261 VAL B CA 1
ATOM 6886 C C . VAL B 1 261 ? 5.211 -40.188 -5.582 1 98.81 261 VAL B C 1
ATOM 6888 O O . VAL B 1 261 ? 6.156 -40.5 -6.32 1 98.81 261 VAL B O 1
ATOM 6891 N N . LEU B 1 262 ? 5.293 -40.094 -4.332 1 98.81 262 LEU B N 1
ATOM 6892 C CA . LEU B 1 262 ? 6.477 -40.531 -3.598 1 98.81 262 LEU B CA 1
ATOM 6893 C C . LEU B 1 262 ? 6.246 -41.906 -2.973 1 98.81 262 LEU B C 1
ATOM 6895 O O . LEU B 1 262 ? 5.309 -42.094 -2.189 1 98.81 262 LEU B O 1
ATOM 6899 N N . HIS B 1 263 ? 7.062 -42.812 -3.355 1 98.44 263 HIS B N 1
ATOM 6900 C CA . HIS B 1 263 ? 7.047 -44.125 -2.703 1 98.44 263 HIS B CA 1
ATOM 6901 C C . HIS B 1 263 ? 7.891 -44.125 -1.431 1 98.44 263 HIS B C 1
ATOM 6903 O O . HIS B 1 263 ? 9.102 -43.906 -1.486 1 98.44 263 HIS B O 1
ATOM 6909 N N . ALA B 1 264 ? 7.207 -44.312 -0.308 1 98.5 264 ALA B N 1
ATOM 6910 C CA . ALA B 1 264 ? 7.934 -44.406 0.955 1 98.5 264 ALA B CA 1
ATOM 6911 C C . ALA B 1 264 ? 8.57 -45.781 1.126 1 98.5 264 ALA B C 1
ATOM 6913 O O . ALA B 1 264 ? 8.133 -46.562 1.964 1 98.5 264 ALA B O 1
ATOM 6914 N N . ASN B 1 265 ? 9.648 -45.969 0.476 1 98.19 265 ASN B N 1
ATOM 6915 C CA . ASN B 1 265 ? 10.25 -47.312 0.423 1 98.19 265 ASN B CA 1
ATOM 6916 C C . ASN B 1 265 ? 11.672 -47.281 0.961 1 98.19 265 ASN B C 1
ATOM 6918 O O . ASN B 1 265 ? 12.445 -48.219 0.702 1 98.19 265 ASN B O 1
ATOM 6922 N N . GLN B 1 266 ? 12.047 -46.281 1.664 1 98.12 266 GLN B N 1
ATOM 6923 C CA . GLN B 1 266 ? 13.383 -46.188 2.23 1 98.12 266 GLN B CA 1
ATOM 6924 C C . GLN B 1 266 ? 13.398 -46.625 3.689 1 98.12 266 GLN B C 1
ATOM 6926 O O . GLN B 1 266 ? 12.336 -46.812 4.293 1 98.12 266 GLN B O 1
ATOM 6931 N N . LYS B 1 267 ? 14.633 -46.781 4.23 1 97.75 267 LYS B N 1
ATOM 6932 C CA . LYS B 1 267 ? 14.766 -47.062 5.656 1 97.75 267 LYS B CA 1
ATOM 6933 C C . LYS B 1 267 ? 14.172 -45.938 6.492 1 97.75 267 LYS B C 1
ATOM 6935 O O . LYS B 1 267 ? 14.383 -44.781 6.195 1 97.75 267 LYS B O 1
ATOM 6940 N N . PRO B 1 268 ? 13.359 -46.375 7.496 1 96.94 268 PRO B N 1
ATOM 6941 C CA . PRO B 1 268 ? 12.789 -45.312 8.344 1 96.94 268 PRO B CA 1
ATOM 6942 C C . PRO B 1 268 ? 13.844 -44.344 8.867 1 96.94 268 PRO B C 1
ATOM 6944 O O . PRO B 1 268 ? 14.898 -44.781 9.344 1 96.94 268 PRO B O 1
ATOM 6947 N N . GLY B 1 269 ? 13.672 -43.094 8.773 1 96.75 269 GLY B N 1
ATOM 6948 C CA . GLY B 1 269 ? 14.555 -42 9.133 1 96.75 269 GLY B CA 1
ATOM 6949 C C . GLY B 1 269 ? 14.07 -40.656 8.609 1 96.75 269 GLY B C 1
ATOM 6950 O O . GLY B 1 269 ? 12.883 -40.5 8.328 1 96.75 269 GLY B O 1
ATOM 6951 N N . ASN B 1 270 ? 14.938 -39.688 8.766 1 97.62 270 ASN B N 1
ATOM 6952 C CA . ASN B 1 270 ? 14.672 -38.375 8.242 1 97.62 270 ASN B CA 1
ATOM 6953 C C . ASN B 1 270 ? 15.5 -38.062 6.992 1 97.62 270 ASN B C 1
ATOM 6955 O O . ASN B 1 270 ? 16.672 -38.438 6.926 1 97.62 270 ASN B O 1
ATOM 6959 N N . TYR B 1 271 ? 14.859 -37.531 5.965 1 98.06 271 TYR B N 1
ATOM 6960 C CA . TYR B 1 271 ? 15.5 -37.219 4.695 1 98.06 271 TYR B CA 1
ATOM 6961 C C . TYR B 1 271 ? 15.289 -35.75 4.336 1 98.06 271 TYR B C 1
ATOM 6963 O O . TYR B 1 271 ? 14.266 -35.156 4.688 1 98.06 271 TYR B O 1
ATOM 6971 N N . TRP B 1 272 ? 16.25 -35.188 3.645 1 98.12 272 TRP B N 1
ATOM 6972 C CA . TRP B 1 272 ? 16.172 -33.781 3.254 1 98.12 272 TRP B CA 1
ATOM 6973 C C . TRP B 1 272 ? 15.312 -33.625 2 1 98.12 272 TRP B C 1
ATOM 6975 O O . TRP B 1 272 ? 15.5 -34.344 1.015 1 98.12 272 TRP B O 1
ATOM 6985 N N . VAL B 1 273 ? 14.367 -32.781 2.041 1 98.62 273 VAL B N 1
ATOM 6986 C CA . VAL B 1 273 ? 13.789 -32.156 0.858 1 98.62 273 VAL B CA 1
ATOM 6987 C C . VAL B 1 273 ? 14.578 -30.875 0.508 1 98.62 273 VAL B C 1
ATOM 6989 O O . VAL B 1 273 ? 14.648 -29.953 1.312 1 98.62 273 VAL B O 1
ATOM 6992 N N . ARG B 1 274 ? 15.164 -30.859 -0.674 1 98.31 274 ARG B N 1
ATOM 6993 C CA . ARG B 1 274 ? 16.109 -29.812 -1.035 1 98.31 274 ARG B CA 1
ATOM 6994 C C . ARG B 1 274 ? 15.586 -28.984 -2.205 1 98.31 274 ARG B C 1
ATOM 6996 O O . ARG B 1 274 ? 15.219 -29.531 -3.244 1 98.31 274 ARG B O 1
ATOM 7003 N N . VAL B 1 275 ? 15.453 -27.641 -2.012 1 98.19 275 VAL B N 1
ATOM 7004 C CA . VAL B 1 275 ? 15.047 -26.703 -3.055 1 98.19 275 VAL B CA 1
ATOM 7005 C C . VAL B 1 275 ? 16.172 -25.703 -3.311 1 98.19 275 VAL B C 1
ATOM 7007 O O . VAL B 1 275 ? 16.625 -25.031 -2.387 1 98.19 275 VAL B O 1
ATOM 7010 N N . ARG B 1 276 ? 16.594 -25.609 -4.562 1 96.81 276 ARG B N 1
ATOM 7011 C CA . ARG B 1 276 ? 17.672 -24.703 -4.953 1 96.81 276 ARG B CA 1
ATOM 7012 C C . ARG B 1 276 ? 17.188 -23.688 -5.988 1 96.81 276 ARG B C 1
ATOM 7014 O O . ARG B 1 276 ? 16.469 -24.047 -6.93 1 96.81 276 ARG B O 1
ATOM 7021 N N . ALA B 1 277 ? 17.516 -22.422 -5.695 1 95.5 277 ALA B N 1
ATOM 7022 C CA . ALA B 1 277 ? 17.281 -21.422 -6.734 1 95.5 277 ALA B CA 1
ATOM 7023 C C . ALA B 1 277 ? 18.359 -21.484 -7.809 1 95.5 277 ALA B C 1
ATOM 7025 O O . ALA B 1 277 ? 19.562 -21.484 -7.5 1 95.5 277 ALA B O 1
ATOM 7026 N N . ILE B 1 278 ? 17.953 -21.547 -9.078 1 93.06 278 ILE B N 1
ATOM 7027 C CA . ILE B 1 278 ? 18.953 -21.734 -10.133 1 93.06 278 ILE B CA 1
ATOM 7028 C C . ILE B 1 278 ? 18.766 -20.656 -11.203 1 93.06 278 ILE B C 1
ATOM 7030 O O . ILE B 1 278 ? 18.047 -19.672 -10.984 1 93.06 278 ILE B O 1
ATOM 7034 N N . GLY B 1 279 ? 19.531 -20.812 -12.297 1 89.31 279 GLY B N 1
ATOM 7035 C CA . GLY B 1 279 ? 19.5 -19.797 -13.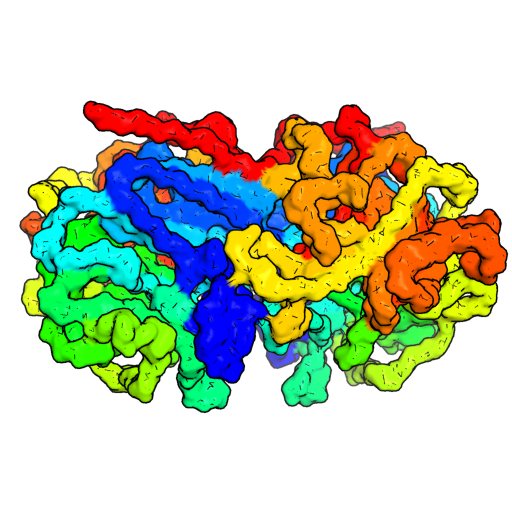352 1 89.31 279 GLY B CA 1
ATOM 7036 C C . GLY B 1 279 ? 20.219 -18.516 -12.969 1 89.31 279 GLY B C 1
ATOM 7037 O O . GLY B 1 279 ? 21.375 -18.562 -12.516 1 89.31 279 GLY B O 1
ATOM 7038 N N . PHE B 1 280 ? 19.453 -17.438 -13.133 1 85.25 280 PHE B N 1
ATOM 7039 C CA . PHE B 1 280 ? 20.031 -16.125 -12.805 1 85.25 280 PHE B CA 1
ATOM 7040 C C . PHE B 1 280 ? 20.375 -16.047 -11.328 1 85.25 280 PHE B C 1
ATOM 7042 O O . PHE B 1 280 ? 21.219 -15.25 -10.922 1 85.25 280 PHE B O 1
ATOM 7049 N N . CYS B 1 281 ? 19.781 -16.891 -10.547 1 90.06 281 CYS B N 1
ATOM 7050 C CA . CYS B 1 281 ? 19.938 -16.859 -9.094 1 90.06 281 CYS B CA 1
ATOM 7051 C C . CYS B 1 281 ? 21.094 -17.719 -8.641 1 90.06 281 CYS B C 1
ATOM 7053 O O . CYS B 1 281 ? 21.422 -17.781 -7.453 1 90.06 281 CYS B O 1
ATOM 7055 N N . ASN B 1 282 ? 21.812 -18.328 -9.57 1 89.38 282 ASN B N 1
ATOM 7056 C CA . ASN B 1 282 ? 22.969 -19.156 -9.211 1 89.38 282 ASN B CA 1
ATOM 7057 C C . ASN B 1 282 ? 24 -18.359 -8.414 1 89.38 282 ASN B C 1
ATOM 7059 O O . ASN B 1 282 ? 24.641 -18.891 -7.516 1 89.38 282 ASN B O 1
ATOM 7063 N N . VAL B 1 283 ? 24.078 -17.141 -8.75 1 86.25 283 VAL B N 1
ATOM 7064 C CA . VAL B 1 283 ? 25.109 -16.297 -8.148 1 86.25 283 VAL B CA 1
ATOM 7065 C C . VAL B 1 283 ? 24.797 -16.062 -6.672 1 86.25 283 VAL B C 1
ATOM 7067 O O . VAL B 1 283 ? 25.703 -15.859 -5.863 1 86.25 283 VAL B O 1
ATOM 7070 N N . GLU B 1 284 ? 23.531 -16.172 -6.332 1 86.62 284 GLU B N 1
ATOM 7071 C CA . GLU B 1 284 ? 23.125 -15.922 -4.953 1 86.62 284 GLU B CA 1
ATOM 7072 C C . GLU B 1 284 ? 23.375 -17.141 -4.074 1 86.62 284 GLU B C 1
ATOM 7074 O O . GLU B 1 284 ? 23.422 -17.031 -2.848 1 86.62 284 GLU B O 1
ATOM 7079 N N . ARG B 1 285 ? 23.469 -18.328 -4.633 1 91.38 285 ARG B N 1
ATOM 7080 C CA . ARG B 1 285 ? 23.75 -19.578 -3.936 1 91.38 285 ARG B CA 1
ATOM 7081 C C . ARG B 1 285 ? 22.75 -19.812 -2.807 1 91.38 285 ARG B C 1
ATOM 7083 O O . ARG B 1 285 ? 23.141 -20.047 -1.659 1 91.38 285 ARG B O 1
ATOM 7090 N N . ARG B 1 286 ? 21.438 -19.734 -3.162 1 93.88 286 ARG B N 1
ATOM 7091 C CA . ARG B 1 286 ? 20.391 -19.906 -2.158 1 93.88 286 ARG B CA 1
ATOM 7092 C C . ARG B 1 286 ? 19.703 -21.25 -2.301 1 93.88 286 ARG B C 1
ATOM 7094 O O . ARG B 1 286 ? 19.391 -21.688 -3.412 1 93.88 286 ARG B O 1
ATOM 7101 N N . GLU B 1 287 ? 19.516 -21.922 -1.183 1 95.56 287 GLU B N 1
ATOM 7102 C CA . GLU B 1 287 ? 18.781 -23.172 -1.066 1 95.56 287 GLU B CA 1
ATOM 7103 C C . GLU B 1 287 ? 17.953 -23.219 0.214 1 95.56 287 GLU B C 1
ATOM 7105 O O . GLU B 1 287 ? 18.172 -22.422 1.13 1 95.56 287 GLU B O 1
ATOM 7110 N N . GLU B 1 288 ? 16.984 -23.938 0.212 1 97.19 288 GLU B N 1
ATOM 7111 C CA . GLU B 1 288 ? 16.172 -24.203 1.398 1 97.19 288 GLU B CA 1
ATOM 7112 C C . GLU B 1 288 ? 15.875 -25.688 1.539 1 97.19 288 GLU B C 1
ATOM 7114 O O . GLU B 1 288 ? 15.984 -26.453 0.571 1 97.19 288 GLU B O 1
ATOM 7119 N N . PHE B 1 289 ? 15.508 -26.047 2.773 1 98 289 PHE B N 1
ATOM 7120 C CA . PHE B 1 289 ? 15.344 -27.469 3.078 1 98 289 PHE B CA 1
ATOM 7121 C C . PHE B 1 289 ? 14.07 -27.703 3.877 1 98 289 PHE B C 1
ATOM 7123 O O . PHE B 1 289 ? 13.602 -26.812 4.586 1 98 289 PHE B O 1
ATOM 7130 N N . ALA B 1 290 ? 13.5 -28.812 3.742 1 98.69 290 ALA B N 1
ATOM 7131 C CA . ALA B 1 290 ? 12.453 -29.391 4.578 1 98.69 290 ALA B CA 1
ATOM 7132 C C . ALA B 1 290 ? 12.797 -30.812 4.969 1 98.69 290 ALA B C 1
ATOM 7134 O O . ALA B 1 290 ? 13.805 -31.375 4.523 1 98.69 290 ALA B O 1
ATOM 7135 N N . ILE B 1 291 ? 11.969 -31.391 5.922 1 98.44 291 ILE B N 1
ATOM 7136 C CA . ILE B 1 291 ? 12.25 -32.719 6.422 1 98.44 291 ILE B CA 1
ATOM 7137 C C . ILE B 1 291 ? 11.148 -33.688 5.973 1 98.44 291 ILE B C 1
ATOM 7139 O O . ILE B 1 291 ? 9.969 -33.438 6.188 1 98.44 291 ILE B O 1
ATOM 7143 N N . LEU B 1 292 ? 11.508 -34.688 5.293 1 98.62 292 LEU B N 1
ATOM 7144 C CA . LEU B 1 292 ? 10.656 -35.844 5.102 1 98.62 292 LEU B CA 1
ATOM 7145 C C . LEU B 1 292 ? 10.945 -36.906 6.156 1 98.62 292 LEU B C 1
ATOM 7147 O O . LEU B 1 292 ? 12.047 -37.469 6.203 1 98.62 292 LEU B O 1
ATOM 7151 N N . SER B 1 293 ? 9.961 -37.25 6.969 1 98.56 293 SER B N 1
ATOM 7152 C CA . SER B 1 293 ? 10.211 -38.125 8.109 1 98.56 293 SER B CA 1
ATOM 7153 C C . SER B 1 293 ? 9.336 -39.375 8.039 1 98.56 293 SER B C 1
ATOM 7155 O O . SER B 1 293 ? 8.156 -39.281 7.699 1 98.56 293 SER B O 1
ATOM 7157 N N . TYR B 1 294 ? 9.891 -40.5 8.375 1 97.94 294 TYR B N 1
ATOM 7158 C CA . TYR B 1 294 ? 9.18 -41.781 8.469 1 97.94 294 TYR B CA 1
ATOM 7159 C C . TYR B 1 294 ? 8.703 -42.031 9.898 1 97.94 294 TYR B C 1
ATOM 7161 O O . TYR B 1 294 ? 8.086 -43.062 10.18 1 97.94 294 TYR B O 1
ATOM 7169 N N . ALA B 1 295 ? 8.93 -41.031 10.781 1 96.06 295 ALA B N 1
ATOM 7170 C CA . ALA B 1 295 ? 8.586 -41.219 12.188 1 96.06 295 ALA B CA 1
ATOM 7171 C C . ALA B 1 295 ? 7.102 -40.969 12.43 1 96.06 295 ALA B C 1
ATOM 7173 O O . ALA B 1 295 ? 6.516 -40.062 11.82 1 96.06 295 ALA B O 1
ATOM 7174 N N . ASP B 1 296 ? 6.602 -41.719 13.367 1 92.44 296 ASP B N 1
ATOM 7175 C CA . ASP B 1 296 ? 5.211 -41.531 13.773 1 92.44 296 ASP B CA 1
ATOM 7176 C C . ASP B 1 296 ? 5.066 -40.312 14.672 1 92.44 296 ASP B C 1
ATOM 7178 O O . ASP B 1 296 ? 5.953 -40 15.477 1 92.44 296 ASP B O 1
ATOM 7182 N N . GLU B 1 297 ? 3.949 -39.688 14.602 1 88.44 297 GLU B N 1
ATOM 7183 C CA . GLU B 1 297 ? 3.684 -38.469 15.391 1 88.44 297 GLU B CA 1
ATOM 7184 C C . GLU B 1 297 ? 3.752 -38.781 16.891 1 88.44 297 GLU B C 1
ATOM 7186 O O . GLU B 1 297 ? 4.094 -37.906 17.688 1 88.44 297 GLU B O 1
ATOM 7191 N N . ALA B 1 298 ? 3.422 -39.969 17.219 1 91.81 298 ALA B N 1
ATOM 7192 C CA . ALA B 1 298 ? 3.436 -40.406 18.625 1 91.81 298 ALA B CA 1
ATOM 7193 C C . ALA B 1 298 ? 4.863 -40.469 19.156 1 91.81 298 ALA B C 1
ATOM 7195 O O . ALA B 1 298 ? 5.082 -40.344 20.359 1 91.81 298 ALA B O 1
ATOM 7196 N N . THR B 1 299 ? 5.781 -40.594 18.297 1 92.94 299 THR B N 1
ATOM 7197 C CA . THR B 1 299 ? 7.156 -40.812 18.719 1 92.94 299 THR B CA 1
ATOM 7198 C C . THR B 1 299 ? 7.918 -39.5 18.734 1 92.94 299 THR B C 1
ATOM 7200 O O . THR B 1 299 ? 8.82 -39.281 19.562 1 92.94 299 THR B O 1
ATOM 7203 N N . VAL B 1 300 ? 7.66 -38.656 17.812 1 95.25 300 VAL B N 1
ATOM 7204 C CA . VAL B 1 300 ? 8.359 -37.375 17.703 1 95.25 300 VAL B CA 1
ATOM 7205 C C . VAL B 1 300 ? 7.406 -36.312 17.172 1 95.25 300 VAL B C 1
ATOM 7207 O O . VAL B 1 300 ? 6.633 -36.562 16.25 1 95.25 300 VAL B O 1
ATOM 7210 N N . THR B 1 301 ? 7.461 -35.125 17.781 1 94.56 301 THR B N 1
ATOM 7211 C CA . THR B 1 301 ? 6.562 -34.062 17.375 1 94.56 301 THR B CA 1
ATOM 7212 C C . THR B 1 301 ? 7.109 -33.344 16.141 1 94.56 301 THR B C 1
ATOM 7214 O O . THR B 1 301 ? 8.297 -33.469 15.828 1 94.56 301 THR B O 1
ATOM 7217 N N . ASP B 1 302 ? 6.211 -32.688 15.445 1 92.81 302 ASP B N 1
ATOM 7218 C CA . ASP B 1 302 ? 6.637 -31.875 14.312 1 92.81 302 ASP B CA 1
ATOM 7219 C C . ASP B 1 302 ? 7.586 -30.766 14.758 1 92.81 302 ASP B C 1
ATOM 7221 O O . ASP B 1 302 ? 8.492 -30.391 14.016 1 92.81 302 ASP B O 1
ATOM 7225 N N . GLU B 1 303 ? 7.363 -30.266 15.961 1 93.81 303 GLU B N 1
ATOM 7226 C CA . GLU B 1 303 ? 8.219 -29.219 16.516 1 93.81 303 GLU B CA 1
ATOM 7227 C C . GLU B 1 303 ? 9.664 -29.703 16.656 1 93.81 303 GLU B C 1
ATOM 7229 O O . GLU B 1 303 ? 10.602 -28.969 16.328 1 93.81 303 GLU B O 1
ATOM 7234 N N . GLU B 1 304 ? 9.727 -30.875 17.062 1 95.75 304 GLU B N 1
ATOM 7235 C CA . GLU B 1 304 ? 11.062 -31.453 17.219 1 95.75 304 GLU B CA 1
ATOM 7236 C C . GLU B 1 304 ? 11.703 -31.734 15.852 1 95.75 304 GLU B C 1
ATOM 7238 O O . GLU B 1 304 ? 12.883 -31.453 15.648 1 95.75 304 GLU B O 1
ATOM 7243 N N . LEU B 1 305 ? 10.914 -32.219 14.93 1 96.81 305 LEU B N 1
ATOM 7244 C CA . LEU B 1 305 ? 11.43 -32.594 13.609 1 96.81 305 LEU B CA 1
ATOM 7245 C C . LEU B 1 305 ? 11.844 -31.328 12.844 1 96.81 305 LEU B C 1
ATOM 7247 O O . LEU B 1 305 ? 12.742 -31.375 12 1 96.81 305 LEU B O 1
ATOM 7251 N N . ALA B 1 306 ? 11.195 -30.219 13.164 1 97.31 306 ALA B N 1
ATOM 7252 C CA . ALA B 1 306 ? 11.445 -28.969 12.445 1 97.31 306 ALA B CA 1
ATOM 7253 C C . ALA B 1 306 ? 12.82 -28.406 12.781 1 97.31 306 ALA B C 1
ATOM 7255 O O . ALA B 1 306 ? 13.305 -27.484 12.117 1 97.31 306 ALA B O 1
ATOM 7256 N N . TYR B 1 307 ? 13.438 -28.953 13.789 1 96.5 307 TYR B N 1
ATOM 7257 C CA . TYR B 1 307 ? 14.797 -28.594 14.18 1 96.5 307 TYR B CA 1
ATOM 7258 C C . TYR B 1 307 ? 15.703 -29.812 14.18 1 96.5 307 TYR B C 1
ATOM 7260 O O . TYR B 1 307 ? 16.141 -30.266 15.242 1 96.5 307 TYR B O 1
ATOM 7268 N N . PRO B 1 308 ? 16.078 -30.234 13 1 95.31 308 PRO B N 1
ATOM 7269 C CA . PRO B 1 308 ? 16.891 -31.438 12.914 1 95.31 308 PRO B CA 1
ATOM 7270 C C . PRO B 1 308 ? 18.297 -31.25 13.492 1 95.31 308 PRO B C 1
ATOM 7272 O O . PRO B 1 308 ? 18.891 -30.188 13.352 1 95.31 308 PRO B O 1
ATOM 7275 N N . PRO B 1 309 ? 18.859 -32.281 14.055 1 92.75 309 PRO B N 1
ATOM 7276 C CA . PRO B 1 309 ? 20.188 -32.188 14.648 1 92.75 309 PRO B CA 1
ATOM 7277 C C . PRO B 1 309 ? 21.297 -32.188 13.594 1 92.75 309 PRO B C 1
ATOM 7279 O O . PRO B 1 309 ? 22.438 -31.781 13.883 1 92.75 309 PRO B O 1
ATOM 7282 N N . THR B 1 310 ? 21.016 -32.688 12.469 1 91.81 310 THR B N 1
ATOM 7283 C CA . THR B 1 310 ? 22.016 -32.75 11.414 1 91.81 310 THR B CA 1
ATOM 7284 C C . THR B 1 310 ? 21.938 -31.516 10.516 1 91.81 310 THR B C 1
ATOM 7286 O O . THR B 1 310 ? 20.844 -31 10.266 1 91.81 310 THR B O 1
ATOM 7289 N N . SER B 1 311 ? 23.047 -31.141 9.961 1 91.06 311 SER B N 1
ATOM 7290 C CA . SER B 1 311 ? 23.094 -30.031 9.023 1 91.06 311 SER B CA 1
ATOM 7291 C C . SER B 1 311 ? 22.734 -30.484 7.613 1 91.06 311 SER B C 1
ATOM 7293 O O . SER B 1 311 ? 23.094 -31.594 7.207 1 91.06 311 SER B O 1
ATOM 7295 N N . PRO B 1 312 ? 22.062 -29.641 6.898 1 93.06 312 PRO B N 1
ATOM 7296 C CA . PRO B 1 312 ? 21.766 -29.984 5.504 1 93.06 312 PRO B CA 1
ATOM 7297 C C . PRO B 1 312 ? 23.016 -29.938 4.621 1 93.06 312 PRO B C 1
ATOM 7299 O O . PRO B 1 312 ? 24.047 -29.391 5.023 1 93.06 312 PRO B O 1
ATOM 7302 N N . PRO B 1 313 ? 22.875 -30.547 3.436 1 92.31 313 PRO B N 1
ATOM 7303 C CA . PRO B 1 313 ? 23.984 -30.438 2.486 1 92.31 313 PRO B CA 1
ATOM 7304 C C . PRO B 1 313 ? 24.312 -28.984 2.123 1 92.31 313 PRO B C 1
ATOM 7306 O O . PRO B 1 313 ? 23.406 -28.156 2.051 1 92.31 313 PRO B O 1
ATOM 7309 N N . THR B 1 314 ? 25.562 -28.766 1.811 1 90.44 314 THR B N 1
ATOM 7310 C CA . THR B 1 314 ? 25.984 -27.422 1.401 1 90.44 314 THR B CA 1
ATOM 7311 C C . THR B 1 314 ? 25.656 -27.188 -0.071 1 90.44 314 THR B C 1
ATOM 7313 O O . THR B 1 314 ? 25.406 -28.125 -0.821 1 90.44 314 THR B O 1
ATOM 7316 N N . TRP B 1 315 ? 25.703 -26.016 -0.442 1 90.25 315 TRP B N 1
ATOM 7317 C CA . TRP B 1 315 ? 25.422 -25.625 -1.821 1 90.25 315 TRP B CA 1
ATOM 7318 C C . TRP B 1 315 ? 26.344 -26.375 -2.789 1 90.25 315 TRP B C 1
ATOM 7320 O O . TRP B 1 315 ? 25.922 -26.719 -3.9 1 90.25 315 TRP B O 1
ATOM 7330 N N . ASP B 1 316 ? 27.562 -26.625 -2.342 1 92.38 316 ASP B N 1
ATOM 7331 C CA . ASP B 1 316 ? 28.562 -27.188 -3.244 1 92.38 316 ASP B CA 1
ATOM 7332 C C . ASP B 1 316 ? 28.359 -28.688 -3.412 1 92.38 316 ASP B C 1
ATOM 7334 O O . ASP B 1 316 ? 28.953 -29.312 -4.305 1 92.38 316 ASP B O 1
ATOM 7338 N N . ARG B 1 317 ? 27.578 -29.188 -2.484 1 91.5 317 ARG B N 1
ATOM 7339 C CA . ARG B 1 317 ? 27.203 -30.578 -2.725 1 91.5 317 ARG B CA 1
ATOM 7340 C C . ARG B 1 317 ? 26.203 -30.688 -3.867 1 91.5 317 ARG B C 1
ATOM 7342 O O . ARG B 1 317 ? 25.047 -30.234 -3.742 1 91.5 317 ARG B O 1
ATOM 7349 N N . ARG B 1 318 ? 26.594 -31.297 -4.84 1 86.5 318 ARG B N 1
ATOM 7350 C CA . ARG B 1 318 ? 25.797 -31.344 -6.059 1 86.5 318 ARG B CA 1
ATOM 7351 C C . ARG B 1 318 ? 24.594 -32.281 -5.883 1 86.5 318 ARG B C 1
ATOM 7353 O O . ARG B 1 318 ? 24.641 -33.219 -5.094 1 86.5 318 ARG B O 1
ATOM 7360 N N . PHE B 1 319 ? 23.562 -31.969 -6.594 1 85.5 319 PHE B N 1
ATOM 7361 C CA . PHE B 1 319 ? 22.438 -32.875 -6.719 1 85.5 319 PHE B CA 1
ATOM 7362 C C . PHE B 1 319 ? 22.844 -34.188 -7.383 1 85.5 319 PHE B C 1
ATOM 7364 O O . PHE B 1 319 ? 23.609 -34.188 -8.359 1 85.5 319 PHE B O 1
ATOM 7371 N N . PRO B 1 320 ? 22.469 -35.25 -6.891 1 88.62 320 PRO B N 1
ATOM 7372 C CA . PRO B 1 320 ? 22.719 -36.531 -7.605 1 88.62 320 PRO B CA 1
ATOM 7373 C C . PRO B 1 320 ? 22.156 -36.5 -9.023 1 88.62 320 PRO B C 1
ATOM 7375 O O . PRO B 1 320 ? 21.078 -35.969 -9.258 1 88.62 320 PRO B O 1
ATOM 7378 N N . PRO B 1 321 ? 22.922 -37.094 -9.891 1 91.81 321 PRO B N 1
ATOM 7379 C CA . PRO B 1 321 ? 22.453 -37.094 -11.281 1 91.81 321 PRO B CA 1
ATOM 7380 C C . PRO B 1 321 ? 21.25 -38.031 -11.477 1 91.81 321 PRO B C 1
ATOM 7382 O O . PRO B 1 321 ? 20.969 -38.875 -10.633 1 91.81 321 PRO B O 1
ATOM 7385 N N . GLY B 1 322 ? 20.5 -37.844 -12.508 1 95.44 322 GLY B N 1
ATOM 7386 C CA . GLY B 1 322 ? 19.328 -38.594 -12.883 1 95.44 322 GLY B CA 1
ATOM 7387 C C . GLY B 1 322 ? 18.453 -37.906 -13.914 1 95.44 322 GLY B C 1
ATOM 7388 O O . GLY B 1 322 ? 18.953 -37.125 -14.719 1 95.44 322 GLY B O 1
ATOM 7389 N N . THR B 1 323 ? 17.203 -38.344 -13.945 1 96.88 323 THR B N 1
ATOM 7390 C CA . THR B 1 323 ? 16.266 -37.719 -14.875 1 96.88 323 THR B CA 1
ATOM 7391 C C . THR B 1 323 ? 15.805 -36.375 -14.344 1 96.88 323 THR B C 1
ATOM 7393 O O . THR B 1 323 ? 15.328 -36.25 -13.211 1 96.88 323 THR B O 1
ATOM 7396 N N . VAL B 1 324 ? 16 -35.344 -15.133 1 96.69 324 VAL B N 1
ATOM 7397 C CA . VAL B 1 324 ? 15.609 -34 -14.773 1 96.69 324 VAL B CA 1
ATOM 7398 C C . VAL B 1 324 ? 14.43 -33.562 -15.648 1 96.69 324 VAL B C 1
ATOM 7400 O O . VAL B 1 324 ? 14.422 -33.781 -16.859 1 96.69 324 VAL B O 1
ATOM 7403 N N . LEU B 1 325 ? 13.453 -33.031 -15.031 1 96.62 325 LEU B N 1
ATOM 7404 C CA . LEU B 1 325 ? 12.336 -32.438 -15.773 1 96.62 325 LEU B CA 1
ATOM 7405 C C . LEU B 1 325 ? 12.398 -30.922 -15.766 1 96.62 325 LEU B C 1
ATOM 7407 O O . LEU B 1 325 ? 12.594 -30.312 -14.719 1 96.62 325 LEU B O 1
ATOM 7411 N N . ASN B 1 326 ? 12.141 -30.328 -16.969 1 94.31 326 ASN B N 1
ATOM 7412 C CA . ASN B 1 326 ? 11.898 -28.906 -17.172 1 94.31 326 ASN B CA 1
ATOM 7413 C C . ASN B 1 326 ? 13.172 -28.094 -16.969 1 94.31 326 ASN B C 1
ATOM 7415 O O . ASN B 1 326 ? 13.125 -26.984 -16.422 1 94.31 326 ASN B O 1
ATOM 7419 N N . ASN B 1 327 ? 14.289 -28.703 -17.266 1 88.38 327 ASN B N 1
ATOM 7420 C CA . ASN B 1 327 ? 15.539 -27.953 -17.359 1 88.38 327 ASN B CA 1
ATOM 7421 C C . ASN B 1 327 ? 15.477 -26.891 -18.453 1 88.38 327 ASN B C 1
ATOM 7423 O O . ASN B 1 327 ? 15.125 -27.203 -19.594 1 88.38 327 ASN B O 1
ATOM 7427 N N . PRO B 1 328 ? 15.773 -25.719 -18.125 1 77.5 328 PRO B N 1
ATOM 7428 C CA . PRO B 1 328 ? 15.641 -24.641 -19.109 1 77.5 328 PRO B CA 1
ATOM 7429 C C . PRO B 1 328 ? 16.5 -24.875 -20.359 1 77.5 328 PRO B C 1
ATOM 7431 O O . PRO B 1 328 ? 16.219 -24.312 -21.422 1 77.5 328 PRO B O 1
ATOM 7434 N N . ASN B 1 329 ? 17.516 -25.672 -20.266 1 77.56 329 ASN B N 1
ATOM 7435 C CA . ASN B 1 329 ? 18.422 -25.906 -21.391 1 77.56 329 ASN B CA 1
ATOM 7436 C C . ASN B 1 329 ? 18.141 -27.25 -22.062 1 77.56 329 ASN B C 1
ATOM 7438 O O . ASN B 1 329 ? 18.922 -27.688 -22.922 1 77.56 329 ASN B O 1
ATOM 7442 N N . ALA B 1 330 ? 17.094 -27.828 -21.719 1 84.44 330 ALA B N 1
ATOM 7443 C CA . ALA B 1 330 ? 16.781 -29.141 -22.297 1 84.44 330 ALA B CA 1
ATOM 7444 C C . ALA B 1 330 ? 16.359 -29 -23.75 1 84.44 330 ALA B C 1
ATOM 7446 O O . ALA B 1 330 ? 15.758 -27.984 -24.141 1 84.44 330 ALA B O 1
ATOM 7447 N N . THR B 1 331 ? 16.719 -30 -24.547 1 86.69 331 THR B N 1
ATOM 7448 C CA . THR B 1 331 ? 16.188 -30.141 -25.891 1 86.69 331 THR B CA 1
ATOM 7449 C C . THR B 1 331 ? 14.961 -31.047 -25.906 1 86.69 331 THR B C 1
ATOM 7451 O O . THR B 1 331 ? 15.023 -32.188 -25.469 1 86.69 331 THR B O 1
ATOM 7454 N N . CYS B 1 332 ? 13.922 -30.562 -26.438 1 89.5 332 CYS B N 1
ATOM 7455 C CA . CYS B 1 332 ? 12.648 -31.266 -26.359 1 89.5 332 CYS B CA 1
ATOM 7456 C C . CYS B 1 332 ? 12.555 -32.344 -27.438 1 89.5 332 CYS B C 1
ATOM 7458 O O . CYS B 1 332 ? 13.25 -32.281 -28.453 1 89.5 332 CYS B O 1
ATOM 7460 N N . TYR B 1 333 ? 11.781 -33.312 -27.172 1 88.81 333 TYR B N 1
ATOM 7461 C CA . TYR B 1 333 ? 11.375 -34.375 -28.094 1 88.81 333 TYR B CA 1
ATOM 7462 C C . TYR B 1 333 ? 12.57 -35.219 -28.516 1 88.81 333 TYR B C 1
ATOM 7464 O O . TYR B 1 333 ? 12.688 -35.594 -29.672 1 88.81 333 TYR B O 1
ATOM 7472 N N . VAL B 1 334 ? 13.461 -35.312 -27.625 1 86.69 334 VAL B N 1
ATOM 7473 C CA . VAL B 1 334 ? 14.578 -36.219 -27.844 1 86.69 334 VAL B CA 1
ATOM 7474 C C . VAL B 1 334 ? 14.289 -37.562 -27.172 1 86.69 334 VAL B C 1
ATOM 7476 O O . VAL B 1 334 ? 14.188 -37.625 -25.953 1 86.69 334 VAL B O 1
ATOM 7479 N N . PRO B 1 335 ? 14.258 -38.531 -27.938 1 83.56 335 PRO B N 1
ATOM 7480 C CA . PRO B 1 335 ? 13.906 -39.844 -27.359 1 83.56 335 PRO B CA 1
ATOM 7481 C C . PRO B 1 335 ? 14.938 -40.312 -26.344 1 83.56 335 PRO B C 1
ATOM 7483 O O . PRO B 1 335 ? 16.141 -40.156 -26.547 1 83.56 335 PRO B O 1
ATOM 7486 N N . GLU B 1 336 ? 14.539 -40.875 -25.297 1 81.06 336 GLU B N 1
ATOM 7487 C CA . GLU B 1 336 ? 15.312 -41.625 -24.297 1 81.06 336 GLU B CA 1
ATOM 7488 C C . GLU B 1 336 ? 16.312 -40.719 -23.594 1 81.06 336 GLU B C 1
ATOM 7490 O O . GLU B 1 336 ? 17.297 -41.188 -23.031 1 81.06 336 GLU B O 1
ATOM 7495 N N . ASP B 1 337 ? 16.094 -39.438 -23.656 1 86 337 ASP B N 1
ATOM 7496 C CA . ASP B 1 337 ? 17 -38.594 -22.922 1 86 337 ASP B CA 1
ATOM 7497 C C . ASP B 1 337 ? 16.531 -38.406 -21.484 1 86 337 ASP B C 1
ATOM 7499 O O . ASP B 1 337 ? 15.367 -38.625 -21.172 1 86 337 ASP B O 1
ATOM 7503 N N . ASN B 1 338 ? 17.516 -38.062 -20.609 1 91.75 338 ASN B N 1
ATOM 7504 C CA . ASN B 1 338 ? 17.219 -37.906 -19.188 1 91.75 338 ASN B CA 1
ATOM 7505 C C . ASN B 1 338 ? 17 -36.438 -18.828 1 91.75 338 ASN B C 1
ATOM 7507 O O . ASN B 1 338 ? 16.891 -36.094 -17.656 1 91.75 338 ASN B O 1
ATOM 7511 N N . ASP B 1 339 ? 17 -35.594 -19.75 1 93.38 339 ASP B N 1
ATOM 7512 C CA . ASP B 1 339 ? 16.703 -34.188 -19.609 1 93.38 339 ASP B CA 1
ATOM 7513 C C . ASP B 1 339 ? 15.422 -33.812 -20.359 1 93.38 339 ASP B C 1
ATOM 7515 O O . ASP B 1 339 ? 15.469 -33.438 -21.531 1 93.38 339 ASP B O 1
ATOM 7519 N N . LEU B 1 340 ? 14.352 -33.781 -19.609 1 93.25 340 LEU B N 1
ATOM 7520 C CA . LEU B 1 340 ? 13.031 -33.719 -20.219 1 93.25 340 LEU B CA 1
ATOM 7521 C C . LEU B 1 340 ? 12.5 -32.281 -20.188 1 93.25 340 LEU B C 1
ATOM 7523 O O . LEU B 1 340 ? 12.68 -31.578 -19.188 1 93.25 340 LEU B O 1
ATOM 7527 N N . CYS B 1 341 ? 11.906 -31.922 -21.312 1 91.94 341 CYS B N 1
ATOM 7528 C CA . CYS B 1 341 ? 11.078 -30.719 -21.312 1 91.94 341 CYS B CA 1
ATOM 7529 C C . CYS B 1 341 ? 9.656 -31.047 -20.859 1 91.94 341 CYS B C 1
ATOM 7531 O O . CYS B 1 341 ? 9.227 -32.188 -20.906 1 91.94 341 CYS B O 1
ATOM 7533 N N . VAL B 1 342 ? 9.008 -30.031 -20.406 1 92.62 342 VAL B N 1
ATOM 7534 C CA . VAL B 1 342 ? 7.605 -30.25 -20.062 1 92.62 342 VAL B CA 1
ATOM 7535 C C . VAL B 1 342 ? 6.836 -30.688 -21.312 1 92.62 342 VAL B C 1
ATOM 7537 O O . VAL B 1 342 ? 5.863 -31.438 -21.203 1 92.62 342 VAL B O 1
ATOM 7540 N N . ALA B 1 343 ? 7.285 -30.234 -22.484 1 91.06 343 ALA B N 1
ATOM 7541 C CA . ALA B 1 343 ? 6.641 -30.562 -23.75 1 91.06 343 ALA B CA 1
ATOM 7542 C C . ALA B 1 343 ? 6.797 -32.031 -24.062 1 91.06 343 ALA B C 1
ATOM 7544 O O . ALA B 1 343 ? 6.082 -32.594 -24.922 1 91.06 343 ALA B O 1
ATOM 7545 N N . ASP B 1 344 ? 7.707 -32.719 -23.391 1 92.62 344 ASP B N 1
ATOM 7546 C CA . ASP B 1 344 ? 7.961 -34.125 -23.625 1 92.62 344 ASP B CA 1
ATOM 7547 C C . ASP B 1 344 ? 6.914 -35 -22.938 1 92.62 344 ASP B C 1
ATOM 7549 O O . ASP B 1 344 ? 6.781 -36.188 -23.234 1 92.62 344 ASP B O 1
ATOM 7553 N N . LEU B 1 345 ? 6.227 -34.406 -22.016 1 94.44 345 LEU B N 1
ATOM 7554 C CA . LEU B 1 345 ? 5.254 -35.188 -21.25 1 94.44 345 LEU B CA 1
ATOM 7555 C C . LEU B 1 345 ? 4.062 -35.562 -22.109 1 94.44 345 LEU B C 1
ATOM 7557 O O . LEU B 1 345 ? 3.785 -34.906 -23.125 1 94.44 345 LEU B O 1
ATOM 7561 N N . GLU B 1 346 ? 3.441 -36.656 -21.766 1 94.94 346 GLU B N 1
ATOM 7562 C CA . GLU B 1 346 ? 2.246 -37.125 -22.453 1 94.94 346 GLU B CA 1
ATOM 7563 C C . GLU B 1 346 ? 0.997 -36.938 -21.594 1 94.94 346 GLU B C 1
ATOM 7565 O O . GLU B 1 346 ? 0.931 -37.406 -20.469 1 94.94 346 GLU B O 1
ATOM 7570 N N . SER B 1 347 ? 0.062 -36.219 -22.188 1 95.25 347 SER B N 1
ATOM 7571 C CA . SER B 1 347 ? -1.197 -36.031 -21.469 1 95.25 347 SER B CA 1
ATOM 7572 C C . SER B 1 347 ? -1.883 -37.375 -21.219 1 95.25 347 SER B C 1
ATOM 7574 O O . SER B 1 347 ? -1.855 -38.281 -22.078 1 95.25 347 SER B O 1
ATOM 7576 N N . HIS B 1 348 ? -2.357 -37.5 -20.016 1 93.88 348 HIS B N 1
ATOM 7577 C CA . HIS B 1 348 ? -3.176 -38.656 -19.672 1 93.88 348 HIS B CA 1
ATOM 7578 C C . HIS B 1 348 ? -4.656 -38.312 -19.641 1 93.88 348 HIS B C 1
ATOM 7580 O O . HIS B 1 348 ? -5.191 -37.906 -18.609 1 93.88 348 HIS B O 1
ATOM 7586 N N . GLU B 1 349 ? -5.25 -38.344 -20.703 1 87.31 349 GLU B N 1
ATOM 7587 C CA . GLU B 1 349 ? -6.676 -38.094 -20.875 1 87.31 349 GLU B CA 1
ATOM 7588 C C . GLU B 1 349 ? -7.387 -39.281 -21.5 1 87.31 349 GLU B C 1
ATOM 7590 O O . GLU B 1 349 ? -6.746 -40.156 -22.078 1 87.31 349 GLU B O 1
ATOM 7595 N N . GLU B 1 350 ? -8.656 -39.312 -21.359 1 82.25 350 GLU B N 1
ATOM 7596 C CA . GLU B 1 350 ? -9.438 -40.438 -21.938 1 82.25 350 GLU B CA 1
ATOM 7597 C C . GLU B 1 350 ? -9.289 -40.469 -23.453 1 82.25 350 GLU B C 1
ATOM 7599 O O . GLU B 1 350 ? -9.195 -41.562 -24.031 1 82.25 350 GLU B O 1
ATOM 7604 N N . HIS B 1 351 ? -9.32 -39.219 -24.031 1 86.75 351 HIS B N 1
ATOM 7605 C CA . HIS B 1 351 ? -9.164 -39.125 -25.484 1 86.75 351 HIS B CA 1
ATOM 7606 C C . HIS B 1 351 ? -8.164 -38.031 -25.859 1 86.75 351 HIS B C 1
ATOM 7608 O O . HIS B 1 351 ? -8.109 -37 -25.203 1 86.75 351 HIS B O 1
ATOM 7614 N N . ARG B 1 352 ? -7.367 -38.438 -26.875 1 92.44 352 ARG B N 1
ATOM 7615 C CA . ARG B 1 352 ? -6.508 -37.406 -27.484 1 92.44 352 ARG B CA 1
ATOM 7616 C C . ARG B 1 352 ? -7.332 -36.344 -28.219 1 92.44 352 ARG B C 1
ATOM 7618 O O . ARG B 1 352 ? -8.219 -36.688 -29 1 92.44 352 ARG B O 1
ATOM 7625 N N . ASP B 1 353 ? -7.098 -35.125 -27.984 1 94 353 ASP B N 1
ATOM 7626 C CA . ASP B 1 353 ? -7.852 -34.031 -28.625 1 94 353 ASP B CA 1
ATOM 7627 C C . ASP B 1 353 ? -7.289 -33.75 -30.016 1 94 353 ASP B C 1
ATOM 7629 O O . ASP B 1 353 ? -6.691 -32.688 -30.234 1 94 353 ASP B O 1
ATOM 7633 N N . ASP B 1 354 ? -7.609 -34.531 -30.938 1 94.25 354 ASP B N 1
ATOM 7634 C CA . ASP B 1 354 ? -7.086 -34.406 -32.281 1 94.25 354 ASP B CA 1
ATOM 7635 C C . ASP B 1 354 ? -7.57 -33.125 -32.938 1 94.25 354 ASP B C 1
ATOM 7637 O O . ASP B 1 354 ? -6.871 -32.562 -33.781 1 94.25 354 ASP B O 1
ATOM 7641 N N . SER B 1 355 ? -8.727 -32.719 -32.531 1 94.31 355 SER B N 1
ATOM 7642 C CA . SER B 1 355 ? -9.312 -31.516 -33.125 1 94.31 355 SER B CA 1
ATOM 7643 C C . SER B 1 355 ? -8.531 -30.266 -32.719 1 94.31 355 SER B C 1
ATOM 7645 O O . SER B 1 355 ? -8.609 -29.234 -33.406 1 94.31 355 SER B O 1
ATOM 7647 N N . LEU B 1 356 ? -7.793 -30.344 -31.625 1 95.56 356 LEU B N 1
ATOM 7648 C CA . LEU B 1 356 ? -6.922 -29.234 -31.219 1 95.56 356 LEU B CA 1
ATOM 7649 C C . LEU B 1 356 ? -5.488 -29.484 -31.688 1 95.56 356 LEU B C 1
ATOM 7651 O O . LEU B 1 356 ? -4.863 -28.609 -32.281 1 95.56 356 LEU B O 1
ATOM 7655 N N . ILE B 1 357 ? -5 -30.672 -31.438 1 94.88 357 ILE B N 1
ATOM 7656 C CA . ILE B 1 357 ? -3.598 -31.031 -31.625 1 94.88 357 ILE B CA 1
ATOM 7657 C C . ILE B 1 357 ? -3.246 -30.984 -33.125 1 94.88 357 ILE B C 1
ATOM 7659 O O . ILE B 1 357 ? -2.211 -30.422 -33.5 1 94.88 357 ILE B O 1
ATOM 7663 N N . ASP B 1 358 ? -4.129 -31.453 -33.969 1 92.06 358 ASP B N 1
ATOM 7664 C CA . ASP B 1 358 ? -3.83 -31.578 -35.406 1 92.06 358 ASP B CA 1
ATOM 7665 C C . ASP B 1 358 ? -4.488 -30.453 -36.188 1 92.06 358 ASP B C 1
ATOM 7667 O O . ASP B 1 358 ? -4.359 -30.406 -37.406 1 92.06 358 ASP B O 1
ATOM 7671 N N . ALA B 1 359 ? -5.094 -29.562 -35.5 1 92.81 359 ALA B N 1
ATOM 7672 C CA . ALA B 1 359 ? -5.832 -28.5 -36.156 1 92.81 359 ALA B CA 1
ATOM 7673 C C . ALA B 1 359 ? -4.883 -27.5 -36.812 1 92.81 359 ALA B C 1
ATOM 7675 O O . ALA B 1 359 ? -3.797 -27.234 -36.281 1 92.81 359 ALA B O 1
ATOM 7676 N N . LYS B 1 360 ? -5.379 -27 -37.969 1 94.12 360 LYS B N 1
ATOM 7677 C CA . LYS B 1 360 ? -4.785 -25.766 -38.469 1 94.12 360 LYS B CA 1
ATOM 7678 C C . LYS B 1 360 ? -5.301 -24.562 -37.688 1 94.12 360 LYS B C 1
ATOM 7680 O O . LYS B 1 360 ? -6.512 -24.344 -37.625 1 94.12 360 LYS B O 1
ATOM 7685 N N . PRO B 1 361 ? -4.43 -23.844 -37.156 1 96.75 361 PRO B N 1
ATOM 7686 C CA . PRO B 1 361 ? -4.898 -22.719 -36.344 1 96.75 361 PRO B CA 1
ATOM 7687 C C . PRO B 1 361 ? -5.711 -21.719 -37.156 1 96.75 361 PRO B C 1
ATOM 7689 O O . PRO B 1 361 ? -5.383 -21.438 -38.312 1 96.75 361 PRO B O 1
ATOM 7692 N N . ASP B 1 362 ? -6.754 -21.172 -36.562 1 97.88 362 ASP B N 1
ATOM 7693 C CA . ASP B 1 362 ? -7.547 -20.094 -37.125 1 97.88 362 ASP B CA 1
ATOM 7694 C C . ASP B 1 362 ? -6.824 -18.766 -37.031 1 97.88 362 ASP B C 1
ATOM 7696 O O . ASP B 1 362 ? -6.984 -17.891 -37.875 1 97.88 362 ASP B O 1
ATOM 7700 N N . LYS B 1 363 ? -6.133 -18.562 -35.938 1 97.19 363 LYS B N 1
ATOM 7701 C CA . LYS B 1 363 ? -5.359 -17.359 -35.656 1 97.19 363 LYS B CA 1
ATOM 7702 C C . LYS B 1 363 ? -3.961 -17.719 -35.156 1 97.19 363 LYS B C 1
ATOM 7704 O O . LYS B 1 363 ? -3.791 -18.672 -34.375 1 97.19 363 LYS B O 1
ATOM 7709 N N . THR B 1 364 ? -3.012 -17 -35.688 1 95.56 364 THR B N 1
ATOM 7710 C CA . THR B 1 364 ? -1.638 -17.156 -35.219 1 95.56 364 THR B CA 1
ATOM 7711 C C . THR B 1 364 ? -1.078 -15.828 -34.719 1 95.56 364 THR B C 1
ATOM 7713 O O . THR B 1 364 ? -1.278 -14.797 -35.375 1 95.56 364 THR B O 1
ATOM 7716 N N . PHE B 1 365 ? -0.498 -15.859 -33.594 1 96.31 365 PHE B N 1
ATOM 7717 C CA . PHE B 1 365 ? 0.166 -14.68 -33.031 1 96.31 365 PHE B CA 1
ATOM 7718 C C . PHE B 1 365 ? 1.642 -14.961 -32.781 1 96.31 365 PHE B C 1
ATOM 7720 O O . PHE B 1 365 ? 2.01 -16.062 -32.406 1 96.31 365 PHE B O 1
ATOM 7727 N N . ARG B 1 366 ? 2.453 -13.984 -33.062 1 95.31 366 ARG B N 1
ATOM 7728 C CA . ARG B 1 366 ? 3.852 -13.938 -32.656 1 95.31 366 ARG B CA 1
ATOM 7729 C C . ARG B 1 366 ? 4.078 -12.844 -31.625 1 95.31 366 ARG B C 1
ATOM 7731 O O . ARG B 1 366 ? 3.969 -11.656 -31.938 1 95.31 366 ARG B O 1
ATOM 7738 N N . ILE B 1 367 ? 4.375 -13.227 -30.453 1 96.25 367 ILE B N 1
ATOM 7739 C CA . ILE B 1 367 ? 4.547 -12.281 -29.359 1 96.25 367 ILE B CA 1
ATOM 7740 C C . ILE B 1 367 ? 6.023 -12.195 -28.969 1 96.25 367 ILE B C 1
ATOM 7742 O O . ILE B 1 367 ? 6.555 -13.086 -28.312 1 96.25 367 ILE B O 1
ATOM 7746 N N . LEU B 1 368 ? 6.613 -11.156 -29.359 1 94.69 368 LEU B N 1
ATOM 7747 C CA . LEU B 1 368 ? 7.98 -10.875 -28.922 1 94.69 368 LEU B CA 1
ATOM 7748 C C . LEU B 1 368 ? 7.988 -10.125 -27.594 1 94.69 368 LEU B C 1
ATOM 7750 O O . LEU B 1 368 ? 7.316 -9.102 -27.453 1 94.69 368 LEU B O 1
ATOM 7754 N N . PHE B 1 369 ? 8.672 -10.664 -26.625 1 94.62 369 PHE B N 1
ATOM 7755 C CA . PHE B 1 369 ? 8.781 -9.953 -25.359 1 94.62 369 PHE B CA 1
ATOM 7756 C C . PHE B 1 369 ? 10.234 -9.672 -25.016 1 94.62 369 PHE B C 1
ATOM 7758 O O . PHE B 1 369 ? 11.133 -10.383 -25.469 1 94.62 369 PHE B O 1
ATOM 7765 N N . ASN B 1 370 ? 10.406 -8.617 -24.281 1 91.12 370 ASN B N 1
ATOM 7766 C CA . ASN B 1 370 ? 11.734 -8.195 -23.844 1 91.12 370 ASN B CA 1
ATOM 7767 C C . ASN B 1 370 ? 11.656 -7.133 -22.75 1 91.12 370 ASN B C 1
ATOM 7769 O O . ASN B 1 370 ? 10.578 -6.641 -22.438 1 91.12 370 ASN B O 1
ATOM 7773 N N . THR B 1 371 ? 12.766 -6.914 -22.062 1 88.56 371 THR B N 1
ATOM 7774 C CA . THR B 1 371 ? 12.953 -5.742 -21.219 1 88.56 371 THR B CA 1
ATOM 7775 C C . THR B 1 371 ? 13.891 -4.734 -21.875 1 88.56 371 THR B C 1
ATOM 7777 O O . THR B 1 371 ? 14.883 -5.121 -22.5 1 88.56 371 THR B O 1
ATOM 7780 N N . PHE B 1 372 ? 13.438 -3.5 -21.828 1 84.5 372 PHE B N 1
ATOM 7781 C CA . PHE B 1 372 ? 14.227 -2.443 -22.453 1 84.5 372 PHE B CA 1
ATOM 7782 C C . PHE B 1 372 ? 14.773 -1.491 -21.391 1 84.5 372 PHE B C 1
ATOM 7784 O O . PHE B 1 372 ? 14.102 -1.208 -20.391 1 84.5 372 PHE B O 1
ATOM 7791 N N . THR B 1 373 ? 15.953 -1.109 -21.703 1 87 373 THR B N 1
ATOM 7792 C CA . THR B 1 373 ? 16.5 -0.051 -20.875 1 87 373 THR B CA 1
ATOM 7793 C C . THR B 1 373 ? 15.844 1.287 -21.188 1 87 373 THR B C 1
ATOM 7795 O O . THR B 1 373 ? 15.836 1.733 -22.328 1 87 373 THR B O 1
ATOM 7798 N N . ALA B 1 374 ? 15.281 1.826 -20.188 1 86.38 374 ALA B N 1
ATOM 7799 C CA . ALA B 1 374 ? 14.641 3.125 -20.375 1 86.38 374 ALA B CA 1
ATOM 7800 C C . ALA B 1 374 ? 15.641 4.262 -20.188 1 86.38 374 ALA B C 1
ATOM 7802 O O . ALA B 1 374 ? 16.516 4.188 -19.328 1 86.38 374 ALA B O 1
ATOM 7803 N N . ASP B 1 375 ? 15.477 5.273 -20.953 1 83.44 375 ASP B N 1
ATOM 7804 C CA . ASP B 1 375 ? 16.281 6.484 -20.812 1 83.44 375 ASP B CA 1
ATOM 7805 C C . ASP B 1 375 ? 15.789 7.332 -19.641 1 83.44 375 ASP B C 1
ATOM 7807 O O . ASP B 1 375 ? 14.688 7.891 -19.688 1 83.44 375 ASP B O 1
ATOM 7811 N N . PRO B 1 376 ? 16.641 7.5 -18.719 1 81.06 376 PRO B N 1
ATOM 7812 C CA . PRO B 1 376 ? 16.219 8.281 -17.547 1 81.06 376 PRO B CA 1
ATOM 7813 C C . PRO B 1 376 ? 15.727 9.672 -17.922 1 81.06 376 PRO B C 1
ATOM 7815 O O . PRO B 1 376 ? 14.852 10.227 -17.234 1 81.06 376 PRO B O 1
ATOM 7818 N N . ASN B 1 377 ? 16.219 10.211 -18.969 1 78.38 377 ASN B N 1
ATOM 7819 C CA . ASN B 1 377 ? 15.805 11.562 -19.359 1 78.38 377 ASN B CA 1
ATOM 7820 C C . ASN B 1 377 ? 14.352 11.586 -19.828 1 78.38 377 ASN B C 1
ATOM 7822 O O . ASN B 1 377 ? 13.688 12.625 -19.734 1 78.38 377 ASN B O 1
ATOM 7826 N N . ILE B 1 378 ? 13.961 10.5 -20.25 1 78.5 378 ILE B N 1
ATOM 7827 C CA . ILE B 1 378 ? 12.578 10.406 -20.703 1 78.5 378 ILE B CA 1
ATOM 7828 C C . ILE B 1 378 ? 11.68 10.039 -19.531 1 78.5 378 ILE B C 1
ATOM 7830 O O . ILE B 1 378 ? 10.586 10.602 -19.375 1 78.5 378 ILE B O 1
ATOM 7834 N N . LEU B 1 379 ? 12.203 9.188 -18.703 1 83.25 379 LEU B N 1
ATOM 7835 C CA . LEU B 1 379 ? 11.414 8.688 -17.594 1 83.25 379 LEU B CA 1
ATOM 7836 C C . LEU B 1 379 ? 11.125 9.789 -16.594 1 83.25 379 LEU B C 1
ATOM 7838 O O . LEU B 1 379 ? 10.07 9.797 -15.945 1 83.25 379 LEU B O 1
ATOM 7842 N N . PHE B 1 380 ? 11.992 10.664 -16.469 1 85.31 380 PHE B N 1
ATOM 7843 C CA . PHE B 1 380 ? 11.875 11.68 -15.438 1 85.31 380 PHE B CA 1
ATOM 7844 C C . PHE B 1 380 ? 11.758 13.07 -16.062 1 85.31 380 PHE B C 1
ATOM 7846 O O . PHE B 1 380 ? 12.406 14.016 -15.594 1 85.31 380 PHE B O 1
ATOM 7853 N N . SER B 1 381 ? 10.953 13.031 -17.188 1 77.88 381 SER B N 1
ATOM 7854 C CA . SER B 1 381 ? 10.562 14.281 -17.828 1 77.88 381 SER B CA 1
ATOM 7855 C C . SER B 1 381 ? 9.164 14.703 -17.406 1 77.88 381 SER B C 1
ATOM 7857 O O . SER B 1 381 ? 8.516 14.023 -16.609 1 77.88 381 SER B O 1
ATOM 7859 N N . ASP B 1 382 ? 8.68 15.766 -17.812 1 76 382 ASP B N 1
ATOM 7860 C CA . ASP B 1 382 ? 7.363 16.281 -17.453 1 76 382 ASP B CA 1
ATOM 7861 C C . ASP B 1 382 ? 6.266 15.594 -18.266 1 76 382 ASP B C 1
ATOM 7863 O O . ASP B 1 382 ? 5.094 15.953 -18.156 1 76 382 ASP B O 1
ATOM 7867 N N . SER B 1 383 ? 6.691 14.633 -19.047 1 67.44 383 SER B N 1
ATOM 7868 C CA . SER B 1 383 ? 5.762 14.016 -19.984 1 67.44 383 SER B CA 1
ATOM 7869 C C . SER B 1 383 ? 4.898 12.969 -19.281 1 67.44 383 SER B C 1
ATOM 7871 O O . SER B 1 383 ? 4.094 12.289 -19.938 1 67.44 383 SER B O 1
ATOM 7873 N N . GLY B 1 384 ? 4.996 12.805 -18.047 1 72.69 384 GLY B N 1
ATOM 7874 C CA . GLY B 1 384 ? 4.156 11.828 -17.375 1 72.69 384 GLY B CA 1
ATOM 7875 C C . GLY B 1 384 ? 4.945 10.75 -16.672 1 72.69 384 GLY B C 1
ATOM 7876 O O . GLY B 1 384 ? 6.18 10.742 -16.703 1 72.69 384 GLY B O 1
ATOM 7877 N N . TYR B 1 385 ? 4.191 9.898 -15.984 1 78.56 385 TYR B N 1
ATOM 7878 C CA . TYR B 1 385 ? 4.812 8.82 -15.234 1 78.56 385 TYR B CA 1
ATOM 7879 C C . TYR B 1 385 ? 4.695 7.496 -15.977 1 78.56 385 TYR B C 1
ATOM 7881 O O . TYR B 1 385 ? 3.621 7.148 -16.469 1 78.56 385 TYR B O 1
ATOM 7889 N N . VAL B 1 386 ? 5.855 6.895 -16.188 1 80.81 386 VAL B N 1
ATOM 7890 C CA . VAL B 1 386 ? 5.93 5.547 -16.734 1 80.81 386 VAL B CA 1
ATOM 7891 C C . VAL B 1 386 ? 6.453 4.578 -15.68 1 80.81 386 VAL B C 1
ATOM 7893 O O . VAL B 1 386 ? 7.414 4.891 -14.969 1 80.81 386 VAL B O 1
ATOM 7896 N N . ARG B 1 387 ? 5.77 3.449 -15.594 1 87.25 387 ARG B N 1
ATOM 7897 C CA . ARG B 1 387 ? 6.25 2.428 -14.664 1 87.25 387 ARG B CA 1
ATOM 7898 C C . ARG B 1 387 ? 7.57 1.834 -15.141 1 87.25 387 ARG B C 1
ATOM 7900 O O . ARG B 1 387 ? 7.746 1.565 -16.328 1 87.25 387 ARG B O 1
ATOM 7907 N N . TYR B 1 388 ? 8.477 1.74 -14.188 1 89.31 388 TYR B N 1
ATOM 7908 C CA . TYR B 1 388 ? 9.797 1.194 -14.484 1 89.31 388 TYR B CA 1
ATOM 7909 C C . TYR B 1 388 ? 10.359 0.439 -13.281 1 89.31 388 TYR B C 1
ATOM 7911 O O . TYR B 1 388 ? 9.766 0.458 -12.203 1 89.31 388 TYR B O 1
ATOM 7919 N N . MET B 1 389 ? 11.414 -0.302 -13.539 1 89.62 389 MET B N 1
ATOM 7920 C CA . MET B 1 389 ? 12.188 -0.936 -12.469 1 89.62 389 MET B CA 1
ATOM 7921 C C . MET B 1 389 ? 13.656 -0.541 -12.562 1 89.62 389 MET B C 1
ATOM 7923 O O . MET B 1 389 ? 14.242 -0.532 -13.648 1 89.62 389 MET B O 1
ATOM 7927 N N . THR B 1 390 ? 14.141 -0.148 -11.398 1 88.88 390 THR B N 1
ATOM 7928 C CA . THR B 1 390 ? 15.578 0.102 -11.328 1 88.88 390 THR B CA 1
ATOM 7929 C C . THR B 1 390 ? 16.328 -1.189 -11.031 1 88.88 390 THR B C 1
ATOM 7931 O O . THR B 1 390 ? 16.172 -1.788 -9.969 1 88.88 390 THR B O 1
ATOM 7934 N N . VAL B 1 391 ? 17.109 -1.613 -12.023 1 85 391 VAL B N 1
ATOM 7935 C CA . VAL B 1 391 ? 17.891 -2.842 -11.867 1 85 391 VAL B CA 1
ATOM 7936 C C . VAL B 1 391 ? 19.125 -2.572 -11.008 1 85 391 VAL B C 1
ATOM 7938 O O . VAL B 1 391 ? 19.359 -3.283 -10.031 1 85 391 VAL B O 1
ATOM 7941 N N . VAL B 1 392 ? 19.891 -1.552 -11.414 1 81.31 392 VAL B N 1
ATOM 7942 C CA . VAL B 1 392 ? 21.047 -1.104 -10.641 1 81.31 392 VAL B CA 1
ATOM 7943 C C . VAL B 1 392 ? 21.453 0.299 -11.086 1 81.31 392 VAL B C 1
ATOM 7945 O O . VAL B 1 392 ? 21.375 0.629 -12.266 1 81.31 392 VAL B O 1
ATOM 7948 N N . LEU B 1 393 ? 21.844 1.057 -10.047 1 81.31 393 LEU B N 1
ATOM 7949 C CA . LEU B 1 393 ? 22.281 2.424 -10.328 1 81.31 393 LEU B CA 1
ATOM 7950 C C . LEU B 1 393 ? 21.219 3.168 -11.141 1 81.31 393 LEU B C 1
ATOM 7952 O O . LEU B 1 393 ? 20.062 3.242 -10.734 1 81.31 393 LEU B O 1
ATOM 7956 N N . THR B 1 394 ? 21.531 3.607 -12.297 1 79 394 THR B N 1
ATOM 7957 C CA . THR B 1 394 ? 20.578 4.363 -13.094 1 79 394 THR B CA 1
ATOM 7958 C C . THR B 1 394 ? 20.047 3.516 -14.242 1 79 394 THR B C 1
ATOM 7960 O O . THR B 1 394 ? 19.5 4.051 -15.219 1 79 394 THR B O 1
ATOM 7963 N N . LEU B 1 395 ? 20.25 2.236 -14.078 1 88.56 395 LEU B N 1
ATOM 7964 C CA . LEU B 1 395 ? 19.719 1.338 -15.094 1 88.56 395 LEU B CA 1
ATOM 7965 C C . LEU B 1 395 ? 18.25 1.01 -14.82 1 88.56 395 LEU B C 1
ATOM 7967 O O . LEU B 1 395 ? 17.953 0.173 -13.969 1 88.56 395 LEU B O 1
ATOM 7971 N N . ASN B 1 396 ? 17.391 1.666 -15.602 1 90.12 396 ASN B N 1
ATOM 7972 C CA . ASN B 1 396 ? 15.953 1.47 -15.5 1 90.12 396 ASN B CA 1
ATOM 7973 C C . ASN B 1 396 ? 15.414 0.644 -16.672 1 90.12 396 ASN B C 1
ATOM 7975 O O . ASN B 1 396 ? 15.867 0.802 -17.797 1 90.12 396 ASN B O 1
ATOM 7979 N N . ASN B 1 397 ? 14.523 -0.263 -16.297 1 90.75 397 ASN B N 1
ATOM 7980 C CA . ASN B 1 397 ? 13.984 -1.147 -17.328 1 90.75 397 ASN B CA 1
ATOM 7981 C C . ASN B 1 397 ? 12.469 -1.043 -17.438 1 90.75 397 ASN B C 1
ATOM 7983 O O . ASN B 1 397 ? 11.797 -0.756 -16.438 1 90.75 397 ASN B O 1
ATOM 7987 N N . ILE B 1 398 ? 11.992 -1.249 -18.641 1 92.06 398 ILE B N 1
ATOM 7988 C CA . ILE B 1 398 ? 10.578 -1.386 -18.953 1 92.06 398 ILE B CA 1
ATOM 7989 C C . ILE B 1 398 ? 10.328 -2.711 -19.672 1 92.06 398 ILE B C 1
ATOM 7991 O O . ILE B 1 398 ? 11.203 -3.207 -20.391 1 92.06 398 ILE B O 1
ATOM 7995 N N . GLY B 1 399 ? 9.203 -3.332 -19.328 1 93.62 399 GLY B N 1
ATOM 7996 C CA . GLY B 1 399 ? 8.82 -4.555 -20.016 1 93.62 399 GLY B CA 1
ATOM 7997 C C . GLY B 1 399 ? 7.883 -4.316 -21.188 1 93.62 399 GLY B C 1
ATOM 7998 O O . GLY B 1 399 ? 7.047 -3.41 -21.141 1 93.62 399 GLY B O 1
ATOM 7999 N N . VAL B 1 400 ? 8.055 -5.184 -22.234 1 94.12 400 VAL B N 1
ATOM 8000 C CA . VAL B 1 400 ? 7.211 -4.996 -23.406 1 94.12 400 VAL B CA 1
ATOM 8001 C C . VAL B 1 400 ? 6.82 -6.352 -23.984 1 94.12 400 VAL B C 1
ATOM 8003 O O . VAL B 1 400 ? 7.531 -7.344 -23.797 1 94.12 400 VAL B O 1
ATOM 8006 N N . THR B 1 401 ? 5.723 -6.41 -24.578 1 95.69 401 THR B N 1
ATOM 8007 C CA . THR B 1 401 ? 5.281 -7.426 -25.531 1 95.69 401 THR B CA 1
ATOM 8008 C C . THR B 1 401 ? 4.926 -6.797 -26.875 1 95.69 401 THR B C 1
ATOM 8010 O O . THR B 1 401 ? 4.059 -5.926 -26.953 1 95.69 401 THR B O 1
ATOM 8013 N N . ASN B 1 402 ? 5.605 -7.195 -27.938 1 93.19 402 ASN B N 1
ATOM 8014 C CA . ASN B 1 402 ? 5.473 -6.594 -29.266 1 93.19 402 ASN B CA 1
ATOM 8015 C C . ASN B 1 402 ? 5.746 -5.094 -29.219 1 93.19 402 ASN B C 1
ATOM 8017 O O . ASN B 1 402 ? 4.988 -4.301 -29.781 1 93.19 402 ASN B O 1
ATOM 8021 N N . ASN B 1 403 ? 6.695 -4.703 -28.438 1 91.31 403 ASN B N 1
ATOM 8022 C CA . ASN B 1 403 ? 7.168 -3.332 -28.281 1 91.31 403 ASN B CA 1
ATOM 8023 C C . ASN B 1 403 ? 6.109 -2.445 -27.625 1 91.31 403 ASN B C 1
ATOM 8025 O O . ASN B 1 403 ? 6.133 -1.224 -27.781 1 91.31 403 ASN B O 1
ATOM 8029 N N . ILE B 1 404 ? 5.184 -3.037 -27 1 94.44 404 ILE B N 1
ATOM 8030 C CA . ILE B 1 404 ? 4.152 -2.314 -26.266 1 94.44 404 ILE B CA 1
ATOM 8031 C C . ILE B 1 404 ? 4.277 -2.615 -24.766 1 94.44 404 ILE B C 1
ATOM 8033 O O . ILE B 1 404 ? 4.391 -3.775 -24.375 1 94.44 404 ILE B O 1
ATOM 8037 N N . SER B 1 405 ? 4.359 -1.584 -23.938 1 94.62 405 SER B N 1
ATOM 8038 C CA . SER B 1 405 ? 4.242 -1.708 -22.484 1 94.62 405 SER B CA 1
ATOM 8039 C C . SER B 1 405 ? 2.801 -1.498 -22.031 1 94.62 405 SER B C 1
ATOM 8041 O O . SER B 1 405 ? 2.27 -0.389 -22.125 1 94.62 405 SER B O 1
ATOM 8043 N N . MET B 1 406 ? 2.244 -2.512 -21.547 1 95.88 406 MET B N 1
ATOM 8044 C CA . MET B 1 406 ? 0.814 -2.561 -21.266 1 95.88 406 MET B CA 1
ATOM 8045 C C . MET B 1 406 ? 0.438 -1.535 -20.203 1 95.88 406 MET B C 1
ATOM 8047 O O . MET B 1 406 ? 1.105 -1.429 -19.172 1 95.88 406 MET B O 1
ATOM 8051 N N . VAL B 1 407 ? -0.571 -0.839 -20.469 1 93.88 407 VAL B N 1
ATOM 8052 C CA . VAL B 1 407 ? -1.195 0.052 -19.484 1 93.88 407 VAL B CA 1
ATOM 8053 C C . VAL B 1 407 ? -2.629 -0.398 -19.219 1 93.88 407 VAL B C 1
ATOM 8055 O O . VAL B 1 407 ? -3.436 -0.504 -20.156 1 93.88 407 VAL B O 1
ATOM 8058 N N . PHE B 1 408 ? -2.941 -0.683 -18 1 96.19 408 PHE B N 1
ATOM 8059 C CA . PHE B 1 408 ? -4.297 -1.08 -17.625 1 96.19 408 PHE B CA 1
ATOM 8060 C C . PHE B 1 408 ? -5.258 0.096 -17.75 1 96.19 408 PHE B C 1
ATOM 8062 O O . PHE B 1 408 ? -4.863 1.248 -17.562 1 96.19 408 PHE B O 1
ATOM 8069 N N . PRO B 1 409 ? -6.516 -0.182 -18.062 1 96.44 409 PRO B N 1
ATOM 8070 C CA . PRO B 1 409 ? -7.508 0.891 -18.141 1 96.44 409 PRO B CA 1
ATOM 8071 C C . PRO B 1 409 ? -7.996 1.334 -16.75 1 96.44 409 PRO B C 1
ATOM 8073 O O . PRO B 1 409 ? -7.625 0.735 -15.742 1 96.44 409 PRO B O 1
ATOM 8076 N N . ASP B 1 410 ? -8.836 2.373 -16.719 1 96.81 410 ASP B N 1
ATOM 8077 C CA . ASP B 1 410 ? -9.32 2.896 -15.445 1 96.81 410 ASP B CA 1
ATOM 8078 C C . ASP B 1 410 ? -10.711 2.348 -15.125 1 96.81 410 ASP B C 1
ATOM 8080 O O . ASP B 1 410 ? -11.438 2.928 -14.32 1 96.81 410 ASP B O 1
ATOM 8084 N N . PHE B 1 411 ? -11.125 1.321 -15.812 1 97.69 411 PHE B N 1
ATOM 8085 C CA . PHE B 1 411 ? -12.352 0.575 -15.547 1 97.69 411 PHE B CA 1
ATOM 8086 C C . PHE B 1 411 ? -12.195 -0.887 -15.945 1 97.69 411 PHE B C 1
ATOM 8088 O O . PHE B 1 411 ? -11.375 -1.215 -16.797 1 97.69 411 PHE B O 1
ATOM 8095 N N . PRO B 1 412 ? -12.898 -1.817 -15.336 1 98.38 412 PRO B N 1
ATOM 8096 C CA . PRO B 1 412 ? -12.797 -3.225 -15.734 1 98.38 412 PRO B CA 1
ATOM 8097 C C . PRO B 1 412 ? -13.43 -3.506 -17.094 1 98.38 412 PRO B C 1
ATOM 8099 O O . PRO B 1 412 ? -14.641 -3.316 -17.266 1 98.38 412 PRO B O 1
ATOM 8102 N N . LEU B 1 413 ? -12.719 -4.02 -17.969 1 98.44 413 LEU B N 1
ATOM 8103 C CA . LEU B 1 413 ? -13.156 -4.277 -19.344 1 98.44 413 LEU B CA 1
ATOM 8104 C C . LEU B 1 413 ? -14.336 -5.242 -19.359 1 98.44 413 LEU B C 1
ATOM 8106 O O . LEU B 1 413 ? -15.312 -5.023 -20.094 1 98.44 413 LEU B O 1
ATOM 8110 N N . LEU B 1 414 ? -14.266 -6.289 -18.547 1 98.69 414 LEU B N 1
ATOM 8111 C CA . LEU B 1 414 ? -15.234 -7.375 -18.625 1 98.69 414 LEU B CA 1
ATOM 8112 C C . LEU B 1 414 ? -16.562 -6.961 -18 1 98.69 414 LEU B C 1
ATOM 8114 O O . LEU B 1 414 ? -17.625 -7.336 -18.5 1 98.69 414 LEU B O 1
ATOM 8118 N N . THR B 1 415 ? -16.547 -6.176 -16.906 1 98.38 415 THR B N 1
ATOM 8119 C CA . THR B 1 415 ? -17.766 -5.945 -16.141 1 98.38 415 THR B CA 1
ATOM 8120 C C . THR B 1 415 ? -18.344 -4.566 -16.438 1 98.38 415 THR B C 1
ATOM 8122 O O . THR B 1 415 ? -19.453 -4.25 -16.031 1 98.38 415 THR B O 1
ATOM 8125 N N . GLN B 1 416 ? -17.609 -3.742 -17.141 1 97.56 416 GLN B N 1
ATOM 8126 C CA . GLN B 1 416 ? -18.109 -2.441 -17.578 1 97.56 416 GLN B CA 1
ATOM 8127 C C . GLN B 1 416 ? -17.812 -2.209 -19.047 1 97.56 416 GLN B C 1
ATOM 8129 O O . GLN B 1 416 ? -17.219 -1.193 -19.422 1 97.56 416 GLN B O 1
ATOM 8134 N N . PRO B 1 417 ? -18.281 -3.139 -19.906 1 96.88 417 PRO B N 1
ATOM 8135 C CA . PRO B 1 417 ? -17.953 -3.082 -21.328 1 96.88 417 PRO B CA 1
ATOM 8136 C C . PRO B 1 417 ? -18.562 -1.867 -22.031 1 96.88 417 PRO B C 1
ATOM 8138 O O . PRO B 1 417 ? -18.109 -1.48 -23.109 1 96.88 417 PRO B O 1
ATOM 8141 N N . GLU B 1 418 ? -19.609 -1.262 -21.438 1 95.44 418 GLU B N 1
ATOM 8142 C CA . GLU B 1 418 ? -20.234 -0.081 -22.016 1 95.44 418 GLU B CA 1
ATOM 8143 C C . GLU B 1 418 ? -19.266 1.088 -22.078 1 95.44 418 GLU B C 1
ATOM 8145 O O . GLU B 1 418 ? -19.484 2.045 -22.828 1 95.44 418 GLU B O 1
ATOM 8150 N N . MET B 1 419 ? -18.203 0.996 -21.297 1 96.25 419 MET B N 1
ATOM 8151 C CA . MET B 1 419 ? -17.203 2.07 -21.25 1 96.25 419 MET B CA 1
ATOM 8152 C C . MET B 1 419 ? -16.219 1.941 -22.406 1 96.25 419 MET B C 1
ATOM 8154 O O . MET B 1 419 ? -15.445 2.861 -22.672 1 96.25 419 MET B O 1
ATOM 8158 N N . ILE B 1 420 ? -16.203 0.791 -23.094 1 96.19 420 ILE B N 1
ATOM 8159 C CA . ILE B 1 420 ? -15.344 0.583 -24.25 1 96.19 420 ILE B CA 1
ATOM 8160 C C . ILE B 1 420 ? -15.953 1.276 -25.469 1 96.19 420 ILE B C 1
ATOM 8162 O O . ILE B 1 420 ? -16.922 0.79 -26.047 1 96.19 420 ILE B O 1
ATOM 8166 N N . VAL B 1 421 ? -15.398 2.43 -25.734 1 89.5 421 VAL B N 1
ATOM 8167 C CA . VAL B 1 421 ? -15.898 3.205 -26.859 1 89.5 421 VAL B CA 1
ATOM 8168 C C . VAL B 1 421 ? -15.008 2.986 -28.078 1 89.5 421 VAL B C 1
ATOM 8170 O O . VAL B 1 421 ? -14.055 3.738 -28.297 1 89.5 421 VAL B O 1
ATOM 8173 N N . GLY B 1 422 ? -15.328 2.082 -28.906 1 83.31 422 GLY B N 1
ATOM 8174 C CA . GLY B 1 422 ? -14.562 1.775 -30.109 1 83.31 422 GLY B CA 1
ATOM 8175 C C . GLY B 1 422 ? -13.219 1.136 -29.812 1 83.31 422 GLY B C 1
ATOM 8176 O O . GLY B 1 422 ? -12.961 0.714 -28.688 1 83.31 422 GLY B O 1
ATOM 8177 N N . ASP B 1 423 ? -12.414 1.033 -30.828 1 87.38 423 ASP B N 1
ATOM 8178 C CA . ASP B 1 423 ? -11.156 0.3 -30.719 1 87.38 423 ASP B CA 1
ATOM 8179 C C . ASP B 1 423 ? -10 1.236 -30.375 1 87.38 423 ASP B C 1
ATOM 8181 O O . ASP B 1 423 ? -8.867 0.79 -30.188 1 87.38 423 ASP B O 1
ATOM 8185 N N . LYS B 1 424 ? -10.32 2.473 -30.125 1 87.25 424 LYS B N 1
ATOM 8186 C CA . LYS B 1 424 ? -9.266 3.455 -29.875 1 87.25 424 LYS B CA 1
ATOM 8187 C C . LYS B 1 424 ? -8.641 3.258 -28.5 1 87.25 424 LYS B C 1
ATOM 8189 O O . LYS B 1 424 ? -7.527 3.711 -28.25 1 87.25 424 LYS B O 1
ATOM 8194 N N . LEU B 1 425 ? -9.367 2.594 -27.688 1 91.69 425 LEU B N 1
ATOM 8195 C CA . LEU B 1 425 ? -8.883 2.316 -26.328 1 91.69 425 LEU B CA 1
ATOM 8196 C C . LEU B 1 425 ? -7.707 1.351 -26.359 1 91.69 425 LEU B C 1
ATOM 8198 O O . LEU B 1 425 ? -6.863 1.362 -25.469 1 91.69 425 LEU B O 1
ATOM 8202 N N . PHE B 1 426 ? -7.664 0.561 -27.438 1 95.75 426 PHE B N 1
ATOM 8203 C CA . PHE B 1 426 ? -6.719 -0.55 -27.5 1 95.75 426 PHE B CA 1
ATOM 8204 C C . PHE B 1 426 ? -5.625 -0.278 -28.516 1 95.75 426 PHE B C 1
ATOM 8206 O O . PHE B 1 426 ? -5.789 0.574 -29.391 1 95.75 426 PHE B O 1
ATOM 8213 N N . CYS B 1 427 ? -4.527 -0.951 -28.328 1 95.31 427 CYS B N 1
ATOM 8214 C CA . CYS B 1 427 ? -3.477 -0.959 -29.344 1 95.31 427 CYS B CA 1
ATOM 8215 C C . CYS B 1 427 ? -2.93 -2.367 -29.547 1 95.31 427 CYS B C 1
ATOM 8217 O O . CYS B 1 427 ? -3.232 -3.275 -28.781 1 95.31 427 CYS B O 1
ATOM 8219 N N . ASN B 1 428 ? -2.252 -2.605 -30.562 1 93.12 428 ASN B N 1
ATOM 8220 C CA . ASN B 1 428 ? -1.474 -3.801 -30.875 1 93.12 428 ASN B CA 1
ATOM 8221 C C . ASN B 1 428 ? -0.342 -3.496 -31.859 1 93.12 428 ASN B C 1
ATOM 8223 O O . ASN B 1 428 ? -0.006 -2.332 -32.094 1 93.12 428 ASN B O 1
ATOM 8227 N N . ASN B 1 429 ? 0.269 -4.539 -32.375 1 86.06 429 ASN B N 1
ATOM 8228 C CA . ASN B 1 429 ? 1.454 -4.352 -33.188 1 86.06 429 ASN B CA 1
ATOM 8229 C C . ASN B 1 429 ? 1.122 -3.615 -34.5 1 86.06 429 ASN B C 1
ATOM 8231 O O . ASN B 1 429 ? 1.975 -2.928 -35.062 1 86.06 429 ASN B O 1
ATOM 8235 N N . THR B 1 430 ? -0.101 -3.719 -34.906 1 86.25 430 THR B N 1
ATOM 8236 C CA . THR B 1 430 ? -0.461 -3.137 -36.219 1 86.25 430 THR B CA 1
ATOM 8237 C C . THR B 1 430 ? -1.214 -1.823 -36 1 86.25 430 THR B C 1
ATOM 8239 O O . THR B 1 430 ? -1.354 -1.038 -36.969 1 86.25 430 THR B O 1
ATOM 8242 N N . HIS B 1 431 ? -1.727 -1.605 -34.844 1 88.75 431 HIS B N 1
ATOM 8243 C CA . HIS B 1 431 ? -2.471 -0.388 -34.562 1 88.75 431 HIS B CA 1
ATOM 8244 C C . HIS B 1 431 ? -1.955 0.267 -33.281 1 88.75 431 HIS B C 1
ATOM 8246 O O . HIS B 1 431 ? -2.254 -0.195 -32.156 1 88.75 431 HIS B O 1
ATOM 8252 N N . ARG B 1 432 ? -1.3 1.336 -33.438 1 88.75 432 ARG B N 1
ATOM 8253 C CA . ARG B 1 432 ? -0.728 2.07 -32.312 1 88.75 432 ARG B CA 1
ATOM 8254 C C . ARG B 1 432 ? -1.229 3.512 -32.312 1 88.75 432 ARG B C 1
ATOM 8256 O O . ARG B 1 432 ? -1.414 4.125 -33.344 1 88.75 432 ARG B O 1
ATOM 8263 N N . PRO B 1 433 ? -1.488 3.961 -31.141 1 86.5 433 PRO B N 1
ATOM 8264 C CA . PRO B 1 433 ? -1.87 5.375 -31.062 1 86.5 433 PRO B CA 1
ATOM 8265 C C . PRO B 1 433 ? -0.774 6.309 -31.578 1 86.5 433 PRO B C 1
ATOM 8267 O O . PRO B 1 433 ? 0.393 5.914 -31.641 1 86.5 433 PRO B O 1
ATOM 8270 N N . ASP B 1 434 ? -1.173 7.5 -31.781 1 82.44 434 ASP B N 1
ATOM 8271 C CA . ASP B 1 434 ? -0.287 8.492 -32.375 1 82.44 434 ASP B CA 1
ATOM 8272 C C . ASP B 1 434 ? 0.864 8.844 -31.453 1 82.44 434 ASP B C 1
ATOM 8274 O O . ASP B 1 434 ? 1.96 9.18 -31.906 1 82.44 434 ASP B O 1
ATOM 8278 N N . HIS B 1 435 ? 0.576 8.688 -30.219 1 79.19 435 HIS B N 1
ATOM 8279 C CA . HIS B 1 435 ? 1.595 9.117 -29.266 1 79.19 435 HIS B CA 1
ATOM 8280 C C . HIS B 1 435 ? 2.732 8.109 -29.188 1 79.19 435 HIS B C 1
ATOM 8282 O O . HIS B 1 435 ? 3.793 8.406 -28.625 1 79.19 435 HIS B O 1
ATOM 8288 N N . CYS B 1 436 ? 2.477 6.992 -29.734 1 83.38 436 CYS B N 1
ATOM 8289 C CA . CYS B 1 436 ? 3.521 5.973 -29.75 1 83.38 436 CYS B CA 1
ATOM 8290 C C . CYS B 1 436 ? 4.551 6.262 -30.828 1 83.38 436 CYS B C 1
ATOM 8292 O O . CYS B 1 436 ? 4.191 6.547 -31.984 1 83.38 436 CYS B O 1
ATOM 8294 N N . ARG B 1 437 ? 5.801 6.418 -30.375 1 73.94 437 ARG B N 1
ATOM 8295 C CA . ARG B 1 437 ? 6.879 6.734 -31.297 1 73.94 437 ARG B CA 1
ATOM 8296 C C . ARG B 1 437 ? 7.586 5.465 -31.766 1 73.94 437 ARG B C 1
ATOM 8298 O O . ARG B 1 437 ? 7.652 4.48 -31.031 1 73.94 437 ARG B O 1
ATOM 8305 N N . PRO B 1 438 ? 8.148 5.656 -32.969 1 65.06 438 PRO B N 1
ATOM 8306 C CA . PRO B 1 438 ? 8.906 4.516 -33.5 1 65.06 438 PRO B CA 1
ATOM 8307 C C . PRO B 1 438 ? 10.125 4.184 -32.625 1 65.06 438 PRO B C 1
ATOM 8309 O O . PRO B 1 438 ? 10.758 5.086 -32.062 1 65.06 438 PRO B O 1
ATOM 8312 N N . HIS B 1 439 ? 10.391 2.9 -32.406 1 62.38 439 HIS B N 1
ATOM 8313 C CA . HIS B 1 439 ? 11.578 2.355 -31.766 1 62.38 439 HIS B CA 1
ATOM 8314 C C . HIS B 1 439 ? 11.562 2.611 -30.266 1 62.38 439 HIS B C 1
ATOM 8316 O O . HIS B 1 439 ? 12.617 2.604 -29.625 1 62.38 439 HIS B O 1
ATOM 8322 N N . HIS B 1 440 ? 10.414 3.1 -29.828 1 74.94 440 HIS B N 1
ATOM 8323 C CA . HIS B 1 440 ? 10.234 3.215 -28.375 1 74.94 440 HIS B CA 1
ATOM 8324 C C . HIS B 1 440 ? 9.102 2.32 -27.891 1 74.94 440 HIS B C 1
ATOM 8326 O O . HIS B 1 440 ? 8.219 1.952 -28.672 1 74.94 440 HIS B O 1
ATOM 8332 N N . ALA B 1 441 ? 9.242 2.035 -26.688 1 84.88 441 ALA B N 1
ATOM 8333 C CA . ALA B 1 441 ? 8.117 1.312 -26.109 1 84.88 441 ALA B CA 1
ATOM 8334 C C . ALA B 1 441 ? 6.844 2.146 -26.156 1 84.88 441 ALA B C 1
ATOM 8336 O O . ALA B 1 441 ? 6.871 3.352 -25.906 1 84.88 441 ALA B O 1
ATOM 8337 N N . CYS B 1 442 ? 5.871 1.579 -26.688 1 89.88 442 CYS B N 1
ATOM 8338 C CA . CYS B 1 442 ? 4.562 2.223 -26.703 1 89.88 442 CYS B CA 1
ATOM 8339 C C . CYS B 1 442 ? 3.773 1.881 -25.438 1 89.88 442 CYS B C 1
ATOM 8341 O O . CYS B 1 442 ? 3.637 0.708 -25.094 1 89.88 442 CYS B O 1
ATOM 8343 N N . PHE B 1 443 ? 3.289 2.924 -24.75 1 91.12 443 PHE B N 1
ATOM 8344 C CA . PHE B 1 443 ? 2.49 2.713 -23.562 1 91.12 443 PHE B CA 1
ATOM 8345 C C . PHE B 1 443 ? 1.002 2.811 -23.875 1 91.12 443 PHE B C 1
ATOM 8347 O O . PHE B 1 443 ? 0.47 3.91 -24.047 1 91.12 443 PHE B O 1
ATOM 8354 N N . CYS B 1 444 ? 0.338 1.707 -23.922 1 94 444 CYS B N 1
ATOM 8355 C CA . CYS B 1 444 ? -1.09 1.679 -24.234 1 94 444 CYS B CA 1
ATOM 8356 C C . CYS B 1 444 ? -1.703 0.341 -23.828 1 94 444 CYS B C 1
ATOM 8358 O O . CYS B 1 444 ? -0.997 -0.56 -23.375 1 94 444 CYS B O 1
ATOM 8360 N N . LEU B 1 445 ? -2.998 0.221 -23.906 1 96.62 445 LEU B N 1
ATOM 8361 C CA . LEU B 1 445 ? -3.719 -1.002 -23.562 1 96.62 445 LEU B CA 1
ATOM 8362 C C . LEU B 1 445 ? -3.584 -2.033 -24.688 1 96.62 445 LEU B C 1
ATOM 8364 O O . LEU B 1 445 ? -4.32 -1.985 -25.672 1 96.62 445 LEU B O 1
ATOM 8368 N N . HIS B 1 446 ? -2.678 -2.973 -24.516 1 97.62 446 HIS B N 1
ATOM 8369 C CA . HIS B 1 446 ? -2.342 -3.988 -25.516 1 97.62 446 HIS B CA 1
ATOM 8370 C C . HIS B 1 446 ? -3.398 -5.086 -25.547 1 97.62 446 HIS B C 1
ATOM 8372 O O . HIS B 1 446 ? -3.561 -5.836 -24.594 1 97.62 446 HIS B O 1
ATOM 8378 N N . ARG B 1 447 ? -4.121 -5.172 -26.688 1 97.94 447 ARG B N 1
ATOM 8379 C CA . ARG B 1 447 ? -5.18 -6.164 -26.828 1 97.94 447 ARG B CA 1
ATOM 8380 C C . ARG B 1 447 ? -4.988 -6.992 -28.094 1 97.94 447 ARG B C 1
ATOM 8382 O O . ARG B 1 447 ? -4.738 -6.441 -29.172 1 97.94 447 ARG B O 1
ATOM 8389 N N . LEU B 1 448 ? -5.012 -8.289 -27.984 1 97.94 448 LEU B N 1
ATOM 8390 C CA . LEU B 1 448 ? -5.207 -9.211 -29.109 1 97.94 448 LEU B CA 1
ATOM 8391 C C . LEU B 1 448 ? -6.629 -9.766 -29.109 1 97.94 448 LEU B C 1
ATOM 8393 O O . LEU B 1 448 ? -7.18 -10.07 -28.047 1 97.94 448 LEU B O 1
ATOM 8397 N N . LYS B 1 449 ? -7.227 -9.828 -30.219 1 97.44 449 LYS B N 1
ATOM 8398 C CA . LYS B 1 449 ? -8.617 -10.25 -30.328 1 97.44 449 LYS B CA 1
ATOM 8399 C C . LYS B 1 449 ? -8.758 -11.492 -31.203 1 97.44 449 LYS B C 1
ATOM 8401 O O . LYS B 1 449 ? -8.102 -11.602 -32.25 1 97.44 449 LYS B O 1
ATOM 8406 N N . VAL B 1 450 ? -9.5 -12.453 -30.781 1 98.62 450 VAL B N 1
ATOM 8407 C CA . VAL B 1 450 ? -9.812 -13.656 -31.547 1 98.62 450 VAL B CA 1
ATOM 8408 C C . VAL B 1 450 ? -11.32 -13.898 -31.531 1 98.62 450 VAL B C 1
ATOM 8410 O O . VAL B 1 450 ? -12.039 -13.336 -30.703 1 98.62 450 VAL B O 1
ATOM 8413 N N . ASN B 1 451 ? -11.797 -14.711 -32.469 1 98.56 451 ASN B N 1
ATOM 8414 C CA . ASN B 1 451 ? -13.203 -15.086 -32.5 1 98.56 451 ASN B CA 1
ATOM 8415 C C . ASN B 1 451 ? -13.484 -16.25 -31.547 1 98.56 451 ASN B C 1
ATOM 8417 O O . ASN B 1 451 ? -12.594 -17.031 -31.234 1 98.56 451 ASN B O 1
ATOM 8421 N N . LEU B 1 452 ? -14.672 -16.25 -31.078 1 98.38 452 LEU B N 1
ATOM 8422 C CA . LEU B 1 452 ? -15.094 -17.391 -30.266 1 98.38 452 LEU B CA 1
ATOM 8423 C C . LEU B 1 452 ? -14.883 -18.703 -31.016 1 98.38 452 LEU B C 1
ATOM 8425 O O . LEU B 1 452 ? -15.211 -18.797 -32.219 1 98.38 452 LEU B O 1
ATOM 8429 N N . ASP B 1 453 ? -14.195 -19.688 -30.406 1 97.88 453 ASP B N 1
ATOM 8430 C CA . ASP B 1 453 ? -13.977 -21.062 -30.844 1 97.88 453 ASP B CA 1
ATOM 8431 C C . ASP B 1 453 ? -12.828 -21.141 -31.844 1 97.88 453 ASP B C 1
ATOM 8433 O O . ASP B 1 453 ? -12.562 -22.219 -32.406 1 97.88 453 ASP B O 1
ATOM 8437 N N . ASP B 1 454 ? -12.156 -20.094 -32 1 98.56 454 ASP B N 1
ATOM 8438 C CA . ASP B 1 454 ? -10.93 -20.156 -32.781 1 98.56 454 ASP B CA 1
ATOM 8439 C C . ASP B 1 454 ? -9.922 -21.125 -32.156 1 98.56 454 ASP B C 1
ATOM 8441 O O . ASP B 1 454 ? -9.789 -21.172 -30.922 1 98.56 454 ASP B O 1
ATOM 8445 N N . VAL B 1 455 ? -9.273 -21.891 -32.969 1 98.44 455 VAL B N 1
ATOM 8446 C CA . VAL B 1 455 ? -8.008 -22.5 -32.562 1 98.44 455 VAL B CA 1
ATOM 8447 C C . VAL B 1 455 ? -6.871 -21.484 -32.719 1 98.44 455 VAL B C 1
ATOM 8449 O O . VAL B 1 455 ? -6.598 -21.047 -33.844 1 98.44 455 VAL B O 1
ATOM 8452 N N . VAL B 1 456 ? -6.258 -21.141 -31.656 1 98.56 456 VAL B N 1
ATOM 8453 C CA . VAL B 1 456 ? -5.254 -20.078 -31.656 1 98.56 456 VAL B CA 1
ATOM 8454 C C . VAL B 1 456 ? -3.873 -20.672 -31.391 1 98.56 456 VAL B C 1
ATOM 8456 O O . VAL B 1 456 ? -3.713 -21.516 -30.5 1 98.56 456 VAL B O 1
ATOM 8459 N N . GLU B 1 457 ? -2.928 -20.375 -32.219 1 97.12 457 GLU B N 1
ATOM 8460 C CA . GLU B 1 457 ? -1.529 -20.688 -31.938 1 97.12 457 GLU B CA 1
ATOM 8461 C C . GLU B 1 457 ? -0.732 -19.422 -31.641 1 97.12 457 GLU B C 1
ATOM 8463 O O . GLU B 1 457 ? -0.775 -18.453 -32.406 1 97.12 457 GLU B O 1
ATOM 8468 N N . MET B 1 458 ? -0.096 -19.375 -30.5 1 96.88 458 MET B N 1
ATOM 8469 C CA . MET B 1 458 ? 0.733 -18.25 -30.078 1 96.88 458 MET B CA 1
ATOM 8470 C C . MET B 1 458 ? 2.186 -18.672 -29.891 1 96.88 458 MET B C 1
ATOM 8472 O O . MET B 1 458 ? 2.469 -19.656 -29.203 1 96.88 458 MET B O 1
ATOM 8476 N N . SER B 1 459 ? 3.072 -18 -30.609 1 95.62 459 SER B N 1
ATOM 8477 C CA . SER B 1 459 ? 4.504 -18.172 -30.375 1 95.62 459 SER B CA 1
ATOM 8478 C C . SER B 1 459 ? 5.035 -17.094 -29.438 1 95.62 459 SER B C 1
ATOM 8480 O O . SER B 1 459 ? 5.047 -15.906 -29.781 1 95.62 459 SER B O 1
ATOM 8482 N N . LEU B 1 460 ? 5.391 -17.5 -28.281 1 96.56 460 LEU B N 1
ATOM 8483 C CA . LEU B 1 460 ? 6.051 -16.609 -27.344 1 96.56 460 LEU B CA 1
ATOM 8484 C C . LEU B 1 460 ? 7.562 -16.625 -27.547 1 96.56 460 LEU B C 1
ATOM 8486 O O . LEU B 1 460 ? 8.203 -17.672 -27.391 1 96.56 460 LEU B O 1
ATOM 8490 N N . ILE B 1 461 ? 8.117 -15.477 -27.844 1 95 461 ILE B N 1
ATOM 8491 C CA . ILE B 1 461 ? 9.508 -15.43 -28.281 1 95 461 ILE B CA 1
ATOM 8492 C C . ILE B 1 461 ? 10.289 -14.438 -27.422 1 95 461 ILE B C 1
ATOM 8494 O O . ILE B 1 461 ? 9.93 -13.258 -27.344 1 95 461 ILE B O 1
ATOM 8498 N N . ASP B 1 462 ? 11.312 -14.938 -26.766 1 93.81 462 ASP B N 1
ATOM 8499 C CA . ASP B 1 462 ? 12.25 -14.07 -26.047 1 93.81 462 ASP B CA 1
ATOM 8500 C C . ASP B 1 462 ? 13.148 -13.312 -27.031 1 93.81 462 ASP B C 1
ATOM 8502 O O . ASP B 1 462 ? 14.023 -13.906 -27.672 1 93.81 462 ASP B O 1
ATOM 8506 N N . ASP B 1 463 ? 12.969 -12.031 -27.047 1 90.56 463 ASP B N 1
ATOM 8507 C CA . ASP B 1 463 ? 13.68 -11.211 -28.031 1 90.56 463 ASP B CA 1
ATOM 8508 C C . ASP B 1 463 ? 15.008 -10.711 -27.453 1 90.56 463 ASP B C 1
ATOM 8510 O O . ASP B 1 463 ? 15.586 -9.75 -27.969 1 90.56 463 ASP B O 1
ATOM 8514 N N . ALA B 1 464 ? 15.453 -11.305 -26.453 1 85.31 464 ALA B N 1
ATOM 8515 C CA . ALA B 1 464 ? 16.75 -10.93 -25.875 1 85.31 464 ALA B CA 1
ATOM 8516 C C . ALA B 1 464 ? 17.875 -11.141 -26.891 1 85.31 464 ALA B C 1
ATOM 8518 O O . ALA B 1 464 ? 17.828 -12.062 -27.703 1 85.31 464 ALA B O 1
ATOM 8519 N N . GLU B 1 465 ? 18.922 -10.289 -26.797 1 79.38 465 GLU B N 1
ATOM 8520 C CA . GLU B 1 465 ? 20.047 -10.359 -27.703 1 79.38 465 GLU B CA 1
ATOM 8521 C C . GLU B 1 465 ? 21.016 -11.469 -27.297 1 79.38 465 GLU B C 1
ATOM 8523 O O . GLU B 1 465 ? 21.672 -12.086 -28.156 1 79.38 465 GLU B O 1
ATOM 8528 N N . VAL B 1 466 ? 21.109 -11.641 -26 1 77.69 466 VAL B N 1
ATOM 8529 C CA . VAL B 1 466 ? 22.062 -12.609 -25.484 1 77.69 466 VAL B CA 1
ATOM 8530 C C . VAL B 1 466 ? 21.359 -13.625 -24.594 1 77.69 466 VAL B C 1
ATOM 8532 O O . VAL B 1 466 ? 20.312 -13.312 -24.016 1 77.69 466 VAL B O 1
ATOM 8535 N N . ILE B 1 467 ? 21.922 -14.828 -24.766 1 76.31 467 ILE B N 1
ATOM 8536 C CA . ILE B 1 467 ? 21.406 -15.852 -23.859 1 76.31 467 ILE B CA 1
ATOM 8537 C C . ILE B 1 467 ? 21.812 -15.508 -22.422 1 76.31 467 ILE B C 1
ATOM 8539 O O . ILE B 1 467 ? 22.984 -15.258 -22.141 1 76.31 467 ILE B O 1
ATOM 8543 N N . ARG B 1 468 ? 20.828 -15.352 -21.703 1 77.88 468 ARG B N 1
ATOM 8544 C CA . ARG B 1 468 ? 21.016 -15.195 -20.266 1 77.88 468 ARG B CA 1
ATOM 8545 C C . ARG B 1 468 ? 20.406 -16.375 -19.5 1 77.88 468 ARG B C 1
ATOM 8547 O O . ARG B 1 468 ? 20 -17.359 -20.109 1 77.88 468 ARG B O 1
ATOM 8554 N N . ASP B 1 469 ? 20.594 -16.469 -18.203 1 81.06 469 ASP B N 1
ATOM 8555 C CA . ASP B 1 469 ? 19.984 -17.516 -17.375 1 81.06 469 ASP B CA 1
ATOM 8556 C C . ASP B 1 469 ? 18.625 -17.062 -16.828 1 81.06 469 ASP B C 1
ATOM 8558 O O . ASP B 1 469 ? 18.297 -17.297 -15.672 1 81.06 469 ASP B O 1
ATOM 8562 N N . LEU B 1 470 ? 17.969 -16.281 -17.75 1 83.56 470 LEU B N 1
ATOM 8563 C CA . LEU B 1 470 ? 16.656 -15.781 -17.328 1 83.56 470 LEU B CA 1
ATOM 8564 C C . LEU B 1 470 ? 15.555 -16.391 -18.188 1 83.56 470 LEU B C 1
ATOM 8566 O O . LEU B 1 470 ? 15.531 -16.203 -19.406 1 83.56 470 LEU B O 1
ATOM 8570 N N . TYR B 1 471 ? 14.688 -17.172 -17.578 1 89.12 471 TYR B N 1
ATOM 8571 C CA . TYR B 1 471 ? 13.539 -17.828 -18.188 1 89.12 471 TYR B CA 1
ATOM 8572 C C . TYR B 1 471 ? 12.242 -17.141 -17.781 1 89.12 471 TYR B C 1
ATOM 8574 O O . TYR B 1 471 ? 12.086 -16.719 -16.641 1 89.12 471 TYR B O 1
ATOM 8582 N N . HIS B 1 472 ? 11.383 -16.969 -18.734 1 93 472 HIS B N 1
ATOM 8583 C CA . HIS B 1 472 ? 10.164 -16.219 -18.438 1 93 472 HIS B CA 1
ATOM 8584 C C . HIS B 1 472 ? 8.945 -17.141 -18.453 1 93 472 HIS B C 1
ATOM 8586 O O . HIS B 1 472 ? 8.594 -17.703 -19.484 1 93 472 HIS B O 1
ATOM 8592 N N . PRO B 1 473 ? 8.297 -17.328 -17.328 1 96.19 473 PRO B N 1
ATOM 8593 C CA . PRO B 1 473 ? 7.016 -18.047 -17.312 1 96.19 473 PRO B CA 1
ATOM 8594 C C . PRO B 1 473 ? 5.848 -17.172 -17.766 1 96.19 473 PRO B C 1
ATOM 8596 O O . PRO B 1 473 ? 5.676 -16.047 -17.266 1 96.19 473 PRO B O 1
ATOM 8599 N N . PHE B 1 474 ? 5.109 -17.609 -18.734 1 97.81 474 PHE B N 1
ATOM 8600 C CA . PHE B 1 474 ? 3.918 -16.891 -19.156 1 97.81 474 PHE B CA 1
ATOM 8601 C C . PHE B 1 474 ? 2.656 -17.656 -18.781 1 97.81 474 PHE B C 1
ATOM 8603 O O . PHE B 1 474 ? 2.611 -18.891 -18.891 1 97.81 474 PHE B O 1
ATOM 8610 N N . HIS B 1 475 ? 1.718 -16.938 -18.312 1 98.38 475 HIS B N 1
ATOM 8611 C CA . HIS B 1 475 ? 0.433 -17.484 -17.875 1 98.38 475 HIS B CA 1
ATOM 8612 C C . HIS B 1 475 ? -0.71 -16.922 -18.719 1 98.38 475 HIS B C 1
ATOM 8614 O O . HIS B 1 475 ? -0.725 -15.719 -19.031 1 98.38 475 HIS B O 1
ATOM 8620 N N . LEU B 1 476 ? -1.604 -17.75 -19.141 1 98.69 476 LEU B N 1
ATOM 8621 C CA . LEU B 1 476 ? -2.84 -17.375 -19.828 1 98.69 476 LEU B CA 1
ATOM 8622 C C . LEU B 1 476 ? -4.047 -17.594 -18.922 1 98.69 476 LEU B C 1
ATOM 8624 O O . LEU B 1 476 ? -4.355 -18.734 -18.562 1 98.69 476 LEU B O 1
ATOM 8628 N N . HIS B 1 477 ? -4.746 -16.531 -18.562 1 98.69 477 HIS B N 1
ATOM 8629 C CA . HIS B 1 477 ? -5.965 -16.625 -17.766 1 98.69 477 HIS B CA 1
ATOM 8630 C C . HIS B 1 477 ? -7.098 -17.25 -18.578 1 98.69 477 HIS B C 1
ATOM 8632 O O . HIS B 1 477 ? -7.18 -17.047 -19.797 1 98.69 477 HIS B O 1
ATOM 8638 N N . GLY B 1 478 ? -7.957 -18.062 -17.953 1 98.38 478 GLY B N 1
ATOM 8639 C CA . GLY B 1 478 ? -9.25 -18.453 -18.484 1 98.38 478 GLY B CA 1
ATOM 8640 C C . GLY B 1 478 ? -9.18 -19.656 -19.406 1 98.38 478 GLY B C 1
ATOM 8641 O O . GLY B 1 478 ? -10.211 -20.141 -19.891 1 98.38 478 GLY B O 1
ATOM 8642 N N . HIS B 1 479 ? -7.914 -20.156 -19.656 1 98.25 479 HIS B N 1
ATOM 8643 C CA . HIS B 1 479 ? -7.75 -21.25 -20.609 1 98.25 479 HIS B CA 1
ATOM 8644 C C . HIS B 1 479 ? -6.629 -22.188 -20.188 1 98.25 479 HIS B C 1
ATOM 8646 O O . HIS B 1 479 ? -5.832 -21.844 -19.312 1 98.25 479 HIS B O 1
ATOM 8652 N N . ARG B 1 480 ? -6.68 -23.312 -20.75 1 97.25 480 ARG B N 1
ATOM 8653 C CA . ARG B 1 480 ? -5.508 -24.188 -20.828 1 97.25 480 ARG B CA 1
ATOM 8654 C C . ARG B 1 480 ? -5.004 -24.297 -22.266 1 97.25 480 ARG B C 1
ATOM 8656 O O . ARG B 1 480 ? -5.746 -24.016 -23.219 1 97.25 480 ARG B O 1
ATOM 8663 N N . PHE B 1 481 ? -3.836 -24.625 -22.469 1 97.94 481 PHE B N 1
ATOM 8664 C CA . PHE B 1 481 ? -3.244 -24.75 -23.797 1 97.94 481 PHE B CA 1
ATOM 8665 C C . PHE B 1 481 ? -2.322 -25.969 -23.859 1 97.94 481 PHE B C 1
ATOM 8667 O O . PHE B 1 481 ? -1.943 -26.531 -22.844 1 97.94 481 PHE B O 1
ATOM 8674 N N . ILE B 1 482 ? -2.002 -26.375 -25.062 1 95.69 482 ILE B N 1
ATOM 8675 C CA . ILE B 1 482 ? -0.978 -27.391 -25.297 1 95.69 482 ILE B CA 1
ATOM 8676 C C . ILE B 1 482 ? 0.297 -26.734 -25.812 1 95.69 482 ILE B C 1
ATOM 8678 O O . ILE B 1 482 ? 0.245 -25.656 -26.422 1 95.69 482 ILE B O 1
ATOM 8682 N N . VAL B 1 483 ? 1.367 -27.312 -25.453 1 91.88 483 VAL B N 1
ATOM 8683 C CA . VAL B 1 483 ? 2.66 -26.859 -25.953 1 91.88 483 VAL B CA 1
ATOM 8684 C C . VAL B 1 483 ? 3.029 -27.641 -27.219 1 91.88 483 VAL B C 1
ATOM 8686 O O . VAL B 1 483 ? 3.178 -28.859 -27.172 1 91.88 483 VAL B O 1
ATOM 8689 N N . THR B 1 484 ? 3.199 -26.906 -28.297 1 87.56 484 THR B N 1
ATOM 8690 C CA . THR B 1 484 ? 3.41 -27.578 -29.578 1 87.56 484 THR B CA 1
ATOM 8691 C C . THR B 1 484 ? 4.855 -27.422 -30.031 1 87.56 484 THR B C 1
ATOM 8693 O O . THR B 1 484 ? 5.273 -28.047 -31.016 1 87.56 484 THR B O 1
ATOM 8696 N N . GLY B 1 485 ? 5.559 -26.656 -29.344 1 84.38 485 GLY B N 1
ATOM 8697 C CA . GLY B 1 485 ? 6.961 -26.453 -29.672 1 84.38 485 GLY B CA 1
ATOM 8698 C C . GLY B 1 485 ? 7.699 -25.609 -28.656 1 84.38 485 GLY B C 1
ATOM 8699 O O . GLY B 1 485 ? 7.137 -24.672 -28.094 1 84.38 485 GLY B O 1
ATOM 8700 N N . MET B 1 486 ? 8.945 -25.953 -28.469 1 89 486 MET B N 1
ATOM 8701 C CA . MET B 1 486 ? 9.805 -25.234 -27.531 1 89 486 MET B CA 1
ATOM 8702 C C . MET B 1 486 ? 11.281 -25.422 -27.891 1 89 486 MET B C 1
ATOM 8704 O O . MET B 1 486 ? 11.703 -26.516 -28.266 1 89 486 MET B O 1
ATOM 8708 N N . GLY B 1 487 ? 12.039 -24.266 -27.812 1 83.38 487 GLY B N 1
ATOM 8709 C CA . GLY B 1 487 ? 13.469 -24.375 -28.078 1 83.38 487 GLY B CA 1
ATOM 8710 C C . GLY B 1 487 ? 14.195 -23.047 -27.969 1 83.38 487 GLY B C 1
ATOM 8711 O O . GLY B 1 487 ? 13.586 -22.016 -27.672 1 83.38 487 GLY B O 1
ATOM 8712 N N . GLN B 1 488 ? 15.492 -23.109 -28.094 1 84.12 488 GLN B N 1
ATOM 8713 C CA . GLN B 1 488 ? 16.344 -21.922 -28.125 1 84.12 488 GLN B CA 1
ATOM 8714 C C . GLN B 1 488 ? 16.531 -21.406 -29.547 1 84.12 488 GLN B C 1
ATOM 8716 O O . GLN B 1 488 ? 16.531 -22.203 -30.5 1 84.12 488 GLN B O 1
ATOM 8721 N N . LEU B 1 489 ? 16.641 -20.141 -29.641 1 82.5 489 LEU B N 1
ATOM 8722 C CA . LEU B 1 489 ? 16.859 -19.531 -30.953 1 82.5 489 LEU B CA 1
ATOM 8723 C C . LEU B 1 489 ? 18.344 -19.375 -31.234 1 82.5 489 LEU B C 1
ATOM 8725 O O . LEU B 1 489 ? 19.125 -19.062 -30.344 1 82.5 489 LEU B O 1
ATOM 8729 N N . PRO B 1 490 ? 18.703 -19.656 -32.469 1 79.25 490 PRO B N 1
ATOM 8730 C CA . PRO B 1 490 ? 20.062 -19.234 -32.844 1 79.25 490 PRO B CA 1
ATOM 8731 C C . PRO B 1 490 ? 20.234 -17.719 -32.844 1 79.25 490 PRO B C 1
ATOM 8733 O O . PRO B 1 490 ? 19.266 -16.984 -32.594 1 79.25 490 PRO B O 1
ATOM 8736 N N . HIS B 1 491 ? 21.484 -17.312 -32.906 1 77.44 491 HIS B N 1
ATOM 8737 C CA . HIS B 1 491 ? 21.734 -15.875 -32.969 1 77.44 491 HIS B CA 1
ATOM 8738 C C . HIS B 1 491 ? 21.219 -15.281 -34.281 1 77.44 491 HIS B C 1
ATOM 8740 O O . HIS B 1 491 ? 21.547 -15.773 -35.375 1 77.44 491 HIS B O 1
ATOM 8746 N N . PHE B 1 492 ? 20.344 -14.391 -34.125 1 76.31 492 PHE B N 1
ATOM 8747 C CA . PHE B 1 492 ? 19.828 -13.68 -35.312 1 76.31 492 PHE B CA 1
ATOM 8748 C C . PHE B 1 492 ? 20.141 -12.195 -35.188 1 76.31 492 PHE B C 1
ATOM 8750 O O . PHE B 1 492 ? 20.375 -11.672 -34.125 1 76.31 492 PHE B O 1
ATOM 8757 N N . ARG B 1 493 ? 20.203 -11.414 -36.438 1 70.38 493 ARG B N 1
ATOM 8758 C CA . ARG B 1 493 ? 20.531 -9.992 -36.469 1 70.38 493 ARG B CA 1
ATOM 8759 C C . ARG B 1 493 ? 19.281 -9.141 -36.25 1 70.38 493 ARG B C 1
ATOM 8761 O O . ARG B 1 493 ? 19.375 -7.988 -35.812 1 70.38 493 ARG B O 1
ATOM 8768 N N . THR B 1 494 ? 18.031 -9.781 -36.562 1 76.5 494 THR B N 1
ATOM 8769 C CA . THR B 1 494 ? 16.828 -8.969 -36.531 1 76.5 494 THR B CA 1
ATOM 8770 C C . THR B 1 494 ? 15.672 -9.742 -35.906 1 76.5 494 THR B C 1
ATOM 8772 O O . THR B 1 494 ? 15.68 -10.977 -35.875 1 76.5 494 THR B O 1
ATOM 8775 N N . GLN B 1 495 ? 14.719 -8.961 -35.406 1 79.56 495 GLN B N 1
ATOM 8776 C CA . GLN B 1 495 ? 13.5 -9.539 -34.844 1 79.56 495 GLN B CA 1
ATOM 8777 C C . GLN B 1 495 ? 12.758 -10.359 -35.906 1 79.56 495 GLN B C 1
ATOM 8779 O O . GLN B 1 495 ? 12.195 -11.414 -35.594 1 79.56 495 GLN B O 1
ATOM 8784 N N . ASN B 1 496 ? 12.742 -9.867 -37.094 1 80 496 ASN B N 1
ATOM 8785 C CA . ASN B 1 496 ? 12.062 -10.562 -38.188 1 80 496 ASN B CA 1
ATOM 8786 C C . ASN B 1 496 ? 12.648 -11.953 -38.438 1 80 496 ASN B C 1
ATOM 8788 O O . ASN B 1 496 ? 11.914 -12.898 -38.719 1 80 496 ASN B O 1
ATOM 8792 N N . GLU B 1 497 ? 13.953 -12.07 -38.344 1 81.62 497 GLU B N 1
ATOM 8793 C CA . GLU B 1 497 ? 14.602 -13.367 -38.531 1 81.62 497 GLU B CA 1
ATOM 8794 C C . GLU B 1 497 ? 14.188 -14.344 -37.438 1 81.62 497 GLU B C 1
ATOM 8796 O O . GLU B 1 497 ? 13.984 -15.531 -37.688 1 81.62 497 GLU B O 1
ATOM 8801 N N . LYS B 1 498 ? 14.039 -13.852 -36.312 1 81.44 498 LYS B N 1
ATOM 8802 C CA . LYS B 1 498 ? 13.578 -14.68 -35.188 1 81.44 498 LYS B CA 1
ATOM 8803 C C . LYS B 1 498 ? 12.18 -15.219 -35.438 1 81.44 498 LYS B C 1
ATOM 8805 O O . LYS B 1 498 ? 11.938 -16.422 -35.281 1 81.44 498 LYS B O 1
ATOM 8810 N N . VAL B 1 499 ? 11.344 -14.312 -35.875 1 82.12 499 VAL B N 1
ATOM 8811 C CA . VAL B 1 499 ? 9.953 -14.664 -36.125 1 82.12 499 VAL B CA 1
ATOM 8812 C C . VAL B 1 499 ? 9.867 -15.688 -37.281 1 82.12 499 VAL B C 1
ATOM 8814 O O . VAL B 1 499 ? 9.156 -16.688 -37.156 1 82.12 499 VAL B O 1
ATOM 8817 N N . GLU B 1 500 ? 10.594 -15.484 -38.281 1 80.69 500 GLU B N 1
ATOM 8818 C CA . GLU B 1 500 ? 10.594 -16.391 -39.406 1 80.69 500 GLU B CA 1
ATOM 8819 C C . GLU B 1 500 ? 11.094 -17.781 -39 1 80.69 500 GLU B C 1
ATOM 8821 O O . GLU B 1 500 ? 10.562 -18.797 -39.469 1 80.69 500 GLU B O 1
ATOM 8826 N N . TYR B 1 501 ? 12.094 -17.766 -38.25 1 77.69 501 TYR B N 1
ATOM 8827 C CA . TYR B 1 501 ? 12.633 -19.031 -37.781 1 77.69 501 TYR B CA 1
ATOM 8828 C C . TYR B 1 501 ? 11.578 -19.828 -37 1 77.69 501 TYR B C 1
ATOM 8830 O O . TYR B 1 501 ? 11.398 -21.016 -37.219 1 77.69 501 TYR B O 1
ATOM 8838 N N . VAL B 1 502 ? 10.898 -19.219 -36.188 1 76 502 VAL B N 1
ATOM 8839 C CA . VAL B 1 502 ? 9.891 -19.859 -35.344 1 76 502 VAL B CA 1
ATOM 8840 C C . VAL B 1 502 ? 8.727 -20.328 -36.188 1 76 502 VAL B C 1
ATOM 8842 O O . VAL B 1 502 ? 8.164 -21.406 -35.938 1 76 502 VAL B O 1
ATOM 8845 N N . GLU B 1 503 ? 8.406 -19.531 -37.219 1 75.06 503 GLU B N 1
ATOM 8846 C CA . GLU B 1 503 ? 7.309 -19.891 -38.094 1 75.06 503 GLU B CA 1
ATOM 8847 C C . GLU B 1 503 ? 7.648 -21.125 -38.938 1 75.06 503 GLU B C 1
ATOM 8849 O O . GLU B 1 503 ? 6.762 -21.891 -39.312 1 75.06 503 GLU B O 1
ATOM 8854 N N . ARG B 1 504 ? 8.922 -21.141 -39.281 1 65.31 504 ARG B N 1
ATOM 8855 C CA . ARG B 1 504 ? 9.367 -22.219 -40.156 1 65.31 504 ARG B CA 1
ATOM 8856 C C . ARG B 1 504 ? 9.555 -23.516 -39.406 1 65.31 504 ARG B C 1
ATOM 8858 O O . ARG B 1 504 ? 9.742 -24.578 -40 1 65.31 504 ARG B O 1
ATOM 8865 N N . GLN B 1 505 ? 9.602 -23.406 -38.219 1 57.94 505 GLN B N 1
ATOM 8866 C CA . GLN B 1 505 ? 9.953 -24.578 -37.438 1 57.94 505 GLN B CA 1
ATOM 8867 C C . GLN B 1 505 ? 9.016 -25.734 -37.75 1 57.94 505 GLN B C 1
ATOM 8869 O O . GLN B 1 505 ? 9.383 -26.906 -37.562 1 57.94 505 GLN B O 1
ATOM 8874 N N . PRO B 1 506 ? 7.676 -25.578 -38.156 1 49.53 506 PRO B N 1
ATOM 8875 C CA . PRO B 1 506 ? 7.102 -26.859 -38.594 1 49.53 506 PRO B CA 1
ATOM 8876 C C . PRO B 1 506 ? 7.836 -27.469 -39.781 1 49.53 506 PRO B C 1
ATOM 8878 O O . PRO B 1 506 ? 7.832 -28.703 -39.938 1 49.53 506 PRO B O 1
ATOM 8881 N N . ARG B 1 507 ? 8.086 -26.75 -40.906 1 38.59 507 ARG B N 1
ATOM 8882 C CA . ARG B 1 507 ? 8.406 -27.266 -42.25 1 38.59 507 ARG B CA 1
ATOM 8883 C C . ARG B 1 507 ? 9.859 -27.719 -42.312 1 38.59 507 ARG B C 1
ATOM 8885 O O . ARG B 1 507 ? 10.312 -28.203 -43.344 1 38.59 507 ARG B O 1
ATOM 8892 N N . VAL B 1 508 ? 10.68 -27.109 -41.594 1 35.16 508 VAL B N 1
ATOM 8893 C CA . VAL B 1 508 ? 12.008 -27.688 -41.781 1 35.16 508 VAL B CA 1
ATOM 8894 C C . VAL B 1 508 ? 12.086 -29.047 -41.062 1 35.16 508 VAL B C 1
ATOM 8896 O O . VAL B 1 508 ? 11.664 -29.172 -39.938 1 35.16 508 VAL B O 1
ATOM 8899 N N . PRO B 1 509 ? 12.305 -30.016 -41.812 1 36.47 509 PRO B N 1
ATOM 8900 C CA . PRO B 1 509 ? 12.609 -31.328 -41.219 1 36.47 509 PRO B CA 1
ATOM 8901 C C . PRO B 1 509 ? 13.492 -31.234 -39.969 1 36.47 509 PRO B C 1
ATOM 8903 O O . PRO B 1 509 ? 14.289 -32.125 -39.719 1 36.47 509 PRO B O 1
ATOM 8906 N N . ARG B 1 510 ? 13.719 -30.109 -39.406 1 42.88 510 ARG B N 1
ATOM 8907 C CA . ARG B 1 510 ? 14.656 -30.344 -38.312 1 42.88 510 ARG B CA 1
ATOM 8908 C C . ARG B 1 510 ? 14.086 -31.328 -37.312 1 42.88 510 ARG B C 1
ATOM 8910 O O . ARG B 1 510 ? 12.867 -31.547 -37.25 1 42.88 510 ARG B O 1
ATOM 8917 N N . LYS B 1 511 ? 14.969 -31.875 -36.375 1 44.78 511 LYS B N 1
ATOM 8918 C CA . LYS B 1 511 ? 15.102 -32.969 -35.406 1 44.78 511 LYS B CA 1
ATOM 8919 C C . LYS B 1 511 ? 14.078 -32.812 -34.281 1 44.78 511 LYS B C 1
ATOM 8921 O O . LYS B 1 511 ? 13.75 -33.781 -33.594 1 44.78 511 LYS B O 1
ATOM 8926 N N . VAL B 1 512 ? 13.57 -31.547 -33.906 1 55.16 512 VAL B N 1
ATOM 8927 C CA . VAL B 1 512 ? 12.836 -31.625 -32.656 1 55.16 512 VAL B CA 1
ATOM 8928 C C . VAL B 1 512 ? 11.375 -31.219 -32.875 1 55.16 512 VAL B C 1
ATOM 8930 O O . VAL B 1 512 ? 11.031 -30.047 -32.781 1 55.16 512 VAL B O 1
ATOM 8933 N N . GLN B 1 513 ? 10.695 -31.812 -33.75 1 64.25 513 GLN B N 1
ATOM 8934 C CA . GLN B 1 513 ? 9.258 -31.609 -33.906 1 64.25 513 GLN B CA 1
ATOM 8935 C C . GLN B 1 513 ? 8.469 -32.562 -33 1 64.25 513 GLN B C 1
ATOM 8937 O O . GLN B 1 513 ? 8.898 -33.688 -32.75 1 64.25 513 GLN B O 1
ATOM 8942 N N . MET B 1 514 ? 7.352 -31.969 -32.625 1 79.06 514 MET B N 1
ATOM 8943 C CA . MET B 1 514 ? 6.434 -32.812 -31.859 1 79.06 514 MET B CA 1
ATOM 8944 C C . MET B 1 514 ? 5.996 -34.031 -32.688 1 79.06 514 MET B C 1
ATOM 8946 O O . MET B 1 514 ? 5.5 -33.875 -33.781 1 79.06 514 MET B O 1
ATOM 8950 N N . PRO B 1 515 ? 6.223 -35.188 -32.188 1 81.44 515 PRO B N 1
ATOM 8951 C CA . PRO B 1 515 ? 5.781 -36.375 -32.906 1 81.44 515 PRO B CA 1
ATOM 8952 C C . PRO B 1 515 ? 4.273 -36.375 -33.156 1 81.44 515 PRO B C 1
ATOM 8954 O O . PRO B 1 515 ? 3.504 -35.875 -32.344 1 81.44 515 PRO B O 1
ATOM 8957 N N . SER B 1 516 ? 3.891 -36.969 -34.281 1 83.56 516 SER B N 1
ATOM 8958 C CA . SER B 1 516 ? 2.49 -36.969 -34.688 1 83.56 516 SER B CA 1
ATOM 8959 C C . SER B 1 516 ? 1.615 -37.688 -33.688 1 83.56 516 SER B C 1
ATOM 8961 O O . SER B 1 516 ? 0.433 -37.375 -33.531 1 83.56 516 SER B O 1
ATOM 8963 N N . ASP B 1 517 ? 2.186 -38.656 -33.062 1 88.5 517 ASP B N 1
ATOM 8964 C CA . ASP B 1 517 ? 1.4 -39.469 -32.125 1 88.5 517 ASP B CA 1
ATOM 8965 C C . ASP B 1 517 ? 1.503 -38.906 -30.703 1 88.5 517 ASP B C 1
ATOM 8967 O O . ASP B 1 517 ? 0.914 -39.469 -29.766 1 88.5 517 ASP B O 1
ATOM 8971 N N . HIS B 1 518 ? 2.232 -37.812 -30.609 1 91.5 518 HIS B N 1
ATOM 8972 C CA . HIS B 1 518 ? 2.418 -37.188 -29.312 1 91.5 518 HIS B CA 1
ATOM 8973 C C . HIS B 1 518 ? 1.108 -36.594 -28.797 1 91.5 518 HIS B C 1
ATOM 8975 O O . HIS B 1 518 ? 0.332 -36.031 -29.562 1 91.5 518 HIS B O 1
ATOM 8981 N N . ASN B 1 519 ? 0.742 -36.844 -27.516 1 94.81 519 ASN B N 1
ATOM 8982 C CA . ASN B 1 519 ? -0.351 -36.188 -26.797 1 94.81 519 ASN B CA 1
ATOM 8983 C C . ASN B 1 519 ? 0.167 -35.156 -25.812 1 94.81 519 ASN B C 1
ATOM 8985 O O . ASN B 1 519 ? 0.318 -35.438 -24.625 1 94.81 519 ASN B O 1
ATOM 8989 N N . PRO B 1 520 ? 0.355 -33.938 -26.312 1 94.69 520 PRO B N 1
ATOM 8990 C CA . PRO B 1 520 ? 1.021 -32.938 -25.484 1 94.69 520 PRO B CA 1
ATOM 8991 C C . PRO B 1 520 ? 0.28 -32.656 -24.188 1 94.69 520 PRO B C 1
ATOM 8993 O O . PRO B 1 520 ? -0.946 -32.781 -24.125 1 94.69 520 PRO B O 1
ATOM 8996 N N . PRO B 1 521 ? 1.021 -32.281 -23.125 1 94.19 521 PRO B N 1
ATOM 8997 C CA . PRO B 1 521 ? 0.374 -31.922 -21.859 1 94.19 521 PRO B CA 1
ATOM 8998 C C . PRO B 1 521 ? -0.417 -30.625 -21.938 1 94.19 521 PRO B C 1
ATOM 9000 O O . PRO B 1 521 ? -0.058 -29.719 -22.703 1 94.19 521 PRO B O 1
ATOM 9003 N N . TYR B 1 522 ? -1.474 -30.516 -21.203 1 96 522 TYR B N 1
ATOM 9004 C CA . TYR B 1 522 ? -2.205 -29.266 -21.031 1 96 522 TYR B CA 1
ATOM 9005 C C . TYR B 1 522 ? -1.603 -28.422 -19.906 1 96 522 TYR B C 1
ATOM 9007 O O . TYR B 1 522 ? -1.354 -28.938 -18.812 1 96 522 TYR B O 1
ATOM 9015 N N . LYS B 1 523 ? -1.331 -27.203 -20.203 1 97.31 523 LYS B N 1
ATOM 9016 C CA . LYS B 1 523 ? -0.763 -26.25 -19.266 1 97.31 523 LYS B CA 1
ATOM 9017 C C . LYS B 1 523 ? -1.559 -24.953 -19.25 1 97.31 523 LYS B C 1
ATOM 9019 O O . LYS B 1 523 ? -2.447 -24.75 -20.078 1 97.31 523 LYS B O 1
ATOM 9024 N N . ASP B 1 524 ? -1.334 -24.125 -18.234 1 98.12 524 ASP B N 1
ATOM 9025 C CA . ASP B 1 524 ? -1.797 -22.75 -18.281 1 98.12 524 ASP B CA 1
ATOM 9026 C C . ASP B 1 524 ? -0.646 -21.781 -18.016 1 98.12 524 ASP B C 1
ATOM 9028 O O . ASP B 1 524 ? -0.821 -20.562 -18.109 1 98.12 524 ASP B O 1
ATOM 9032 N N . THR B 1 525 ? 0.507 -22.25 -17.656 1 97.94 525 THR B N 1
ATOM 9033 C CA . THR B 1 525 ? 1.756 -21.516 -17.453 1 97.94 525 THR B CA 1
ATOM 9034 C C . THR B 1 525 ? 2.932 -22.297 -18.047 1 97.94 525 THR B C 1
ATOM 9036 O O . THR B 1 525 ? 3.059 -23.5 -17.828 1 97.94 525 THR B O 1
ATOM 9039 N N . VAL B 1 526 ? 3.758 -21.656 -18.797 1 96.06 526 VAL B N 1
ATOM 9040 C CA . VAL B 1 526 ? 4.895 -22.359 -19.375 1 96.06 526 VAL B CA 1
ATOM 9041 C C . VAL B 1 526 ? 6.117 -21.438 -19.391 1 96.06 526 VAL B C 1
ATOM 9043 O O . VAL B 1 526 ? 5.992 -20.234 -19.625 1 96.06 526 VAL B O 1
ATOM 9046 N N . SER B 1 527 ? 7.211 -22 -19.109 1 93.56 527 SER B N 1
ATOM 9047 C CA . SER B 1 527 ? 8.461 -21.25 -19.109 1 93.56 527 SER B CA 1
ATOM 9048 C C . SER B 1 527 ? 9.055 -21.156 -20.516 1 93.56 527 SER B C 1
ATOM 9050 O O . SER B 1 527 ? 9.094 -22.141 -21.234 1 93.56 527 SER B O 1
ATOM 9052 N N . ILE B 1 528 ? 9.5 -20 -20.906 1 93.69 528 ILE B N 1
ATOM 9053 C CA . ILE B 1 528 ? 10.172 -19.766 -22.172 1 93.69 528 ILE B CA 1
ATOM 9054 C C . ILE B 1 528 ? 11.68 -19.703 -21.953 1 93.69 528 ILE B C 1
ATOM 9056 O O . ILE B 1 528 ? 12.172 -18.891 -21.172 1 93.69 528 ILE B O 1
ATOM 9060 N N . PRO B 1 529 ? 12.367 -20.547 -22.656 1 89.19 529 PRO B N 1
ATOM 9061 C CA . PRO B 1 529 ? 13.82 -20.516 -22.484 1 89.19 529 PRO B CA 1
ATOM 9062 C C . PRO B 1 529 ? 14.43 -19.156 -22.859 1 89.19 529 PRO B C 1
ATOM 9064 O O . PRO B 1 529 ? 13.891 -18.453 -23.719 1 89.19 529 PRO B O 1
ATOM 9067 N N . SER B 1 530 ? 15.555 -18.875 -22.25 1 88.69 530 SER B N 1
ATOM 9068 C CA . SER B 1 530 ? 16.281 -17.656 -22.594 1 88.69 530 SER B CA 1
ATOM 9069 C C . SER B 1 530 ? 16.625 -17.609 -24.078 1 88.69 530 SER B C 1
ATOM 9071 O O . SER B 1 530 ? 17.125 -18.594 -24.625 1 88.69 530 SER B O 1
ATOM 9073 N N . ARG B 1 531 ? 16.344 -16.438 -24.703 1 89.19 531 ARG B N 1
ATOM 9074 C CA . ARG B 1 531 ? 16.516 -16.297 -26.156 1 89.19 531 ARG B CA 1
ATOM 9075 C C . ARG B 1 531 ? 15.898 -17.484 -26.891 1 89.19 531 ARG B C 1
ATOM 9077 O O . ARG B 1 531 ? 16.562 -18.109 -27.719 1 89.19 531 ARG B O 1
ATOM 9084 N N . GLY B 1 532 ? 14.812 -17.891 -26.484 1 90.06 532 GLY B N 1
ATOM 9085 C CA . GLY B 1 532 ? 14.094 -19.031 -27.062 1 90.06 532 GLY B CA 1
ATOM 9086 C C . GLY B 1 532 ? 12.641 -18.734 -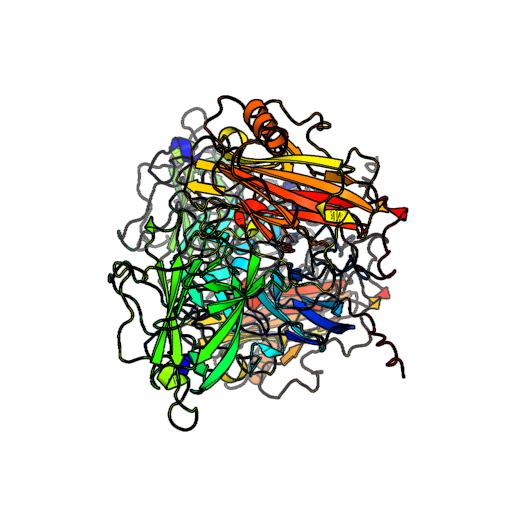27.344 1 90.06 532 GLY B C 1
ATOM 9087 O O . GLY B 1 532 ? 12.258 -17.562 -27.531 1 90.06 532 GLY B O 1
ATOM 9088 N N . PHE B 1 533 ? 11.898 -19.781 -27.594 1 91.12 533 PHE B N 1
ATOM 9089 C CA . PHE B 1 533 ? 10.477 -19.641 -27.891 1 91.12 533 PHE B CA 1
ATOM 9090 C C . PHE B 1 533 ? 9.688 -20.828 -27.359 1 91.12 533 PHE B C 1
ATOM 9092 O O . PHE B 1 533 ? 10.25 -21.891 -27.109 1 91.12 533 PHE B O 1
ATOM 9099 N N . THR B 1 534 ? 8.484 -20.625 -27.125 1 93.5 534 THR B N 1
ATOM 9100 C CA . THR B 1 534 ? 7.488 -21.656 -26.844 1 93.5 534 THR B CA 1
ATOM 9101 C C . THR B 1 534 ? 6.215 -21.406 -27.641 1 93.5 534 THR B C 1
ATOM 9103 O O . THR B 1 534 ? 5.684 -20.297 -27.641 1 93.5 534 THR B O 1
ATOM 9106 N N . LYS B 1 535 ? 5.754 -22.391 -28.375 1 93.62 535 LYS B N 1
ATOM 9107 C CA . LYS B 1 535 ? 4.492 -22.344 -29.109 1 93.62 535 LYS B CA 1
ATOM 9108 C C . LYS B 1 535 ? 3.369 -23 -28.328 1 93.62 535 LYS B C 1
ATOM 9110 O O . LYS B 1 535 ? 3.488 -24.156 -27.922 1 93.62 535 LYS B O 1
ATOM 9115 N N . ILE B 1 536 ? 2.371 -22.25 -28.141 1 96.88 536 ILE B N 1
ATOM 9116 C CA . ILE B 1 536 ? 1.212 -22.797 -27.453 1 96.88 536 ILE B CA 1
ATOM 9117 C C . ILE B 1 536 ? -0.008 -22.75 -28.375 1 96.88 536 ILE B C 1
ATOM 9119 O O . ILE B 1 536 ? -0.086 -21.922 -29.266 1 96.88 536 ILE B O 1
ATOM 9123 N N . ARG B 1 537 ? -0.907 -23.672 -28.172 1 97.44 537 ARG B N 1
ATOM 9124 C CA . ARG B 1 537 ? -2.148 -23.766 -28.938 1 97.44 537 ARG B CA 1
ATOM 9125 C C . ARG B 1 537 ? -3.34 -24.016 -28.016 1 97.44 537 ARG B C 1
ATOM 9127 O O . ARG B 1 537 ? -3.246 -24.781 -27.062 1 97.44 537 ARG B O 1
ATOM 9134 N N . PHE B 1 538 ? -4.43 -23.297 -28.219 1 98.38 538 PHE B N 1
ATOM 9135 C CA . PHE B 1 538 ? -5.621 -23.438 -27.391 1 98.38 538 PHE B CA 1
ATOM 9136 C C . PHE B 1 538 ? -6.875 -23.109 -28.188 1 98.38 538 PHE B C 1
ATOM 9138 O O . PHE B 1 538 ? -6.797 -22.531 -29.281 1 98.38 538 PHE B O 1
ATOM 9145 N N . ARG B 1 539 ? -7.957 -23.578 -27.703 1 98.19 539 ARG B N 1
ATOM 9146 C CA . ARG B 1 539 ? -9.273 -23.203 -28.219 1 98.19 539 ARG B CA 1
ATOM 9147 C C . ARG B 1 539 ? -9.836 -22 -27.484 1 98.19 539 ARG B C 1
ATOM 9149 O O . ARG B 1 539 ? -9.938 -22 -26.266 1 98.19 539 ARG B O 1
ATOM 9156 N N . ALA B 1 540 ? -10.18 -20.969 -28.203 1 98.62 540 ALA B N 1
ATOM 9157 C CA . ALA B 1 540 ? -10.758 -19.75 -27.625 1 98.62 540 ALA B CA 1
ATOM 9158 C C . ALA B 1 540 ? -12.242 -19.953 -27.328 1 98.62 540 ALA B C 1
ATOM 9160 O O . ALA B 1 540 ? -13.086 -19.25 -27.891 1 98.62 540 ALA B O 1
ATOM 9161 N N . ASP B 1 541 ? -12.562 -20.703 -26.328 1 98.25 541 ASP B N 1
ATOM 9162 C CA . ASP B 1 541 ? -13.945 -21.109 -26.109 1 98.25 541 ASP B CA 1
ATOM 9163 C C . ASP B 1 541 ? -14.508 -20.469 -24.844 1 98.25 541 ASP B C 1
ATOM 9165 O O . ASP B 1 541 ? -15.57 -20.859 -24.359 1 98.25 541 ASP B O 1
ATOM 9169 N N . ASN B 1 542 ? -13.797 -19.578 -24.234 1 98.56 542 ASN B N 1
ATOM 9170 C CA . ASN B 1 542 ? -14.211 -18.859 -23.047 1 98.56 542 ASN B CA 1
ATOM 9171 C C . ASN B 1 542 ? -14.312 -17.359 -23.312 1 98.56 542 ASN B C 1
ATOM 9173 O O . ASN B 1 542 ? -13.367 -16.609 -23.047 1 98.56 542 ASN B O 1
ATOM 9177 N N . PRO B 1 543 ? -15.445 -16.906 -23.781 1 98.75 543 PRO B N 1
ATOM 9178 C CA . PRO B 1 543 ? -15.555 -15.492 -24.156 1 98.75 543 PRO B CA 1
ATOM 9179 C C . PRO B 1 543 ? -15.297 -14.555 -22.984 1 98.75 543 PRO B C 1
ATOM 9181 O O . PRO B 1 543 ? -15.734 -14.82 -21.859 1 98.75 543 PRO B O 1
ATOM 9184 N N . GLY B 1 544 ? -14.508 -13.523 -23.156 1 98.69 544 GLY B N 1
ATOM 9185 C CA . GLY B 1 544 ? -14.133 -12.594 -22.109 1 98.69 544 GLY B CA 1
ATOM 9186 C C . GLY B 1 544 ? -12.836 -11.859 -22.391 1 98.69 544 GLY B C 1
ATOM 9187 O O . GLY B 1 544 ? -12.352 -11.875 -23.531 1 98.69 544 GLY B O 1
ATOM 9188 N N . PHE B 1 545 ? -12.391 -11.055 -21.484 1 98.81 545 PHE B N 1
ATOM 9189 C CA . PHE B 1 545 ? -11.07 -10.43 -21.469 1 98.81 545 PHE B CA 1
ATOM 9190 C C . PHE B 1 545 ? -10.141 -11.164 -20.5 1 98.81 545 PHE B C 1
ATOM 9192 O O . PHE B 1 545 ? -10.438 -11.25 -19.297 1 98.81 545 PHE B O 1
ATOM 9199 N N . TRP B 1 546 ? -9.086 -11.688 -21.062 1 98.88 546 TRP B N 1
ATOM 9200 C CA . TRP B 1 546 ? -8.195 -12.523 -20.25 1 98.88 546 TRP B CA 1
ATOM 9201 C C . TRP B 1 546 ? -6.77 -12 -20.297 1 98.88 546 TRP B C 1
ATOM 9203 O O . TRP B 1 546 ? -6.254 -11.656 -21.359 1 98.88 546 TRP B O 1
ATOM 9213 N N . LEU B 1 547 ? -6.172 -11.914 -19.156 1 98.81 547 LEU B N 1
ATOM 9214 C CA . LEU B 1 547 ? -4.797 -11.438 -19.062 1 98.81 547 LEU B CA 1
ATOM 9215 C C . LEU B 1 547 ? -3.811 -12.516 -19.484 1 98.81 547 LEU B C 1
ATOM 9217 O O . LEU B 1 547 ? -3.971 -13.688 -19.125 1 98.81 547 LEU B O 1
ATOM 9221 N N . VAL B 1 548 ? -2.852 -12.211 -20.297 1 98.75 548 VAL B N 1
ATOM 9222 C CA . VAL B 1 548 ? -1.654 -12.992 -20.578 1 98.75 548 VAL B CA 1
ATOM 9223 C C . VAL B 1 548 ? -0.416 -12.242 -20.094 1 98.75 548 VAL B C 1
ATOM 9225 O O . VAL B 1 548 ? -0.225 -11.07 -20.422 1 98.75 548 VAL B O 1
ATOM 9228 N N . HIS B 1 549 ? 0.406 -12.914 -19.375 1 98.12 549 HIS B N 1
ATOM 9229 C CA . HIS B 1 549 ? 1.478 -12.125 -18.781 1 98.12 549 HIS B CA 1
ATOM 9230 C C . HIS B 1 549 ? 2.633 -13.016 -18.328 1 98.12 549 HIS B C 1
ATOM 9232 O O . HIS B 1 549 ? 2.455 -14.219 -18.125 1 98.12 549 HIS B O 1
ATOM 9238 N N . CYS B 1 550 ? 3.85 -12.391 -18.25 1 97.44 550 CYS B N 1
ATOM 9239 C CA . CYS B 1 550 ? 4.941 -13.008 -17.5 1 97.44 550 CYS B CA 1
ATOM 9240 C C . CYS B 1 550 ? 4.598 -13.102 -16.016 1 97.44 550 CYS B C 1
ATOM 9242 O O . CYS B 1 550 ? 4.168 -12.117 -15.406 1 97.44 550 CYS B O 1
ATOM 9244 N N . HIS B 1 551 ? 4.773 -14.219 -15.469 1 96.75 551 HIS B N 1
ATOM 9245 C CA . HIS B 1 551 ? 4.309 -14.477 -14.109 1 96.75 551 HIS B CA 1
ATOM 9246 C C . HIS B 1 551 ? 5.309 -13.969 -13.078 1 96.75 551 HIS B C 1
ATOM 9248 O O . HIS B 1 551 ? 5.105 -14.141 -11.875 1 96.75 551 HIS B O 1
ATOM 9254 N N . PHE B 1 552 ? 6.391 -13.297 -13.562 1 93.5 552 PHE B N 1
ATOM 9255 C CA . PHE B 1 552 ? 7.223 -12.523 -12.648 1 93.5 552 PHE B CA 1
ATOM 9256 C C . PHE B 1 552 ? 6.543 -11.211 -12.281 1 93.5 552 PHE B C 1
ATOM 9258 O O . PHE B 1 552 ? 6.199 -10.414 -13.156 1 93.5 552 PHE B O 1
ATOM 9265 N N . GLU B 1 553 ? 6.508 -11.008 -11.023 1 91.06 553 GLU B N 1
ATOM 9266 C CA . GLU B 1 553 ? 5.715 -9.906 -10.492 1 91.06 553 GLU B CA 1
ATOM 9267 C C . GLU B 1 553 ? 6.215 -8.562 -11.031 1 91.06 553 GLU B C 1
ATOM 9269 O O . GLU B 1 553 ? 5.418 -7.707 -11.414 1 91.06 553 GLU B O 1
ATOM 9274 N N . TRP B 1 554 ? 7.473 -8.281 -11.078 1 88.12 554 TRP B N 1
ATOM 9275 C CA . TRP B 1 554 ? 7.996 -6.988 -11.5 1 88.12 554 TRP B CA 1
ATOM 9276 C C . TRP B 1 554 ? 7.84 -6.801 -13 1 88.12 554 TRP B C 1
ATOM 9278 O O . TRP B 1 554 ? 7.648 -5.68 -13.477 1 88.12 554 TRP B O 1
ATOM 9288 N N . HIS B 1 555 ? 7.922 -7.973 -13.781 1 92.62 555 HIS B N 1
ATOM 9289 C CA . HIS B 1 555 ? 7.719 -7.863 -15.219 1 92.62 555 HIS B CA 1
ATOM 9290 C C . HIS B 1 555 ? 6.273 -7.5 -15.547 1 92.62 555 HIS B C 1
ATOM 9292 O O . HIS B 1 555 ? 6.02 -6.711 -16.453 1 92.62 555 HIS B O 1
ATOM 9298 N N . LEU B 1 556 ? 5.426 -8.109 -14.781 1 93.56 556 LEU B N 1
ATOM 9299 C CA . LEU B 1 556 ? 4.031 -7.707 -14.914 1 93.56 556 LEU B CA 1
ATOM 9300 C C . LEU B 1 556 ? 3.848 -6.246 -14.516 1 93.56 556 LEU B C 1
ATOM 9302 O O . LEU B 1 556 ? 3.154 -5.492 -15.203 1 93.56 556 LEU B O 1
ATOM 9306 N N . GLY B 1 557 ? 4.504 -5.84 -13.492 1 91.75 557 GLY B N 1
ATOM 9307 C CA . GLY B 1 557 ? 4.387 -4.488 -12.969 1 91.75 557 GLY B CA 1
ATOM 9308 C C . GLY B 1 557 ? 4.883 -3.43 -13.93 1 91.75 557 GLY B C 1
ATOM 9309 O O . GLY B 1 557 ? 4.398 -2.295 -13.922 1 91.75 557 GLY B O 1
ATOM 9310 N N . ILE B 1 558 ? 5.82 -3.82 -14.797 1 92.81 558 ILE B N 1
ATOM 9311 C CA . ILE B 1 558 ? 6.395 -2.803 -15.672 1 92.81 558 ILE B CA 1
ATOM 9312 C C . ILE B 1 558 ? 5.918 -3.025 -17.109 1 92.81 558 ILE B C 1
ATOM 9314 O O . ILE B 1 558 ? 6.512 -2.498 -18.047 1 92.81 558 ILE B O 1
ATOM 9318 N N . GLY B 1 559 ? 4.895 -3.902 -17.297 1 95.12 559 GLY B N 1
ATOM 9319 C CA . GLY B 1 559 ? 4.148 -3.773 -18.531 1 95.12 559 GLY B CA 1
ATOM 9320 C C . GLY B 1 559 ? 4.211 -5.016 -19.406 1 95.12 559 GLY B C 1
ATOM 9321 O O . GLY B 1 559 ? 3.631 -5.055 -20.484 1 95.12 559 GLY B O 1
ATOM 9322 N N . MET B 1 560 ? 4.82 -6.125 -18.938 1 96.44 560 MET B N 1
ATOM 9323 C CA . MET B 1 560 ? 4.98 -7.305 -19.781 1 96.44 560 MET B CA 1
ATOM 9324 C C . MET B 1 560 ? 3.729 -8.172 -19.75 1 96.44 560 MET B C 1
ATOM 9326 O O . MET B 1 560 ? 3.74 -9.266 -19.172 1 96.44 560 MET B O 1
ATOM 9330 N N . SER B 1 561 ? 2.719 -7.727 -20.359 1 97.94 561 SER B N 1
ATOM 9331 C CA . SER B 1 561 ? 1.422 -8.391 -20.406 1 97.94 561 SER B CA 1
ATOM 9332 C C . SER B 1 561 ? 0.579 -7.875 -21.562 1 97.94 561 SER B C 1
ATOM 9334 O O . SER B 1 561 ? 0.972 -6.926 -22.25 1 97.94 561 SER B O 1
ATOM 9336 N N . PHE B 1 562 ? -0.449 -8.484 -21.859 1 98.38 562 PHE B N 1
ATOM 9337 C CA . PHE B 1 562 ? -1.489 -8.016 -22.781 1 98.38 562 PHE B CA 1
ATOM 9338 C C . PHE B 1 562 ? -2.822 -8.688 -22.453 1 98.38 562 PHE B C 1
ATOM 9340 O O . PHE B 1 562 ? -2.877 -9.633 -21.672 1 98.38 562 PHE B O 1
ATOM 9347 N N . VAL B 1 563 ? -3.898 -8.156 -23.047 1 98.69 563 VAL B N 1
ATOM 9348 C CA . VAL B 1 563 ? -5.242 -8.695 -22.844 1 98.69 563 VAL B CA 1
ATOM 9349 C C . VAL B 1 563 ? -5.684 -9.445 -24.094 1 98.69 563 VAL B C 1
ATOM 9351 O O . VAL B 1 563 ? -5.566 -8.938 -25.219 1 98.69 563 VAL B O 1
ATOM 9354 N N . LEU B 1 564 ? -6.102 -10.664 -23.891 1 98.75 564 LEU B N 1
ATOM 9355 C CA . LEU B 1 564 ? -6.727 -11.445 -24.953 1 98.75 564 LEU B CA 1
ATOM 9356 C C . LEU B 1 564 ? -8.242 -11.32 -24.891 1 98.75 564 LEU B C 1
ATOM 9358 O O . LEU B 1 564 ? -8.867 -11.758 -23.922 1 98.75 564 LEU B O 1
ATOM 9362 N N . GLN B 1 565 ? -8.805 -10.688 -25.844 1 98.62 565 GLN B N 1
ATOM 9363 C CA . GLN B 1 565 ? -10.258 -10.672 -25.969 1 98.62 565 GLN B CA 1
ATOM 9364 C C . GLN B 1 565 ? -10.758 -11.859 -26.781 1 98.62 565 GLN B C 1
ATOM 9366 O O . GLN B 1 565 ? -10.375 -12.031 -27.938 1 98.62 565 GLN B O 1
ATOM 9371 N N . VAL B 1 566 ? -11.562 -12.648 -26.188 1 98.81 566 VAL B N 1
ATOM 9372 C CA . VAL B 1 566 ? -12.164 -13.805 -26.844 1 98.81 566 VAL B CA 1
ATOM 9373 C C . VAL B 1 566 ? -13.633 -13.531 -27.156 1 98.81 566 VAL B C 1
ATOM 9375 O O . VAL B 1 566 ? -14.453 -13.438 -26.25 1 98.81 566 VAL B O 1
ATOM 9378 N N . GLY B 1 567 ? -13.93 -13.422 -28.438 1 98.56 567 GLY B N 1
ATOM 9379 C CA . GLY B 1 567 ? -15.297 -13.156 -28.844 1 98.56 567 GLY B CA 1
ATOM 9380 C C . GLY B 1 567 ? -15.672 -11.688 -28.75 1 98.56 567 GLY B C 1
ATOM 9381 O O . GLY B 1 567 ? -14.82 -10.844 -28.453 1 98.56 567 GLY B O 1
ATOM 9382 N N . GLU B 1 568 ? -16.906 -11.391 -29.094 1 97.56 568 GLU B N 1
ATOM 9383 C CA . GLU B 1 568 ? -17.484 -10.055 -28.969 1 97.56 568 GLU B CA 1
ATOM 9384 C C . GLU B 1 568 ? -18.125 -9.859 -27.594 1 97.56 568 GLU B C 1
ATOM 9386 O O . GLU B 1 568 ? -18.438 -10.828 -26.906 1 97.56 568 GLU B O 1
ATOM 9391 N N . ILE B 1 569 ? -18.266 -8.633 -27.234 1 96.94 569 ILE B N 1
ATOM 9392 C CA . ILE B 1 569 ? -18.781 -8.281 -25.922 1 96.94 569 ILE B CA 1
ATOM 9393 C C . ILE B 1 569 ? -20.141 -8.945 -25.703 1 96.94 569 ILE B C 1
ATOM 9395 O O . ILE B 1 569 ? -20.422 -9.445 -24.609 1 96.94 569 ILE B O 1
ATOM 9399 N N . GLU B 1 570 ? -20.953 -9.023 -26.781 1 97 570 GLU B N 1
ATOM 9400 C CA . GLU B 1 570 ? -22.297 -9.562 -26.703 1 97 570 GLU B CA 1
ATOM 9401 C C . GLU B 1 570 ? -22.281 -11.062 -26.406 1 97 570 GLU B C 1
ATOM 9403 O O . GLU B 1 570 ? -23.281 -11.625 -25.953 1 97 570 GLU B O 1
ATOM 9408 N N . GLN B 1 571 ? -21.156 -11.742 -26.656 1 98.12 571 GLN B N 1
ATOM 9409 C CA . GLN B 1 571 ? -21.031 -13.18 -26.469 1 98.12 571 GLN B CA 1
ATOM 9410 C C . GLN B 1 571 ? -20.562 -13.508 -25.047 1 98.12 571 GLN B C 1
ATOM 9412 O O . GLN B 1 571 ? -20.531 -14.672 -24.656 1 98.12 571 GLN B O 1
ATOM 9417 N N . MET B 1 572 ? -20.234 -12.531 -24.281 1 98.12 572 MET B N 1
ATOM 9418 C CA . MET B 1 572 ? -19.688 -12.734 -22.953 1 98.12 572 MET B CA 1
ATOM 9419 C C . MET B 1 572 ? -20.812 -12.844 -21.906 1 98.12 572 MET B C 1
ATOM 9421 O O . MET B 1 572 ? -21.875 -12.242 -22.078 1 98.12 572 MET B O 1
ATOM 9425 N N . LYS B 1 573 ? -20.547 -13.586 -20.891 1 96.81 573 LYS B N 1
ATOM 9426 C CA . LYS B 1 573 ? -21.484 -13.656 -19.781 1 96.81 573 LYS B CA 1
ATOM 9427 C C . LYS B 1 573 ? -21.484 -12.352 -18.984 1 96.81 573 LYS B C 1
ATOM 9429 O O . LYS B 1 573 ? -20.438 -11.734 -18.797 1 96.81 573 LYS B O 1
ATOM 9434 N N . ARG B 1 574 ? -22.656 -11.969 -18.547 1 95.38 574 ARG B N 1
ATOM 9435 C CA . ARG B 1 574 ? -22.797 -10.719 -17.797 1 95.38 574 ARG B CA 1
ATOM 9436 C C . ARG B 1 574 ? -22.734 -10.969 -16.297 1 95.38 574 ARG B C 1
ATOM 9438 O O . ARG B 1 574 ? -23.266 -11.969 -15.812 1 95.38 574 ARG B O 1
ATOM 9445 N N . PRO B 1 575 ? -22.031 -10.078 -15.594 1 97.06 575 PRO B N 1
ATOM 9446 C CA . PRO B 1 575 ? -22.094 -10.18 -14.133 1 97.06 575 PRO B CA 1
ATOM 9447 C C . PRO B 1 575 ? -23.453 -9.805 -13.555 1 97.06 575 PRO B C 1
ATOM 9449 O O . PRO B 1 575 ? -24.297 -9.25 -14.273 1 97.06 575 PRO B O 1
ATOM 9452 N N . PRO B 1 576 ? -23.656 -10.133 -12.266 1 95.75 576 PRO B N 1
ATOM 9453 C CA . PRO B 1 576 ? -24.891 -9.656 -11.633 1 95.75 576 PRO B CA 1
ATOM 9454 C C . PRO B 1 576 ? -25.047 -8.141 -11.703 1 95.75 576 PRO B C 1
ATOM 9456 O O . PRO B 1 576 ? -24.047 -7.414 -11.742 1 95.75 576 PRO B O 1
ATOM 9459 N N . ALA B 1 577 ? -26.281 -7.68 -11.672 1 94.75 577 ALA B N 1
ATOM 9460 C CA . ALA B 1 577 ? -26.594 -6.266 -11.859 1 94.75 577 ALA B CA 1
ATOM 9461 C C . ALA B 1 577 ? -25.969 -5.41 -10.773 1 94.75 577 ALA B C 1
ATOM 9463 O O . ALA B 1 577 ? -25.609 -4.254 -11.008 1 94.75 577 ALA B O 1
ATOM 9464 N N . ASP B 1 578 ? -25.812 -5.965 -9.602 1 95.25 578 ASP B N 1
ATOM 9465 C CA . ASP B 1 578 ? -25.312 -5.195 -8.469 1 95.25 578 ASP B CA 1
ATOM 9466 C C . ASP B 1 578 ? -23.812 -5.41 -8.281 1 95.25 578 ASP B C 1
ATOM 9468 O O . ASP B 1 578 ? -23.266 -5.109 -7.223 1 95.25 578 ASP B O 1
ATOM 9472 N N . PHE B 1 579 ? -23.172 -6.016 -9.344 1 98 579 PHE B N 1
ATOM 9473 C CA . PHE B 1 579 ? -21.734 -6.223 -9.25 1 98 579 PHE B CA 1
ATOM 9474 C C . PHE B 1 579 ? -21 -4.895 -9.094 1 98 579 PHE B C 1
ATOM 9476 O O . PHE B 1 579 ? -21.359 -3.898 -9.719 1 98 579 PHE B O 1
ATOM 9483 N N . PRO B 1 580 ? -19.984 -4.816 -8.25 1 97.81 580 PRO B N 1
ATOM 9484 C CA . PRO B 1 580 ? -19.312 -3.551 -7.961 1 97.81 580 PRO B CA 1
ATOM 9485 C C . PRO B 1 580 ? -18.75 -2.877 -9.219 1 97.81 580 PRO B C 1
ATOM 9487 O O . PRO B 1 580 ? -18.219 -3.553 -10.094 1 97.81 580 PRO B O 1
ATOM 9490 N N . ARG B 1 581 ? -18.906 -1.612 -9.297 1 97.31 581 ARG B N 1
ATOM 9491 C CA . ARG B 1 581 ? -18.375 -0.792 -10.383 1 97.31 581 ARG B CA 1
ATOM 9492 C C . ARG B 1 581 ? -17.297 0.163 -9.867 1 97.31 581 ARG B C 1
ATOM 9494 O O . ARG B 1 581 ? -17.234 0.456 -8.672 1 97.31 581 ARG B O 1
ATOM 9501 N N . CYS B 1 582 ? -16.422 0.552 -10.688 1 97.38 582 CYS B N 1
ATOM 9502 C CA . CYS B 1 582 ? -15.398 1.541 -10.352 1 97.38 582 CYS B CA 1
ATOM 9503 C C . CYS B 1 582 ? -14.953 2.307 -11.594 1 97.38 582 CYS B C 1
ATOM 9505 O O . CYS B 1 582 ? -15.359 1.974 -12.711 1 97.38 582 CYS B O 1
ATOM 9507 N N . GLY B 1 583 ? -14.219 3.355 -11.383 1 97.44 583 GLY B N 1
ATOM 9508 C CA . GLY B 1 583 ? -13.711 4.172 -12.477 1 97.44 583 GLY B CA 1
ATOM 9509 C C . GLY B 1 583 ? -13.445 5.609 -12.07 1 97.44 583 GLY B C 1
ATOM 9510 O O . GLY B 1 583 ? -13.492 5.949 -10.883 1 97.44 583 GLY B O 1
ATOM 9511 N N . SER B 1 584 ? -13.102 6.379 -13.039 1 98 584 SER B N 1
ATOM 9512 C CA . SER B 1 584 ? -12.773 7.781 -12.805 1 98 584 SER B CA 1
ATOM 9513 C C . SER B 1 584 ? -14.031 8.609 -12.562 1 98 584 SER B C 1
ATOM 9515 O O . SER B 1 584 ? -15.109 8.273 -13.07 1 98 584 SER B O 1
ATOM 9517 N N . PHE B 1 585 ? -14 9.5 -11.727 1 98.19 585 PHE B N 1
ATOM 9518 C CA . PHE B 1 585 ? -15.031 10.492 -11.445 1 98.19 585 PHE B CA 1
ATOM 9519 C C . PHE B 1 585 ? -14.539 11.898 -11.766 1 98.19 585 PHE B C 1
ATOM 9521 O O . PHE B 1 585 ? -13.758 12.469 -11 1 98.19 585 PHE B O 1
ATOM 9528 N N . GLN B 1 586 ? -14.922 12.445 -12.836 1 97.31 586 GLN B N 1
ATOM 9529 C CA . GLN B 1 586 ? -14.5 13.758 -13.32 1 97.31 586 GLN B CA 1
ATOM 9530 C C . GLN B 1 586 ? -15.695 14.57 -13.797 1 97.31 586 GLN B C 1
ATOM 9532 O O . GLN B 1 586 ? -15.805 14.883 -14.984 1 97.31 586 GLN B O 1
ATOM 9537 N N . PRO B 1 587 ? -16.5 14.984 -12.859 1 94.31 587 PRO B N 1
ATOM 9538 C CA . PRO B 1 587 ? -17.672 15.773 -13.266 1 94.31 587 PRO B CA 1
ATOM 9539 C C . PRO B 1 587 ? -17.297 17.094 -13.938 1 94.31 587 PRO B C 1
ATOM 9541 O O . PRO B 1 587 ? -16.203 17.609 -13.719 1 94.31 587 PRO B O 1
ATOM 9544 N N . ASP B 1 588 ? -18.234 17.594 -14.703 1 91.56 588 ASP B N 1
ATOM 9545 C CA . ASP B 1 588 ? -18.031 18.906 -15.297 1 91.56 588 ASP B CA 1
ATOM 9546 C C . ASP B 1 588 ? -18.047 20 -14.227 1 91.56 588 ASP B C 1
ATOM 9548 O O . ASP B 1 588 ? -18.734 19.875 -13.219 1 91.56 588 ASP B O 1
ATOM 9552 N N . VAL B 1 589 ? -17.125 20.891 -14.367 1 88.38 589 VAL B N 1
ATOM 9553 C CA . VAL B 1 589 ? -17.047 22 -13.414 1 88.38 589 VAL B CA 1
ATOM 9554 C C . VAL B 1 589 ? -17.844 23.188 -13.938 1 88.38 589 VAL B C 1
ATOM 9556 O O . VAL B 1 589 ? -17.594 23.672 -15.047 1 88.38 589 VAL B O 1
ATOM 9559 N N . ARG B 1 590 ? -19 23.562 -13.375 1 72.25 590 ARG B N 1
ATOM 9560 C CA . ARG B 1 590 ? -19.734 24.766 -13.742 1 72.25 590 ARG B CA 1
ATOM 9561 C C . ARG B 1 590 ? -19.266 25.969 -12.93 1 72.25 590 ARG B C 1
ATOM 9563 O O . ARG B 1 590 ? -19.281 25.922 -11.695 1 72.25 590 ARG B O 1
ATOM 9570 N N . VAL B 1 591 ? -18.344 26.688 -13.398 1 66.12 591 VAL B N 1
ATOM 9571 C CA . VAL B 1 591 ? -17.906 27.891 -12.695 1 66.12 591 VAL B CA 1
ATOM 9572 C C . VAL B 1 591 ? -19.031 28.938 -12.703 1 66.12 591 VAL B C 1
ATOM 9574 O O . VAL B 1 591 ? -19.562 29.266 -13.766 1 66.12 591 VAL B O 1
ATOM 9577 N N . PRO B 1 592 ? -19.578 29.203 -11.617 1 58.59 592 PRO B N 1
ATOM 9578 C CA . PRO B 1 592 ? -20.578 30.266 -11.68 1 58.59 592 PRO B CA 1
ATOM 9579 C C . PRO B 1 592 ? -20.047 31.531 -12.352 1 58.59 592 PRO B C 1
ATOM 9581 O O . PRO B 1 592 ? -18.859 31.844 -12.227 1 58.59 592 PRO B O 1
ATOM 9584 N N . ALA B 1 593 ? -20.812 31.906 -13.352 1 49.56 593 ALA B N 1
ATOM 9585 C CA . ALA B 1 593 ? -20.516 33.188 -13.992 1 49.56 593 ALA B CA 1
ATOM 9586 C C . ALA B 1 593 ? -20.219 34.25 -12.953 1 49.56 593 ALA B C 1
ATOM 9588 O O . ALA B 1 593 ? -20.875 34.344 -11.914 1 49.56 593 ALA B O 1
ATOM 9589 N N . PRO B 1 594 ? -18.938 34.75 -13.062 1 42.44 594 PRO B N 1
ATOM 9590 C CA . PRO B 1 594 ? -18.672 35.875 -12.148 1 42.44 594 PRO B CA 1
ATOM 9591 C C . PRO B 1 594 ? -19.875 36.75 -11.93 1 42.44 594 PRO B C 1
ATOM 9593 O O . PRO B 1 594 ? -20.688 36.938 -12.836 1 42.44 594 PRO B O 1
ATOM 9596 N N . ALA B 1 595 ? -20.297 36.719 -10.656 1 39.41 595 ALA B N 1
ATOM 9597 C CA . ALA B 1 595 ? -21.266 37.781 -10.492 1 39.41 595 ALA B CA 1
ATOM 9598 C C . ALA B 1 595 ? -20.734 39.094 -11.094 1 39.41 595 ALA B C 1
ATOM 9600 O O . ALA B 1 595 ? -19.641 39.531 -10.758 1 39.41 595 ALA B O 1
ATOM 9601 N N . LEU B 1 596 ? -21.266 39.594 -12.297 1 33.66 596 LEU B N 1
ATOM 9602 C CA . LEU B 1 596 ? -21.078 40.969 -12.711 1 33.66 596 LEU B CA 1
ATOM 9603 C C . LEU B 1 596 ? -21.438 41.938 -11.578 1 33.66 596 LEU B C 1
ATOM 9605 O O . LEU B 1 596 ? -22.469 41.781 -10.938 1 33.66 596 LEU B O 1
#

Foldseek 3Di:
DCPPQLPCLLVQPLVSCPGPLRQCQASADEDFDAAVSFFQHDEAEEAAFDKDKDKDQAADPPFWWWKAWFLDLQLVHQLLRTADLASAHTHDHGDIDIRIGGRHQAAKIKMAINGAVNLQRGGIYIYHYDYPPPVCVVVFDDEDPLQEWEKEFHDNYDCVCFFLHDQADADATQAMATRSWHWGQDPVVRGIDLSTFAAEAEDAAPGKYKHKYAYAYFAFWKKKKAKPPWWWFWADKSRFGFDTDIAGIEIDDHSIMTMTMIHRHDPFAKIKIKMFTDFVCVVVLYITIHIYGNDDCVVPPSSRRRRDPDDDDGSPDDRDDFAYECDLADDAQDPPDSDYYLQNIFTDDPDFPCCQLVDDFPAEAEKEKDKDFDDPCVCPDPPDHAGWHNRHNNGIIFIDILLEFADRAQWHCQAPVVVDDPCPQEAENVGADPVDDPPHRHYGAHEDEDEAFTKYKYKYFHPDQDFGSGKWKKFKHSWKWFWFDADADDHDPDPVVRVVVVVCVVPDPDDRGDDPPGRTHIHRMDIHRGNMIIMIITTLNRAGWIKMAGSNNSNVRRGGIHIYGYHDSVPHDHDDPPRDTGGDDDDDDDDPDPPD/DCPPQLPCLLVQPLVSCPGPLRQCQASADEDFDAAVSFFQHDEAEEAAFDKDKDKDQAADPPFWWWKAWFLDLQLVHQLLRTADLASAHTHDHGDIDIRIGGRHQAAKIKMAINGALNLQRGGIYIYHYHYPPPVCVVVFDDADPLQEWEKEFHDNYDCVCFFLHDQADADDGQAMATRSWHWGQDPVVRGIDLSTFAAEAEDAAAGKYKHKYAYAYFAFWKKKKAKPPKWWFWADKSRFGFDTDIAGIEIDDHSIMTMTIIHRHDDFAKIKIKMFTDFVCVVVLYITIHIYGNDDCVVPPSSRRRRDPDDDDGSPPDRDDFQYECDLADFAPDPPDSDYYLQNIFTDDPDFPCCQLVPDFPAEAEKEKDKDFDDPCVCPDPPDHAGWHNRHNNGIIFIDILLEFADRAQWHCQAPVVPDDPCPQEAENVGADPVDDPPHRHYGAHEDEDEAFTKYKYKYFHPDQDFGSTKWKKFKHSWKWFWFDADADDHDPDPVVRVVVVVCVVPDPDDHGDDPPGRTTIHRMHIHRGNMIIMIITTLNRAGWIKMAGSNNSNVRRGGIHIYGYHDSVPHDHDDPVRDTGGDDDDDDDDPDPPD

Radius of gyration: 32.04 Å; Cα contacts (8 Å, |Δi|>4): 3210; chains: 2; bounding box: 62×96×84 Å

InterPro domains:
  IPR001117 Multicopper oxidase, second cupredoxin domain [PF00394] (148-294)
  IPR002355 Multicopper oxidase, copper-binding site [PS00080] (549-560)
  IPR008972 Cupredoxin [G3DSA:2.60.40.420] (12-132)
  IPR008972 Cupredoxin [G3DSA:2.60.40.420] (140-320)
  IPR008972 Cupredoxin [G3DSA:2.60.40.420] (392-591)
  IPR008972 Cupredoxin [SSF49503] (22-162)
  IPR008972 Cupredoxin [SSF49503] (139-322)
  IPR008972 Cupredoxin [SSF49503] (383-568)
  IPR011706 Multicopper oxidase, C-terminal [PF07731] (445-567)
  IPR011707 Multicopper oxidase-like, N-terminal [PF07732] (24-132)
  IPR033138 Multicopper oxidases, conserved site [PS00079] (544-564)
  IPR045087 Multicopper oxidase [PTHR11709] (30-567)

Solvent-accessible surface area (backbone atoms only — not comparable to full-atom values): 61726 Å² total; per-residue (Å²): 40,45,28,58,48,8,62,50,18,75,79,58,37,60,75,31,51,68,30,59,60,29,39,39,36,37,40,56,66,32,70,68,42,57,37,93,54,24,46,44,22,70,74,43,79,48,45,53,72,36,75,46,75,46,75,49,69,36,79,47,73,30,30,33,38,42,51,22,45,45,74,50,44,37,80,90,35,53,57,56,42,20,38,61,28,33,20,27,55,62,42,48,49,54,20,35,44,49,44,65,45,68,36,71,57,43,32,58,33,37,32,30,36,57,26,53,66,37,40,61,40,29,29,33,31,44,33,36,22,42,52,94,78,47,87,60,52,88,71,40,75,40,80,53,89,73,40,54,44,40,35,27,53,32,55,75,56,61,63,61,56,38,57,42,30,34,31,90,39,53,75,65,74,59,31,36,23,41,60,31,16,11,41,32,65,38,77,90,76,70,43,74,45,76,55,27,51,35,34,72,40,77,48,52,73,79,39,28,35,37,35,40,36,38,26,58,27,28,65,68,47,35,37,38,36,38,41,60,96,43,56,35,33,33,37,29,34,49,32,32,44,30,55,72,43,76,29,43,32,44,42,44,37,31,69,34,28,38,29,26,30,36,63,31,76,60,79,81,47,78,31,50,32,42,38,31,41,30,58,62,33,47,84,69,69,43,58,33,60,30,35,39,28,38,64,51,69,90,78,48,48,68,74,57,57,20,58,60,91,68,80,76,83,52,88,84,56,72,78,80,84,65,31,32,37,41,46,74,83,38,61,38,60,50,84,92,57,49,45,29,28,64,63,54,39,35,38,49,60,99,64,80,60,56,78,63,76,70,45,78,59,72,40,79,45,79,41,38,31,47,75,40,78,48,55,61,73,62,54,44,37,91,85,48,88,65,65,45,33,24,51,41,46,70,42,28,34,28,19,18,39,54,54,25,19,33,39,82,54,41,39,18,52,53,71,44,50,88,71,60,72,69,69,77,70,44,23,44,86,89,45,66,58,83,84,45,50,88,100,43,73,20,79,40,28,32,46,50,77,47,53,61,62,29,34,35,31,39,36,42,30,40,63,49,93,57,78,54,53,53,57,50,24,35,32,44,52,50,50,61,28,30,45,66,43,62,46,72,54,74,94,64,96,45,73,66,55,51,52,50,50,63,67,38,53,78,76,45,84,62,84,63,52,71,55,90,84,59,40,48,30,48,29,37,45,48,71,25,28,37,26,9,27,32,30,34,35,34,66,34,72,52,47,40,59,26,55,31,29,39,45,27,50,65,42,41,66,18,8,18,33,38,33,40,31,20,37,54,78,88,69,32,80,77,69,64,91,83,54,80,70,63,52,59,44,70,75,85,82,81,72,74,70,73,82,124,45,40,23,58,48,8,63,50,15,73,78,60,37,62,74,30,51,66,31,60,58,27,33,40,34,37,37,58,66,35,72,69,43,57,37,93,54,25,45,45,22,72,75,43,78,47,44,52,72,35,76,47,77,46,76,48,68,34,77,47,72,29,30,33,39,43,50,23,44,46,75,50,45,37,81,90,35,53,57,57,42,20,39,61,30,34,20,27,56,63,42,49,48,54,21,34,44,49,42,64,46,69,36,72,58,43,32,56,34,36,31,31,35,60,25,52,66,38,39,62,38,27,29,31,32,45,32,34,23,42,53,96,78,47,86,61,52,87,71,40,76,40,82,51,89,72,41,56,44,40,35,29,54,34,55,75,56,60,63,62,55,36,57,41,31,34,34,91,38,51,74,65,73,61,30,36,24,40,60,34,16,11,42,31,64,36,77,88,74,70,41,74,44,76,53,27,51,33,35,71,40,75,47,51,70,78,40,27,35,36,35,39,37,37,26,58,27,27,66,67,45,35,37,38,36,38,40,61,97,43,55,36,33,32,38,29,34,48,30,31,44,30,54,71,42,76,30,41,33,45,40,43,38,32,69,32,28,39,29,27,30,38,64,32,76,61,80,80,47,77,33,49,33,41,39,31,39,30,60,62,32,44,84,69,69,43,60,31,60,29,35,40,28,39,64,51,70,91,78,48,49,69,74,56,58,21,58,59,91,68,79,76,83,54,87,84,56,70,78,79,86,65,30,33,36,39,47,73,82,38,61,39,60,51,82,92,57,50,46,31,27,64,63,55,40,35,40,48,61,98,64,81,58,54,78,65,75,70,46,78,60,71,41,77,46,79,41,38,31,45,74,39,78,47,55,60,73,62,56,45,37,93,84,49,87,69,65,46,33,24,51,44,46,69,43,28,32,30,20,17,39,54,54,26,20,33,39,82,53,41,40,19,51,53,72,45,50,86,72,60,71,70,68,77,69,44,21,45,86,88,43,67,60,84,84,45,50,88,99,41,74,22,79,39,29,33,48,48,77,47,53,64,61,30,34,35,32,39,36,41,30,40,61,49,92,56,78,55,51,53,56,50,25,36,34,44,51,49,50,58,28,31,47,65,42,62,46,70,54,76,94,63,96,45,72,66,55,51,52,50,51,63,66,40,53,78,75,46,85,61,83,65,51,70,55,90,86,57,42,47,31,48,29,38,44,49,71,24,28,35,25,8,28,31,29,34,37,34,66,35,72,52,45,40,60,26,54,32,30,39,45,28,50,65,42,42,66,17,9,19,35,38,33,40,31,20,36,54,78,88,69,31,80,76,70,64,92,82,55,79,70,65,52,59,44,70,73,85,80,80,72,74,70,72,84,127